Protein AF-A0A3D1UE40-F1 (afdb_monomer_lite)

pLDDT: mean 70.02, std 30.78, range [20.42, 98.81]

Radius of gyration: 40.78 Å; chains: 1; bounding box: 134×126×111 Å

Structure (mmCIF, N/CA/C/O backbone):
data_AF-A0A3D1UE40-F1
#
_entry.id   AF-A0A3D1UE40-F1
#
loop_
_atom_site.group_PDB
_atom_site.id
_atom_site.type_symbol
_atom_site.label_atom_id
_atom_site.label_alt_id
_atom_site.label_comp_id
_atom_site.label_asym_id
_atom_site.label_entity_id
_atom_site.label_seq_id
_atom_site.pdbx_PDB_ins_code
_atom_site.Cartn_x
_atom_site.Cartn_y
_atom_site.Cartn_z
_atom_site.occupancy
_atom_site.B_iso_or_equiv
_atom_site.auth_seq_id
_atom_site.auth_comp_id
_atom_site.auth_asym_id
_atom_site.auth_atom_id
_atom_site.pdbx_PDB_model_num
ATOM 1 N N . MET A 1 1 ? -29.941 -16.011 49.252 1.00 26.61 1 MET A N 1
ATOM 2 C CA . MET A 1 1 ? -29.299 -15.773 50.567 1.00 26.61 1 MET A CA 1
ATOM 3 C C . MET A 1 1 ? -27.845 -15.362 50.322 1.00 26.61 1 MET A C 1
ATOM 5 O O . MET A 1 1 ? -27.280 -15.923 49.398 1.00 26.61 1 MET A O 1
ATOM 9 N N . SER A 1 2 ? -27.180 -14.455 51.053 1.00 25.03 2 SER A N 1
ATOM 10 C CA . SER A 1 2 ? -27.632 -13.213 51.734 1.00 25.03 2 SER A CA 1
ATOM 11 C C . SER A 1 2 ? -26.466 -12.542 52.498 1.00 25.03 2 SER A C 1
ATOM 13 O O . SER A 1 2 ? -25.959 -13.182 53.408 1.00 25.03 2 SER A O 1
ATOM 15 N N . ARG A 1 3 ? -26.190 -11.245 52.230 1.00 25.05 3 ARG A N 1
ATOM 16 C CA . ARG A 1 3 ? -25.347 -10.284 53.013 1.00 25.05 3 ARG A CA 1
ATOM 17 C C . ARG A 1 3 ? -23.842 -10.626 53.149 1.00 25.05 3 ARG A C 1
ATOM 19 O O . ARG A 1 3 ? -23.493 -11.778 53.333 1.00 25.05 3 ARG A O 1
ATOM 26 N N . ASP A 1 4 ? -22.877 -9.729 52.897 1.00 29.36 4 ASP A N 1
ATOM 27 C CA . ASP A 1 4 ? -22.604 -8.311 53.284 1.00 29.36 4 ASP A CA 1
ATOM 28 C C . ASP A 1 4 ? -21.689 -8.199 54.527 1.00 29.36 4 ASP A C 1
ATOM 30 O O . ASP A 1 4 ? -22.159 -8.296 55.658 1.00 29.36 4 ASP A O 1
ATOM 34 N N . ILE A 1 5 ? -20.387 -7.965 54.289 1.00 27.53 5 ILE A N 1
ATOM 35 C CA . ILE A 1 5 ? -19.353 -7.514 55.248 1.00 27.53 5 ILE A CA 1
ATOM 36 C C . ILE A 1 5 ? -18.476 -6.460 54.534 1.00 27.53 5 ILE A C 1
ATOM 38 O O . ILE A 1 5 ? -18.340 -6.491 53.310 1.00 27.53 5 ILE A O 1
ATOM 42 N N . ARG A 1 6 ? -17.913 -5.485 55.271 1.00 26.81 6 ARG A N 1
ATOM 43 C CA . ARG A 1 6 ? -17.433 -4.202 54.715 1.00 26.81 6 ARG A CA 1
ATOM 44 C C . ARG A 1 6 ? -15.993 -3.804 55.089 1.00 26.81 6 ARG A C 1
ATOM 46 O O . ARG A 1 6 ? -15.688 -3.717 56.270 1.00 26.81 6 ARG A O 1
ATOM 53 N N . ARG A 1 7 ? -15.287 -3.277 54.071 1.00 26.56 7 ARG A N 1
ATOM 54 C CA . ARG A 1 7 ? -14.372 -2.099 54.069 1.00 26.56 7 ARG A CA 1
ATOM 55 C C . ARG A 1 7 ? -13.003 -2.123 54.796 1.00 26.56 7 ARG A C 1
ATOM 57 O O . ARG A 1 7 ? -12.857 -2.667 55.878 1.00 26.56 7 ARG A O 1
ATOM 64 N N . ARG A 1 8 ? -12.126 -1.266 54.230 1.00 26.34 8 ARG A N 1
ATOM 65 C CA . ARG A 1 8 ? -10.838 -0.698 54.699 1.00 26.34 8 ARG A CA 1
ATOM 66 C C . ARG A 1 8 ? -9.584 -1.575 54.569 1.00 26.34 8 ARG A C 1
ATOM 68 O O . ARG A 1 8 ? -9.654 -2.763 54.838 1.00 26.34 8 ARG A O 1
ATOM 75 N N . ASP A 1 9 ? -8.412 -1.037 54.202 1.00 26.14 9 ASP A N 1
ATOM 76 C CA . ASP A 1 9 ? -8.095 0.249 53.530 1.00 26.14 9 ASP A CA 1
ATOM 77 C C . ASP A 1 9 ? -6.741 0.153 52.772 1.00 26.14 9 ASP A C 1
ATOM 79 O O . ASP A 1 9 ? -5.917 -0.707 53.062 1.00 26.14 9 ASP A O 1
ATOM 83 N N . SER A 1 10 ? -6.553 1.048 51.795 1.00 25.02 10 SER A N 1
ATOM 84 C CA . SER A 1 10 ? -5.317 1.544 51.145 1.00 25.02 10 SER A CA 1
ATOM 85 C C . SER A 1 10 ? -3.949 0.849 51.337 1.00 25.02 10 SER A C 1
ATOM 87 O O . SER A 1 10 ? -3.369 0.924 52.412 1.00 25.02 10 SER A O 1
ATOM 89 N N . PHE A 1 11 ? -3.327 0.414 50.230 1.00 24.11 11 PHE A N 1
ATOM 90 C CA . PHE A 1 11 ? -2.052 0.932 49.664 1.00 24.11 11 PHE A CA 1
ATOM 91 C C . PHE A 1 11 ? -1.841 0.296 48.263 1.00 24.11 11 PHE A C 1
ATOM 93 O O . PHE A 1 11 ? -2.677 -0.498 47.833 1.00 24.11 11 PHE A O 1
ATOM 100 N N . GLY A 1 12 ? -0.801 0.649 47.492 1.00 20.42 12 GLY A N 1
ATOM 101 C CA . GLY A 1 12 ? -0.632 0.087 46.138 1.00 20.42 12 GLY A CA 1
ATOM 102 C C . GLY A 1 12 ? 0.772 0.199 45.544 1.00 20.42 12 GLY A C 1
ATOM 103 O O . GLY A 1 12 ? 1.581 0.962 46.064 1.00 20.42 12 GLY A O 1
ATOM 104 N N . SER A 1 13 ? 1.025 -0.561 44.462 1.00 22.53 13 SER A N 1
ATOM 105 C CA . SER A 1 13 ? 2.060 -0.413 43.405 1.00 22.53 13 SER A CA 1
ATOM 106 C C . SER A 1 13 ? 2.445 -1.770 42.772 1.00 22.53 13 SER A C 1
ATOM 108 O O . SER A 1 13 ? 2.871 -2.663 43.484 1.00 22.53 13 SER A O 1
ATOM 110 N N . VAL A 1 14 ? 2.391 -1.846 41.430 1.00 21.48 14 VAL A N 1
ATOM 111 C CA . VAL A 1 14 ? 3.382 -2.500 40.527 1.00 21.48 14 VAL A CA 1
ATOM 112 C C . VAL A 1 14 ? 3.666 -4.028 40.622 1.00 21.48 14 VAL A C 1
ATOM 114 O O . VAL A 1 14 ? 4.370 -4.455 41.522 1.00 21.48 14 VAL A O 1
ATOM 117 N N . LEU A 1 15 ? 3.293 -4.765 39.547 1.00 23.08 15 LEU A N 1
ATOM 118 C CA . LEU A 1 15 ? 3.751 -6.111 39.073 1.00 23.08 15 LEU A CA 1
ATOM 119 C C . LEU A 1 15 ? 3.646 -7.306 40.071 1.00 23.08 15 LEU A C 1
ATOM 121 O O . LEU A 1 15 ? 3.828 -7.155 41.265 1.00 23.08 15 LEU A O 1
ATOM 125 N N . LEU A 1 16 ? 3.339 -8.552 39.678 1.00 22.64 16 LEU A N 1
ATOM 126 C CA . LEU A 1 16 ? 3.854 -9.353 38.547 1.00 22.64 16 LEU A CA 1
ATOM 127 C C . LEU A 1 16 ? 2.833 -10.446 38.099 1.00 22.64 16 LEU A C 1
ATOM 129 O O . LEU A 1 16 ? 1.663 -10.377 38.460 1.00 22.64 16 LEU A O 1
ATOM 133 N N . TYR A 1 17 ? 3.252 -11.426 37.281 1.00 24.23 17 TYR A N 1
ATOM 134 C CA . TYR A 1 17 ? 2.381 -12.347 36.522 1.00 24.23 17 TYR A CA 1
ATOM 135 C C . TYR A 1 17 ? 2.838 -13.821 36.652 1.00 24.23 17 TYR A C 1
ATOM 137 O O . TYR A 1 17 ? 3.679 -14.276 35.881 1.00 24.23 17 TYR A O 1
ATOM 145 N N . ILE A 1 18 ? 2.301 -14.550 37.640 1.00 24.70 18 ILE A N 1
ATOM 146 C CA . ILE A 1 18 ? 2.414 -16.011 37.888 1.00 24.70 18 ILE A CA 1
ATOM 147 C C . ILE A 1 18 ? 1.138 -16.397 38.675 1.00 24.70 18 ILE A C 1
ATOM 149 O O . ILE A 1 18 ? 0.713 -15.596 39.502 1.00 24.70 18 ILE A O 1
ATOM 153 N N . GLY A 1 19 ? 0.459 -17.540 38.532 1.00 23.89 19 GLY A N 1
ATOM 154 C CA . GLY A 1 19 ? 0.556 -18.703 37.635 1.00 23.89 19 GLY A CA 1
ATOM 155 C C . GLY A 1 19 ? -0.413 -19.787 38.161 1.00 23.89 19 GLY A C 1
ATOM 156 O O . GLY A 1 19 ? -0.662 -19.827 39.364 1.00 23.89 19 GLY A O 1
ATOM 157 N N . GLU A 1 20 ? -1.023 -20.615 37.306 1.00 29.28 20 GLU A N 1
ATOM 158 C CA . GLU A 1 20 ? -2.069 -21.566 37.746 1.00 29.28 20 GLU A CA 1
ATOM 159 C C . GLU A 1 20 ? -1.502 -22.846 38.392 1.00 29.28 20 GLU A C 1
ATOM 161 O O . GLU A 1 20 ? -0.511 -23.401 37.920 1.00 29.28 20 GLU A O 1
ATOM 166 N N . GLY A 1 21 ? -2.160 -23.340 39.452 1.00 24.70 21 GLY A N 1
ATOM 167 C CA . GLY A 1 21 ? -1.771 -24.542 40.202 1.00 24.70 21 GLY A CA 1
ATOM 168 C C . GLY A 1 21 ? -2.979 -25.286 40.792 1.00 24.70 21 GLY A C 1
ATOM 169 O O . GLY A 1 21 ? -3.834 -24.684 41.431 1.00 24.70 21 GLY A O 1
ATOM 170 N N . ALA A 1 22 ? -3.045 -26.590 40.525 1.00 27.28 22 ALA A N 1
ATOM 171 C CA . ALA A 1 22 ? -4.185 -27.508 40.655 1.00 27.28 22 ALA A CA 1
ATOM 172 C C . ALA A 1 22 ? -4.918 -27.621 42.018 1.00 27.28 22 ALA A C 1
ATOM 174 O O . ALA A 1 22 ? -4.373 -27.338 43.081 1.00 27.28 22 ALA A O 1
ATOM 175 N N . LEU A 1 23 ? -6.129 -28.207 41.977 1.00 26.55 23 LEU A N 1
ATOM 176 C CA . LEU A 1 23 ? -6.826 -28.784 43.138 1.00 26.55 23 LEU A CA 1
ATOM 177 C C . LEU A 1 23 ? -7.267 -30.245 42.891 1.00 26.55 23 LEU A C 1
ATOM 179 O O . LEU A 1 23 ? -8.183 -30.497 42.117 1.00 26.55 23 LEU A O 1
ATOM 183 N N . HIS A 1 24 ? -6.636 -31.154 43.643 1.00 27.88 24 HIS A N 1
ATOM 184 C CA . HIS A 1 24 ? -7.073 -32.486 44.108 1.00 27.88 24 HIS A CA 1
ATOM 185 C C . HIS A 1 24 ? -7.536 -33.622 43.163 1.00 27.88 24 HIS A C 1
ATOM 187 O O . HIS A 1 24 ? -8.475 -33.520 42.380 1.00 27.88 24 HIS A O 1
ATOM 193 N N . GLU A 1 25 ? -6.956 -34.805 43.413 1.00 26.70 25 GLU A N 1
ATOM 194 C CA . GLU A 1 25 ? -7.480 -36.127 43.036 1.00 26.70 25 GLU A CA 1
ATOM 195 C C . GLU A 1 25 ? -8.656 -36.586 43.923 1.00 26.70 25 GLU A C 1
ATOM 197 O O . GLU A 1 25 ? -8.701 -36.248 45.109 1.00 26.70 25 GLU A O 1
ATOM 202 N N . CYS A 1 26 ? -9.466 -37.537 43.424 1.00 23.75 26 CYS A N 1
ATOM 203 C CA . CYS A 1 26 ? -9.754 -38.769 44.185 1.00 23.75 26 CYS A CA 1
ATOM 204 C C . CYS A 1 26 ? -10.371 -39.919 43.354 1.00 23.75 26 CYS A C 1
ATOM 206 O O . CYS A 1 26 ? -11.471 -39.778 42.840 1.00 23.75 26 CYS A O 1
ATOM 208 N N . ALA A 1 27 ? -9.685 -41.075 43.357 1.00 25.48 27 ALA A N 1
ATOM 209 C CA . ALA A 1 27 ? -10.182 -42.469 43.390 1.00 25.48 27 ALA A CA 1
ATOM 210 C C . ALA A 1 27 ? -11.273 -43.013 42.409 1.00 25.48 27 ALA A C 1
ATOM 212 O O . ALA A 1 27 ? -12.150 -42.313 41.938 1.00 25.48 27 ALA A O 1
ATOM 213 N N . SER A 1 28 ? -11.392 -44.332 42.159 1.00 26.14 28 SER A N 1
ATOM 214 C CA . SER A 1 28 ? -10.384 -45.403 41.982 1.00 26.14 28 SER A CA 1
ATOM 215 C C . SER A 1 28 ? -11.039 -46.683 41.398 1.00 26.14 28 SER A C 1
ATOM 217 O O . SER A 1 28 ? -12.166 -46.998 41.759 1.00 26.14 28 SER A O 1
ATOM 219 N N . ARG A 1 29 ? -10.288 -47.470 40.600 1.00 27.16 29 ARG A N 1
ATOM 220 C CA . ARG A 1 29 ? -10.444 -48.931 40.325 1.00 27.16 29 ARG A CA 1
ATOM 221 C C . ARG A 1 29 ? -11.815 -49.486 39.847 1.00 27.16 29 ARG A C 1
ATOM 223 O O . ARG A 1 29 ? -12.742 -49.588 40.641 1.00 27.16 29 ARG A O 1
ATOM 230 N N . ARG A 1 30 ? -11.828 -50.181 38.689 1.00 26.50 30 ARG A N 1
ATOM 231 C CA . ARG A 1 30 ? -11.937 -51.672 38.569 1.00 26.50 30 ARG A CA 1
ATOM 232 C C . ARG A 1 30 ? -12.030 -52.167 37.101 1.00 26.50 30 ARG A C 1
ATOM 234 O O . ARG A 1 30 ? -12.565 -51.461 36.268 1.00 26.50 30 ARG A O 1
ATOM 241 N N . PHE A 1 31 ? -11.488 -53.377 36.867 1.00 26.02 31 PHE A N 1
ATOM 242 C CA . PHE A 1 31 ? -11.681 -54.417 35.813 1.00 26.02 31 PHE A CA 1
ATOM 243 C C . PHE A 1 31 ? -12.304 -54.108 34.416 1.00 26.02 31 PHE A C 1
ATOM 245 O O . PHE A 1 31 ? -13.182 -53.275 34.289 1.00 26.02 31 PHE A O 1
ATOM 252 N N . ALA A 1 32 ? -12.114 -54.914 33.352 1.00 27.50 32 ALA A N 1
ATOM 253 C CA . ALA A 1 32 ? -10.949 -55.624 32.780 1.00 27.50 32 ALA A CA 1
ATOM 254 C C . ALA A 1 32 ? -11.373 -56.552 31.603 1.00 27.50 32 ALA A C 1
ATOM 256 O O . ALA A 1 32 ? -12.020 -57.571 31.824 1.00 27.50 32 ALA A O 1
ATOM 257 N N . SER A 1 33 ? -10.792 -56.331 30.415 1.00 28.97 33 SER A N 1
ATOM 258 C CA . SER A 1 33 ? -10.430 -57.361 29.408 1.00 28.97 33 SER A CA 1
ATOM 259 C C . SER A 1 33 ? -11.483 -58.084 28.525 1.00 28.97 33 SER A C 1
ATOM 261 O O . SER A 1 33 ? -12.629 -58.299 28.895 1.00 28.97 33 SER A O 1
ATOM 263 N N . ARG A 1 34 ? -10.943 -58.601 27.400 1.00 29.00 34 ARG A N 1
ATOM 264 C CA . ARG A 1 34 ? -11.414 -59.668 26.476 1.00 29.00 34 ARG A CA 1
ATOM 265 C C . ARG A 1 34 ? -12.299 -59.288 25.274 1.00 29.00 34 ARG A C 1
ATOM 267 O O . ARG A 1 34 ? -12.696 -58.146 25.091 1.00 29.00 34 ARG A O 1
ATOM 274 N N . ARG A 1 35 ? -12.369 -60.244 24.333 1.00 29.53 35 ARG A N 1
ATOM 275 C CA . ARG A 1 35 ? -12.671 -60.094 22.895 1.00 29.53 35 ARG A CA 1
ATOM 276 C C . ARG A 1 35 ? -13.902 -60.916 22.480 1.00 29.53 35 ARG A C 1
ATOM 278 O O . ARG A 1 35 ? -14.130 -61.970 23.059 1.00 29.53 35 ARG A O 1
ATOM 285 N N . SER A 1 36 ? -14.495 -60.502 21.352 1.00 29.03 36 SER A N 1
ATOM 286 C CA . SER A 1 36 ? -15.047 -61.330 20.251 1.00 29.03 36 SER A CA 1
ATOM 287 C C . SER A 1 36 ? -16.178 -62.342 20.505 1.00 29.03 36 SER A C 1
ATOM 289 O O . SER A 1 36 ? -15.957 -63.327 21.198 1.00 29.03 36 SER A O 1
ATOM 291 N N . ALA A 1 37 ? -17.266 -62.190 19.727 1.00 28.83 37 ALA A N 1
ATOM 292 C CA . ALA A 1 37 ? -17.859 -63.181 18.795 1.00 28.83 37 ALA A CA 1
ATOM 293 C C . ALA A 1 37 ? -19.409 -63.225 18.807 1.00 28.83 37 ALA A C 1
ATOM 295 O O . ALA A 1 37 ? -19.990 -63.619 19.803 1.00 28.83 37 ALA A O 1
ATOM 296 N N . PHE A 1 38 ? -20.000 -62.855 17.657 1.00 27.28 38 PHE A N 1
ATOM 297 C CA . PHE A 1 38 ? -21.187 -63.400 16.951 1.00 27.28 38 PHE A CA 1
ATOM 298 C C . PHE A 1 38 ? -22.490 -63.866 17.655 1.00 27.28 38 PHE A C 1
ATOM 300 O O . PHE A 1 38 ? -22.472 -64.434 18.736 1.00 27.28 38 PHE A O 1
ATOM 307 N N . ALA A 1 39 ? -23.580 -63.778 16.863 1.00 27.44 39 ALA A N 1
ATOM 308 C CA . ALA A 1 39 ? -24.904 -64.420 17.012 1.00 27.44 39 ALA A CA 1
ATOM 309 C C . ALA A 1 39 ? -25.840 -63.863 18.121 1.00 27.44 39 ALA A C 1
ATOM 311 O O . ALA A 1 39 ? -25.387 -63.530 19.208 1.00 27.44 39 ALA A O 1
ATOM 312 N N . ASP A 1 40 ? -27.169 -63.762 17.941 1.00 28.61 40 ASP A N 1
ATOM 313 C CA . ASP A 1 40 ? -28.002 -63.664 16.718 1.00 28.61 40 ASP A CA 1
ATOM 314 C C . ASP A 1 40 ? -29.450 -63.230 17.081 1.00 28.61 40 ASP A C 1
ATOM 316 O O . ASP A 1 40 ? -29.854 -63.479 18.212 1.00 28.61 40 ASP A O 1
ATOM 320 N N . ILE A 1 41 ? -30.255 -62.746 16.107 1.00 27.20 41 ILE A N 1
ATOM 321 C CA . ILE A 1 41 ? -31.756 -62.799 16.087 1.00 27.20 41 ILE A CA 1
ATOM 322 C C . ILE A 1 41 ? -32.529 -61.993 17.200 1.00 27.20 41 ILE A C 1
ATOM 324 O O . ILE A 1 41 ? -32.143 -61.993 18.356 1.00 27.20 41 ILE A O 1
ATOM 328 N N . ARG A 1 42 ? -33.669 -61.281 17.011 1.00 26.47 42 ARG A N 1
ATOM 329 C CA . ARG A 1 42 ? -34.650 -61.053 15.909 1.00 26.47 42 ARG A CA 1
ATOM 330 C C . ARG A 1 42 ? -35.322 -59.648 16.035 1.00 26.47 42 ARG A C 1
ATOM 332 O O . ARG A 1 42 ? -35.409 -59.139 17.140 1.00 26.47 42 ARG A O 1
ATOM 339 N N . ARG A 1 43 ? -35.834 -59.117 14.902 1.00 31.52 43 ARG A N 1
ATOM 340 C CA . ARG A 1 43 ? -36.945 -58.135 14.624 1.00 31.52 43 ARG A CA 1
ATOM 341 C C . ARG A 1 43 ? -37.667 -57.421 15.806 1.00 31.52 43 ARG A C 1
ATOM 343 O O . ARG A 1 43 ? -37.952 -58.059 16.808 1.00 31.52 43 ARG A O 1
ATOM 350 N N . ALA A 1 44 ? -38.123 -56.162 15.676 1.00 29.55 44 ALA A N 1
ATOM 351 C CA . ALA A 1 44 ? -38.986 -55.689 14.573 1.00 29.55 44 ALA A CA 1
ATOM 352 C C . ALA A 1 44 ? -38.985 -54.166 14.256 1.00 29.55 44 ALA A C 1
ATOM 354 O O . ALA A 1 44 ? -38.789 -53.341 15.138 1.00 29.55 44 ALA A O 1
ATOM 355 N N . ASP A 1 45 ? -39.252 -53.892 12.971 1.00 33.34 45 ASP A N 1
ATOM 356 C CA . ASP A 1 45 ? -40.011 -52.820 12.287 1.00 33.34 45 ASP A CA 1
ATOM 357 C C . ASP A 1 45 ? -39.858 -51.316 12.645 1.00 33.34 45 ASP A C 1
ATOM 359 O O . ASP A 1 45 ? -39.995 -50.888 13.787 1.00 33.34 45 ASP A O 1
ATOM 363 N N . GLY A 1 46 ? -39.676 -50.493 11.596 1.00 28.30 46 GLY A N 1
ATOM 364 C CA . GLY A 1 46 ? -39.661 -49.019 11.617 1.00 28.30 46 GLY A CA 1
ATOM 365 C C . GLY A 1 46 ? -38.878 -48.427 10.427 1.00 28.30 46 GLY A C 1
ATOM 366 O O . GLY A 1 46 ? -37.690 -48.700 10.281 1.00 28.30 46 GLY A O 1
ATOM 367 N N . GLU A 1 47 ? -39.526 -47.651 9.551 1.00 29.73 47 GLU A N 1
ATOM 368 C CA . GLU A 1 47 ? -38.934 -47.121 8.303 1.00 29.73 47 GLU A CA 1
ATOM 369 C C . GLU A 1 47 ? -38.266 -45.738 8.475 1.00 29.73 47 GLU A C 1
ATOM 371 O O . GLU A 1 47 ? -38.806 -44.901 9.194 1.00 29.73 47 GLU A O 1
ATOM 376 N N . PHE A 1 48 ? -37.155 -45.456 7.764 1.00 27.31 48 PHE A N 1
ATOM 377 C CA . PHE A 1 48 ? -37.118 -44.539 6.593 1.00 27.31 48 PHE A CA 1
ATOM 378 C C . PHE A 1 48 ? -35.700 -44.358 5.971 1.00 27.31 48 PHE A C 1
ATOM 380 O O . PHE A 1 48 ? -34.692 -44.728 6.563 1.00 27.31 48 PHE A O 1
ATOM 387 N N . GLU A 1 49 ? -35.672 -43.743 4.777 1.00 26.16 49 GLU A N 1
ATOM 388 C CA . GLU A 1 49 ? -34.543 -43.119 4.036 1.00 26.16 49 GLU A CA 1
ATOM 389 C C . GLU A 1 49 ? -33.445 -43.948 3.296 1.00 26.16 49 GLU A C 1
ATOM 391 O O . GLU A 1 49 ? -32.589 -44.616 3.863 1.00 26.16 49 GLU A O 1
ATOM 396 N N . VAL A 1 50 ? -33.417 -43.730 1.966 1.00 26.89 50 VAL A N 1
ATOM 397 C CA . VAL A 1 50 ? -32.255 -43.395 1.098 1.00 26.89 50 VAL A CA 1
ATOM 398 C C . VAL A 1 50 ? -30.994 -44.300 1.082 1.00 26.89 50 VAL A C 1
ATOM 400 O O . VAL A 1 50 ? -30.078 -44.113 1.874 1.00 26.89 50 VAL A O 1
ATOM 403 N N . ALA A 1 51 ? -30.823 -45.105 0.009 1.00 26.45 51 ALA A N 1
ATOM 404 C CA . ALA A 1 51 ? -29.756 -44.906 -1.012 1.00 26.45 51 ALA A CA 1
ATOM 405 C C . ALA A 1 51 ? -29.617 -46.025 -2.090 1.00 26.45 51 ALA A C 1
ATOM 407 O O . ALA A 1 51 ? -29.528 -47.210 -1.794 1.00 26.45 51 ALA A O 1
ATOM 408 N N . ARG A 1 52 ? -29.483 -45.585 -3.356 1.00 28.75 52 ARG A N 1
ATOM 409 C CA . ARG A 1 52 ? -28.787 -46.167 -4.542 1.00 28.75 52 ARG A CA 1
ATOM 410 C C . ARG A 1 52 ? -28.373 -47.663 -4.579 1.00 28.75 52 ARG A C 1
ATOM 412 O O . ARG A 1 52 ? -27.546 -48.118 -3.794 1.00 28.75 52 ARG A O 1
ATOM 419 N N . ARG A 1 53 ? -28.672 -48.326 -5.712 1.00 24.36 53 ARG A N 1
ATOM 420 C CA . ARG A 1 53 ? -27.879 -49.450 -6.271 1.00 24.36 53 ARG A CA 1
ATOM 421 C C . ARG A 1 53 ? -27.513 -49.225 -7.750 1.00 24.36 53 ARG A C 1
ATOM 423 O O . ARG A 1 53 ? -28.340 -48.757 -8.523 1.00 24.36 53 ARG A O 1
ATOM 430 N N . ARG A 1 54 ? -26.287 -49.611 -8.139 1.00 36.19 54 ARG A N 1
ATOM 431 C CA . ARG A 1 54 ? -25.922 -50.061 -9.509 1.00 36.19 54 ARG A CA 1
ATOM 432 C C . ARG A 1 54 ? -26.140 -51.587 -9.593 1.00 36.19 54 ARG A C 1
ATOM 434 O O . ARG A 1 54 ? -26.215 -52.212 -8.532 1.00 36.19 54 ARG A O 1
ATOM 441 N N . PRO A 1 55 ? -26.216 -52.203 -10.791 1.00 37.75 55 PRO A N 1
ATOM 442 C CA . PRO A 1 55 ? -25.060 -52.970 -11.305 1.00 37.75 55 PRO A CA 1
ATOM 443 C C . PRO A 1 55 ? -24.903 -52.837 -12.863 1.00 37.75 55 PRO A C 1
ATOM 445 O O . PRO A 1 55 ? -25.100 -51.716 -13.326 1.00 37.75 55 PRO A O 1
ATOM 448 N N . PRO A 1 56 ? -24.353 -53.791 -13.665 1.00 44.66 56 PRO A N 1
ATOM 449 C CA . PRO A 1 56 ? -22.923 -53.710 -13.998 1.00 44.66 56 PRO A CA 1
ATOM 450 C C . PRO A 1 56 ? -22.487 -53.934 -15.477 1.00 44.66 56 PRO A C 1
ATOM 452 O O . PRO A 1 56 ? -23.135 -54.609 -16.264 1.00 44.66 56 PRO A O 1
ATOM 455 N N . VAL A 1 57 ? -21.289 -53.407 -15.762 1.00 31.80 57 VAL A N 1
ATOM 456 C CA . VAL A 1 57 ? -20.196 -53.842 -16.675 1.00 31.80 57 VAL A CA 1
ATOM 457 C C . VAL A 1 57 ? -20.376 -55.076 -17.588 1.00 31.80 57 VAL A C 1
ATOM 459 O O . VAL A 1 57 ? -20.501 -56.189 -17.089 1.00 31.80 57 VAL A O 1
ATOM 462 N N . GLN A 1 58 ? -20.092 -54.877 -18.886 1.00 26.25 58 GLN A N 1
ATOM 463 C CA . GLN A 1 58 ? -19.179 -55.650 -19.770 1.00 26.25 58 GLN A CA 1
ATOM 464 C C . GLN A 1 58 ? -18.920 -54.802 -21.050 1.00 26.25 58 GLN A C 1
ATOM 466 O O . GLN A 1 58 ? -19.715 -53.913 -21.336 1.00 26.25 58 GLN A O 1
ATOM 471 N N . HIS A 1 59 ? -17.944 -55.037 -21.935 1.00 28.72 59 HIS A N 1
ATOM 472 C CA . HIS A 1 59 ? -16.484 -55.253 -21.870 1.00 28.72 59 HIS A CA 1
ATOM 473 C C . HIS A 1 59 ? -16.017 -55.498 -23.330 1.00 28.72 59 HIS A C 1
ATOM 475 O O . HIS A 1 59 ? -16.524 -56.435 -23.924 1.00 28.72 59 HIS A O 1
ATOM 481 N N . GLU A 1 60 ? -15.085 -54.696 -23.877 1.00 26.30 60 GLU A N 1
ATOM 482 C CA . GLU A 1 60 ? -14.055 -54.981 -24.929 1.00 26.30 60 GLU A CA 1
ATOM 483 C C . GLU A 1 60 ? -13.567 -53.628 -25.513 1.00 26.30 60 GLU A C 1
ATOM 485 O O . GLU A 1 60 ? -14.360 -52.709 -25.673 1.00 26.30 60 GLU A O 1
ATOM 490 N N . ARG A 1 61 ? -12.269 -53.274 -25.558 1.00 27.45 61 ARG A N 1
ATOM 491 C CA . ARG A 1 61 ? -11.087 -53.795 -26.294 1.00 27.45 61 ARG A CA 1
ATOM 492 C C . ARG A 1 61 ? -11.108 -53.556 -27.814 1.00 27.45 61 ARG A C 1
ATOM 494 O O . ARG A 1 61 ? -11.775 -54.282 -28.526 1.00 27.45 61 ARG A O 1
ATOM 501 N N . VAL A 1 62 ? -10.227 -52.660 -28.290 1.00 25.23 62 VAL A N 1
ATOM 502 C CA . VAL A 1 62 ? -9.150 -52.890 -29.298 1.00 25.23 62 VAL A CA 1
ATOM 503 C C . VAL A 1 62 ? -8.295 -51.598 -29.425 1.00 25.23 62 VAL A C 1
ATOM 505 O O . VAL A 1 62 ? -8.516 -50.647 -28.675 1.00 25.23 62 VAL A O 1
ATOM 508 N N . LYS A 1 63 ? -7.213 -51.599 -30.222 1.00 26.30 63 LYS A N 1
ATOM 509 C CA . LYS A 1 63 ? -6.071 -50.659 -30.180 1.00 26.30 63 LYS A CA 1
ATOM 510 C C . LYS A 1 63 ? -5.771 -49.975 -31.530 1.00 26.30 63 LYS A C 1
ATOM 512 O O . LYS A 1 63 ? -5.873 -50.625 -32.556 1.00 26.30 63 LYS A O 1
ATOM 517 N N . PHE A 1 64 ? -5.223 -48.753 -31.443 1.00 26.94 64 PHE A N 1
ATOM 518 C CA . PHE A 1 64 ? -4.258 -48.085 -32.350 1.00 26.94 64 PHE A CA 1
ATOM 519 C C . PHE A 1 64 ? -4.490 -48.030 -33.878 1.00 26.94 64 PHE A C 1
ATOM 521 O O . PHE A 1 64 ? -4.435 -49.038 -34.570 1.00 26.94 64 PHE A O 1
ATOM 528 N N . ALA A 1 65 ? -4.420 -46.804 -34.414 1.00 24.94 65 ALA A N 1
ATOM 529 C CA . ALA A 1 65 ? -3.777 -46.499 -35.699 1.00 24.94 65 ALA A CA 1
ATOM 530 C C . ALA A 1 65 ? -3.095 -45.111 -35.636 1.00 24.94 65 ALA A C 1
ATOM 532 O O . ALA A 1 65 ? -3.445 -44.289 -34.789 1.00 24.94 65 ALA A O 1
ATOM 533 N N . ARG A 1 66 ? -2.106 -44.857 -36.505 1.00 27.92 66 ARG A N 1
ATOM 534 C CA . ARG A 1 66 ? -1.478 -43.535 -36.727 1.00 27.92 66 ARG A CA 1
ATOM 535 C C . ARG A 1 66 ? -1.943 -42.973 -38.074 1.00 27.92 66 ARG A C 1
ATOM 537 O O . ARG A 1 66 ? -2.158 -43.749 -38.998 1.00 27.92 66 ARG A O 1
ATOM 544 N N . GLY A 1 67 ? -1.953 -41.651 -38.219 1.00 23.66 67 GLY A N 1
ATOM 545 C CA . GLY A 1 67 ? -2.051 -40.981 -39.517 1.00 23.66 67 GLY A CA 1
ATOM 546 C C . GLY A 1 67 ? -1.644 -39.514 -39.404 1.00 23.66 67 GLY A C 1
ATOM 547 O O . GLY A 1 67 ? -2.110 -38.823 -38.504 1.00 23.66 67 GLY A O 1
ATOM 548 N N . ALA A 1 68 ? -0.758 -39.055 -40.286 1.00 26.84 68 ALA A N 1
ATOM 549 C CA . ALA A 1 68 ? -0.367 -37.654 -40.411 1.00 26.84 68 ALA A CA 1
ATOM 550 C C . ALA A 1 68 ? -0.103 -37.347 -41.890 1.00 26.84 68 ALA A C 1
ATOM 552 O O . ALA A 1 68 ? 0.649 -38.080 -42.530 1.00 26.84 68 ALA A O 1
ATOM 553 N N . ALA A 1 69 ? -0.709 -36.281 -42.413 1.00 25.92 69 ALA A N 1
ATOM 554 C CA . ALA A 1 69 ? -0.386 -35.701 -43.714 1.00 25.92 69 ALA A CA 1
ATOM 555 C C . ALA A 1 69 ? -0.904 -34.257 -43.794 1.00 25.92 69 ALA A C 1
ATOM 557 O O . ALA A 1 69 ? -1.982 -33.944 -43.292 1.00 25.92 69 ALA A O 1
ATOM 558 N N . THR A 1 70 ? -0.125 -33.397 -44.441 1.00 26.72 70 THR A N 1
ATOM 559 C CA . THR A 1 70 ? -0.477 -32.024 -44.829 1.00 26.72 70 THR A CA 1
ATOM 560 C C . THR A 1 70 ? -1.080 -32.035 -46.235 1.00 26.72 70 THR A C 1
ATOM 562 O O . THR A 1 70 ? -0.594 -32.822 -47.043 1.00 26.72 70 THR A O 1
ATOM 565 N N . LEU A 1 71 ? -2.020 -31.133 -46.564 1.00 25.39 71 LEU A N 1
ATOM 566 C CA . LEU A 1 71 ? -1.989 -30.278 -47.777 1.00 25.39 71 LEU A CA 1
ATOM 567 C C . LEU A 1 71 ? -3.245 -29.390 -47.923 1.00 25.39 71 LEU A C 1
ATOM 569 O O . LEU A 1 71 ? -4.167 -29.458 -47.116 1.00 25.39 71 LEU A O 1
ATOM 573 N N . PHE A 1 72 ? -3.195 -28.495 -48.914 1.00 26.53 72 PHE A N 1
ATOM 574 C CA . PHE A 1 72 ? -4.155 -27.423 -49.203 1.00 26.53 72 PHE A CA 1
ATOM 575 C C . PHE A 1 72 ? -5.465 -27.923 -49.841 1.00 26.53 72 PHE A C 1
ATOM 577 O O . PHE A 1 72 ? -5.482 -28.947 -50.523 1.00 26.53 72 PHE A O 1
ATOM 584 N N . GLY A 1 73 ? -6.522 -27.115 -49.714 1.00 23.70 73 GLY A N 1
ATOM 585 C CA . GLY A 1 73 ? -7.751 -27.195 -50.507 1.00 23.70 73 GLY A CA 1
ATOM 586 C C . GLY A 1 73 ? -8.670 -26.006 -50.206 1.00 23.70 73 GLY A C 1
ATOM 587 O O . GLY A 1 73 ? -9.047 -25.807 -49.055 1.00 23.70 73 GLY A O 1
ATOM 588 N N . GLU A 1 74 ? -8.993 -25.205 -51.221 1.00 27.09 74 GLU A N 1
ATOM 589 C CA . GLU A 1 74 ? -9.980 -24.115 -51.142 1.00 27.09 74 GLU A CA 1
ATOM 590 C C . GLU A 1 74 ? -11.374 -24.576 -51.625 1.00 27.09 74 GLU A C 1
ATOM 592 O O . GLU A 1 74 ? -11.521 -25.670 -52.167 1.00 27.09 74 GLU A O 1
ATOM 597 N N . VAL A 1 75 ? -12.341 -23.652 -51.526 1.00 28.70 75 VAL A N 1
ATOM 598 C CA . VAL A 1 75 ? -13.639 -23.588 -52.234 1.00 28.70 75 VAL A CA 1
ATOM 599 C C . VAL A 1 75 ? -14.875 -24.209 -51.541 1.00 28.70 75 VAL A C 1
ATOM 601 O O . VAL A 1 75 ? -14.962 -25.400 -51.268 1.00 28.70 75 VAL A O 1
ATOM 604 N N . ASP A 1 76 ? -15.851 -23.311 -51.351 1.00 29.41 76 ASP A N 1
ATOM 605 C CA . ASP A 1 76 ? -17.302 -23.426 -51.132 1.00 29.41 76 ASP A CA 1
ATOM 606 C C . ASP A 1 76 ? -17.937 -24.138 -49.917 1.00 29.41 76 ASP A C 1
ATOM 608 O O . ASP A 1 76 ? -17.843 -25.339 -49.681 1.00 29.41 76 ASP A O 1
ATOM 612 N N . GLY A 1 77 ? -18.763 -23.346 -49.216 1.00 26.09 77 GLY A N 1
ATOM 613 C CA . GLY A 1 77 ? -19.736 -23.754 -48.200 1.00 26.09 77 GLY A CA 1
ATOM 614 C C . GLY A 1 77 ? -20.660 -22.580 -47.843 1.00 26.09 77 GLY A C 1
ATOM 615 O O . GLY A 1 77 ? -20.243 -21.629 -47.188 1.00 26.09 77 GLY A O 1
ATOM 616 N N . HIS A 1 78 ? -21.908 -22.601 -48.317 1.00 29.50 78 HIS A N 1
ATOM 617 C CA . HIS A 1 78 ? -22.825 -21.451 -48.257 1.00 29.50 78 HIS A CA 1
ATOM 618 C C . HIS A 1 78 ? -23.593 -21.320 -46.918 1.00 29.50 78 HIS A C 1
ATOM 620 O O . HIS A 1 78 ? -23.938 -22.309 -46.283 1.00 29.50 78 HIS A O 1
ATOM 626 N N . ALA A 1 79 ? -23.963 -20.076 -46.583 1.00 28.39 79 ALA A N 1
ATOM 627 C CA . ALA A 1 79 ? -25.059 -19.669 -45.685 1.00 28.39 79 ALA A CA 1
ATOM 628 C C . ALA A 1 79 ? -25.072 -20.147 -44.204 1.00 28.39 79 ALA A C 1
ATOM 630 O O . ALA A 1 79 ? -25.652 -21.172 -43.854 1.00 28.39 79 ALA A O 1
ATOM 631 N N . GLY A 1 80 ? -24.630 -19.271 -43.287 1.00 27.53 80 GLY A N 1
ATOM 632 C CA . GLY A 1 80 ? -24.901 -19.393 -41.844 1.00 27.53 80 GLY A CA 1
ATOM 633 C C . GLY A 1 80 ? -24.663 -18.088 -41.072 1.00 27.53 80 GLY A C 1
ATOM 634 O O . GLY A 1 80 ? -23.544 -17.822 -40.651 1.00 27.53 80 GLY A O 1
ATOM 635 N N . LYS A 1 81 ? -25.698 -17.250 -40.892 1.00 26.61 81 LYS A N 1
ATOM 636 C CA . LYS A 1 81 ? -25.578 -15.910 -40.271 1.00 26.61 81 LYS A CA 1
ATOM 637 C C . LYS A 1 81 ? -25.277 -15.973 -38.756 1.00 26.61 81 LYS A C 1
ATOM 639 O O . LYS A 1 81 ? -26.137 -16.449 -38.010 1.00 26.61 81 LYS A O 1
ATOM 644 N N . PRO A 1 82 ? -24.161 -15.403 -38.261 1.00 28.05 82 PRO A N 1
ATOM 645 C CA . PRO A 1 82 ? -23.987 -15.100 -36.840 1.00 28.05 82 PRO A CA 1
ATOM 646 C C . PRO A 1 82 ? -24.886 -13.926 -36.413 1.00 28.05 82 PRO A C 1
ATOM 648 O O . PRO A 1 82 ? -25.273 -13.091 -37.230 1.00 28.05 82 PRO A O 1
ATOM 651 N N . ARG A 1 83 ? -25.211 -13.833 -35.117 1.00 25.36 83 ARG A N 1
ATOM 652 C CA . ARG A 1 83 ? -25.983 -12.710 -34.556 1.00 25.36 83 ARG A CA 1
ATOM 653 C C . ARG A 1 83 ? -25.059 -11.567 -34.134 1.00 25.36 83 ARG A C 1
ATOM 655 O O . ARG A 1 83 ? -24.447 -11.646 -33.071 1.00 25.36 83 ARG A O 1
ATOM 662 N N . THR A 1 84 ? -25.018 -10.486 -34.907 1.00 23.22 84 THR A N 1
ATOM 663 C CA . THR A 1 84 ? -24.375 -9.234 -34.484 1.00 23.22 84 THR A CA 1
ATOM 664 C C . THR A 1 84 ? -25.135 -8.620 -33.305 1.00 23.22 84 THR A C 1
ATOM 666 O O . THR A 1 84 ? -26.332 -8.350 -33.410 1.00 23.22 84 THR A O 1
ATOM 669 N N . ARG A 1 85 ? -24.446 -8.363 -32.188 1.00 25.03 85 ARG A N 1
ATOM 670 C CA . ARG A 1 85 ? -24.877 -7.365 -31.198 1.00 25.03 85 ARG A CA 1
ATOM 671 C C . ARG A 1 85 ? -24.210 -6.047 -31.563 1.00 25.03 85 ARG A C 1
ATOM 673 O O . ARG A 1 85 ? -22.987 -5.980 -31.557 1.00 25.03 85 ARG A O 1
ATOM 680 N N . VAL A 1 86 ? -25.006 -5.028 -31.866 1.00 23.77 86 VAL A N 1
ATOM 681 C CA . VAL A 1 86 ? -24.515 -3.656 -32.017 1.00 23.77 86 VAL A CA 1
ATOM 682 C C . VAL A 1 86 ? -24.590 -2.976 -30.653 1.00 23.77 86 VAL A C 1
ATOM 684 O O . VAL A 1 86 ? -25.651 -2.960 -30.030 1.00 23.77 86 VAL A O 1
ATOM 687 N N . PHE A 1 87 ? -23.469 -2.417 -30.213 1.00 25.11 87 PHE A N 1
ATOM 688 C CA . PHE A 1 87 ? -23.457 -1.258 -29.329 1.00 25.11 87 PHE A CA 1
ATOM 689 C C . PHE A 1 87 ? -23.092 -0.047 -30.193 1.00 25.11 87 PHE A C 1
ATOM 691 O O . PHE A 1 87 ? -22.320 -0.189 -31.141 1.00 25.11 87 PHE A O 1
ATOM 698 N N . ALA A 1 88 ? -23.671 1.110 -29.885 1.00 25.69 88 ALA A N 1
ATOM 699 C CA . ALA A 1 88 ? -23.185 2.389 -30.391 1.00 25.69 88 ALA A CA 1
ATOM 700 C C . ALA A 1 88 ? -21.837 2.726 -29.693 1.00 25.69 88 ALA A C 1
ATOM 702 O O . ALA A 1 88 ? -21.521 2.117 -28.669 1.00 25.69 88 ALA A O 1
ATOM 703 N N . ASP A 1 89 ? -20.983 3.608 -30.210 1.00 26.80 89 ASP A N 1
ATOM 704 C CA . ASP A 1 89 ? -21.236 4.675 -31.185 1.00 26.80 89 ASP A CA 1
ATOM 705 C C . ASP A 1 89 ? -20.205 4.696 -32.330 1.00 26.80 89 ASP A C 1
ATOM 707 O O . ASP A 1 89 ? -19.020 4.514 -32.083 1.00 26.80 89 ASP A O 1
ATOM 711 N N . ASP A 1 90 ? -20.663 4.966 -33.559 1.00 27.41 90 ASP A N 1
ATOM 712 C CA . ASP A 1 90 ? -19.961 5.787 -34.566 1.00 27.41 90 ASP A CA 1
ATOM 713 C C . ASP A 1 90 ? -20.884 6.018 -35.781 1.00 27.41 90 ASP A C 1
ATOM 715 O O . ASP A 1 90 ? -21.530 5.088 -36.272 1.00 27.41 90 ASP A O 1
ATOM 719 N N . LEU A 1 91 ? -20.993 7.264 -36.262 1.00 24.20 91 LEU A N 1
ATOM 720 C CA . LEU A 1 91 ? -21.947 7.642 -37.317 1.00 24.20 91 LEU A CA 1
ATOM 721 C C . LEU A 1 91 ? -21.268 7.737 -38.691 1.00 24.20 91 LEU A C 1
ATOM 723 O O . LEU A 1 91 ? -20.734 8.783 -39.058 1.00 24.20 91 LEU A O 1
ATOM 727 N N . VAL A 1 92 ? -21.367 6.672 -39.489 1.00 26.00 92 VAL A N 1
ATOM 728 C CA . VAL A 1 92 ? -21.024 6.704 -40.920 1.00 26.00 92 VAL A CA 1
ATOM 729 C C . VAL A 1 92 ? -22.299 6.885 -41.741 1.00 26.00 92 VAL A C 1
ATOM 731 O O . VAL A 1 92 ? -23.171 6.017 -41.743 1.00 26.00 92 VAL A O 1
ATOM 734 N N . VAL A 1 93 ? -22.402 8.006 -42.457 1.00 26.95 93 VAL A N 1
ATOM 735 C CA . VAL A 1 93 ? -23.459 8.234 -43.453 1.00 26.95 93 VAL A CA 1
ATOM 736 C C . VAL A 1 93 ? -22.981 7.698 -44.801 1.00 26.95 93 VAL A C 1
ATOM 738 O O . VAL A 1 93 ? -21.913 8.080 -45.274 1.00 26.95 93 VAL A O 1
ATOM 741 N N . VAL A 1 94 ? -23.778 6.826 -45.417 1.00 28.47 94 VAL A N 1
ATOM 742 C CA . VAL A 1 94 ? -23.594 6.348 -46.795 1.00 28.47 94 VAL A CA 1
ATOM 743 C C . VAL A 1 94 ? -24.783 6.843 -47.609 1.00 28.47 94 VAL A C 1
ATOM 745 O O . VAL A 1 94 ? -25.921 6.697 -47.163 1.00 28.47 94 VAL A O 1
ATOM 748 N N . ASP A 1 95 ? -24.526 7.433 -48.777 1.00 28.23 95 ASP A N 1
ATOM 749 C CA . ASP A 1 95 ? -25.594 7.901 -49.660 1.00 28.23 95 ASP A CA 1
ATOM 750 C C . ASP A 1 95 ? -26.300 6.717 -50.342 1.00 28.23 95 ASP A C 1
ATOM 752 O O . ASP A 1 95 ? -25.669 5.791 -50.863 1.00 28.23 95 ASP A O 1
ATOM 756 N N . ALA A 1 96 ? -27.629 6.728 -50.297 1.00 33.31 96 ALA A N 1
ATOM 757 C CA . ALA A 1 96 ? -28.471 5.547 -50.451 1.00 33.31 96 ALA A CA 1
ATOM 758 C C . ALA A 1 96 ? -29.027 5.360 -51.873 1.00 33.31 96 ALA A C 1
ATOM 760 O O . ALA A 1 96 ? -30.134 4.848 -52.029 1.00 33.31 96 ALA A O 1
ATOM 761 N N . GLU A 1 97 ? -28.262 5.735 -52.904 1.00 32.81 97 GLU A N 1
ATOM 762 C CA . GLU A 1 97 ? -28.668 5.505 -54.302 1.00 32.81 97 GLU A CA 1
ATOM 763 C C . GLU A 1 97 ? -27.563 4.991 -55.250 1.00 32.81 97 GLU A C 1
ATOM 765 O O . GLU A 1 97 ? -27.900 4.313 -56.217 1.00 32.81 97 GLU A O 1
ATOM 770 N N . HIS A 1 98 ? -26.264 5.216 -54.976 1.00 41.25 98 HIS A N 1
ATOM 771 C CA . HIS A 1 98 ? -25.176 4.825 -55.907 1.00 41.25 98 HIS A CA 1
ATOM 772 C C . HIS A 1 98 ? -23.996 4.012 -55.320 1.00 41.25 98 HIS A C 1
ATOM 774 O O . HIS A 1 98 ? -23.177 3.515 -56.085 1.00 41.25 98 HIS A O 1
ATOM 780 N N . GLY A 1 99 ? -23.936 3.772 -54.004 1.00 35.28 99 GLY A N 1
ATOM 781 C CA . GLY A 1 99 ? -23.266 2.581 -53.443 1.00 35.28 99 GLY A CA 1
ATOM 782 C C . GLY A 1 99 ? -21.727 2.485 -53.438 1.00 35.28 99 GLY A C 1
ATOM 783 O O . GLY A 1 99 ? -21.222 1.411 -53.111 1.00 35.28 99 GLY A O 1
ATOM 784 N N . ASP A 1 100 ? -20.981 3.550 -53.747 1.00 29.78 100 ASP A N 1
ATOM 785 C CA . ASP A 1 100 ? -19.504 3.543 -53.755 1.00 29.78 100 ASP A CA 1
ATOM 786 C C . ASP A 1 100 ? -18.854 4.025 -52.439 1.00 29.78 100 ASP A C 1
ATOM 788 O O . ASP A 1 100 ? -19.391 4.872 -51.723 1.00 29.78 100 ASP A O 1
ATOM 792 N N . ILE A 1 101 ? -17.652 3.512 -52.128 1.00 32.94 101 ILE A N 1
ATOM 793 C CA . ILE A 1 101 ? -16.876 3.863 -50.919 1.00 32.94 101 ILE A CA 1
ATOM 794 C C . ILE A 1 101 ? -15.634 4.682 -51.297 1.00 32.94 101 ILE A C 1
ATOM 796 O O . ILE A 1 101 ? -14.616 4.134 -51.727 1.00 32.94 101 ILE A O 1
ATOM 800 N N . VAL A 1 102 ? -15.668 5.994 -51.049 1.00 28.55 102 VAL A N 1
ATOM 801 C CA . VAL A 1 102 ? -14.504 6.875 -51.247 1.00 28.55 102 VAL A CA 1
ATOM 802 C C . VAL A 1 102 ? -13.520 6.741 -50.079 1.00 28.55 102 VAL A C 1
ATOM 804 O O . VAL A 1 102 ? -13.786 7.176 -48.959 1.00 28.55 102 VAL A O 1
ATOM 807 N N . ARG A 1 103 ? -12.338 6.169 -50.341 1.00 31.22 103 ARG A N 1
ATOM 808 C CA . ARG A 1 103 ? -11.189 6.228 -49.421 1.00 31.22 103 ARG A CA 1
ATOM 809 C C . ARG A 1 103 ? -10.445 7.547 -49.605 1.00 31.22 103 ARG A C 1
ATOM 811 O O . ARG A 1 103 ? -9.778 7.709 -50.624 1.00 31.22 103 ARG A O 1
ATOM 818 N N . HIS A 1 104 ? -10.446 8.428 -48.605 1.00 28.66 104 HIS A N 1
ATOM 819 C CA . HIS A 1 104 ? -9.612 9.630 -48.669 1.00 28.66 104 HIS A CA 1
ATOM 820 C C . HIS A 1 104 ? -8.160 9.400 -48.226 1.00 28.66 104 HIS A C 1
ATOM 822 O O . HIS A 1 104 ? -7.770 9.658 -47.089 1.00 28.66 104 HIS A O 1
ATOM 828 N N . GLY A 1 105 ? -7.339 8.992 -49.193 1.00 28.81 105 GLY A N 1
ATOM 829 C CA . GLY A 1 105 ? -6.190 9.834 -49.526 1.00 28.81 105 GLY A CA 1
ATOM 830 C C . GLY A 1 105 ? -6.652 10.984 -50.434 1.00 28.81 105 GLY A C 1
ATOM 831 O O . GLY A 1 105 ? -7.730 10.905 -51.014 1.00 28.81 105 GLY A O 1
ATOM 832 N N . GLU A 1 106 ? -5.858 12.049 -50.531 1.00 29.56 106 GLU A N 1
ATOM 833 C CA . GLU A 1 106 ? -5.976 13.115 -51.544 1.00 29.56 106 GLU A CA 1
ATOM 834 C C . GLU A 1 106 ? -7.379 13.725 -51.790 1.00 29.56 106 GLU A C 1
ATOM 836 O O . GLU A 1 106 ? -8.143 13.292 -52.646 1.00 29.56 106 GLU A O 1
ATOM 841 N N . LEU A 1 107 ? -7.657 14.855 -51.135 1.00 29.00 107 LEU A N 1
ATOM 842 C CA . LEU A 1 107 ? -8.202 16.031 -51.826 1.00 29.00 107 LEU A CA 1
ATOM 843 C C . LEU A 1 107 ? -7.676 17.297 -51.142 1.00 29.00 107 LEU A C 1
ATOM 845 O O . LEU A 1 107 ? -7.807 17.466 -49.930 1.00 29.00 107 LEU A O 1
ATOM 849 N N . GLY A 1 108 ? -7.043 18.177 -51.916 1.00 28.38 108 GLY A N 1
ATOM 850 C CA . GLY A 1 108 ? -6.520 19.454 -51.435 1.00 28.38 108 GLY A CA 1
ATOM 851 C C . GLY A 1 108 ? -7.459 20.621 -51.746 1.00 28.38 108 GLY A C 1
ATOM 852 O O . GLY A 1 108 ? -8.117 20.618 -52.776 1.00 28.38 108 GLY A O 1
ATOM 853 N N . ALA A 1 109 ? -7.456 21.623 -50.861 1.00 32.69 109 ALA A N 1
ATOM 854 C CA . ALA A 1 109 ? -7.855 23.020 -51.084 1.00 32.69 109 ALA A CA 1
ATOM 855 C C . ALA A 1 109 ? -9.116 23.323 -51.939 1.00 32.69 109 ALA A C 1
ATOM 857 O O . ALA A 1 109 ? -9.024 23.374 -53.160 1.00 32.69 109 ALA A O 1
ATOM 858 N N . ALA A 1 110 ? -10.225 23.711 -51.279 1.00 32.62 110 ALA A N 1
ATOM 859 C CA . ALA A 1 110 ? -10.997 24.955 -51.536 1.00 32.62 110 ALA A CA 1
ATOM 860 C C . ALA A 1 110 ? -12.470 24.890 -51.052 1.00 32.62 110 ALA A C 1
ATOM 862 O O . ALA A 1 110 ? -13.389 24.690 -51.839 1.00 32.62 110 ALA A O 1
ATOM 863 N N . ALA A 1 111 ? -12.714 25.167 -49.766 1.00 30.22 111 ALA A N 1
ATOM 864 C CA . ALA A 1 111 ? -14.019 25.622 -49.261 1.00 30.22 111 ALA A CA 1
ATOM 865 C C . ALA A 1 111 ? -13.815 26.498 -48.008 1.00 30.22 111 ALA A C 1
ATOM 867 O O . ALA A 1 111 ? -12.882 26.270 -47.236 1.00 30.22 111 ALA A O 1
ATOM 868 N N . GLY A 1 112 ? -14.634 27.538 -47.826 1.00 31.59 112 GLY A N 1
ATOM 869 C CA . GLY A 1 112 ? -14.400 28.581 -46.818 1.00 31.59 112 GLY A CA 1
ATOM 870 C C . GLY A 1 112 ? -14.959 28.275 -45.422 1.00 31.59 112 GLY A C 1
ATOM 871 O O . GLY A 1 112 ? -16.035 27.701 -45.273 1.00 31.59 112 GLY A O 1
ATOM 872 N N . GLN A 1 113 ? -14.277 28.748 -44.372 1.00 36.81 113 GLN A N 1
ATOM 873 C CA . GLN A 1 113 ? -14.786 28.719 -42.993 1.00 36.81 113 GLN A CA 1
ATOM 874 C C . GLN A 1 113 ? -15.938 29.725 -42.777 1.00 36.81 113 GLN A C 1
ATOM 876 O O . GLN A 1 113 ? -15.751 30.766 -42.145 1.00 36.81 113 GLN A O 1
ATOM 881 N N . LYS A 1 114 ? -17.147 29.414 -43.259 1.00 34.69 114 LYS A N 1
ATOM 882 C CA . LYS A 1 114 ? -18.381 30.097 -42.821 1.00 34.69 114 LYS A CA 1
ATOM 883 C C . LYS A 1 114 ? -19.589 29.168 -42.702 1.00 34.69 114 LYS A C 1
ATOM 885 O O . LYS A 1 114 ? -20.259 29.204 -41.671 1.00 34.69 114 LYS A O 1
ATOM 890 N N . ASP A 1 115 ? -19.813 28.282 -43.667 1.00 39.69 115 ASP A N 1
ATOM 891 C CA . ASP A 1 115 ? -21.062 27.506 -43.740 1.00 39.69 115 ASP A CA 1
ATOM 892 C C . ASP A 1 115 ? -21.168 26.387 -42.687 1.00 39.69 115 ASP A C 1
ATOM 894 O O . ASP A 1 115 ? -22.254 26.113 -42.177 1.00 39.69 115 ASP A O 1
ATOM 898 N N . VAL A 1 116 ? -20.036 25.829 -42.238 1.00 38.25 116 VAL A N 1
ATOM 899 C CA . VAL A 1 116 ? -19.990 24.800 -41.175 1.00 38.25 116 VAL A CA 1
ATOM 900 C C . VAL A 1 116 ? -20.628 25.285 -39.863 1.00 38.25 116 VAL A C 1
ATOM 902 O O . VAL A 1 116 ? -21.275 24.508 -39.163 1.00 38.25 116 VAL A O 1
ATOM 905 N N . ARG A 1 117 ? -20.511 26.580 -39.526 1.00 36.31 117 ARG A N 1
ATOM 906 C CA . ARG A 1 117 ? -21.150 27.136 -38.317 1.00 36.31 117 ARG A CA 1
ATOM 907 C C . ARG A 1 117 ? -22.667 27.271 -38.439 1.00 36.31 117 ARG A C 1
ATOM 909 O O . ARG A 1 117 ? -23.328 27.320 -37.408 1.00 36.31 117 ARG A O 1
ATOM 916 N N . ARG A 1 118 ? -23.217 27.322 -39.654 1.00 33.88 118 ARG A N 1
ATOM 917 C CA . ARG A 1 118 ? -24.661 27.435 -39.875 1.00 33.88 118 ARG A CA 1
ATOM 918 C C . ARG A 1 118 ? -25.360 26.092 -39.652 1.00 33.88 118 ARG A C 1
ATOM 920 O O . ARG A 1 118 ? -26.273 26.018 -38.833 1.00 33.88 118 ARG A O 1
ATOM 927 N N . ALA A 1 119 ? -24.844 25.030 -40.272 1.00 35.91 119 ALA A N 1
ATOM 928 C CA . ALA A 1 119 ? -25.381 23.673 -40.143 1.00 35.91 119 ALA A CA 1
ATOM 929 C C . ALA A 1 119 ? -25.434 23.176 -38.682 1.00 35.91 119 ALA A C 1
ATOM 931 O O . ALA A 1 119 ? -26.402 22.536 -38.276 1.00 35.91 119 ALA A O 1
ATOM 932 N N . ILE A 1 120 ? -24.425 23.516 -37.869 1.00 38.91 120 ILE A N 1
ATOM 933 C CA . ILE A 1 120 ? -24.358 23.129 -36.447 1.00 38.91 120 ILE A CA 1
ATOM 934 C C . ILE A 1 120 ? -25.432 23.837 -35.598 1.00 38.91 120 ILE A C 1
ATOM 936 O O . ILE A 1 120 ? -25.922 23.253 -34.634 1.00 38.91 120 ILE A O 1
ATOM 940 N N . VAL A 1 121 ? -25.817 25.072 -35.941 1.00 38.97 121 VAL A N 1
ATOM 941 C CA . VAL A 1 121 ? -26.866 25.813 -35.216 1.00 38.97 121 VAL A CA 1
ATOM 942 C C . VAL A 1 121 ? -28.255 25.332 -35.631 1.00 38.97 121 VAL A C 1
ATOM 944 O O . VAL A 1 121 ? -29.070 25.022 -34.766 1.00 38.97 121 VAL A O 1
ATOM 947 N N . GLU A 1 122 ? -28.510 25.202 -36.934 1.00 36.16 122 GLU A N 1
ATOM 948 C CA . GLU A 1 122 ? -29.818 24.778 -37.455 1.00 36.16 122 GLU A CA 1
ATOM 949 C C . GLU A 1 122 ? -30.151 23.332 -37.011 1.00 36.16 122 GLU A C 1
ATOM 951 O O . GLU A 1 122 ? -31.249 23.077 -36.513 1.00 36.16 122 GLU A O 1
ATOM 956 N N . GLY A 1 123 ? -29.176 22.411 -37.021 1.00 37.47 123 GLY A N 1
ATOM 957 C CA . GLY A 1 123 ? -29.355 21.045 -36.503 1.00 37.47 123 GLY A CA 1
ATOM 958 C C . GLY A 1 123 ? -29.582 20.943 -34.983 1.00 37.47 123 GLY A C 1
ATOM 959 O O . GLY A 1 123 ? -30.177 19.971 -34.509 1.00 37.47 123 GLY A O 1
ATOM 960 N N . ALA A 1 124 ? -29.154 21.940 -34.199 1.00 36.53 124 ALA A N 1
ATOM 961 C CA . ALA A 1 124 ? -29.352 21.957 -32.748 1.00 36.53 124 ALA A CA 1
ATOM 962 C C . ALA A 1 124 ? -30.774 22.386 -32.331 1.00 36.53 124 ALA A C 1
ATOM 964 O O . ALA A 1 124 ? -31.229 22.021 -31.241 1.00 36.53 124 ALA A O 1
ATOM 965 N N . GLU A 1 125 ? -31.496 23.131 -33.176 1.00 35.19 125 GLU A N 1
ATOM 966 C CA . GLU A 1 125 ? -32.869 23.562 -32.883 1.00 35.19 125 GLU A CA 1
ATOM 967 C C . GLU A 1 125 ? -33.907 22.464 -33.154 1.00 35.19 125 GLU A C 1
ATOM 969 O O . GLU A 1 125 ? -34.796 22.239 -32.326 1.00 35.19 125 GLU A O 1
ATOM 974 N N . ASP A 1 126 ? -33.776 21.702 -34.242 1.00 35.84 126 ASP A N 1
ATOM 975 C CA . ASP A 1 126 ? -34.712 20.604 -34.526 1.00 35.84 126 ASP A CA 1
ATOM 976 C C . ASP A 1 126 ? -34.543 19.428 -33.542 1.00 35.84 126 ASP A C 1
ATOM 978 O O . ASP A 1 126 ? -35.534 18.852 -33.081 1.00 35.84 126 ASP A O 1
ATOM 982 N N . ALA A 1 127 ? -33.317 19.167 -33.068 1.00 35.44 127 ALA A N 1
ATOM 983 C CA . ALA A 1 127 ? -33.050 18.239 -31.960 1.00 35.44 127 ALA A CA 1
ATOM 984 C C . ALA A 1 127 ? -33.648 18.686 -30.602 1.00 35.44 127 ALA A C 1
ATOM 986 O O . ALA A 1 127 ? -33.740 17.880 -29.665 1.00 35.44 127 ALA A O 1
ATOM 987 N N . ARG A 1 128 ? -34.065 19.958 -30.488 1.00 38.03 128 ARG A N 1
ATOM 988 C CA . ARG A 1 128 ? -34.857 20.506 -29.373 1.00 38.03 128 ARG A CA 1
ATOM 989 C C . ARG A 1 128 ? -36.361 20.360 -29.616 1.00 38.03 128 ARG A C 1
ATOM 991 O O . ARG A 1 128 ? -37.068 19.939 -28.701 1.00 38.03 128 ARG A O 1
ATOM 998 N N . ARG A 1 129 ? -36.848 20.638 -30.832 1.00 34.94 129 ARG A N 1
ATOM 999 C CA . ARG A 1 129 ? -38.271 20.484 -31.207 1.00 34.94 129 ARG A CA 1
ATOM 1000 C C . ARG A 1 129 ? -38.764 19.039 -31.096 1.00 34.94 129 ARG A C 1
ATOM 1002 O O . ARG A 1 129 ? -39.883 18.811 -30.647 1.00 34.94 129 ARG A O 1
ATOM 1009 N N . LEU A 1 130 ? -37.916 18.061 -31.417 1.00 35.69 130 LEU A N 1
ATOM 1010 C CA . LEU A 1 130 ? -38.242 16.629 -31.335 1.00 35.69 130 LEU A CA 1
ATOM 1011 C C . LEU A 1 130 ? -38.399 16.071 -29.904 1.00 35.69 130 LEU A C 1
ATOM 1013 O O . LEU A 1 130 ? -38.706 14.893 -29.751 1.00 35.69 130 LEU A O 1
ATOM 1017 N N . ARG A 1 131 ? -38.216 16.882 -28.849 1.00 35.69 131 ARG A N 1
ATOM 1018 C CA . ARG A 1 131 ? -38.353 16.455 -27.438 1.00 35.69 131 ARG A CA 1
ATOM 1019 C C . ARG A 1 131 ? -39.635 16.947 -26.751 1.00 35.69 131 ARG A C 1
ATOM 1021 O O . ARG A 1 131 ? -39.720 16.887 -25.529 1.00 35.69 131 ARG A O 1
ATOM 1028 N N . GLN A 1 132 ? -40.616 17.446 -27.509 1.00 32.22 132 GLN A N 1
ATOM 1029 C CA . GLN A 1 132 ? -41.901 17.931 -26.984 1.00 32.22 132 GLN A CA 1
ATOM 1030 C C . GLN A 1 132 ? -43.096 17.419 -27.811 1.00 32.22 132 GLN A C 1
ATOM 1032 O O . GLN A 1 132 ? -43.663 18.165 -28.611 1.00 32.22 132 GLN A O 1
ATOM 1037 N N . ARG A 1 133 ? -43.476 16.146 -27.618 1.00 29.95 133 ARG A N 1
ATOM 1038 C CA . ARG A 1 133 ? -44.784 15.552 -27.982 1.00 29.95 133 ARG A CA 1
ATOM 1039 C C . ARG A 1 133 ? -44.928 14.146 -27.390 1.00 29.95 133 ARG A C 1
ATOM 1041 O O . ARG A 1 133 ? -43.960 13.391 -27.395 1.00 29.95 133 ARG A O 1
ATOM 1048 N N . ASP A 1 134 ? -46.134 13.810 -26.938 1.00 30.77 134 ASP A N 1
ATOM 1049 C CA . ASP A 1 134 ? -46.457 12.538 -26.282 1.00 30.77 134 ASP A CA 1
ATOM 1050 C C . ASP A 1 134 ? -47.194 11.549 -27.214 1.00 30.77 134 ASP A C 1
ATOM 1052 O O . ASP A 1 134 ? -48.149 11.922 -27.895 1.00 30.77 134 ASP A O 1
ATOM 1056 N N . GLU A 1 135 ? -46.777 10.277 -27.156 1.00 27.06 135 GLU A N 1
ATOM 1057 C CA . GLU A 1 135 ? -47.480 9.053 -27.611 1.00 27.06 135 GLU A CA 1
ATOM 1058 C C . GLU A 1 135 ? -47.889 8.934 -29.127 1.00 27.06 135 GLU A C 1
ATOM 1060 O O . GLU A 1 135 ? -47.383 9.685 -29.961 1.00 27.06 135 GLU A O 1
ATOM 1065 N N . PRO A 1 136 ? -48.606 7.868 -29.584 1.00 44.19 136 PRO A N 1
ATOM 1066 C CA . PRO A 1 136 ? -47.970 6.569 -29.886 1.00 44.19 136 PRO A CA 1
ATOM 1067 C C . PRO A 1 136 ? -48.398 5.911 -31.231 1.00 44.19 136 PRO A C 1
ATOM 1069 O O . PRO A 1 136 ? -49.469 6.191 -31.767 1.00 44.19 136 PRO A O 1
ATOM 1072 N N . VAL A 1 137 ? -47.631 4.927 -31.742 1.00 25.83 137 VAL A N 1
ATOM 1073 C CA . VAL A 1 137 ? -48.022 4.068 -32.898 1.00 25.83 137 VAL A CA 1
ATOM 1074 C C . VAL A 1 137 ? -47.660 2.581 -32.656 1.00 25.83 137 VAL A C 1
ATOM 1076 O O . VAL A 1 137 ? -46.817 2.271 -31.818 1.00 25.83 137 VAL A O 1
ATOM 1079 N N . PHE A 1 138 ? -48.363 1.651 -33.325 1.00 26.59 138 PHE A N 1
ATOM 1080 C CA . PHE A 1 138 ? -48.648 0.280 -32.853 1.00 26.59 138 PHE A CA 1
ATOM 1081 C C . PHE A 1 138 ? -48.031 -0.899 -33.654 1.00 26.59 138 PHE A C 1
ATOM 1083 O O . PHE A 1 138 ? -47.473 -0.736 -34.735 1.00 26.59 138 PHE A O 1
ATOM 1090 N N . GLN A 1 139 ? -48.195 -2.116 -33.109 1.00 30.03 139 GLN A N 1
ATOM 1091 C CA . GLN A 1 139 ? -47.754 -3.426 -33.639 1.00 30.03 139 GLN A CA 1
ATOM 1092 C C . GLN A 1 139 ? -48.722 -4.088 -34.658 1.00 30.03 139 GLN A C 1
ATOM 1094 O O . GLN A 1 139 ? -49.923 -3.806 -34.625 1.00 30.03 139 GLN A O 1
ATOM 1099 N N . PRO A 1 140 ? -48.264 -5.095 -35.439 1.00 26.58 140 PRO A N 1
ATOM 1100 C CA . PRO A 1 140 ? -49.110 -6.117 -36.078 1.00 26.58 140 PRO A CA 1
ATOM 1101 C C . PRO A 1 140 ? -49.400 -7.352 -35.177 1.00 26.58 140 PRO A C 1
ATOM 1103 O O . PRO A 1 140 ? -48.730 -7.580 -34.174 1.00 26.58 140 PRO A O 1
ATOM 1106 N N . ARG A 1 141 ? -50.421 -8.153 -35.537 1.00 30.70 141 ARG A N 1
ATOM 1107 C CA . ARG A 1 141 ? -51.010 -9.298 -34.775 1.00 30.70 141 ARG A CA 1
ATOM 1108 C C . ARG A 1 141 ? -50.784 -10.653 -35.515 1.00 30.70 141 ARG A C 1
ATOM 1110 O O . ARG A 1 141 ? -50.092 -10.641 -36.523 1.00 30.70 141 ARG A O 1
ATOM 1117 N N . THR A 1 142 ? -51.281 -11.857 -35.161 1.00 26.80 142 THR A N 1
ATOM 1118 C CA . THR A 1 142 ? -52.426 -12.354 -34.330 1.00 26.80 142 THR A CA 1
ATOM 1119 C C . THR A 1 142 ? -52.150 -13.814 -33.856 1.00 26.80 142 THR A C 1
ATOM 1121 O O . THR A 1 142 ? -51.113 -14.352 -34.221 1.00 26.80 142 THR A O 1
ATOM 1124 N N . VAL A 1 143 ? -52.937 -14.500 -33.001 1.00 20.64 143 VAL A N 1
ATOM 1125 C CA . VAL A 1 143 ? -54.249 -15.194 -33.231 1.00 20.64 143 VAL A CA 1
ATOM 1126 C C . VAL A 1 143 ? -54.990 -15.432 -31.876 1.00 20.64 143 VAL A C 1
ATOM 1128 O O . VAL A 1 143 ? -54.384 -15.294 -30.818 1.00 20.64 143 VAL A O 1
ATOM 1131 N N . ARG A 1 144 ? -56.306 -15.736 -31.890 1.00 23.52 144 ARG A N 1
ATOM 1132 C CA . ARG A 1 144 ? -57.221 -15.883 -30.719 1.00 23.52 144 ARG A CA 1
ATOM 1133 C C . ARG A 1 144 ? -57.551 -17.341 -30.324 1.00 23.52 144 ARG A C 1
ATOM 1135 O O . ARG A 1 144 ? -57.608 -18.184 -31.211 1.00 23.52 144 ARG A O 1
ATOM 1142 N N . VAL A 1 145 ? -58.009 -17.539 -29.074 1.00 20.47 145 VAL A N 1
ATOM 1143 C CA . VAL A 1 145 ? -59.140 -18.426 -28.655 1.00 20.47 145 VAL A CA 1
ATOM 1144 C C . VAL A 1 145 ? -59.993 -17.657 -27.597 1.00 20.47 145 VAL A C 1
ATOM 1146 O O . VAL A 1 145 ? -59.619 -16.535 -27.250 1.00 20.47 145 VAL A O 1
ATOM 1149 N N . VAL A 1 146 ? -61.169 -18.152 -27.171 1.00 22.53 146 VAL A N 1
ATOM 1150 C CA . VAL A 1 146 ? -62.262 -17.409 -26.474 1.00 22.53 146 VAL A CA 1
ATOM 1151 C C . VAL A 1 146 ? -62.817 -18.178 -25.243 1.00 22.53 146 VAL A C 1
ATOM 1153 O O . VAL A 1 146 ? -62.584 -19.377 -25.170 1.00 22.53 146 VAL A O 1
ATOM 1156 N N . GLU A 1 147 ? -63.573 -17.474 -24.365 1.00 24.17 147 GLU A N 1
ATOM 1157 C CA . GLU A 1 147 ? -64.519 -17.887 -23.271 1.00 24.17 147 GLU A CA 1
ATOM 1158 C C . GLU A 1 147 ? -64.116 -17.374 -21.853 1.00 24.17 147 GLU A C 1
ATOM 1160 O O . GLU A 1 147 ? -62.972 -17.534 -21.446 1.00 24.17 147 GLU A O 1
ATOM 1165 N N . ASN A 1 148 ? -64.880 -16.459 -21.210 1.00 25.69 148 ASN A N 1
ATOM 1166 C CA . ASN A 1 148 ? -66.085 -16.605 -20.333 1.00 25.69 148 ASN A CA 1
ATOM 1167 C C . ASN A 1 148 ? -65.760 -17.144 -18.906 1.00 25.69 148 ASN A C 1
ATOM 1169 O O . ASN A 1 148 ? -64.984 -18.080 -18.803 1.00 25.69 148 ASN A O 1
ATOM 1173 N N . LEU A 1 149 ? -66.293 -16.671 -17.753 1.00 24.78 149 LEU A N 1
ATOM 1174 C CA . LEU A 1 149 ? -67.303 -15.645 -17.371 1.00 24.78 149 LEU A CA 1
ATOM 1175 C C . LEU A 1 149 ? -67.195 -15.294 -15.843 1.00 24.78 149 LEU A C 1
ATOM 1177 O O . LEU A 1 149 ? -66.993 -16.218 -15.068 1.00 24.78 149 LEU A O 1
ATOM 1181 N N . HIS A 1 150 ? -67.487 -14.038 -15.420 1.00 25.67 150 HIS A N 1
ATOM 1182 C CA . HIS A 1 150 ? -68.057 -13.611 -14.089 1.00 25.67 150 HIS A CA 1
ATOM 1183 C C . HIS A 1 150 ? -67.277 -13.893 -12.750 1.00 25.67 150 HIS A C 1
ATOM 1185 O O . HIS A 1 150 ? -66.421 -14.761 -12.721 1.00 25.67 150 HIS A O 1
ATOM 1191 N N . THR A 1 151 ? -67.476 -13.262 -11.561 1.00 28.17 151 THR A N 1
ATOM 1192 C CA . THR A 1 151 ? -68.013 -11.944 -11.066 1.00 28.17 151 THR A CA 1
ATOM 1193 C C . THR A 1 151 ? -67.635 -11.707 -9.571 1.00 28.17 151 THR A C 1
ATOM 1195 O O . THR A 1 151 ? -67.483 -12.679 -8.840 1.00 28.17 151 THR A O 1
ATOM 1198 N N . GLY A 1 152 ? -67.636 -10.445 -9.086 1.00 23.89 152 GLY A N 1
ATOM 1199 C CA . GLY A 1 152 ? -67.698 -10.053 -7.646 1.00 23.89 152 GLY A CA 1
ATOM 1200 C C . GLY A 1 152 ? -66.364 -9.565 -7.023 1.00 23.89 152 GLY A C 1
ATOM 1201 O O . GLY A 1 152 ? -65.357 -10.226 -7.233 1.00 23.89 152 GLY A O 1
ATOM 1202 N N . ALA A 1 153 ? -66.170 -8.436 -6.307 1.00 27.89 153 ALA A N 1
ATOM 1203 C CA . ALA A 1 153 ? -66.970 -7.340 -5.696 1.00 27.89 153 ALA A CA 1
ATOM 1204 C C . ALA A 1 153 ? -67.185 -7.382 -4.153 1.00 27.89 153 ALA A C 1
ATOM 1206 O O . ALA A 1 153 ? -67.948 -8.210 -3.669 1.00 27.89 153 ALA A O 1
ATOM 1207 N N . ALA A 1 154 ? -66.584 -6.426 -3.410 1.00 27.38 154 ALA A N 1
ATOM 1208 C CA . ALA A 1 154 ? -66.961 -5.949 -2.054 1.00 27.38 154 ALA A CA 1
ATOM 1209 C C . ALA A 1 154 ? -66.139 -4.690 -1.641 1.00 27.38 154 ALA A C 1
ATOM 1211 O O . ALA A 1 154 ? -65.030 -4.512 -2.146 1.00 27.38 154 ALA A O 1
ATOM 1212 N N . ALA A 1 155 ? -66.642 -3.828 -0.733 1.00 28.52 155 ALA A N 1
ATOM 1213 C CA . ALA A 1 155 ? -65.934 -2.626 -0.231 1.00 28.52 155 ALA A CA 1
ATOM 1214 C C . ALA A 1 155 ? -66.506 -2.044 1.093 1.00 28.52 155 ALA A C 1
ATOM 1216 O O . ALA A 1 155 ? -67.695 -2.190 1.359 1.00 28.52 155 ALA A O 1
ATOM 1217 N N . SER A 1 156 ? -65.682 -1.306 1.863 1.00 27.52 156 SER A N 1
ATOM 1218 C CA . SER A 1 156 ? -66.066 -0.353 2.944 1.00 27.52 156 SER A CA 1
ATOM 1219 C C . SER A 1 156 ? -64.823 0.465 3.381 1.00 27.52 156 SER A C 1
ATOM 1221 O O . SER A 1 156 ? -63.789 -0.153 3.608 1.00 27.52 156 SER A O 1
ATOM 1223 N N . HIS A 1 157 ? -64.719 1.807 3.382 1.00 29.39 157 HIS A N 1
ATOM 1224 C CA . HIS A 1 157 ? -65.506 2.919 3.975 1.00 29.39 157 HIS A CA 1
ATOM 1225 C C . HIS A 1 157 ? -65.344 3.140 5.496 1.00 29.39 157 HIS A C 1
ATOM 1227 O O . HIS A 1 157 ? -65.858 2.342 6.268 1.00 29.39 157 HIS A O 1
ATOM 1233 N N . PHE A 1 158 ? -64.735 4.278 5.900 1.00 23.33 158 PHE A N 1
ATOM 1234 C CA . PHE A 1 158 ? -65.353 5.311 6.770 1.00 23.33 158 PHE A CA 1
ATOM 1235 C C . PHE A 1 158 ? -64.528 6.631 6.862 1.00 23.33 158 PHE A C 1
ATOM 1237 O O . PHE A 1 158 ? -63.301 6.623 6.770 1.00 23.33 158 PHE A O 1
ATOM 1244 N N . ARG A 1 159 ? -65.227 7.770 7.024 1.00 31.39 159 ARG A N 1
ATOM 1245 C CA . ARG A 1 159 ? -64.787 9.172 7.313 1.00 31.39 159 ARG A CA 1
ATOM 1246 C C . ARG A 1 159 ? -66.034 9.960 7.815 1.00 31.39 159 ARG A C 1
ATOM 1248 O O . ARG A 1 159 ? -67.105 9.357 7.705 1.00 31.39 159 ARG A O 1
ATOM 1255 N N . PRO A 1 160 ? -65.994 11.211 8.359 1.00 45.19 160 PRO A N 1
ATOM 1256 C CA . PRO A 1 160 ? -65.258 12.432 7.933 1.00 45.19 160 PRO A CA 1
ATOM 1257 C C . PRO A 1 160 ? -64.539 13.132 9.140 1.00 45.19 160 PRO A C 1
ATOM 1259 O O . PRO A 1 160 ? -64.156 12.402 10.046 1.00 45.19 160 PRO A O 1
ATOM 1262 N N . GLU A 1 161 ? -64.199 14.433 9.282 1.00 28.72 161 GLU A N 1
ATOM 1263 C CA . GLU A 1 161 ? -64.342 15.700 8.507 1.00 28.72 161 GLU A CA 1
ATOM 1264 C C . GLU A 1 161 ? -62.972 16.450 8.331 1.00 28.72 161 GLU A C 1
ATOM 1266 O O . GLU A 1 161 ? -62.060 15.811 7.808 1.00 28.72 161 GLU A O 1
ATOM 1271 N N . GLY A 1 162 ? -62.683 17.745 8.637 1.00 25.50 162 GLY A N 1
ATOM 1272 C CA . GLY A 1 162 ? -63.447 18.896 9.200 1.00 25.50 162 GLY A CA 1
ATOM 1273 C C . GLY A 1 162 ? -62.687 20.248 9.231 1.00 25.50 162 GLY A C 1
ATOM 1274 O O . GLY A 1 162 ? -61.484 20.290 8.968 1.00 25.50 162 GLY A O 1
ATOM 1275 N N . ARG A 1 163 ? -63.407 21.361 9.490 1.00 30.67 163 ARG A N 1
ATOM 1276 C CA . ARG A 1 163 ? -62.990 22.805 9.510 1.00 30.67 163 ARG A CA 1
ATOM 1277 C C . ARG A 1 163 ? -64.007 23.631 10.365 1.00 30.67 163 ARG A C 1
ATOM 1279 O O . ARG A 1 163 ? -65.053 23.039 10.620 1.00 30.67 163 ARG A O 1
ATOM 1286 N N . PRO A 1 164 ? -63.819 24.927 10.778 1.00 42.59 164 PRO A N 1
ATOM 1287 C CA . PRO A 1 164 ? -63.048 26.010 10.113 1.00 42.59 164 PRO A CA 1
ATOM 1288 C C . PRO A 1 164 ? -62.359 27.108 10.997 1.00 42.59 164 PRO A C 1
ATOM 1290 O O . PRO A 1 164 ? -62.431 27.082 12.216 1.00 42.59 164 PRO A O 1
ATOM 1293 N N . ALA A 1 165 ? -61.803 28.133 10.313 1.00 27.02 165 ALA A N 1
ATOM 1294 C CA . ALA A 1 165 ? -61.475 29.516 10.758 1.00 27.02 165 ALA A CA 1
ATOM 1295 C C . ALA A 1 165 ? -60.353 29.744 11.816 1.00 27.02 165 ALA A C 1
ATOM 1297 O O . ALA A 1 165 ? -60.127 28.917 12.684 1.00 27.02 165 ALA A O 1
ATOM 1298 N N . GLY A 1 166 ? -59.607 30.866 11.803 1.00 25.02 166 GLY A N 1
ATOM 1299 C CA . GLY A 1 166 ? -59.559 31.979 10.831 1.00 25.02 166 GLY A CA 1
ATOM 1300 C C . GLY A 1 166 ? -58.590 33.129 11.221 1.00 25.02 166 GLY A C 1
ATOM 1301 O O . GLY A 1 166 ? -57.994 33.086 12.289 1.00 25.02 166 GLY A O 1
ATOM 1302 N N . ARG A 1 167 ? -58.519 34.173 10.367 1.00 25.98 167 ARG A N 1
ATOM 1303 C CA . ARG A 1 167 ? -57.761 35.459 10.470 1.00 25.98 167 ARG A CA 1
ATOM 1304 C C . ARG A 1 167 ? -56.229 35.465 10.214 1.00 25.98 167 ARG A C 1
ATOM 1306 O O . ARG A 1 167 ? -55.444 34.876 10.943 1.00 25.98 167 ARG A O 1
ATOM 1313 N N . ARG A 1 168 ? -55.844 36.245 9.190 1.00 32.75 168 ARG A N 1
ATOM 1314 C CA . ARG A 1 168 ? -54.695 37.196 9.154 1.00 32.75 168 ARG A CA 1
ATOM 1315 C C . ARG A 1 168 ? -55.316 38.630 9.253 1.00 32.75 168 ARG A C 1
ATOM 1317 O O . ARG A 1 168 ? -56.513 38.655 9.573 1.00 32.75 168 ARG A O 1
ATOM 1324 N N . PRO A 1 169 ? -54.687 39.771 8.876 1.00 47.75 169 PRO A N 1
ATOM 1325 C CA . PRO A 1 169 ? -53.284 40.126 8.548 1.00 47.75 169 PRO A CA 1
ATOM 1326 C C . PRO A 1 169 ? -52.730 41.092 9.646 1.00 47.75 169 PRO A C 1
ATOM 1328 O O . PRO A 1 169 ? -53.092 40.837 10.793 1.00 47.75 169 PRO A O 1
ATOM 1331 N N . GLU A 1 170 ? -51.831 42.090 9.537 1.00 29.20 170 GLU A N 1
ATOM 1332 C CA . GLU A 1 170 ? -51.097 42.874 8.493 1.00 29.20 170 GLU A CA 1
ATOM 1333 C C . GLU A 1 170 ? -49.554 42.732 8.719 1.00 29.20 170 GLU A C 1
ATOM 1335 O O . GLU A 1 170 ? -49.163 41.802 9.426 1.00 29.20 170 GLU A O 1
ATOM 1340 N N . ASP A 1 171 ? -48.573 43.480 8.176 1.00 28.77 171 ASP A N 1
ATOM 1341 C CA . ASP A 1 171 ? -48.444 44.579 7.181 1.00 28.77 171 ASP A CA 1
ATOM 1342 C C . ASP A 1 171 ? -47.380 44.139 6.117 1.00 28.77 171 ASP A C 1
ATOM 1344 O O . ASP A 1 171 ? -46.465 43.396 6.475 1.00 28.77 171 ASP A O 1
ATOM 1348 N N . VAL A 1 172 ? -47.418 44.380 4.787 1.00 30.23 172 VAL A N 1
ATOM 1349 C CA . VAL A 1 172 ? -47.743 45.573 3.947 1.00 30.23 172 VAL A CA 1
ATOM 1350 C C . VAL A 1 172 ? -46.532 46.543 3.908 1.00 30.23 172 VAL A C 1
ATOM 1352 O O . VAL A 1 172 ? -46.124 47.017 4.958 1.00 30.23 172 VAL A O 1
ATOM 1355 N N . LEU A 1 173 ? -45.809 46.846 2.804 1.00 27.77 173 LEU A N 1
ATOM 1356 C CA . LEU A 1 173 ? -45.994 46.861 1.319 1.00 27.77 173 LEU A CA 1
ATOM 1357 C C . LEU A 1 173 ? -44.824 46.122 0.587 1.00 27.77 173 LEU A C 1
ATOM 1359 O O . LEU A 1 173 ? -43.745 46.036 1.162 1.00 27.77 173 LEU A O 1
ATOM 1363 N N . ALA A 1 174 ? -44.921 45.451 -0.581 1.00 27.94 174 ALA A N 1
ATOM 1364 C CA . ALA A 1 174 ? -45.434 45.732 -1.954 1.00 27.94 174 ALA A CA 1
ATOM 1365 C C . ALA A 1 174 ? -44.356 46.323 -2.919 1.00 27.94 174 ALA A C 1
ATOM 1367 O O . ALA A 1 174 ? -43.785 47.361 -2.616 1.00 27.94 174 ALA A O 1
ATOM 1368 N N . CYS A 1 175 ? -43.905 45.573 -3.950 1.00 25.34 175 CYS A N 1
ATOM 1369 C CA . CYS A 1 175 ? -44.306 45.615 -5.391 1.00 25.34 175 CYS A CA 1
ATOM 1370 C C . CYS A 1 175 ? -43.633 46.748 -6.205 1.00 25.34 175 CYS A C 1
ATOM 1372 O O . CYS A 1 175 ? -43.476 47.840 -5.680 1.00 25.34 175 CYS A O 1
ATOM 1374 N N . GLY A 1 176 ? -43.234 46.620 -7.481 1.00 24.89 176 GLY A N 1
ATOM 1375 C CA . GLY A 1 176 ? -43.088 45.524 -8.478 1.00 24.89 176 GLY A CA 1
ATOM 1376 C C . GLY A 1 176 ? -42.014 46.003 -9.502 1.00 24.89 176 GLY A C 1
ATOM 1377 O O . GLY A 1 176 ? -41.343 46.985 -9.209 1.00 24.89 176 GLY A O 1
ATOM 1378 N N . ASP A 1 177 ? -41.750 45.522 -10.718 1.00 27.00 177 ASP A N 1
ATOM 1379 C CA . ASP A 1 177 ? -42.237 44.497 -11.656 1.00 27.00 177 ASP A CA 1
ATOM 1380 C C . ASP A 1 177 ? -41.427 44.735 -12.984 1.00 27.00 177 ASP A C 1
ATOM 1382 O O . ASP A 1 177 ? -40.541 45.593 -13.006 1.00 27.00 177 ASP A O 1
ATOM 1386 N N . VAL A 1 178 ? -41.787 44.100 -14.114 1.00 26.94 178 VAL A N 1
ATOM 1387 C CA . VAL A 1 178 ? -41.371 44.447 -15.516 1.00 26.94 178 VAL A CA 1
ATOM 1388 C C . VAL A 1 178 ? -39.997 43.913 -16.020 1.00 26.94 178 VAL A C 1
ATOM 1390 O O . VAL A 1 178 ? -39.152 43.433 -15.271 1.00 26.94 178 VAL A O 1
ATOM 1393 N N . THR A 1 179 ? -39.856 43.861 -17.354 1.00 27.19 179 THR A N 1
ATOM 1394 C CA . THR A 1 179 ? -39.090 42.892 -18.169 1.00 27.19 179 THR A CA 1
ATOM 1395 C C . THR A 1 179 ? -37.783 43.396 -18.813 1.00 27.19 179 THR A C 1
ATOM 1397 O O . THR A 1 179 ? -37.505 44.589 -18.868 1.00 27.19 179 THR A O 1
ATOM 1400 N N . VAL A 1 180 ? -37.004 42.452 -19.363 1.00 29.48 180 VAL A N 1
ATOM 1401 C CA . VAL A 1 180 ? -35.701 42.636 -20.042 1.00 29.48 180 VAL A CA 1
ATOM 1402 C C . VAL A 1 180 ? -35.849 42.982 -21.540 1.00 29.48 180 VAL A C 1
ATOM 1404 O O . VAL A 1 180 ? -36.807 42.549 -22.176 1.00 29.48 180 VAL A O 1
ATOM 1407 N N . GLY A 1 181 ? -34.868 43.709 -22.096 1.00 24.42 181 GLY A N 1
ATOM 1408 C CA . GLY A 1 181 ? -34.644 43.946 -23.534 1.00 24.42 181 GLY A CA 1
ATOM 1409 C C . GLY A 1 181 ? -33.143 44.113 -23.853 1.00 24.42 181 GLY A C 1
ATOM 1410 O O . GLY A 1 181 ? -32.339 44.281 -22.936 1.00 24.42 181 GLY A O 1
ATOM 1411 N N . ASP A 1 182 ? -32.759 44.009 -25.129 1.00 27.22 182 ASP A N 1
ATOM 1412 C CA . ASP A 1 182 ? -31.394 43.637 -25.561 1.00 27.22 182 ASP A CA 1
ATOM 1413 C C . ASP A 1 182 ? -30.378 44.773 -25.837 1.00 27.22 182 ASP A C 1
ATOM 1415 O O . ASP A 1 182 ? -30.758 45.845 -26.292 1.00 27.22 182 ASP A O 1
ATOM 1419 N N . ALA A 1 183 ? -29.081 44.419 -25.699 1.00 29.44 183 ALA A N 1
ATOM 1420 C CA . ALA A 1 183 ? -27.893 44.824 -26.499 1.00 29.44 183 ALA A CA 1
ATOM 1421 C C . ALA A 1 183 ? -27.513 46.337 -26.626 1.00 29.44 183 ALA A C 1
ATOM 1423 O O . ALA A 1 183 ? -28.385 47.188 -26.771 1.00 29.44 183 ALA A O 1
ATOM 1424 N N . PRO A 1 184 ? -26.204 46.718 -26.628 1.00 33.84 184 PRO A N 1
ATOM 1425 C CA . PRO A 1 184 ? -25.265 46.347 -27.706 1.00 33.84 184 PRO A CA 1
ATOM 1426 C C . PRO A 1 184 ? -23.784 46.119 -27.292 1.00 33.84 184 PRO A C 1
ATOM 1428 O O . PRO A 1 184 ? -23.416 46.167 -26.122 1.00 33.84 184 PRO A O 1
ATOM 1431 N N . THR A 1 185 ? -22.919 45.864 -28.285 1.00 33.66 185 THR A N 1
ATOM 1432 C CA . THR A 1 185 ? -21.475 45.556 -28.162 1.00 33.66 185 THR A CA 1
ATOM 1433 C C . THR A 1 185 ? -20.550 46.688 -28.630 1.00 33.66 185 THR A C 1
ATOM 1435 O O . THR A 1 185 ? -20.828 47.271 -29.674 1.00 33.66 185 THR A O 1
ATOM 1438 N N . LEU A 1 186 ? -19.415 46.894 -27.941 1.00 27.42 186 LEU A N 1
ATOM 1439 C CA . LEU A 1 186 ? -18.124 47.511 -28.357 1.00 27.42 186 LEU A CA 1
ATOM 1440 C C . LEU A 1 186 ? -17.201 47.506 -27.107 1.00 27.42 186 LEU A C 1
ATOM 1442 O O . LEU A 1 186 ? -17.727 47.547 -26.000 1.00 27.42 186 LEU A O 1
ATOM 1446 N N . GLY A 1 187 ? -15.864 47.451 -27.142 1.00 24.17 187 GLY A N 1
ATOM 1447 C CA . GLY A 1 187 ? -14.854 47.282 -28.201 1.00 24.17 187 GLY A CA 1
ATOM 1448 C C . GLY A 1 187 ? -13.468 47.038 -27.544 1.00 24.17 187 GLY A C 1
ATOM 1449 O O . GLY A 1 187 ? -13.373 47.065 -26.317 1.00 24.17 187 GLY A O 1
ATOM 1450 N N . ASP A 1 188 ? -12.408 46.768 -28.313 1.00 28.14 188 ASP A N 1
ATOM 1451 C CA . ASP A 1 188 ? -11.072 46.432 -27.774 1.00 28.14 188 ASP A CA 1
ATOM 1452 C C . ASP A 1 188 ? -10.295 47.625 -27.176 1.00 28.14 188 ASP A C 1
ATOM 1454 O O . ASP A 1 188 ? -10.251 48.686 -27.787 1.00 28.14 188 ASP A O 1
ATOM 1458 N N . GLU A 1 189 ? -9.589 47.407 -26.052 1.00 26.41 189 GLU A N 1
ATOM 1459 C CA . GLU A 1 189 ? -8.172 47.798 -25.839 1.00 26.41 189 GLU A CA 1
ATOM 1460 C C . GLU A 1 189 ? -7.645 47.344 -24.454 1.00 26.41 189 GLU A C 1
ATOM 1462 O O . GLU A 1 189 ? -8.292 47.558 -23.430 1.00 26.41 189 GLU A O 1
ATOM 1467 N N . VAL A 1 190 ? -6.442 46.742 -24.389 1.00 27.56 190 VAL A N 1
ATOM 1468 C CA . VAL A 1 190 ? -5.774 46.367 -23.117 1.00 27.56 190 VAL A CA 1
ATOM 1469 C C . VAL A 1 190 ? -4.259 46.645 -23.163 1.00 27.56 190 VAL A C 1
ATOM 1471 O O . VAL A 1 190 ? -3.502 45.857 -23.741 1.00 27.56 190 VAL A O 1
ATOM 1474 N N . PRO A 1 191 ? -3.761 47.714 -22.510 1.00 27.66 191 PRO A N 1
ATOM 1475 C CA . PRO A 1 191 ? -2.329 47.955 -22.346 1.00 27.66 191 PRO A CA 1
ATOM 1476 C C . PRO A 1 191 ? -1.739 47.170 -21.158 1.00 27.66 191 PRO A C 1
ATOM 1478 O O . PRO A 1 191 ? -2.304 47.109 -20.067 1.00 27.66 191 PRO A O 1
ATOM 1481 N N . ARG A 1 192 ? -0.546 46.591 -21.347 1.00 31.28 192 ARG A N 1
ATOM 1482 C CA . ARG A 1 192 ? 0.161 45.793 -20.325 1.00 31.28 192 ARG A CA 1
ATOM 1483 C C . ARG A 1 192 ? 0.702 46.657 -19.174 1.00 31.28 192 ARG A C 1
ATOM 1485 O O . ARG A 1 192 ? 1.419 47.624 -19.426 1.00 31.28 192 ARG A O 1
ATOM 1492 N N . ARG A 1 193 ? 0.534 46.206 -17.924 1.00 26.84 193 ARG A N 1
ATOM 1493 C CA . ARG A 1 193 ? 1.449 46.505 -16.798 1.00 26.84 193 ARG A CA 1
ATOM 1494 C C . ARG A 1 193 ? 1.749 45.236 -15.988 1.00 26.84 193 ARG A C 1
ATOM 1496 O O . ARG A 1 193 ? 1.029 44.250 -16.097 1.00 26.84 193 ARG A O 1
ATOM 1503 N N . GLY A 1 194 ? 2.892 45.238 -15.299 1.00 25.70 194 GLY A N 1
ATOM 1504 C CA . GLY A 1 194 ? 3.528 44.035 -14.745 1.00 25.70 194 GLY A CA 1
ATOM 1505 C C . GLY A 1 194 ? 2.955 43.530 -13.411 1.00 25.70 194 GLY A C 1
ATOM 1506 O O . GLY A 1 194 ? 2.100 44.186 -12.818 1.00 25.70 194 GLY A O 1
ATOM 1507 N N . PRO A 1 195 ? 3.437 42.369 -12.930 1.00 28.03 195 PRO A N 1
ATOM 1508 C CA . PRO A 1 195 ? 2.990 41.772 -11.675 1.00 28.03 195 PRO A CA 1
ATOM 1509 C C . PRO A 1 195 ? 3.514 42.543 -10.456 1.00 28.03 195 PRO A C 1
ATOM 1511 O O . PRO A 1 195 ? 4.677 42.941 -10.414 1.00 28.03 195 PRO A O 1
ATOM 1514 N N . CYS A 1 196 ? 2.672 42.687 -9.433 1.00 26.27 196 CYS A N 1
ATOM 1515 C CA . CYS A 1 196 ? 3.101 43.084 -8.092 1.00 26.27 196 CYS A CA 1
ATOM 1516 C C . CYS A 1 196 ? 3.335 41.829 -7.240 1.00 26.27 196 CYS A C 1
ATOM 1518 O O . CYS A 1 196 ? 2.450 40.977 -7.148 1.00 26.27 196 CYS A O 1
ATOM 1520 N N . ASP A 1 197 ? 4.499 41.720 -6.596 1.00 30.97 197 ASP A N 1
ATOM 1521 C CA . ASP A 1 197 ? 4.795 40.608 -5.689 1.00 30.97 197 ASP A CA 1
ATOM 1522 C C . ASP A 1 197 ? 3.968 40.698 -4.397 1.00 30.97 197 ASP A C 1
ATOM 1524 O O . ASP A 1 197 ? 4.202 41.544 -3.533 1.00 30.97 197 ASP A O 1
ATOM 1528 N N . GLY A 1 198 ? 3.015 39.777 -4.246 1.00 25.67 198 GLY A N 1
ATOM 1529 C CA . GLY A 1 198 ? 2.406 39.445 -2.959 1.00 25.67 198 GLY A CA 1
ATOM 1530 C C . GLY A 1 198 ? 3.229 38.377 -2.218 1.00 25.67 198 GLY A C 1
ATOM 1531 O O . GLY A 1 198 ? 3.826 37.509 -2.863 1.00 25.67 198 GLY A O 1
ATOM 1532 N N . PRO A 1 199 ? 3.271 38.384 -0.872 1.00 26.91 199 PRO A N 1
ATOM 1533 C CA . PRO A 1 199 ? 4.072 37.432 -0.107 1.00 26.91 199 PRO A CA 1
ATOM 1534 C C . PRO A 1 199 ? 3.579 35.992 -0.314 1.00 26.91 199 PRO A C 1
ATOM 1536 O O . PRO A 1 199 ? 2.469 35.631 0.078 1.00 26.91 199 PRO A O 1
ATOM 1539 N N . ARG A 1 200 ? 4.427 35.146 -0.912 1.00 28.72 200 ARG A N 1
ATOM 1540 C CA . ARG A 1 200 ? 4.127 33.724 -1.135 1.00 28.72 200 ARG A CA 1
ATOM 1541 C C . ARG A 1 200 ? 4.024 32.982 0.199 1.00 28.72 200 ARG A C 1
ATOM 1543 O O . ARG A 1 200 ? 5.027 32.787 0.883 1.00 28.72 200 ARG A O 1
ATOM 1550 N N . VAL A 1 201 ? 2.820 32.525 0.537 1.00 27.62 201 VAL A N 1
ATOM 1551 C CA . VAL A 1 201 ? 2.594 31.616 1.668 1.00 27.62 201 VAL A CA 1
ATOM 1552 C C . VAL A 1 201 ? 3.184 30.249 1.328 1.00 27.62 201 VAL A C 1
ATOM 1554 O O . VAL A 1 201 ? 2.746 29.597 0.382 1.00 27.62 201 VAL A O 1
ATOM 1557 N N . VAL A 1 202 ? 4.170 29.802 2.107 1.00 25.23 202 VAL A N 1
ATOM 1558 C CA . VAL A 1 202 ? 4.676 28.426 2.041 1.00 25.23 202 VAL A CA 1
ATOM 1559 C C . VAL A 1 202 ? 3.816 27.565 2.962 1.00 25.23 202 VAL A C 1
ATOM 1561 O O . VAL A 1 202 ? 3.833 27.748 4.177 1.00 25.23 202 VAL A O 1
ATOM 1564 N N . MET A 1 203 ? 3.054 26.646 2.373 1.00 25.50 203 MET A N 1
ATOM 1565 C CA . MET A 1 203 ? 2.287 25.629 3.095 1.00 25.50 203 MET A CA 1
ATOM 1566 C C . MET A 1 203 ? 3.201 24.456 3.469 1.00 25.50 203 MET A C 1
ATOM 1568 O O . MET A 1 203 ? 4.036 24.049 2.658 1.00 25.50 203 MET A O 1
ATOM 1572 N N . ASP A 1 204 ? 3.027 23.890 4.664 1.00 33.22 204 ASP A N 1
ATOM 1573 C CA . ASP A 1 204 ? 3.636 22.603 5.018 1.00 33.22 204 ASP A CA 1
ATOM 1574 C C . ASP A 1 204 ? 2.780 21.410 4.546 1.00 33.22 204 ASP A C 1
ATOM 1576 O O . ASP A 1 204 ? 1.665 21.568 4.039 1.00 33.22 204 ASP A O 1
ATOM 1580 N N . LYS A 1 205 ? 3.307 20.189 4.717 1.00 26.86 205 LYS A N 1
ATOM 1581 C CA . LYS A 1 205 ? 2.665 18.942 4.262 1.00 26.86 205 LYS A CA 1
ATOM 1582 C C . LYS A 1 205 ? 1.339 18.619 4.981 1.00 26.86 205 LYS A C 1
ATOM 1584 O O . LYS A 1 205 ? 0.630 17.716 4.547 1.00 26.86 205 LYS A O 1
ATOM 1589 N N . TYR A 1 206 ? 0.984 19.341 6.045 1.00 31.42 206 TYR A N 1
ATOM 1590 C CA . TYR A 1 206 ? -0.223 19.109 6.845 1.00 31.42 206 TYR A CA 1
ATOM 1591 C C . TYR A 1 206 ? -1.192 20.303 6.839 1.00 31.42 206 TYR A C 1
ATOM 1593 O O . TYR A 1 206 ? -2.170 20.310 7.586 1.00 31.42 206 TYR A O 1
ATOM 1601 N N . GLY A 1 207 ? -0.959 21.298 5.974 1.00 28.42 207 GLY A N 1
ATOM 1602 C CA . GLY A 1 207 ? -1.838 22.458 5.809 1.00 28.42 207 GLY A CA 1
ATOM 1603 C C . GLY A 1 207 ? -1.786 23.457 6.969 1.00 28.42 207 GLY A C 1
ATOM 1604 O O . GLY A 1 207 ? -2.688 24.288 7.104 1.00 28.42 207 GLY A O 1
ATOM 1605 N N . GLY A 1 208 ? -0.750 23.391 7.810 1.00 26.89 208 GLY A N 1
ATOM 1606 C CA . GLY A 1 208 ? -0.573 24.294 8.940 1.00 26.89 208 GLY A CA 1
ATOM 1607 C C . GLY A 1 208 ? -0.242 25.717 8.487 1.00 26.89 208 GLY A C 1
ATOM 1608 O O . GLY A 1 208 ? 0.780 25.956 7.843 1.00 26.89 208 GLY A O 1
ATOM 1609 N N . ARG A 1 209 ? -1.063 26.704 8.873 1.00 26.78 209 ARG A N 1
ATOM 1610 C CA . ARG A 1 209 ? -0.666 28.119 8.781 1.00 26.78 209 ARG A CA 1
ATOM 1611 C C . ARG A 1 209 ? 0.328 28.430 9.899 1.00 26.78 209 ARG A C 1
ATOM 1613 O O . ARG A 1 209 ? -0.082 28.714 11.023 1.00 26.78 209 ARG A O 1
ATOM 1620 N N . VAL A 1 210 ? 1.623 28.414 9.593 1.00 25.77 210 VAL A N 1
ATOM 1621 C CA . VAL A 1 210 ? 2.654 28.891 10.525 1.00 25.77 210 VAL A CA 1
ATOM 1622 C C . VAL A 1 210 ? 2.565 30.415 10.631 1.00 25.77 210 VAL A C 1
ATOM 1624 O O . VAL A 1 210 ? 3.062 31.146 9.775 1.00 25.77 210 VAL A O 1
ATOM 1627 N N . ALA A 1 211 ? 1.925 30.907 11.691 1.00 26.95 211 ALA A N 1
ATOM 1628 C CA . ALA A 1 211 ? 2.031 32.308 12.074 1.00 26.95 211 ALA A CA 1
ATOM 1629 C C . ALA A 1 211 ? 3.462 32.592 12.560 1.00 26.95 211 ALA A C 1
ATOM 1631 O O . ALA A 1 211 ? 3.982 31.870 13.412 1.00 26.95 211 ALA A O 1
ATOM 1632 N N . ARG A 1 212 ? 4.099 33.654 12.048 1.00 25.12 212 ARG A N 1
ATOM 1633 C CA . ARG A 1 212 ? 5.323 34.175 12.671 1.00 25.12 212 ARG A CA 1
ATOM 1634 C C . ARG A 1 212 ? 4.973 34.746 14.039 1.00 25.12 212 ARG A C 1
ATOM 1636 O O . ARG A 1 212 ? 4.073 35.574 14.149 1.00 25.12 212 ARG A O 1
ATOM 1643 N N . GLN A 1 213 ? 5.702 34.319 15.061 1.00 25.03 213 GLN A N 1
ATOM 1644 C CA . GLN A 1 213 ? 5.592 34.871 16.405 1.00 25.03 213 GLN A CA 1
ATOM 1645 C C . GLN A 1 213 ? 6.656 35.963 16.584 1.00 25.03 213 GLN A C 1
ATOM 1647 O O . GLN A 1 213 ? 7.708 35.736 17.179 1.00 25.03 213 GLN A O 1
ATOM 1652 N N . ASP A 1 214 ? 6.401 37.143 16.014 1.00 25.73 214 ASP A N 1
ATOM 1653 C CA . ASP A 1 214 ? 7.260 38.318 16.201 1.00 25.73 214 ASP A CA 1
ATOM 1654 C C . ASP A 1 214 ? 7.171 38.780 17.669 1.00 25.73 214 ASP A C 1
ATOM 1656 O O . ASP A 1 214 ? 6.079 39.069 18.161 1.00 25.73 214 ASP A O 1
ATOM 1660 N N . GLY A 1 215 ? 8.296 38.796 18.399 1.00 22.89 215 GLY A N 1
ATOM 1661 C CA . GLY A 1 215 ? 8.220 38.775 19.869 1.00 22.89 215 GLY A CA 1
ATOM 1662 C C . GLY A 1 215 ? 9.446 39.184 20.692 1.00 22.89 215 GLY A C 1
ATOM 1663 O O . GLY A 1 215 ? 9.479 38.842 21.868 1.00 22.89 215 GLY A O 1
ATOM 1664 N N . TRP A 1 216 ? 10.422 39.919 20.144 1.00 22.70 216 TRP A N 1
ATOM 1665 C CA . TRP A 1 216 ? 11.468 40.579 20.952 1.00 22.70 216 TRP A CA 1
ATOM 1666 C C . TRP A 1 216 ? 11.726 42.016 20.470 1.00 22.70 216 TRP A C 1
ATOM 1668 O O . TRP A 1 216 ? 11.789 42.277 19.270 1.00 22.70 216 TRP A O 1
ATOM 1678 N N . ARG A 1 217 ? 11.849 42.958 21.417 1.00 25.28 217 ARG A N 1
ATOM 1679 C CA . ARG A 1 217 ? 12.121 44.394 21.201 1.00 25.28 217 ARG A CA 1
ATOM 1680 C C . ARG A 1 217 ? 13.244 44.865 22.133 1.00 25.28 217 ARG A C 1
ATOM 1682 O O . ARG A 1 217 ? 13.334 44.392 23.261 1.00 25.28 217 ARG A O 1
ATOM 1689 N N . GLY A 1 218 ? 14.004 45.864 21.680 1.00 22.14 218 GLY A N 1
ATOM 1690 C CA . GLY A 1 218 ? 15.197 46.390 22.359 1.00 22.14 218 GLY A CA 1
ATOM 1691 C C . GLY A 1 218 ? 16.459 45.622 21.942 1.00 22.14 218 GLY A C 1
ATOM 1692 O O . GLY A 1 218 ? 16.397 44.417 21.733 1.00 22.14 218 GLY A O 1
ATOM 1693 N N . VAL A 1 219 ? 17.621 46.252 21.758 1.00 22.86 219 VAL A N 1
ATOM 1694 C CA . VAL A 1 219 ? 18.037 47.625 22.126 1.00 22.86 219 VAL A CA 1
ATOM 1695 C C . VAL A 1 219 ? 18.192 48.528 20.883 1.00 22.86 219 VAL A C 1
ATOM 1697 O O . VAL A 1 219 ? 18.245 48.040 19.757 1.00 22.86 219 VAL A O 1
ATOM 1700 N N . ALA A 1 220 ? 18.188 49.849 21.078 1.00 23.16 220 ALA A N 1
ATOM 1701 C CA . ALA A 1 220 ? 18.249 50.856 20.017 1.00 23.16 220 ALA A CA 1
ATOM 1702 C C . ALA A 1 220 ? 19.679 51.193 19.546 1.00 23.16 220 ALA A C 1
ATOM 1704 O O . ALA A 1 220 ? 20.636 51.075 20.307 1.00 23.16 220 ALA A O 1
ATOM 1705 N N . VAL A 1 221 ? 19.776 51.720 18.321 1.00 23.83 221 VAL A N 1
ATOM 1706 C CA . VAL A 1 221 ? 20.860 52.596 17.841 1.00 23.83 221 VAL A CA 1
ATOM 1707 C C . VAL A 1 221 ? 20.194 53.721 17.038 1.00 23.83 221 VAL A C 1
ATOM 1709 O O . VAL A 1 221 ? 19.313 53.443 16.223 1.00 23.83 221 VAL A O 1
ATOM 1712 N N . GLU A 1 222 ? 20.560 54.979 17.292 1.00 24.31 222 GLU A N 1
ATOM 1713 C CA . GLU A 1 222 ? 20.019 56.151 16.581 1.00 24.31 222 GLU A CA 1
ATOM 1714 C C . GLU A 1 222 ? 20.828 56.530 15.326 1.00 24.31 222 GLU A C 1
ATOM 1716 O O . GLU A 1 222 ? 21.877 55.957 15.031 1.00 24.31 222 GLU A O 1
ATOM 1721 N N . LYS A 1 223 ? 20.299 57.486 14.553 1.00 25.75 223 LYS A N 1
ATOM 1722 C CA . LYS A 1 223 ? 20.925 58.028 13.339 1.00 25.75 223 LYS A CA 1
ATOM 1723 C C . LYS A 1 223 ? 22.175 58.859 13.652 1.00 25.75 223 LYS A C 1
ATOM 1725 O O . LYS A 1 223 ? 22.122 59.716 14.525 1.00 25.75 223 LYS A O 1
ATOM 1730 N N . ASP A 1 224 ? 23.217 58.734 1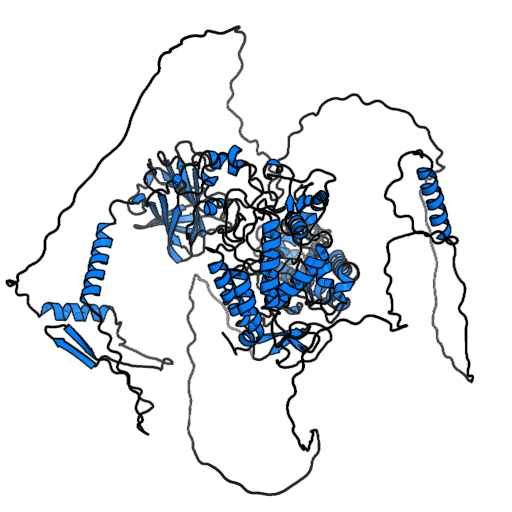2.835 1.00 27.91 224 ASP A N 1
ATOM 1731 C CA . ASP A 1 224 ? 23.522 59.610 11.679 1.00 27.91 224 ASP A CA 1
ATOM 1732 C C . ASP A 1 224 ? 24.854 59.127 11.043 1.00 27.91 224 ASP A C 1
ATOM 1734 O O . ASP A 1 224 ? 25.559 58.315 11.633 1.00 27.91 224 ASP A O 1
ATOM 1738 N N . GLY A 1 225 ? 25.268 59.523 9.836 1.00 27.38 225 GLY A N 1
ATOM 1739 C CA . GLY A 1 225 ? 24.577 60.303 8.808 1.00 27.38 225 GLY A CA 1
ATOM 1740 C C . GLY A 1 225 ? 25.556 60.853 7.752 1.00 27.38 225 GLY A C 1
ATOM 1741 O O . GLY A 1 225 ? 26.669 61.226 8.097 1.00 27.38 225 GLY A O 1
ATOM 1742 N N . ARG A 1 226 ? 25.078 60.980 6.501 1.00 27.03 226 ARG A N 1
ATOM 1743 C CA . ARG A 1 226 ? 25.649 61.754 5.367 1.00 27.03 226 ARG A CA 1
ATOM 1744 C C . ARG A 1 226 ? 26.988 61.336 4.705 1.00 27.03 226 ARG A C 1
ATOM 1746 O O . ARG A 1 226 ? 27.971 61.041 5.361 1.00 27.03 226 ARG A O 1
ATOM 1753 N N . ASP A 1 227 ? 26.954 61.468 3.370 1.00 28.33 227 ASP A N 1
ATOM 1754 C CA . ASP A 1 227 ? 28.011 61.838 2.403 1.00 28.33 227 ASP A CA 1
ATOM 1755 C C . ASP A 1 227 ? 29.280 60.959 2.233 1.00 28.33 227 ASP A C 1
ATOM 1757 O O . ASP A 1 227 ? 29.799 60.377 3.175 1.00 28.33 227 ASP A O 1
ATOM 1761 N N . GLY A 1 228 ? 29.816 60.868 0.998 1.00 26.14 228 GLY A N 1
ATOM 1762 C CA . GLY A 1 228 ? 31.105 60.183 0.734 1.00 26.14 228 GLY A CA 1
ATOM 1763 C C . GLY A 1 228 ? 31.267 59.491 -0.632 1.00 26.14 228 GLY A C 1
ATOM 1764 O O . GLY A 1 228 ? 31.256 58.271 -0.735 1.00 26.14 228 GLY A O 1
ATOM 1765 N N . GLN A 1 229 ? 31.434 60.274 -1.693 1.00 23.14 229 GLN A N 1
ATOM 1766 C CA . GLN A 1 229 ? 31.674 59.861 -3.086 1.00 23.14 229 GLN A CA 1
ATOM 1767 C C . GLN A 1 229 ? 32.860 58.884 -3.376 1.00 23.14 229 GLN A C 1
ATOM 1769 O O . GLN A 1 229 ? 33.943 59.036 -2.832 1.00 23.14 229 GLN A O 1
ATOM 1774 N N . VAL A 1 230 ? 32.684 58.067 -4.437 1.00 23.09 230 VAL A N 1
ATOM 1775 C CA . VAL A 1 230 ? 33.643 57.816 -5.563 1.00 23.09 230 VAL A CA 1
ATOM 1776 C C . VAL A 1 230 ? 34.838 56.823 -5.438 1.00 23.09 230 VAL A C 1
ATOM 1778 O O . VAL A 1 230 ? 35.829 57.062 -4.771 1.00 23.09 230 VAL A O 1
ATOM 1781 N N . ARG A 1 231 ? 34.751 55.781 -6.296 1.00 23.33 231 ARG A N 1
ATOM 1782 C CA . ARG A 1 231 ? 35.768 55.054 -7.119 1.00 23.33 231 ARG A CA 1
ATOM 1783 C C . ARG A 1 231 ? 37.103 54.513 -6.543 1.00 23.33 231 ARG A C 1
ATOM 1785 O O . ARG A 1 231 ? 38.005 55.260 -6.212 1.00 23.33 231 ARG A O 1
ATOM 1792 N N . MET A 1 232 ? 37.264 53.199 -6.770 1.00 26.09 232 MET A N 1
ATOM 1793 C CA . MET A 1 232 ? 38.389 52.483 -7.428 1.00 26.09 232 MET A CA 1
ATOM 1794 C C . MET A 1 232 ? 39.858 52.777 -7.062 1.00 26.09 232 MET A C 1
ATOM 1796 O O . MET A 1 232 ? 40.368 53.858 -7.320 1.00 26.09 232 MET A O 1
ATOM 1800 N N . HIS A 1 233 ? 40.595 51.695 -6.780 1.00 23.22 233 HIS A N 1
ATOM 1801 C CA . HIS A 1 233 ? 41.956 51.474 -7.297 1.00 23.22 233 HIS A CA 1
ATOM 1802 C C . HIS A 1 233 ? 42.142 49.992 -7.698 1.00 23.22 233 HIS A C 1
ATOM 1804 O O . HIS A 1 233 ? 41.273 49.167 -7.409 1.00 23.22 233 HIS A O 1
ATOM 1810 N N . ALA A 1 234 ? 43.221 49.667 -8.418 1.00 26.17 234 ALA A N 1
ATOM 1811 C CA . ALA A 1 234 ? 43.520 48.338 -8.976 1.00 26.17 234 ALA A CA 1
ATOM 1812 C C . ALA A 1 234 ? 45.047 48.071 -9.022 1.00 26.17 234 ALA A C 1
ATOM 1814 O O . ALA A 1 234 ? 45.811 48.969 -8.672 1.00 26.17 234 ALA A O 1
ATOM 1815 N N . ALA A 1 235 ? 45.441 46.887 -9.533 1.00 26.80 235 ALA A N 1
ATOM 1816 C CA . ALA A 1 235 ? 46.803 46.302 -9.568 1.00 26.80 235 ALA A CA 1
ATOM 1817 C C . ALA A 1 235 ? 47.286 45.734 -8.206 1.00 26.80 235 ALA A C 1
ATOM 1819 O O . ALA A 1 235 ? 46.734 46.102 -7.172 1.00 26.80 235 ALA A O 1
ATOM 1820 N N . ASP A 1 236 ? 48.215 44.770 -8.113 1.00 25.64 236 ASP A N 1
ATOM 1821 C CA . ASP A 1 236 ? 49.039 44.030 -9.105 1.00 25.64 236 ASP A CA 1
ATOM 1822 C C . ASP A 1 236 ? 48.706 42.509 -9.067 1.00 25.64 236 ASP A C 1
ATOM 1824 O O . ASP A 1 236 ? 48.160 42.035 -8.076 1.00 25.64 236 ASP A O 1
ATOM 1828 N N . VAL A 1 237 ? 48.824 41.651 -10.097 1.00 26.22 23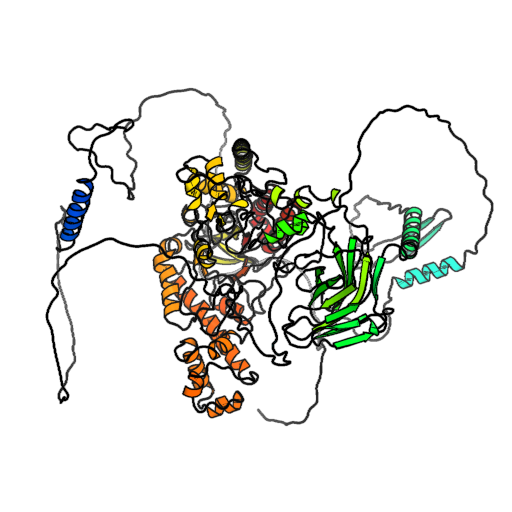7 VAL A N 1
ATOM 1829 C CA . VAL A 1 237 ? 49.816 41.392 -11.176 1.00 26.22 237 VAL A CA 1
ATOM 1830 C C . VAL A 1 237 ? 50.993 40.480 -10.760 1.00 26.22 237 VAL A C 1
ATOM 1832 O O . VAL A 1 237 ? 51.861 40.852 -9.983 1.00 26.22 237 VAL A O 1
ATOM 1835 N N . GLY A 1 238 ? 51.043 39.286 -11.372 1.00 24.05 238 GLY A N 1
ATOM 1836 C CA . GLY A 1 238 ? 52.147 38.310 -11.352 1.00 24.05 238 GLY A CA 1
ATOM 1837 C C . GLY A 1 238 ? 51.962 37.271 -12.479 1.00 24.05 238 GLY A C 1
ATOM 1838 O O . GLY A 1 238 ? 50.823 36.935 -12.808 1.00 24.05 238 GLY A O 1
ATOM 1839 N N . ARG A 1 239 ? 53.040 36.822 -13.146 1.00 27.66 239 ARG A N 1
ATOM 1840 C CA . ARG A 1 239 ? 53.001 36.009 -14.393 1.00 27.66 239 ARG A CA 1
ATOM 1841 C C . ARG A 1 239 ? 54.245 35.104 -14.563 1.00 27.66 239 ARG A C 1
ATOM 1843 O O . ARG A 1 239 ? 55.176 35.229 -13.777 1.00 27.66 239 ARG A O 1
ATOM 1850 N N . PHE A 1 240 ? 54.259 34.302 -15.647 1.00 25.27 240 PHE A N 1
ATOM 1851 C CA . PHE A 1 240 ? 55.269 33.290 -16.071 1.00 25.27 240 PHE A CA 1
ATOM 1852 C C . PHE A 1 240 ? 55.217 31.958 -15.278 1.00 25.27 240 PHE A C 1
ATOM 1854 O O . PHE A 1 240 ? 54.814 31.974 -14.122 1.00 25.27 240 PHE A O 1
ATOM 1861 N N . GLY A 1 241 ? 55.551 30.772 -15.824 1.00 24.91 241 GLY A N 1
ATOM 1862 C CA . GLY A 1 241 ? 55.955 30.354 -17.191 1.00 24.91 241 GLY A CA 1
ATOM 1863 C C . GLY A 1 241 ? 55.884 28.800 -17.377 1.00 24.91 241 GLY A C 1
ATOM 1864 O O . GLY A 1 241 ? 55.570 28.135 -16.393 1.00 24.91 241 GLY A O 1
ATOM 1865 N N . PRO A 1 242 ? 56.094 28.216 -18.589 1.00 47.28 242 PRO A N 1
ATOM 1866 C CA . PRO A 1 242 ? 55.650 26.838 -18.942 1.00 47.28 242 PRO A CA 1
ATOM 1867 C C . PRO A 1 242 ? 56.748 25.824 -19.409 1.00 47.28 242 PRO A C 1
ATOM 1869 O O . PRO A 1 242 ? 57.911 26.210 -19.484 1.00 47.28 242 PRO A O 1
ATOM 1872 N N . ALA A 1 243 ? 56.313 24.608 -19.832 1.00 28.14 243 ALA A N 1
ATOM 1873 C CA . ALA A 1 243 ? 57.016 23.546 -20.620 1.00 28.14 243 ALA A CA 1
ATOM 1874 C C . ALA A 1 243 ? 58.063 22.653 -19.880 1.00 28.14 243 ALA A C 1
ATOM 1876 O O . ALA A 1 243 ? 58.647 23.121 -18.907 1.00 28.14 243 ALA A O 1
ATOM 1877 N N . ASP A 1 244 ? 58.394 21.394 -20.254 1.00 26.84 244 ASP A N 1
ATOM 1878 C CA . ASP A 1 244 ? 57.766 20.302 -21.068 1.00 26.84 244 ASP A CA 1
ATOM 1879 C C . ASP A 1 244 ? 58.530 18.941 -20.844 1.00 26.84 244 ASP A C 1
ATOM 1881 O O . ASP A 1 244 ? 59.541 18.954 -20.144 1.00 26.84 244 ASP A O 1
ATOM 1885 N N . GLU A 1 245 ? 58.086 17.816 -21.462 1.00 27.94 245 GLU A N 1
ATOM 1886 C CA . GLU A 1 245 ? 58.846 16.547 -21.774 1.00 27.94 245 GLU A CA 1
ATOM 1887 C C . GLU A 1 245 ? 59.350 15.606 -20.614 1.00 27.94 245 GLU A C 1
ATOM 1889 O O . GLU A 1 245 ? 59.591 16.060 -19.501 1.00 27.94 245 GLU A O 1
ATOM 1894 N N . ASP A 1 246 ? 59.585 14.271 -20.740 1.00 25.67 246 ASP A N 1
ATOM 1895 C CA . ASP A 1 246 ? 59.074 13.173 -21.620 1.00 25.67 246 ASP A CA 1
ATOM 1896 C C . ASP A 1 246 ? 59.466 11.735 -21.084 1.00 25.67 246 ASP A C 1
ATOM 1898 O O . ASP A 1 246 ? 60.287 11.611 -20.175 1.00 25.67 246 ASP A O 1
ATOM 1902 N N . ALA A 1 247 ? 58.941 10.652 -21.698 1.00 22.47 247 ALA A N 1
ATOM 1903 C CA . ALA A 1 247 ? 59.435 9.244 -21.763 1.00 22.47 247 ALA A CA 1
ATOM 1904 C C . ALA A 1 247 ? 59.448 8.286 -20.513 1.00 22.47 247 ALA A C 1
ATOM 1906 O O . ALA A 1 247 ? 59.116 8.654 -19.391 1.00 22.47 247 ALA A O 1
ATOM 1907 N N . VAL A 1 248 ? 59.869 7.002 -20.667 1.00 21.53 248 VAL A N 1
ATOM 1908 C CA . VAL A 1 248 ? 59.042 5.800 -21.018 1.00 21.53 248 VAL A CA 1
ATOM 1909 C C . VAL A 1 248 ? 59.822 4.437 -20.904 1.00 21.53 248 VAL A C 1
ATOM 1911 O O . VAL A 1 248 ? 60.918 4.317 -21.435 1.00 21.53 248 VAL A O 1
ATOM 1914 N N . VAL A 1 249 ? 59.195 3.381 -20.325 1.00 20.86 249 VAL A N 1
ATOM 1915 C CA . VAL A 1 249 ? 59.445 1.893 -20.466 1.00 20.86 249 VAL A CA 1
ATOM 1916 C C . VAL A 1 249 ? 60.536 1.092 -19.663 1.00 20.86 249 VAL A C 1
ATOM 1918 O O . VAL A 1 249 ? 61.603 1.567 -19.305 1.00 20.86 249 VAL A O 1
ATOM 1921 N N . PHE A 1 250 ? 60.152 -0.179 -19.390 1.00 25.42 250 PHE A N 1
ATOM 1922 C CA . PHE A 1 250 ? 60.733 -1.417 -18.770 1.00 25.42 250 PHE A CA 1
ATOM 1923 C C . PHE A 1 250 ? 62.079 -1.969 -19.371 1.00 25.42 250 PHE A C 1
ATOM 1925 O O . PHE A 1 250 ? 62.440 -1.423 -20.412 1.00 25.42 250 PHE A O 1
ATOM 1932 N N . PRO A 1 251 ? 62.795 -3.057 -18.877 1.00 31.83 251 PRO A N 1
ATOM 1933 C CA . PRO A 1 251 ? 62.228 -4.366 -18.413 1.00 31.83 251 PRO A CA 1
ATOM 1934 C C . PRO A 1 251 ? 63.029 -5.439 -17.559 1.00 31.83 251 PRO A C 1
ATOM 1936 O O . PRO A 1 251 ? 64.197 -5.294 -17.229 1.00 31.83 251 PRO A O 1
ATOM 1939 N N . PHE A 1 252 ? 62.345 -6.584 -17.309 1.00 23.34 252 PHE A N 1
ATOM 1940 C CA . PHE A 1 252 ? 62.760 -8.023 -17.177 1.00 23.34 252 PHE A CA 1
ATOM 1941 C C . PHE A 1 252 ? 63.719 -8.631 -16.095 1.00 23.34 252 PHE A C 1
ATOM 1943 O O . PHE A 1 252 ? 64.933 -8.624 -16.256 1.00 23.34 252 PHE A O 1
ATOM 1950 N N . GLY A 1 253 ? 63.132 -9.474 -15.211 1.00 22.47 253 GLY A N 1
ATOM 1951 C CA . GLY A 1 253 ? 63.554 -10.872 -14.872 1.00 22.47 253 GLY A CA 1
ATOM 1952 C C . GLY A 1 253 ? 64.772 -11.131 -13.945 1.00 22.47 253 GLY A C 1
ATOM 1953 O O . GLY A 1 253 ? 65.450 -10.179 -13.574 1.00 22.47 253 GLY A O 1
ATOM 1954 N N . PRO A 1 254 ? 65.109 -12.404 -13.582 1.00 34.03 254 PRO A N 1
ATOM 1955 C CA . PRO A 1 254 ? 64.412 -13.699 -13.758 1.00 34.03 254 PRO A CA 1
ATOM 1956 C C . PRO A 1 254 ? 64.202 -14.485 -12.414 1.00 34.03 254 PRO A C 1
ATOM 1958 O O . PRO A 1 254 ? 64.175 -13.884 -11.346 1.00 34.03 254 PRO A O 1
ATOM 1961 N N . ALA A 1 255 ? 64.033 -15.824 -12.440 1.00 28.31 255 ALA A N 1
ATOM 1962 C CA . ALA A 1 255 ? 63.704 -16.681 -11.274 1.00 28.31 255 ALA A CA 1
ATOM 1963 C C . ALA A 1 255 ? 64.635 -17.912 -11.085 1.00 28.31 255 ALA A C 1
ATOM 1965 O O . ALA A 1 255 ? 65.339 -18.298 -12.016 1.00 28.31 255 ALA A O 1
ATOM 1966 N N . GLN A 1 256 ? 64.586 -18.584 -9.916 1.00 26.28 256 GLN A N 1
ATOM 1967 C CA . GLN A 1 256 ? 65.262 -19.875 -9.641 1.00 26.28 256 GLN A CA 1
ATOM 1968 C C . GLN A 1 256 ? 64.467 -20.823 -8.703 1.00 26.28 256 GLN A C 1
ATOM 1970 O O . GLN A 1 256 ? 63.556 -20.403 -7.994 1.00 26.28 256 GLN A O 1
ATOM 1975 N N . GLN A 1 257 ? 64.822 -22.119 -8.714 1.00 26.86 257 GLN A N 1
ATOM 1976 C CA . GLN A 1 257 ? 64.262 -23.217 -7.894 1.00 26.86 257 GLN A CA 1
ATOM 1977 C C . GLN A 1 257 ? 65.334 -23.832 -6.968 1.00 26.86 257 GLN A C 1
ATOM 1979 O O . GLN A 1 257 ? 66.511 -23.692 -7.278 1.00 26.86 257 GLN A O 1
ATOM 1984 N N . VAL A 1 258 ? 64.945 -24.640 -5.957 1.00 25.17 258 VAL A N 1
ATOM 1985 C CA . VAL A 1 258 ? 65.616 -25.917 -5.558 1.00 25.17 258 VAL A CA 1
ATOM 1986 C C . VAL A 1 258 ? 64.761 -26.718 -4.533 1.00 25.17 258 VAL A C 1
ATOM 1988 O O . VAL A 1 258 ? 63.706 -26.251 -4.108 1.00 25.17 258 VAL A O 1
ATOM 1991 N N . ARG A 1 259 ? 65.129 -27.976 -4.210 1.00 25.25 259 ARG A N 1
ATOM 1992 C CA . ARG A 1 259 ? 64.306 -28.996 -3.506 1.00 25.25 259 ARG A CA 1
ATOM 1993 C C . ARG A 1 259 ? 64.943 -29.623 -2.236 1.00 25.25 259 ARG A C 1
ATOM 1995 O O . ARG A 1 259 ? 66.077 -30.075 -2.306 1.00 25.25 259 ARG A O 1
ATOM 2002 N N . ARG A 1 260 ? 64.065 -29.957 -1.264 1.00 27.27 260 ARG A N 1
ATOM 2003 C CA . ARG A 1 260 ? 64.009 -31.187 -0.404 1.00 27.27 260 ARG A CA 1
ATOM 2004 C C . ARG A 1 260 ? 65.019 -31.449 0.749 1.00 27.27 260 ARG A C 1
ATOM 2006 O O . ARG A 1 260 ? 66.209 -31.217 0.626 1.00 27.27 260 ARG A O 1
ATOM 2013 N N . LYS A 1 261 ? 64.489 -32.206 1.742 1.00 24.80 261 LYS A N 1
ATOM 2014 C CA . LYS A 1 261 ? 65.099 -32.843 2.948 1.00 24.80 261 LYS A CA 1
ATOM 2015 C C . LYS A 1 261 ? 65.520 -31.858 4.063 1.00 24.80 261 LYS A C 1
ATOM 2017 O O . LYS A 1 261 ? 65.951 -30.762 3.755 1.00 24.80 261 LYS A O 1
ATOM 2022 N N . GLY A 1 262 ? 65.430 -32.181 5.362 1.00 23.86 262 GLY A N 1
ATOM 2023 C CA . GLY A 1 262 ? 64.768 -33.315 6.041 1.00 23.86 262 GLY A CA 1
ATOM 2024 C C . GLY A 1 262 ? 65.502 -33.769 7.320 1.00 23.86 262 GLY A C 1
ATOM 2025 O O . GLY A 1 262 ? 66.699 -34.015 7.252 1.00 23.86 262 GLY A O 1
ATOM 2026 N N . GLY A 1 263 ? 64.802 -33.931 8.453 1.00 23.91 263 GLY A N 1
ATOM 2027 C CA . GLY A 1 263 ? 65.384 -34.433 9.711 1.00 23.91 263 GLY A CA 1
ATOM 2028 C C . GLY A 1 263 ? 64.455 -34.288 10.928 1.00 23.91 263 GLY A C 1
ATOM 2029 O O . GLY A 1 263 ? 63.573 -33.435 10.925 1.00 23.91 263 GLY A O 1
ATOM 2030 N N . PHE A 1 264 ? 64.652 -35.130 11.947 1.00 27.70 264 PHE A N 1
ATOM 2031 C CA . PHE A 1 264 ? 63.911 -35.159 13.219 1.00 27.70 264 PHE A CA 1
ATOM 2032 C C . PHE A 1 264 ? 64.926 -35.297 14.364 1.00 27.70 264 PHE A C 1
ATOM 2034 O O . PHE A 1 264 ? 65.722 -36.233 14.338 1.00 27.70 264 PHE A O 1
ATOM 2041 N N . VAL A 1 265 ? 64.849 -34.437 15.380 1.00 24.42 265 VAL A N 1
ATOM 2042 C CA . VAL A 1 265 ? 65.283 -34.717 16.762 1.00 24.42 265 VAL A CA 1
ATOM 2043 C C . VAL A 1 265 ? 64.271 -34.022 17.673 1.00 24.42 265 VAL A C 1
ATOM 2045 O O . VAL A 1 265 ? 63.761 -32.958 17.322 1.00 24.42 265 VAL A O 1
ATOM 2048 N N . ALA A 1 266 ? 63.949 -34.630 18.809 1.00 27.47 266 ALA A N 1
ATOM 2049 C CA . ALA A 1 266 ? 63.121 -34.034 19.849 1.00 27.47 266 ALA A CA 1
ATOM 2050 C C . ALA A 1 266 ? 63.860 -34.141 21.182 1.00 27.47 266 ALA A C 1
ATOM 2052 O O . ALA A 1 266 ? 64.530 -35.145 21.416 1.00 27.47 266 ALA A O 1
ATOM 2053 N N . ASP A 1 267 ? 63.684 -33.149 22.050 1.00 25.19 267 ASP A N 1
ATOM 2054 C CA . ASP A 1 267 ? 64.101 -33.241 23.446 1.00 25.19 267 ASP A CA 1
ATOM 2055 C C . ASP A 1 267 ? 63.002 -32.735 24.388 1.00 25.19 267 ASP A C 1
ATOM 2057 O O . ASP A 1 267 ? 62.008 -32.146 23.952 1.00 25.19 267 ASP A O 1
ATOM 2061 N N . LYS A 1 268 ? 63.117 -33.102 25.664 1.00 26.20 268 LYS A N 1
ATOM 2062 C CA . LYS A 1 268 ? 61.964 -33.246 26.569 1.00 26.20 268 LYS A CA 1
ATOM 2063 C C . LYS A 1 268 ? 61.602 -31.977 27.339 1.00 26.20 268 LYS A C 1
ATOM 2065 O O . LYS A 1 268 ? 62.477 -31.266 27.816 1.00 26.20 268 LYS A O 1
ATOM 2070 N N . PHE A 1 269 ? 60.308 -31.838 27.625 1.00 25.62 269 PHE A N 1
ATOM 2071 C CA . PHE A 1 269 ? 59.814 -31.227 28.860 1.00 25.62 269 PHE A CA 1
ATOM 2072 C C . PHE A 1 269 ? 58.712 -32.114 29.448 1.00 25.62 269 PHE A C 1
ATOM 2074 O O . PHE A 1 269 ? 57.731 -32.418 28.769 1.00 25.62 269 PHE A O 1
ATOM 2081 N N . ASP A 1 270 ? 58.890 -32.542 30.697 1.00 27.86 270 ASP A N 1
ATOM 2082 C CA . ASP A 1 270 ? 57.881 -33.280 31.456 1.00 27.86 270 ASP A CA 1
ATOM 2083 C C . ASP A 1 270 ? 56.876 -32.306 32.094 1.00 27.86 270 ASP A C 1
ATOM 2085 O O . ASP A 1 270 ? 57.263 -31.271 32.637 1.00 27.86 270 ASP A O 1
ATOM 2089 N N . PHE A 1 271 ? 55.588 -32.657 32.069 1.00 28.30 271 PHE A N 1
ATOM 2090 C CA . PHE A 1 271 ? 54.521 -31.949 32.787 1.00 28.30 271 PHE A CA 1
ATOM 2091 C C . PHE A 1 271 ? 53.684 -32.946 33.611 1.00 28.30 271 PHE A C 1
ATOM 2093 O O . PHE A 1 271 ? 53.404 -34.050 33.132 1.00 28.30 271 PHE A O 1
ATOM 2100 N N . PRO A 1 272 ? 53.270 -32.594 34.844 1.00 31.14 272 PRO A N 1
ATOM 2101 C CA . PRO A 1 272 ? 52.522 -33.496 35.713 1.00 31.14 272 PRO A CA 1
ATOM 2102 C C . PRO A 1 272 ? 51.076 -33.673 35.230 1.00 31.14 272 PRO A C 1
ATOM 2104 O O . PRO A 1 272 ? 50.317 -32.718 35.111 1.00 31.14 272 PRO A O 1
ATOM 2107 N N . VAL A 1 273 ? 50.664 -34.924 35.021 1.00 32.34 273 VAL A N 1
ATOM 2108 C CA . VAL A 1 273 ? 49.359 -35.303 34.433 1.00 32.34 273 VAL A CA 1
ATOM 2109 C C . VAL A 1 273 ? 48.155 -35.049 35.371 1.00 32.34 273 VAL A C 1
ATOM 2111 O O . VAL A 1 273 ? 47.011 -35.263 34.986 1.00 32.34 273 VAL A O 1
ATOM 2114 N N . VAL A 1 274 ? 48.385 -34.584 36.604 1.00 33.56 274 VAL A N 1
ATOM 2115 C CA . VAL A 1 274 ? 47.367 -34.570 37.673 1.00 33.56 274 VAL A CA 1
ATOM 2116 C C . VAL A 1 274 ? 46.466 -33.325 37.659 1.00 33.56 274 VAL A C 1
ATOM 2118 O O . VAL A 1 274 ? 45.276 -33.461 37.921 1.00 33.56 274 VAL A O 1
ATOM 2121 N N . SER A 1 275 ? 46.968 -32.128 37.322 1.00 38.06 275 SER A N 1
ATOM 2122 C CA . SER A 1 275 ? 46.136 -30.904 37.325 1.00 38.06 275 SER A CA 1
ATOM 2123 C C . SER A 1 275 ? 45.122 -30.872 36.177 1.00 38.06 275 SER A C 1
ATOM 2125 O O . SER A 1 275 ? 43.961 -30.523 36.377 1.00 38.06 275 SER A O 1
ATOM 2127 N N . PHE A 1 276 ? 45.538 -31.322 34.990 1.00 36.03 276 PHE A N 1
ATOM 2128 C CA . PHE A 1 276 ? 44.738 -31.267 33.761 1.00 36.03 276 PHE A CA 1
ATOM 2129 C C . PHE A 1 276 ? 43.474 -32.145 33.801 1.00 36.03 276 PHE A C 1
ATOM 2131 O O . PHE A 1 276 ? 42.569 -31.969 32.990 1.00 36.03 276 PHE A O 1
ATOM 2138 N N . ALA A 1 277 ? 43.407 -33.104 34.731 1.00 36.97 277 ALA A N 1
ATOM 2139 C CA . ALA A 1 277 ? 42.218 -33.920 34.956 1.00 36.97 277 ALA A CA 1
ATOM 2140 C C . ALA A 1 277 ? 41.125 -33.165 35.733 1.00 36.97 277 ALA A C 1
ATOM 2142 O O . ALA A 1 277 ? 39.949 -33.412 35.486 1.00 36.97 277 ALA A O 1
ATOM 2143 N N . GLN A 1 278 ? 41.500 -32.248 36.632 1.00 35.00 278 GLN A N 1
ATOM 2144 C CA . GLN A 1 278 ? 40.546 -31.482 37.436 1.00 35.00 278 GLN A CA 1
ATOM 2145 C C . GLN A 1 278 ? 39.957 -30.323 36.625 1.00 35.00 278 GLN A C 1
ATOM 2147 O O . GLN A 1 278 ? 38.746 -30.259 36.457 1.00 35.00 278 GLN A O 1
ATOM 2152 N N . GLU A 1 279 ? 40.801 -29.503 35.989 1.00 40.25 279 GLU A N 1
ATOM 2153 C CA . GLU A 1 279 ? 40.349 -28.375 35.153 1.00 40.25 279 GLU A CA 1
ATOM 2154 C C . GLU A 1 279 ? 39.421 -28.825 34.004 1.00 40.25 279 GLU A C 1
ATOM 2156 O O . GLU A 1 279 ? 38.503 -28.104 33.615 1.00 40.25 279 GLU A O 1
ATOM 2161 N N . ALA A 1 280 ? 39.617 -30.043 33.481 1.00 37.38 280 ALA A N 1
ATOM 2162 C CA . ALA A 1 280 ? 38.754 -30.636 32.459 1.00 37.38 280 ALA A CA 1
ATOM 2163 C C . ALA A 1 280 ? 37.409 -31.168 32.997 1.00 37.38 280 ALA A C 1
ATOM 2165 O O . ALA A 1 280 ? 36.464 -31.287 32.218 1.00 37.38 280 ALA A O 1
ATOM 2166 N N . VAL A 1 281 ? 37.306 -31.489 34.292 1.00 37.06 281 VAL A N 1
ATOM 2167 C CA . VAL A 1 281 ? 36.032 -31.813 34.961 1.00 37.06 281 VAL A CA 1
ATOM 2168 C C . VAL A 1 281 ? 35.290 -30.521 35.290 1.00 37.06 281 VAL A C 1
ATOM 2170 O O . VAL A 1 281 ? 34.142 -30.364 34.877 1.00 37.06 281 VAL A O 1
ATOM 2173 N N . ASP A 1 282 ? 35.970 -29.558 35.912 1.00 38.94 282 ASP A N 1
ATOM 2174 C CA . ASP A 1 282 ? 35.407 -28.265 36.311 1.00 38.94 282 ASP A CA 1
ATOM 2175 C C . ASP A 1 282 ? 34.834 -27.501 35.092 1.00 38.94 282 ASP A C 1
ATOM 2177 O O . ASP A 1 282 ? 33.734 -26.943 35.139 1.00 38.94 282 ASP A O 1
ATOM 2181 N N . ALA A 1 283 ? 35.526 -27.548 33.944 1.00 38.09 283 ALA A N 1
ATOM 2182 C CA . ALA A 1 283 ? 35.060 -26.960 32.684 1.00 38.09 283 ALA A CA 1
ATOM 2183 C C . ALA A 1 283 ? 33.855 -27.684 32.043 1.00 38.09 283 ALA A C 1
ATOM 2185 O O . ALA A 1 283 ? 33.173 -27.098 31.199 1.00 38.09 283 ALA A O 1
ATOM 2186 N N . ILE A 1 284 ? 33.581 -28.940 32.416 1.00 37.84 284 ILE A N 1
ATOM 2187 C CA . ILE A 1 284 ? 32.401 -29.698 31.969 1.00 37.84 284 ILE A CA 1
ATOM 2188 C C . ILE A 1 284 ? 31.215 -29.457 32.913 1.00 37.84 284 ILE A C 1
ATOM 2190 O O . ILE A 1 284 ? 30.092 -29.291 32.431 1.00 37.84 284 ILE A O 1
ATOM 2194 N N . GLU A 1 285 ? 31.444 -29.349 34.225 1.00 35.84 285 GLU A N 1
ATOM 2195 C CA . GLU A 1 285 ? 30.399 -28.961 35.186 1.00 35.84 285 GLU A CA 1
ATOM 2196 C C . GLU A 1 285 ? 29.855 -27.551 34.898 1.00 35.84 285 GLU A C 1
ATOM 2198 O O . GLU A 1 285 ? 28.645 -27.328 34.979 1.00 35.84 285 GLU A O 1
ATOM 2203 N N . LEU A 1 286 ? 30.700 -26.632 34.407 1.00 38.72 286 LEU A N 1
ATOM 2204 C CA . LEU A 1 286 ? 30.280 -25.295 33.960 1.00 38.72 286 LEU A CA 1
ATOM 2205 C C . LEU A 1 286 ? 29.244 -25.300 32.811 1.00 38.72 286 LEU A C 1
ATOM 2207 O O . LEU A 1 286 ? 28.590 -24.284 32.572 1.00 38.72 286 LEU A O 1
ATOM 2211 N N . PHE A 1 287 ? 29.078 -26.424 32.103 1.00 35.56 287 PHE A N 1
ATOM 2212 C CA . PHE A 1 287 ? 28.106 -26.601 31.015 1.00 35.56 287 PHE A CA 1
ATOM 2213 C C . PHE A 1 287 ? 26.936 -27.542 31.360 1.00 35.56 287 PHE A C 1
ATOM 2215 O O . PHE A 1 287 ? 26.107 -27.822 30.489 1.00 35.56 287 PHE A O 1
ATOM 2222 N N . ALA A 1 288 ? 26.815 -27.998 32.612 1.00 35.38 288 ALA A N 1
ATOM 2223 C CA . ALA A 1 288 ? 25.747 -28.901 33.046 1.00 35.38 288 ALA A CA 1
ATOM 2224 C C . ALA A 1 288 ? 25.167 -28.525 34.430 1.00 35.38 288 ALA A C 1
ATOM 2226 O O . ALA A 1 288 ? 25.544 -29.123 35.437 1.00 35.38 288 ALA A O 1
ATOM 2227 N N . PRO A 1 289 ? 24.193 -27.592 34.504 1.00 30.05 289 PRO A N 1
ATOM 2228 C CA . PRO A 1 289 ? 23.472 -27.304 35.744 1.00 30.05 289 PRO A CA 1
ATOM 2229 C C . PRO A 1 289 ? 22.697 -28.541 36.230 1.00 30.05 289 PRO A C 1
ATOM 2231 O O . PRO A 1 289 ? 21.698 -28.944 35.630 1.00 30.05 289 PRO A O 1
ATOM 2234 N N . GLY A 1 290 ? 23.181 -29.165 37.305 1.00 30.09 290 GLY A N 1
ATOM 2235 C CA . GLY A 1 290 ? 22.577 -30.359 37.898 1.00 30.09 290 GLY A CA 1
ATOM 2236 C C . GLY A 1 290 ? 21.248 -30.080 38.608 1.00 30.09 290 GLY A C 1
ATOM 2237 O O . GLY A 1 290 ? 21.039 -29.011 39.177 1.00 30.09 290 GLY A O 1
ATOM 2238 N N . VAL A 1 291 ? 20.349 -31.069 38.604 1.00 30.25 291 VAL A N 1
ATOM 2239 C CA . VAL A 1 291 ? 19.083 -31.035 39.357 1.00 30.25 291 VAL A CA 1
ATOM 2240 C C . VAL A 1 291 ? 19.247 -31.758 40.697 1.00 30.25 291 VAL A C 1
ATOM 2242 O O . VAL A 1 291 ? 19.580 -32.942 40.713 1.00 30.25 291 VAL A O 1
ATOM 2245 N N . GLY A 1 292 ? 18.923 -31.068 41.796 1.00 26.05 292 GLY A N 1
ATOM 2246 C CA . GLY A 1 292 ? 18.823 -31.614 43.159 1.00 26.05 292 GLY A CA 1
ATOM 2247 C C . GLY A 1 292 ? 19.593 -30.769 44.185 1.00 26.05 292 GLY A C 1
ATOM 2248 O O . GLY A 1 292 ? 20.732 -30.406 43.926 1.00 26.05 292 GLY A O 1
ATOM 2249 N N . GLY A 1 293 ? 19.058 -30.413 45.358 1.00 24.70 293 GLY A N 1
ATOM 2250 C CA . GLY A 1 293 ? 17.689 -30.528 45.898 1.00 24.70 293 GLY A CA 1
ATOM 2251 C C . GLY A 1 293 ? 17.344 -29.263 46.715 1.00 24.70 293 GLY A C 1
ATOM 2252 O O . GLY A 1 293 ? 18.121 -28.316 46.713 1.00 24.70 293 GLY A O 1
ATOM 2253 N N . GLU A 1 294 ? 16.212 -29.143 47.411 1.00 26.48 294 GLU A N 1
ATOM 2254 C CA . GLU A 1 294 ? 15.212 -30.142 47.814 1.00 26.48 294 GLU A CA 1
ATOM 2255 C C . GLU A 1 294 ? 13.785 -29.541 47.783 1.00 26.48 294 GLU A C 1
ATOM 2257 O O . GLU A 1 294 ? 13.622 -28.339 47.970 1.00 26.48 294 GLU A O 1
ATOM 2262 N N . GLY A 1 295 ? 12.747 -30.384 47.661 1.00 25.42 295 GLY A N 1
ATOM 2263 C CA . GLY A 1 295 ? 11.389 -30.042 48.129 1.00 25.42 295 GLY A CA 1
ATOM 2264 C C . GLY A 1 295 ? 10.317 -29.654 47.095 1.00 25.42 295 GLY A C 1
ATOM 2265 O O . GLY A 1 295 ? 9.976 -28.486 47.010 1.00 25.42 295 GLY A O 1
ATOM 2266 N N . ARG A 1 296 ? 9.720 -30.677 46.451 1.00 27.67 296 ARG A N 1
ATOM 2267 C CA . ARG A 1 296 ? 8.281 -30.868 46.095 1.00 27.67 296 ARG A CA 1
ATOM 2268 C C . ARG A 1 296 ? 7.458 -29.689 45.507 1.00 27.67 296 ARG A C 1
ATOM 2270 O O . ARG A 1 296 ? 7.371 -28.630 46.109 1.00 27.67 296 ARG A O 1
ATOM 2277 N N . ASP A 1 297 ? 6.711 -29.838 44.405 1.00 27.92 297 ASP A N 1
ATOM 2278 C CA . ASP A 1 297 ? 6.254 -31.040 43.671 1.00 27.92 297 ASP A CA 1
ATOM 227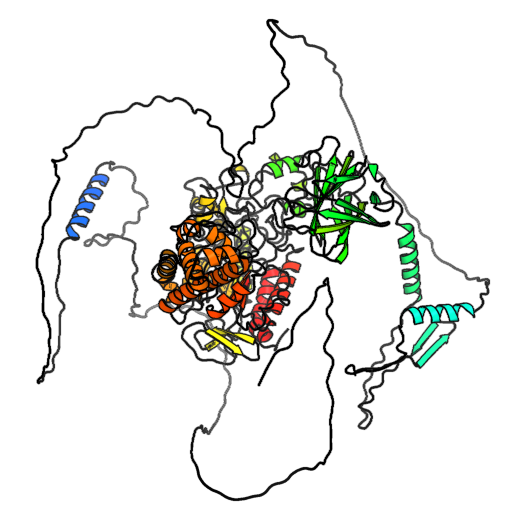9 C C . ASP A 1 297 ? 6.321 -30.859 42.135 1.00 27.92 297 ASP A C 1
ATOM 2281 O O . ASP A 1 297 ? 6.093 -29.767 41.619 1.00 27.92 297 ASP A O 1
ATOM 2285 N N . ASP A 1 298 ? 6.574 -31.954 41.405 1.00 30.72 298 ASP A N 1
ATOM 2286 C CA . ASP A 1 298 ? 6.631 -32.014 39.932 1.00 30.72 298 ASP A CA 1
ATOM 2287 C C . ASP A 1 298 ? 5.320 -32.526 39.306 1.00 30.72 298 ASP A C 1
ATOM 2289 O O . ASP A 1 298 ? 4.816 -33.569 39.724 1.00 30.72 298 ASP A O 1
ATOM 2293 N N . GLN A 1 299 ? 4.865 -31.926 38.192 1.00 26.39 299 GLN A N 1
ATOM 2294 C CA . GLN A 1 299 ? 4.149 -32.652 37.123 1.00 26.39 299 GLN A CA 1
ATOM 2295 C C . GLN A 1 299 ? 4.467 -32.100 35.712 1.00 26.39 299 GLN A C 1
ATOM 2297 O O . GLN A 1 299 ? 4.587 -30.896 35.510 1.00 26.39 299 GLN A O 1
ATOM 2302 N N . TYR A 1 300 ? 4.507 -33.011 34.726 1.00 27.83 300 TYR A N 1
ATOM 2303 C CA . TYR A 1 300 ? 4.573 -32.793 33.263 1.00 27.83 300 TYR A CA 1
ATOM 2304 C C . TYR A 1 300 ? 5.895 -32.350 32.600 1.00 27.83 300 TYR A C 1
ATOM 2306 O O . TYR A 1 300 ? 5.940 -31.355 31.878 1.00 27.83 300 TYR A O 1
ATOM 2314 N N . ALA A 1 301 ? 6.911 -33.224 32.649 1.00 29.94 301 ALA A N 1
ATOM 2315 C CA . ALA A 1 301 ? 7.877 -33.378 31.548 1.00 29.94 301 ALA A CA 1
ATOM 2316 C C . ALA A 1 301 ? 8.445 -34.819 31.462 1.00 29.94 301 ALA A C 1
ATOM 2318 O O . ALA A 1 301 ? 9.413 -35.152 32.140 1.00 29.94 301 ALA A O 1
ATOM 2319 N N . GLU A 1 302 ? 7.880 -35.681 30.603 1.00 30.86 302 GLU A N 1
ATOM 2320 C CA . GLU A 1 302 ? 8.456 -37.003 30.271 1.00 30.86 302 GLU A CA 1
ATOM 2321 C C . GLU A 1 302 ? 8.921 -37.074 28.807 1.00 30.86 302 GLU A C 1
ATOM 2323 O O . GLU A 1 302 ? 8.138 -36.833 27.888 1.00 30.86 302 GLU A O 1
ATOM 2328 N N . GLY A 1 303 ? 10.164 -37.514 28.579 1.00 28.94 303 GLY A N 1
ATOM 2329 C CA . GLY A 1 303 ? 10.642 -37.925 27.254 1.00 28.94 303 GLY A CA 1
ATOM 2330 C C . GLY A 1 303 ? 12.153 -37.783 27.068 1.00 28.94 303 GLY A C 1
ATOM 2331 O O . GLY A 1 303 ? 12.670 -36.678 27.136 1.00 28.94 303 GLY A O 1
ATOM 2332 N N . TRP A 1 304 ? 12.822 -38.896 26.740 1.00 28.17 304 TRP A N 1
ATOM 2333 C CA . TRP A 1 304 ? 14.271 -39.036 26.492 1.00 28.17 304 TRP A CA 1
ATOM 2334 C C . TRP A 1 304 ? 15.201 -38.844 27.708 1.00 28.17 304 TRP A C 1
ATOM 2336 O O . TRP A 1 304 ? 15.227 -37.810 28.365 1.00 28.17 304 TRP A O 1
ATOM 2346 N N . ARG A 1 305 ? 16.054 -39.849 27.949 1.00 31.38 305 ARG A N 1
ATOM 2347 C CA . ARG A 1 305 ? 17.298 -39.745 28.728 1.00 31.38 305 ARG A CA 1
ATOM 2348 C C . ARG A 1 305 ? 18.374 -40.575 28.027 1.00 31.38 305 ARG A C 1
ATOM 2350 O O . ARG A 1 305 ? 18.104 -41.696 27.605 1.00 31.38 305 ARG A O 1
ATOM 2357 N N . GLY A 1 306 ? 19.584 -40.038 27.921 1.00 31.19 306 GLY A N 1
ATOM 2358 C CA . GLY A 1 306 ? 20.777 -40.733 27.434 1.00 31.19 306 GLY A CA 1
ATOM 2359 C C . GLY A 1 306 ? 21.998 -40.207 28.185 1.00 31.19 306 GLY A C 1
ATOM 2360 O O . GLY A 1 306 ? 21.993 -39.052 28.602 1.00 31.19 306 GLY A O 1
ATOM 2361 N N . GLY A 1 307 ? 23.012 -41.045 28.402 1.00 36.06 307 GLY A N 1
ATOM 2362 C CA . GLY A 1 307 ? 24.152 -40.698 29.255 1.00 36.06 307 GLY A CA 1
ATOM 2363 C C . GLY A 1 307 ? 25.448 -41.369 28.814 1.00 36.06 307 GLY A C 1
ATOM 2364 O O . GLY A 1 307 ? 25.459 -42.548 28.451 1.00 36.06 307 GLY A O 1
ATOM 2365 N N . ILE A 1 308 ? 26.540 -40.607 28.851 1.00 35.41 308 ILE A N 1
ATOM 2366 C CA . ILE A 1 308 ? 27.894 -41.074 28.530 1.00 35.41 308 ILE A CA 1
ATOM 2367 C C . ILE A 1 308 ? 28.315 -42.115 29.578 1.00 35.41 308 ILE A C 1
ATOM 2369 O O . ILE A 1 308 ? 28.112 -41.900 30.768 1.00 35.41 308 ILE A O 1
ATOM 2373 N N . HIS A 1 309 ? 28.879 -43.242 29.136 1.00 36.34 309 HIS A N 1
ATOM 2374 C CA . HIS A 1 309 ? 29.257 -44.366 30.012 1.00 36.34 309 HIS A CA 1
ATOM 2375 C C . HIS A 1 309 ? 30.755 -44.711 29.984 1.00 36.34 309 HIS A C 1
ATOM 2377 O O . HIS A 1 309 ? 31.178 -45.660 30.639 1.00 36.34 309 HIS A O 1
ATOM 2383 N N . GLY A 1 310 ? 31.574 -43.955 29.248 1.00 33.78 310 GLY A N 1
ATOM 2384 C CA . GLY A 1 310 ? 33.021 -44.150 29.249 1.00 33.78 310 GLY A CA 1
ATOM 2385 C C . GLY A 1 310 ? 33.783 -43.144 28.392 1.00 33.78 310 GLY A C 1
ATOM 2386 O O . GLY A 1 310 ? 33.347 -42.766 27.300 1.00 33.78 310 GLY A O 1
ATOM 2387 N N . ILE A 1 311 ? 34.953 -42.753 28.896 1.00 34.97 311 ILE A N 1
ATOM 2388 C CA . ILE A 1 311 ? 35.981 -41.993 28.185 1.00 34.97 311 ILE A CA 1
ATOM 2389 C C . ILE A 1 311 ? 37.267 -42.819 28.264 1.00 34.97 311 ILE A C 1
ATOM 2391 O O . ILE A 1 311 ? 37.703 -43.180 29.355 1.00 34.97 311 ILE A O 1
ATOM 2395 N N . ILE A 1 312 ? 37.874 -43.127 27.118 1.00 36.97 312 ILE A N 1
ATOM 2396 C CA . ILE A 1 312 ? 39.151 -43.846 27.041 1.00 36.97 312 ILE A CA 1
ATOM 2397 C C . ILE A 1 312 ? 40.206 -42.886 26.498 1.00 36.97 312 ILE A C 1
ATOM 2399 O O . ILE A 1 312 ? 40.128 -42.435 25.355 1.00 36.97 312 ILE A O 1
ATOM 2403 N N . ILE A 1 313 ? 41.203 -42.575 27.325 1.00 35.06 313 ILE A N 1
ATOM 2404 C CA . ILE A 1 313 ? 42.322 -41.700 26.968 1.00 35.06 313 ILE A CA 1
ATOM 2405 C C . ILE A 1 313 ? 43.503 -42.568 26.527 1.00 35.06 313 ILE A C 1
ATOM 2407 O O . ILE A 1 313 ? 43.944 -43.454 27.256 1.00 35.06 313 ILE A O 1
ATOM 2411 N N . SER A 1 314 ? 44.031 -42.306 25.332 1.00 37.41 314 SER A N 1
ATOM 2412 C CA . SER A 1 314 ? 45.240 -42.941 24.800 1.00 37.41 314 SER A CA 1
ATOM 2413 C C . SER A 1 314 ? 46.290 -41.886 24.442 1.00 37.41 314 SER A C 1
ATOM 2415 O O . SER A 1 314 ? 45.964 -40.714 24.254 1.00 37.41 314 SER A O 1
ATOM 2417 N N . LYS A 1 315 ? 47.551 -42.300 24.248 1.00 30.36 315 LYS A N 1
ATOM 2418 C CA . LYS A 1 315 ? 48.628 -41.395 23.791 1.00 30.36 315 LYS A CA 1
ATOM 2419 C C . LYS A 1 315 ? 48.356 -40.721 22.434 1.00 30.36 315 LYS A C 1
ATOM 2421 O O . LYS A 1 315 ? 49.025 -39.744 22.115 1.00 30.36 315 LYS A O 1
ATOM 2426 N N . ASN A 1 316 ? 47.383 -41.214 21.661 1.00 34.88 316 ASN A N 1
ATOM 2427 C CA . ASN A 1 316 ? 47.028 -40.683 20.343 1.00 34.88 316 ASN A CA 1
ATOM 2428 C C . ASN A 1 316 ? 45.690 -39.917 20.326 1.00 34.88 316 ASN A C 1
ATOM 2430 O O . ASN A 1 316 ? 45.345 -39.354 19.288 1.00 34.88 316 ASN A O 1
ATOM 2434 N N . GLY A 1 317 ? 44.941 -39.872 21.435 1.00 36.22 317 GLY A N 1
ATOM 2435 C CA . GLY A 1 317 ? 43.665 -39.155 21.509 1.00 36.22 317 GLY A CA 1
ATOM 2436 C C . GLY A 1 317 ? 42.723 -39.634 22.615 1.00 36.22 317 GLY A C 1
ATOM 2437 O O . GLY A 1 317 ? 42.907 -40.702 23.204 1.00 36.22 317 GLY A O 1
ATOM 2438 N N . VAL A 1 318 ? 41.695 -38.820 22.868 1.00 35.59 318 VAL A N 1
ATOM 2439 C CA . VAL A 1 318 ? 40.569 -39.120 23.762 1.00 35.59 318 VAL A CA 1
ATOM 2440 C C . VAL A 1 318 ? 39.420 -39.694 22.934 1.00 35.59 318 VAL A C 1
ATOM 2442 O O . VAL A 1 318 ? 39.007 -39.089 21.946 1.00 35.59 318 VAL A O 1
ATOM 2445 N N . HIS A 1 319 ? 38.884 -40.839 23.347 1.00 41.28 319 HIS A N 1
ATOM 2446 C CA . HIS A 1 319 ? 37.748 -41.497 22.707 1.00 41.28 319 HIS A CA 1
ATOM 2447 C C . HIS A 1 319 ? 36.547 -41.502 23.659 1.00 41.28 319 HIS A C 1
ATOM 2449 O O . HIS A 1 319 ? 36.626 -42.046 24.760 1.00 41.28 319 HIS A O 1
ATOM 2455 N N . VAL A 1 320 ? 35.432 -40.905 23.232 1.00 36.94 320 VAL A N 1
ATOM 2456 C CA . VAL A 1 320 ? 34.170 -40.857 23.989 1.00 36.94 320 VAL A CA 1
ATOM 2457 C C . VAL A 1 320 ? 33.189 -41.848 23.373 1.00 36.94 320 VAL A C 1
ATOM 2459 O O . VAL A 1 320 ? 32.978 -41.826 22.160 1.00 36.94 320 VAL A O 1
ATOM 2462 N N . GLN A 1 321 ? 32.576 -42.707 24.192 1.00 34.47 321 GLN A N 1
ATOM 2463 C CA . GLN A 1 321 ? 31.614 -43.703 23.717 1.00 34.47 321 GLN A CA 1
ATOM 2464 C C . GLN A 1 321 ? 30.201 -43.386 24.224 1.00 34.47 321 GLN A C 1
ATOM 2466 O O . GLN A 1 321 ? 29.935 -43.375 25.426 1.00 34.47 321 GLN A O 1
ATOM 2471 N N . MET A 1 322 ? 29.284 -43.132 23.287 1.00 33.59 322 MET A N 1
ATOM 2472 C CA . MET A 1 322 ? 27.876 -42.840 23.567 1.00 33.59 322 MET A CA 1
ATOM 2473 C C . MET A 1 322 ? 26.983 -43.995 23.112 1.00 33.59 322 MET A C 1
ATOM 2475 O O . MET A 1 322 ? 27.111 -44.481 21.990 1.00 33.59 322 MET A O 1
ATOM 2479 N N . PHE A 1 323 ? 26.034 -44.381 23.963 1.00 36.12 323 PHE A N 1
ATOM 2480 C CA . PHE A 1 323 ? 24.942 -45.291 23.625 1.00 36.12 323 PHE A CA 1
ATOM 2481 C C . PHE A 1 323 ? 23.600 -44.624 23.937 1.00 36.12 323 PHE A C 1
ATOM 2483 O O . PHE A 1 323 ? 23.451 -43.957 24.960 1.00 36.12 323 PHE A O 1
ATOM 2490 N N . ALA A 1 324 ? 22.612 -44.845 23.071 1.00 35.97 324 ALA A N 1
ATOM 2491 C CA . ALA A 1 324 ? 21.213 -44.524 23.329 1.00 35.97 324 ALA A CA 1
ATOM 2492 C C . ALA A 1 324 ? 20.431 -45.825 23.562 1.00 35.97 324 ALA A C 1
ATOM 2494 O O . ALA A 1 324 ? 20.681 -46.824 22.887 1.00 35.97 324 ALA A O 1
ATOM 2495 N N . TRP A 1 325 ? 19.484 -45.809 24.500 1.00 33.38 325 TRP A N 1
ATOM 2496 C CA . TRP A 1 325 ? 18.583 -46.927 24.792 1.00 33.38 325 TRP A CA 1
ATOM 2497 C C . TRP A 1 325 ? 17.132 -46.440 24.796 1.00 33.38 325 TRP A C 1
ATOM 2499 O O . TRP A 1 325 ? 16.805 -45.469 25.474 1.00 33.38 325 TRP A O 1
ATOM 2509 N N . ASP A 1 326 ? 16.259 -47.144 24.075 1.00 32.47 326 ASP A N 1
ATOM 2510 C CA . ASP A 1 326 ? 14.805 -46.993 24.181 1.00 32.47 326 ASP A CA 1
ATOM 2511 C C . ASP A 1 326 ? 14.257 -48.058 25.143 1.00 32.47 326 ASP A C 1
ATOM 2513 O O . ASP A 1 326 ? 14.301 -49.260 24.871 1.00 32.47 326 ASP A O 1
ATOM 2517 N N . VAL A 1 327 ? 13.717 -47.609 26.277 1.00 36.06 327 VAL A N 1
ATOM 2518 C CA . VAL A 1 327 ? 13.190 -48.475 27.345 1.00 36.06 327 VAL A CA 1
ATOM 2519 C C . VAL A 1 327 ? 11.750 -48.952 27.050 1.00 36.06 327 VAL A C 1
ATOM 2521 O O . VAL A 1 327 ? 11.143 -49.638 27.869 1.00 36.06 327 VAL A O 1
ATOM 2524 N N . ARG A 1 328 ? 11.178 -48.661 25.868 1.00 33.75 328 ARG A N 1
ATOM 2525 C CA . ARG A 1 328 ? 9.849 -49.155 25.450 1.00 33.75 328 ARG A CA 1
ATOM 2526 C C . ARG A 1 328 ? 9.830 -50.038 24.193 1.00 33.75 328 ARG A C 1
ATOM 2528 O O . ARG A 1 328 ? 8.735 -50.332 23.705 1.00 33.75 328 ARG A O 1
ATOM 2535 N N . LYS A 1 329 ? 10.966 -50.590 23.722 1.00 32.75 329 LYS A N 1
ATOM 2536 C CA . LYS A 1 329 ? 10.921 -51.717 22.754 1.00 32.75 329 LYS A CA 1
ATOM 2537 C C . LYS A 1 329 ? 12.133 -52.670 22.715 1.00 32.75 329 LYS A C 1
ATOM 2539 O O . LYS A 1 329 ? 12.903 -52.685 21.763 1.00 32.75 329 LYS A O 1
ATOM 2544 N N . SER A 1 330 ? 12.209 -53.598 23.676 1.00 31.47 330 SER A N 1
ATOM 2545 C CA . SER A 1 330 ? 13.092 -54.779 23.582 1.00 31.47 330 SER A CA 1
ATOM 2546 C C . SER A 1 330 ? 12.384 -56.084 23.973 1.00 31.47 330 SER A C 1
ATOM 2548 O O . SER A 1 330 ? 12.636 -56.654 25.031 1.00 31.47 330 SER A O 1
ATOM 2550 N N . CYS A 1 331 ? 11.450 -56.548 23.126 1.00 33.78 331 CYS A N 1
ATOM 2551 C CA . CYS A 1 331 ? 10.945 -57.934 23.144 1.00 33.78 331 CYS A CA 1
ATOM 2552 C C . CYS A 1 331 ? 10.102 -58.310 21.901 1.00 33.78 331 CYS A C 1
ATOM 2554 O O . CYS A 1 331 ? 8.912 -58.600 22.023 1.00 33.78 331 CYS A O 1
ATOM 2556 N N . ARG A 1 332 ? 10.717 -58.322 20.704 1.00 30.69 332 ARG A N 1
ATOM 2557 C CA . ARG A 1 332 ? 10.557 -59.359 19.647 1.00 30.69 332 ARG A CA 1
ATOM 2558 C C . ARG A 1 332 ? 11.284 -58.981 18.351 1.00 30.69 332 ARG A C 1
ATOM 2560 O O . ARG A 1 332 ? 11.395 -57.811 18.018 1.00 30.69 332 ARG A O 1
ATOM 2567 N N . GLU A 1 333 ? 11.722 -60.028 17.649 1.00 29.52 333 GLU A N 1
ATOM 2568 C CA . GLU A 1 333 ? 12.179 -60.067 16.248 1.00 29.52 333 GLU A CA 1
ATOM 2569 C C . GLU A 1 333 ? 13.403 -59.213 15.859 1.00 29.52 333 GLU A C 1
ATOM 2571 O O . GLU A 1 333 ? 13.342 -58.020 15.580 1.00 29.52 333 GLU A O 1
ATOM 2576 N N . ARG A 1 334 ? 14.548 -59.904 15.745 1.00 37.00 334 ARG A N 1
ATOM 2577 C CA . ARG A 1 334 ? 15.796 -59.387 15.169 1.00 37.00 334 ARG A CA 1
ATOM 2578 C C . ARG A 1 334 ? 15.644 -59.189 13.652 1.00 37.00 334 ARG A C 1
ATOM 2580 O O . ARG A 1 334 ? 15.472 -60.182 12.946 1.00 37.00 334 ARG A O 1
ATOM 2587 N N . LYS A 1 335 ? 15.858 -57.974 13.139 1.00 29.28 335 LYS A N 1
ATOM 2588 C CA . LYS A 1 335 ? 16.389 -57.734 11.779 1.00 29.28 335 LYS A CA 1
ATOM 2589 C C . LYS A 1 335 ? 17.412 -56.593 11.813 1.00 29.28 335 LYS A C 1
ATOM 2591 O O . LYS A 1 335 ? 17.349 -55.730 12.682 1.00 29.28 335 LYS A O 1
ATOM 2596 N N . GLN A 1 336 ? 18.405 -56.665 10.931 1.00 33.62 336 GLN A N 1
ATOM 2597 C CA . GLN A 1 336 ? 19.597 -55.811 10.952 1.00 33.62 336 GLN A CA 1
ATOM 2598 C C . GLN A 1 336 ? 19.335 -54.426 10.343 1.00 33.62 336 GLN A C 1
ATOM 2600 O O . GLN A 1 336 ? 18.596 -54.315 9.369 1.00 33.62 336 GLN A O 1
ATOM 2605 N N . PHE A 1 337 ? 20.054 -53.414 10.835 1.00 26.30 337 PHE A N 1
ATOM 2606 C CA . PHE A 1 337 ? 20.342 -52.177 10.104 1.00 26.30 337 PHE A CA 1
ATOM 2607 C C . PHE A 1 337 ? 21.849 -51.872 10.204 1.00 26.30 337 PHE A C 1
ATOM 2609 O O . PHE A 1 337 ? 22.351 -51.737 11.321 1.00 26.30 337 PHE A O 1
ATOM 2616 N N . PRO A 1 338 ? 22.587 -51.791 9.080 1.00 35.84 338 PRO A N 1
ATOM 2617 C CA . PRO A 1 338 ? 24.012 -51.474 9.083 1.00 35.84 338 PRO A CA 1
ATOM 2618 C C . PRO A 1 338 ? 24.288 -50.015 8.680 1.00 35.84 338 PRO A C 1
ATOM 2620 O O . PRO A 1 338 ? 24.080 -49.647 7.528 1.00 35.84 338 PRO A O 1
ATOM 2623 N N . ALA A 1 339 ? 24.825 -49.210 9.603 1.00 28.70 339 ALA A N 1
ATOM 2624 C CA . ALA A 1 339 ? 25.639 -48.021 9.308 1.00 28.70 339 ALA A CA 1
ATOM 2625 C C . ALA A 1 339 ? 26.310 -47.505 10.597 1.00 28.70 339 ALA A C 1
ATOM 2627 O O . ALA A 1 339 ? 25.649 -46.908 11.443 1.00 28.70 339 ALA A O 1
ATOM 2628 N N . GLN A 1 340 ? 27.622 -47.705 10.754 1.00 32.03 340 GLN A N 1
ATOM 2629 C CA . GLN A 1 340 ? 28.404 -46.969 11.756 1.00 32.03 340 GLN A CA 1
ATOM 2630 C C . GLN A 1 340 ? 28.921 -45.674 11.124 1.00 32.03 340 GLN A C 1
ATOM 2632 O O . GLN A 1 340 ? 29.727 -45.727 10.195 1.00 32.03 340 GLN A O 1
ATOM 2637 N N . VAL A 1 341 ? 28.485 -44.518 11.629 1.00 27.61 341 VAL A N 1
ATOM 2638 C CA . VAL A 1 341 ? 29.019 -43.213 11.210 1.00 27.61 341 VAL A CA 1
ATOM 2639 C C . VAL A 1 341 ? 30.130 -42.803 12.173 1.00 27.61 341 VAL A C 1
ATOM 2641 O O . VAL A 1 341 ? 29.870 -42.403 13.306 1.00 27.61 341 VAL A O 1
ATOM 2644 N N . TRP A 1 342 ? 31.378 -42.919 11.722 1.00 29.22 342 TRP A N 1
ATOM 2645 C CA . TRP A 1 342 ? 32.563 -42.564 12.503 1.00 29.22 342 TRP A CA 1
ATOM 2646 C C . TRP A 1 342 ? 32.911 -41.079 12.325 1.00 29.22 342 TRP A C 1
ATOM 2648 O O . TRP A 1 342 ? 33.543 -40.692 11.342 1.00 29.22 342 TRP A O 1
ATOM 2658 N N . TYR A 1 343 ? 32.523 -40.240 13.288 1.00 30.98 343 TYR A N 1
ATOM 2659 C CA . TYR A 1 343 ? 32.934 -38.833 13.337 1.00 30.98 343 TYR A CA 1
ATOM 2660 C C . TYR A 1 343 ? 34.350 -38.687 13.919 1.00 30.98 343 TYR A C 1
ATOM 2662 O O . TYR A 1 343 ? 34.528 -38.511 15.122 1.00 30.98 343 TYR A O 1
ATOM 2670 N N . ASN A 1 344 ? 35.367 -38.709 13.053 1.00 32.06 344 ASN A N 1
ATOM 2671 C CA . ASN A 1 344 ? 36.715 -38.263 13.416 1.00 32.06 344 ASN A CA 1
ATOM 2672 C C . ASN A 1 344 ? 36.756 -36.729 13.496 1.00 32.06 344 ASN A C 1
ATOM 2674 O O . ASN A 1 344 ? 36.986 -36.047 12.496 1.00 32.06 344 ASN A O 1
ATOM 2678 N N . ILE A 1 345 ? 36.535 -36.187 14.694 1.00 37.47 345 ILE A N 1
ATOM 2679 C CA . ILE A 1 345 ? 36.704 -34.760 14.984 1.00 37.47 345 ILE A CA 1
ATOM 2680 C C . ILE A 1 345 ? 38.181 -34.503 15.310 1.00 37.47 345 ILE A C 1
ATOM 2682 O O . ILE A 1 345 ? 38.662 -34.860 16.385 1.00 37.47 345 ILE A O 1
ATOM 2686 N N . ASP A 1 346 ? 38.911 -33.878 14.382 1.00 40.94 346 ASP A N 1
ATOM 2687 C CA . ASP A 1 346 ? 40.302 -33.464 14.607 1.00 40.94 346 ASP A CA 1
ATOM 2688 C C . ASP A 1 346 ? 40.364 -32.255 15.556 1.00 40.94 346 ASP A C 1
ATOM 2690 O O . ASP A 1 346 ? 40.402 -31.089 15.148 1.00 40.94 346 ASP A O 1
ATOM 2694 N N . MET A 1 347 ? 40.389 -32.558 16.855 1.00 37.22 347 MET A N 1
ATOM 2695 C CA . MET A 1 347 ? 40.487 -31.581 17.940 1.00 37.22 347 MET A CA 1
ATOM 2696 C C . MET A 1 347 ? 41.696 -30.644 17.812 1.00 37.22 347 MET A C 1
ATOM 2698 O O . MET A 1 347 ? 41.624 -29.531 18.327 1.00 37.22 347 MET A O 1
ATOM 2702 N N . LYS A 1 348 ? 42.776 -31.008 17.096 1.00 35.44 348 LYS A N 1
ATOM 2703 C CA . LYS A 1 348 ? 43.915 -30.091 16.899 1.00 35.44 348 LYS A CA 1
ATOM 2704 C C . LYS A 1 348 ? 43.549 -28.898 16.020 1.00 35.44 348 LYS A C 1
ATOM 2706 O O . LYS A 1 348 ? 44.053 -27.806 16.260 1.00 35.44 348 LYS A O 1
ATOM 2711 N N . ARG A 1 349 ? 42.644 -29.067 15.049 1.00 37.41 349 ARG A N 1
ATOM 2712 C CA . ARG A 1 349 ? 42.127 -27.952 14.237 1.00 37.41 349 ARG A CA 1
ATOM 2713 C C . ARG A 1 349 ? 41.124 -27.087 14.993 1.00 37.41 349 ARG A C 1
ATOM 2715 O O . ARG A 1 349 ? 41.092 -25.884 14.760 1.00 37.41 349 ARG A O 1
ATOM 2722 N N . ILE A 1 350 ? 40.356 -27.673 15.912 1.00 43.38 350 ILE A N 1
ATOM 2723 C CA . ILE A 1 350 ? 39.427 -26.916 16.761 1.00 43.38 350 ILE A CA 1
ATOM 2724 C C . ILE A 1 350 ? 40.203 -26.100 17.798 1.00 43.38 350 ILE A C 1
ATOM 2726 O O . ILE A 1 350 ? 40.034 -24.889 17.832 1.00 43.38 350 ILE A O 1
ATOM 2730 N N . LEU A 1 351 ? 41.114 -26.708 18.570 1.00 38.41 351 LEU A N 1
ATOM 2731 C CA . LEU A 1 351 ? 41.867 -25.989 19.608 1.00 38.41 351 LEU A CA 1
ATOM 2732 C C . LEU A 1 351 ? 42.737 -24.863 19.034 1.00 38.41 351 LEU A C 1
ATOM 2734 O O . LEU A 1 351 ? 42.759 -23.770 19.595 1.00 38.41 351 LEU A O 1
ATOM 2738 N N . LEU A 1 352 ? 43.403 -25.093 17.893 1.00 36.62 352 LEU A N 1
ATOM 2739 C CA . LEU A 1 352 ? 44.169 -24.037 17.227 1.00 36.62 352 LEU A CA 1
ATOM 2740 C C . LEU A 1 352 ? 43.256 -22.905 16.728 1.00 36.62 352 LEU A C 1
ATOM 2742 O O . LEU A 1 352 ? 43.666 -21.751 16.747 1.00 36.62 352 LEU A O 1
ATOM 2746 N N . GLY A 1 353 ? 42.015 -23.220 16.338 1.00 37.06 353 GLY A N 1
ATOM 2747 C CA . GLY A 1 353 ? 40.984 -22.239 16.005 1.00 37.06 353 GLY A CA 1
ATOM 2748 C C . GLY A 1 353 ? 40.525 -21.426 17.217 1.00 37.06 353 GLY A C 1
ATOM 2749 O O . GLY A 1 353 ? 40.561 -20.201 17.167 1.00 37.06 353 GLY A O 1
ATOM 2750 N N . THR A 1 354 ? 40.136 -22.073 18.321 1.00 40.84 354 THR A N 1
ATOM 2751 C CA . THR A 1 354 ? 39.617 -21.376 19.511 1.00 40.84 354 THR A CA 1
ATOM 2752 C C . THR A 1 354 ? 40.683 -20.517 20.190 1.00 40.84 354 THR A C 1
ATOM 2754 O O . THR A 1 354 ? 40.380 -19.404 20.612 1.00 40.84 354 THR A O 1
ATOM 2757 N N . VAL A 1 355 ? 41.939 -20.981 20.250 1.00 36.81 355 VAL A N 1
ATOM 2758 C CA . VAL A 1 355 ? 43.045 -20.191 20.819 1.00 36.81 355 VAL A CA 1
ATOM 2759 C C . VAL A 1 355 ? 43.419 -19.018 19.907 1.00 36.81 355 VAL A C 1
ATOM 2761 O O . VAL A 1 355 ? 43.641 -17.926 20.424 1.00 36.81 355 VAL A O 1
ATOM 2764 N N . LEU A 1 356 ? 43.394 -19.170 18.572 1.00 35.00 356 LEU A N 1
ATOM 2765 C CA . LEU A 1 356 ? 43.509 -18.003 17.685 1.00 35.00 356 LEU A CA 1
ATOM 2766 C C . LEU A 1 356 ? 42.346 -17.029 17.888 1.00 35.00 356 LEU A C 1
ATOM 2768 O O . LEU A 1 356 ? 42.584 -15.833 17.945 1.00 35.00 356 LEU A O 1
ATOM 2772 N N . ILE A 1 357 ? 41.105 -17.506 18.015 1.00 40.81 357 ILE A N 1
ATOM 2773 C CA . ILE A 1 357 ? 39.929 -16.638 18.188 1.00 40.81 357 ILE A CA 1
ATOM 2774 C C . ILE A 1 357 ? 39.995 -15.856 19.507 1.00 40.81 357 ILE A C 1
ATOM 2776 O O . ILE A 1 357 ? 39.688 -14.666 19.502 1.00 40.81 357 ILE A O 1
ATOM 2780 N N . ALA A 1 358 ? 40.438 -16.482 20.603 1.00 35.66 358 ALA A N 1
ATOM 2781 C CA . ALA A 1 358 ? 40.621 -15.812 21.890 1.00 35.66 358 ALA A CA 1
ATOM 2782 C C . ALA A 1 358 ? 41.760 -14.776 21.845 1.00 35.66 358 ALA A C 1
ATOM 2784 O O . ALA A 1 358 ? 41.550 -13.617 22.195 1.00 35.66 358 ALA A O 1
ATOM 2785 N N . VAL A 1 359 ? 42.939 -15.159 21.339 1.00 35.22 359 VAL A N 1
ATOM 2786 C CA . VAL A 1 359 ? 44.102 -14.257 21.254 1.00 35.22 359 VAL A CA 1
ATOM 2787 C C . VAL A 1 359 ? 43.889 -13.141 20.217 1.00 35.22 359 VAL A C 1
ATOM 2789 O O . VAL A 1 359 ? 44.390 -12.041 20.407 1.00 35.22 359 VAL A O 1
ATOM 2792 N N . LEU A 1 360 ? 43.100 -13.360 19.157 1.00 36.09 360 LEU A N 1
ATOM 2793 C CA . LEU A 1 360 ? 42.721 -12.309 18.200 1.00 36.09 360 LEU A CA 1
ATOM 2794 C C . LEU A 1 360 ? 41.616 -11.379 18.721 1.00 36.09 360 LEU A C 1
ATOM 2796 O O . LEU A 1 360 ? 41.588 -10.221 18.307 1.00 36.09 360 LEU A O 1
ATOM 2800 N N . HIS A 1 361 ? 40.722 -11.831 19.609 1.00 37.59 361 HIS A N 1
ATOM 2801 C CA . HIS A 1 361 ? 39.742 -10.932 20.234 1.00 37.59 361 HIS A CA 1
ATOM 2802 C C . HIS A 1 361 ? 40.424 -9.887 21.123 1.00 37.59 361 HIS A C 1
ATOM 2804 O O . HIS A 1 361 ? 40.116 -8.703 21.010 1.00 37.59 361 HIS A O 1
ATOM 2810 N N . ASP A 1 362 ? 41.390 -10.305 21.943 1.00 34.56 362 ASP A N 1
ATOM 2811 C CA . ASP A 1 362 ? 42.081 -9.402 22.874 1.00 34.56 362 ASP A CA 1
ATOM 2812 C C . ASP A 1 362 ? 43.219 -8.594 22.206 1.00 34.56 362 ASP A C 1
ATOM 2814 O O . ASP A 1 362 ? 43.619 -7.544 22.700 1.00 34.56 362 ASP A O 1
ATOM 2818 N N . ALA A 1 363 ? 43.712 -9.026 21.034 1.00 35.72 363 ALA A N 1
ATOM 2819 C CA . ALA A 1 363 ? 44.776 -8.337 20.288 1.00 35.72 363 ALA A CA 1
ATOM 2820 C C . ALA A 1 363 ? 44.298 -7.369 19.183 1.00 35.72 363 ALA A C 1
ATOM 2822 O O . ALA A 1 363 ? 45.134 -6.731 18.544 1.00 35.72 363 ALA A O 1
ATOM 2823 N N . THR A 1 364 ? 42.989 -7.243 18.923 1.00 39.62 364 THR A N 1
ATOM 2824 C CA . THR A 1 364 ? 42.451 -6.311 17.901 1.00 39.62 364 THR A CA 1
ATOM 2825 C C . THR A 1 364 ? 41.685 -5.118 18.485 1.00 39.62 364 THR A C 1
ATOM 2827 O O . THR A 1 364 ? 41.366 -4.179 17.758 1.00 39.62 364 THR A O 1
ATOM 2830 N N . ALA A 1 365 ? 41.450 -5.087 19.799 1.00 42.62 365 ALA A N 1
ATOM 2831 C CA . ALA A 1 365 ? 40.623 -4.079 20.471 1.00 42.62 365 ALA A CA 1
ATOM 2832 C C . ALA A 1 365 ? 41.289 -2.694 20.683 1.00 42.62 365 ALA A C 1
ATOM 2834 O O . ALA A 1 365 ? 40.735 -1.862 21.397 1.00 42.62 365 ALA A O 1
ATOM 2835 N N . GLY A 1 366 ? 42.474 -2.437 20.107 1.00 43.81 366 GLY A N 1
ATOM 2836 C CA . GLY A 1 366 ? 43.346 -1.321 20.515 1.00 43.81 366 GLY A CA 1
ATOM 2837 C C . GLY A 1 366 ? 43.780 -0.303 19.450 1.00 43.81 366 GLY A C 1
ATOM 2838 O O . GLY A 1 366 ? 44.594 0.553 19.786 1.00 43.81 366 GLY A O 1
ATOM 2839 N N . ALA A 1 367 ? 43.317 -0.385 18.192 1.00 47.50 367 ALA A N 1
ATOM 2840 C CA . ALA A 1 367 ? 43.874 0.450 17.105 1.00 47.50 367 ALA A CA 1
ATOM 2841 C C . ALA A 1 367 ? 42.894 1.010 16.044 1.00 47.50 367 ALA A C 1
ATOM 2843 O O . ALA A 1 367 ? 43.245 1.988 15.389 1.00 47.50 367 ALA A O 1
ATOM 2844 N N . ASP A 1 368 ? 41.699 0.430 15.856 1.00 74.19 368 ASP A N 1
ATOM 2845 C CA . ASP A 1 368 ? 40.805 0.728 14.709 1.00 74.19 368 ASP A CA 1
ATOM 2846 C C . ASP A 1 368 ? 39.448 1.396 15.083 1.00 74.19 368 ASP A C 1
ATOM 2848 O O . ASP A 1 368 ? 38.593 1.598 14.211 1.00 74.19 368 ASP A O 1
ATOM 2852 N N . GLU A 1 369 ? 39.228 1.765 16.355 1.00 89.50 369 GLU A N 1
ATOM 2853 C CA . GLU A 1 369 ? 38.055 2.540 16.818 1.00 89.50 369 GLU A CA 1
ATOM 2854 C C . GLU A 1 369 ? 38.485 3.856 17.508 1.00 89.50 369 GLU A C 1
ATOM 2856 O O . GLU A 1 369 ? 39.394 3.863 18.336 1.00 89.50 369 GLU A O 1
ATOM 2861 N N . LEU A 1 370 ? 37.792 4.964 17.220 1.00 94.38 370 LEU A N 1
ATOM 2862 C CA . LEU A 1 370 ? 37.884 6.238 17.943 1.00 94.38 370 LEU A CA 1
ATOM 2863 C C . LEU A 1 370 ? 36.619 6.460 18.778 1.00 94.38 370 LEU A C 1
ATOM 2865 O O . LEU A 1 370 ? 35.513 6.520 18.239 1.00 94.38 370 LEU A O 1
ATOM 2869 N N . THR A 1 371 ? 36.778 6.662 20.082 1.00 95.25 371 THR A N 1
ATOM 2870 C CA . THR A 1 371 ? 35.670 6.971 20.996 1.00 95.25 371 THR A CA 1
ATOM 2871 C C . THR A 1 371 ? 35.234 8.435 20.885 1.00 95.25 371 THR A C 1
ATOM 2873 O O . THR A 1 371 ? 36.027 9.348 21.108 1.00 95.25 371 THR A O 1
ATOM 2876 N N . LEU A 1 372 ? 33.949 8.655 20.590 1.00 95.88 372 LEU A N 1
ATOM 2877 C CA . LEU A 1 372 ? 33.282 9.962 20.693 1.00 95.88 372 LEU A CA 1
ATOM 2878 C C . LEU A 1 372 ? 32.511 10.094 22.014 1.00 95.88 372 LEU A C 1
ATOM 2880 O O . LEU A 1 372 ? 32.312 11.194 22.514 1.00 95.88 372 LEU A O 1
ATOM 2884 N N . PHE A 1 373 ? 32.061 8.975 22.578 1.00 96.88 373 PHE A N 1
ATOM 2885 C CA . PHE A 1 373 ? 31.461 8.909 23.905 1.00 96.88 373 PHE A CA 1
ATOM 2886 C C . PHE A 1 373 ? 31.651 7.515 24.494 1.00 96.88 373 PHE A C 1
ATOM 2888 O O . PHE A 1 373 ? 31.515 6.512 23.797 1.00 96.88 373 PHE A O 1
ATOM 2895 N N . ASP A 1 374 ? 31.887 7.464 25.793 1.00 95.44 374 ASP A N 1
ATOM 2896 C CA . ASP A 1 374 ? 31.931 6.271 26.624 1.00 95.44 374 ASP A CA 1
ATOM 2897 C C . ASP A 1 374 ? 31.506 6.665 28.045 1.00 95.44 374 ASP A C 1
ATOM 2899 O O . ASP A 1 374 ? 32.073 7.582 28.645 1.00 95.44 374 ASP A O 1
ATOM 2903 N N . ALA A 1 375 ? 30.478 6.006 28.574 1.00 94.94 375 ALA A N 1
ATOM 2904 C CA . ALA A 1 375 ? 29.843 6.386 29.832 1.00 94.94 375 ALA A CA 1
ATOM 2905 C C . ALA A 1 375 ? 30.695 6.117 31.088 1.00 94.94 375 ALA A C 1
ATOM 2907 O O . ALA A 1 375 ? 30.373 6.653 32.150 1.00 94.94 375 ALA A O 1
ATOM 2908 N N . ALA A 1 376 ? 31.761 5.319 30.983 1.00 93.31 376 ALA A N 1
ATOM 2909 C CA . ALA A 1 376 ? 32.689 5.064 32.081 1.00 93.31 376 ALA A CA 1
ATOM 2910 C C . ALA A 1 376 ? 33.837 6.089 32.125 1.00 93.31 376 ALA A C 1
ATOM 2912 O O . ALA A 1 376 ? 34.393 6.334 33.196 1.00 93.31 376 ALA A O 1
ATOM 2913 N N . THR A 1 377 ? 34.196 6.688 30.981 1.00 92.94 377 THR A N 1
ATOM 2914 C CA . THR A 1 377 ? 35.446 7.461 30.826 1.00 92.94 377 THR A CA 1
ATOM 2915 C C . THR A 1 377 ? 35.292 8.885 30.280 1.00 92.94 377 THR A C 1
ATOM 2917 O O . THR A 1 377 ? 36.209 9.688 30.441 1.00 92.94 377 THR A O 1
ATOM 2920 N N . THR A 1 378 ? 34.162 9.246 29.662 1.00 93.06 378 THR A N 1
ATOM 2921 C CA . THR A 1 378 ? 33.985 10.588 29.068 1.00 93.06 378 THR A CA 1
ATOM 2922 C C . THR A 1 378 ? 33.732 11.652 30.148 1.00 93.06 378 THR A C 1
ATOM 2924 O O . THR A 1 378 ? 32.805 11.479 30.947 1.00 93.06 378 THR A O 1
ATOM 2927 N N . PRO A 1 379 ? 34.486 12.773 30.173 1.00 91.44 379 PRO A N 1
ATOM 2928 C CA . PRO A 1 379 ? 34.293 13.843 31.153 1.00 91.44 379 PRO A CA 1
ATOM 2929 C C . PRO A 1 379 ? 32.876 14.426 31.089 1.00 91.44 379 PRO A C 1
ATOM 2931 O O . PRO A 1 379 ? 32.381 14.774 30.013 1.00 91.44 379 PRO A O 1
ATOM 2934 N N . ARG A 1 380 ? 32.200 14.538 32.238 1.00 90.62 380 ARG A N 1
ATOM 2935 C CA . ARG A 1 380 ? 30.772 14.910 32.305 1.00 90.62 380 ARG A CA 1
ATOM 2936 C C . ARG A 1 380 ? 30.509 16.347 31.860 1.00 90.62 380 ARG A C 1
ATOM 2938 O O . ARG A 1 380 ? 29.429 16.642 31.369 1.00 90.62 380 ARG A O 1
ATOM 2945 N N . GLU A 1 381 ? 31.499 17.215 32.003 1.00 90.38 381 GLU A N 1
ATOM 2946 C CA . GLU A 1 381 ? 31.520 18.602 31.546 1.00 90.38 381 GLU A CA 1
ATOM 2947 C C . GLU A 1 381 ? 31.499 18.747 30.016 1.00 90.38 381 GLU A C 1
ATOM 2949 O O . GLU A 1 381 ? 31.080 19.788 29.517 1.00 90.38 381 GLU A O 1
ATOM 2954 N N . SER A 1 382 ? 31.879 17.704 29.265 1.00 90.44 382 SER A N 1
ATOM 2955 C CA . SER A 1 382 ? 31.744 17.679 27.800 1.00 90.44 382 SER A CA 1
ATOM 2956 C C . SER A 1 382 ? 30.321 17.348 27.328 1.00 90.44 382 SER A C 1
ATOM 2958 O O . SER A 1 382 ? 30.061 17.357 26.127 1.00 90.44 382 SER A O 1
ATOM 2960 N N . ILE A 1 383 ? 29.396 17.041 28.250 1.00 95.38 383 ILE A N 1
ATOM 2961 C CA . ILE A 1 383 ? 28.084 16.454 27.953 1.00 95.38 383 ILE A CA 1
ATOM 2962 C C . ILE A 1 383 ? 26.959 17.358 28.458 1.00 95.38 383 ILE A C 1
ATOM 2964 O O . ILE A 1 383 ? 26.860 17.649 29.650 1.00 95.38 383 ILE A O 1
ATOM 2968 N N . ALA A 1 384 ? 26.045 17.736 27.564 1.00 95.44 384 ALA A N 1
ATOM 2969 C CA . ALA A 1 384 ? 24.880 18.555 27.896 1.00 95.44 384 ALA A CA 1
ATOM 2970 C C . ALA A 1 384 ? 23.560 17.828 27.604 1.00 95.44 384 ALA A C 1
ATOM 2972 O O . ALA A 1 384 ? 23.444 17.054 26.654 1.00 95.44 384 ALA A O 1
ATOM 2973 N N . ALA A 1 385 ? 22.531 18.098 28.410 1.00 94.50 385 ALA A N 1
ATOM 2974 C CA . ALA A 1 385 ? 21.172 17.625 28.151 1.00 94.50 385 ALA A CA 1
ATOM 2975 C C . ALA A 1 385 ? 20.494 18.501 27.081 1.00 94.50 385 ALA A C 1
ATOM 2977 O O . ALA A 1 385 ? 20.448 19.722 27.217 1.00 94.50 385 ALA A O 1
ATOM 2978 N N . GLN A 1 386 ? 19.927 17.881 26.043 1.00 91.19 386 GLN A N 1
ATOM 2979 C CA . GLN A 1 386 ? 19.192 18.568 24.973 1.00 91.19 386 GLN A CA 1
ATOM 2980 C C . GLN A 1 386 ? 17.680 18.556 25.274 1.00 91.19 386 GLN A C 1
ATOM 2982 O O . GLN A 1 386 ? 17.151 17.568 25.793 1.00 91.19 386 GLN A O 1
ATOM 2987 N N . ASP A 1 387 ? 16.991 19.654 24.950 1.00 89.62 387 ASP A N 1
ATOM 2988 C CA . ASP A 1 387 ? 15.528 19.839 24.957 1.00 89.62 387 ASP A CA 1
ATOM 2989 C C . ASP A 1 387 ? 14.784 19.268 26.184 1.00 89.62 387 ASP A C 1
ATOM 2991 O O . ASP A 1 387 ? 13.754 18.599 26.083 1.00 89.62 387 ASP A O 1
ATOM 2995 N N . GLY A 1 388 ? 15.307 19.542 27.384 1.00 86.50 388 GLY A N 1
ATOM 2996 C CA . GLY A 1 388 ? 14.634 19.222 28.648 1.00 86.50 388 GLY A CA 1
ATOM 2997 C C . GLY A 1 388 ? 14.611 17.736 29.027 1.00 86.50 388 GLY A C 1
ATOM 2998 O O . GLY A 1 388 ? 13.843 17.352 29.919 1.00 86.50 388 GLY A O 1
ATOM 2999 N N . ALA A 1 389 ? 15.440 16.908 28.382 1.00 92.69 389 ALA A N 1
ATOM 3000 C CA . ALA A 1 389 ? 15.772 15.573 28.871 1.00 92.69 389 ALA A CA 1
ATOM 3001 C C . ALA A 1 389 ? 16.475 15.632 30.241 1.00 92.69 389 ALA A C 1
ATOM 3003 O O . ALA A 1 389 ? 17.082 16.641 30.603 1.00 92.69 389 ALA A O 1
ATOM 3004 N N . THR A 1 390 ? 16.427 14.534 30.996 1.00 94.56 390 THR A N 1
ATOM 3005 C CA . THR A 1 390 ? 17.270 14.341 32.183 1.00 94.56 390 THR A CA 1
ATOM 3006 C C . THR A 1 390 ? 18.243 13.187 31.975 1.00 94.56 390 THR A C 1
ATOM 3008 O O . THR A 1 390 ? 17.941 12.210 31.285 1.00 94.56 390 THR A O 1
ATOM 3011 N N . LEU A 1 391 ? 19.435 13.345 32.551 1.00 95.69 391 LEU A N 1
ATOM 3012 C CA . LEU A 1 391 ? 20.591 12.475 32.364 1.00 95.69 391 LEU A CA 1
ATOM 3013 C C . LEU A 1 391 ? 20.920 11.767 33.680 1.00 95.69 391 LEU A C 1
ATOM 3015 O O . LEU A 1 391 ? 21.183 12.407 34.696 1.00 95.69 391 LEU A O 1
ATOM 3019 N N . ASP A 1 392 ? 20.857 10.442 33.649 1.00 94.25 392 ASP A N 1
ATOM 3020 C CA . ASP A 1 392 ? 20.916 9.546 34.802 1.00 94.25 392 ASP A CA 1
ATOM 3021 C C . ASP A 1 392 ? 22.107 8.588 34.624 1.00 94.25 392 ASP A C 1
ATOM 3023 O O . ASP A 1 392 ? 22.109 7.698 33.767 1.00 94.25 392 ASP A O 1
ATOM 3027 N N . TRP A 1 393 ? 23.172 8.868 35.375 1.00 92.12 393 TRP A N 1
ATOM 3028 C CA . TRP A 1 393 ? 24.508 8.305 35.190 1.00 92.12 393 TRP A CA 1
ATOM 3029 C C . TRP A 1 393 ? 24.715 7.014 35.986 1.00 92.12 393 TRP A C 1
ATOM 3031 O O . TRP A 1 393 ? 24.598 7.007 37.211 1.00 92.12 393 TRP A O 1
ATOM 3041 N N . LYS A 1 394 ? 25.133 5.949 35.297 1.00 89.00 394 LYS A N 1
ATOM 3042 C CA . LYS A 1 394 ? 25.605 4.687 35.887 1.00 89.00 394 LYS A CA 1
ATOM 3043 C C . LYS A 1 394 ? 27.069 4.433 35.492 1.00 89.00 394 LYS A C 1
ATOM 3045 O O . LYS A 1 394 ? 27.536 5.081 34.559 1.00 89.00 394 LYS A O 1
ATOM 3050 N N . PRO A 1 395 ? 27.787 3.501 36.151 1.00 86.31 395 PRO A N 1
ATOM 3051 C CA . PRO A 1 395 ? 29.209 3.262 35.880 1.00 86.31 395 PRO A CA 1
ATOM 3052 C C . PRO A 1 395 ? 29.543 2.852 34.439 1.00 86.31 395 PRO A C 1
ATOM 3054 O O . PRO A 1 395 ? 30.647 3.122 33.989 1.00 86.31 395 PRO A O 1
ATOM 3057 N N . ASP A 1 396 ? 28.613 2.207 33.726 1.00 91.06 396 ASP A N 1
ATOM 3058 C CA . ASP A 1 396 ? 28.806 1.700 32.361 1.00 91.06 396 ASP A CA 1
ATOM 3059 C C . ASP A 1 396 ? 27.868 2.334 31.317 1.00 91.06 396 ASP A C 1
ATOM 3061 O O . ASP A 1 396 ? 27.990 2.035 30.131 1.00 91.06 396 ASP A O 1
ATOM 3065 N N . MET A 1 397 ? 26.895 3.161 31.726 1.00 93.62 397 MET A N 1
ATOM 3066 C CA . MET A 1 397 ? 25.865 3.689 30.822 1.00 93.62 397 MET A CA 1
ATOM 3067 C C . MET A 1 397 ? 25.282 5.039 31.261 1.00 93.62 397 MET A C 1
ATOM 3069 O O . MET A 1 397 ? 24.951 5.261 32.428 1.00 93.62 397 MET A O 1
ATOM 3073 N N . LEU A 1 398 ? 25.044 5.911 30.283 1.00 96.25 398 LEU A N 1
ATOM 3074 C CA . LEU A 1 398 ? 24.268 7.137 30.437 1.00 96.25 398 LEU A CA 1
ATOM 3075 C C . LEU A 1 398 ? 22.808 6.856 30.075 1.00 96.25 398 LEU A C 1
ATOM 3077 O O . LEU A 1 398 ? 22.494 6.552 28.924 1.00 96.25 398 LEU A O 1
ATOM 3081 N N . THR A 1 399 ? 21.907 6.950 31.052 1.00 95.31 399 THR A N 1
ATOM 3082 C CA . THR A 1 399 ? 20.462 6.781 30.851 1.00 95.31 399 THR A CA 1
ATOM 3083 C C . THR A 1 399 ? 19.825 8.132 30.548 1.00 95.31 399 THR A C 1
ATOM 3085 O O . THR A 1 399 ? 19.842 9.041 31.375 1.00 95.31 399 THR A O 1
ATOM 3088 N N . VAL A 1 400 ? 19.231 8.261 29.366 1.00 94.19 400 VAL A N 1
ATOM 3089 C CA . VAL A 1 400 ? 18.463 9.436 28.951 1.00 94.19 400 VAL A CA 1
ATOM 3090 C C . VAL A 1 400 ? 16.998 9.210 29.299 1.00 94.19 400 VAL A C 1
ATOM 3092 O O . VAL A 1 400 ? 16.448 8.140 29.031 1.00 94.19 400 VAL A O 1
ATOM 3095 N N . ARG A 1 401 ? 16.344 10.220 29.875 1.00 92.50 401 ARG A N 1
ATOM 3096 C CA . ARG A 1 401 ? 14.913 10.199 30.208 1.00 92.50 401 ARG A CA 1
ATOM 3097 C C . ARG A 1 401 ? 14.232 11.429 29.612 1.00 92.50 401 ARG A C 1
ATOM 3099 O O . ARG A 1 401 ? 14.738 12.541 29.750 1.00 92.50 401 ARG A O 1
ATOM 3106 N N . THR A 1 402 ? 13.082 11.255 28.960 1.00 88.56 402 THR A N 1
ATOM 3107 C CA . THR A 1 402 ? 12.347 12.359 28.311 1.00 88.56 402 THR A CA 1
ATOM 3108 C C . THR A 1 402 ? 10.995 12.604 28.963 1.00 88.56 402 THR A C 1
ATOM 3110 O O . THR A 1 402 ? 10.335 11.681 29.443 1.00 88.56 402 THR A O 1
ATOM 3113 N N . LYS A 1 403 ? 10.543 13.858 28.915 1.00 81.12 403 LYS A N 1
ATOM 3114 C CA . LYS A 1 403 ? 9.167 14.246 29.249 1.00 81.12 403 LYS A CA 1
ATOM 3115 C C . LYS A 1 403 ? 8.243 14.041 28.037 1.00 81.12 403 LYS A C 1
ATOM 3117 O O . LYS A 1 403 ? 8.700 13.725 26.939 1.00 81.12 403 LYS A O 1
ATOM 3122 N N . THR A 1 404 ? 6.942 14.221 28.247 1.00 62.62 404 THR A N 1
ATOM 3123 C CA . THR A 1 404 ? 5.919 14.322 27.193 1.00 62.62 404 THR A CA 1
ATOM 3124 C C . THR A 1 404 ? 5.912 15.733 26.600 1.00 62.62 404 THR A C 1
ATOM 3126 O O . THR A 1 404 ? 5.204 16.605 27.105 1.00 62.62 404 THR A O 1
ATOM 3129 N N . ALA A 1 405 ? 6.715 15.976 25.564 1.00 57.72 405 ALA A N 1
ATOM 3130 C CA . ALA A 1 405 ? 6.758 17.246 24.835 1.00 57.72 405 ALA A CA 1
ATOM 3131 C C . ALA A 1 405 ? 7.350 17.059 23.424 1.00 57.72 405 ALA A C 1
ATOM 3133 O O . ALA A 1 405 ? 7.982 16.042 23.136 1.00 57.72 405 ALA A O 1
ATOM 3134 N N . GLY A 1 406 ? 7.150 18.056 22.556 1.00 64.25 406 GLY A N 1
ATOM 3135 C CA . GLY A 1 406 ? 7.887 18.180 21.295 1.00 64.25 406 GLY A CA 1
ATOM 3136 C C . GLY A 1 406 ? 9.350 18.601 21.504 1.00 64.25 406 GLY A C 1
ATOM 3137 O O . GLY A 1 406 ? 9.815 18.717 22.636 1.00 64.25 406 GLY A O 1
ATOM 3138 N N . GLY A 1 407 ? 10.065 18.846 20.404 1.00 83.31 407 GLY A N 1
ATOM 3139 C CA . GLY A 1 407 ? 11.513 19.087 20.409 1.00 83.31 407 GLY A CA 1
ATOM 3140 C C . GLY A 1 407 ? 12.314 17.799 20.206 1.00 83.31 407 GLY A C 1
ATOM 3141 O O . GLY A 1 407 ? 11.798 16.814 19.675 1.00 83.31 407 GLY A O 1
ATOM 3142 N N . TYR A 1 408 ? 13.577 17.809 20.616 1.00 89.75 408 TYR A N 1
ATOM 3143 C CA . TYR A 1 408 ? 14.568 16.765 20.353 1.00 89.75 408 TYR A CA 1
ATOM 3144 C C . TYR A 1 408 ? 15.280 16.311 21.644 1.00 89.75 408 TYR A C 1
ATOM 3146 O O . TYR A 1 408 ? 16.504 16.432 21.745 1.00 89.75 408 TYR A O 1
ATOM 3154 N N . PRO A 1 409 ? 14.556 15.824 22.671 1.00 92.50 409 PRO A N 1
ATOM 3155 C CA . PRO A 1 409 ? 15.156 15.493 23.961 1.00 92.50 409 PRO A CA 1
ATOM 3156 C C . PRO A 1 409 ? 16.211 14.385 23.837 1.00 92.50 409 PRO A C 1
ATOM 3158 O O . PRO A 1 409 ? 15.978 13.344 23.214 1.00 92.50 409 PRO A O 1
ATOM 3161 N N . GLY A 1 410 ? 17.379 14.618 24.438 1.00 94.69 410 GLY A N 1
ATOM 3162 C CA . GLY A 1 410 ? 18.569 13.781 24.282 1.00 94.69 410 GLY A CA 1
ATOM 3163 C C . GLY A 1 410 ? 19.781 14.301 25.052 1.00 94.69 410 GLY A C 1
ATOM 3164 O O . GLY A 1 410 ? 19.630 15.023 26.038 1.00 94.69 410 GLY A O 1
ATOM 3165 N N . PHE A 1 411 ? 20.981 13.982 24.570 1.00 96.00 411 PHE A N 1
ATOM 3166 C CA . PHE A 1 411 ? 22.231 14.618 25.000 1.00 96.00 411 PHE A CA 1
ATOM 3167 C C . PHE A 1 411 ? 23.117 15.004 23.812 1.00 96.00 411 PHE A C 1
ATOM 3169 O O . PHE A 1 411 ? 23.018 14.401 22.739 1.00 96.00 411 PHE A O 1
ATOM 3176 N N . THR A 1 412 ? 23.984 15.992 24.025 1.00 95.94 412 THR A N 1
ATOM 3177 C CA . THR A 1 412 ? 25.136 16.308 23.171 1.00 95.94 412 THR A CA 1
ATOM 3178 C C . THR A 1 412 ? 26.437 15.957 23.893 1.00 95.94 412 THR A C 1
ATOM 3180 O O . THR A 1 412 ? 26.460 15.853 25.119 1.00 95.94 412 THR A O 1
ATOM 3183 N N . VAL A 1 413 ? 27.506 15.765 23.124 1.00 96.25 413 VAL A N 1
ATOM 3184 C CA . VAL A 1 413 ? 28.886 15.562 23.575 1.00 96.25 413 VAL A CA 1
ATOM 3185 C C . VAL A 1 413 ? 29.774 16.442 22.703 1.00 96.25 413 VAL A C 1
ATOM 3187 O O . VAL A 1 413 ? 29.712 16.322 21.479 1.00 96.25 413 VAL A O 1
ATOM 3190 N N . GLU A 1 414 ? 30.571 17.319 23.301 1.00 94.38 414 GLU A N 1
ATOM 3191 C CA . GLU A 1 414 ? 31.539 18.163 22.591 1.00 94.38 414 GLU A CA 1
ATOM 3192 C C . GLU A 1 414 ? 32.916 17.478 22.547 1.00 94.38 414 GLU A C 1
ATOM 3194 O O . GLU A 1 414 ? 33.387 16.952 23.556 1.00 94.38 414 GLU A O 1
ATOM 3199 N N . GLY A 1 415 ? 33.594 17.504 21.399 1.00 89.31 415 GLY A N 1
ATOM 3200 C CA . GLY A 1 415 ? 34.928 16.925 21.240 1.00 89.31 415 GLY A CA 1
ATOM 3201 C C . GLY A 1 415 ? 35.542 17.188 19.856 1.00 89.31 415 GLY A C 1
ATOM 3202 O O . GLY A 1 415 ? 34.831 17.122 18.855 1.00 89.31 415 GLY A O 1
ATOM 3203 N N . PRO A 1 416 ? 36.851 17.498 19.759 1.00 92.00 416 PRO A N 1
ATOM 3204 C CA . PRO A 1 416 ? 37.519 17.784 18.489 1.00 92.00 416 PRO A CA 1
ATOM 3205 C C . PRO A 1 416 ? 37.986 16.488 17.800 1.00 92.00 416 PRO A C 1
ATOM 3207 O O . PRO A 1 416 ? 39.132 16.067 17.961 1.00 92.00 416 PRO A O 1
ATOM 3210 N N . TRP A 1 417 ? 37.108 15.843 17.028 1.00 94.56 417 TRP A N 1
ATOM 3211 C CA . TRP A 1 417 ? 37.402 14.558 16.379 1.00 94.56 417 TRP A CA 1
ATOM 3212 C C . TRP A 1 417 ? 37.728 14.689 14.884 1.00 94.56 417 TRP A C 1
ATOM 3214 O O . TRP A 1 417 ? 36.941 15.229 14.099 1.00 94.56 417 TRP A O 1
ATOM 3224 N N . ASP A 1 418 ? 38.849 14.085 14.476 1.00 93.31 418 ASP A N 1
ATOM 3225 C CA . ASP A 1 418 ? 39.150 13.785 13.074 1.00 93.31 418 ASP A CA 1
ATOM 3226 C C . ASP A 1 418 ? 38.633 12.376 12.728 1.00 93.31 418 ASP A C 1
ATOM 3228 O O . ASP A 1 418 ? 39.215 11.353 13.091 1.00 93.31 418 ASP A O 1
ATOM 3232 N N . LEU A 1 419 ? 37.504 12.326 12.022 1.00 92.12 419 LEU A N 1
ATOM 3233 C CA . LEU A 1 419 ? 36.860 11.107 11.536 1.00 92.12 419 LEU A CA 1
ATOM 3234 C C . LEU A 1 419 ? 37.325 10.689 10.130 1.00 92.12 419 LEU A C 1
ATOM 3236 O O . LEU A 1 419 ? 36.697 9.825 9.510 1.00 92.12 419 LEU A O 1
ATOM 3240 N N . SER A 1 420 ? 38.389 11.284 9.578 1.00 88.81 420 SER A N 1
ATOM 3241 C CA . SER A 1 420 ? 38.837 11.016 8.198 1.00 88.81 420 SER A CA 1
ATOM 3242 C C . SER A 1 420 ? 39.279 9.564 7.985 1.00 88.81 420 SER A C 1
ATOM 3244 O O . SER A 1 420 ? 39.057 9.010 6.907 1.00 88.81 420 SER A O 1
ATOM 3246 N N . ALA A 1 421 ? 39.820 8.918 9.023 1.00 90.38 421 ALA A N 1
ATOM 3247 C CA . ALA A 1 421 ? 40.208 7.506 9.002 1.00 90.38 421 ALA A CA 1
ATOM 3248 C C . ALA A 1 421 ? 39.031 6.522 9.177 1.00 90.38 421 ALA A C 1
ATOM 3250 O O . ALA A 1 421 ? 39.188 5.345 8.871 1.00 90.38 421 ALA A O 1
ATOM 3251 N N . TYR A 1 422 ? 37.856 6.988 9.622 1.00 90.31 422 TYR A N 1
ATOM 3252 C CA . TYR A 1 422 ? 36.782 6.124 10.129 1.00 90.31 422 TYR A CA 1
ATOM 3253 C C . TYR A 1 422 ? 35.520 6.148 9.254 1.00 90.31 422 TYR A C 1
ATOM 3255 O O . TYR A 1 422 ? 34.945 7.209 9.000 1.00 90.31 422 TYR A O 1
ATOM 3263 N N . GLY A 1 423 ? 35.114 4.976 8.761 1.00 84.88 423 GLY A N 1
ATOM 3264 C CA . GLY A 1 423 ? 34.080 4.792 7.738 1.00 84.88 423 GLY A CA 1
ATOM 3265 C C . GLY A 1 423 ? 32.652 4.576 8.238 1.00 84.88 423 GLY A C 1
ATOM 3266 O O . GLY A 1 423 ? 31.722 4.787 7.465 1.00 84.88 423 GLY A O 1
ATOM 3267 N N . GLU A 1 424 ? 32.441 4.194 9.498 1.00 87.50 424 GLU A N 1
ATOM 3268 C CA . GLU A 1 424 ? 31.114 4.123 10.125 1.00 87.50 424 GLU A CA 1
ATOM 3269 C C . GLU A 1 424 ? 31.092 4.761 11.518 1.00 87.50 424 GLU A C 1
ATOM 3271 O O . GLU A 1 424 ? 32.116 4.837 12.197 1.00 87.50 424 GLU A O 1
ATOM 3276 N N . ILE A 1 425 ? 29.904 5.193 11.951 1.00 91.25 425 ILE A N 1
ATOM 3277 C CA . ILE A 1 425 ? 29.609 5.473 13.360 1.00 91.25 425 ILE A CA 1
ATOM 3278 C C . ILE A 1 425 ? 28.840 4.282 13.938 1.00 91.25 425 ILE A C 1
ATOM 3280 O O . ILE A 1 425 ? 27.910 3.781 13.303 1.00 91.25 425 ILE A O 1
ATOM 3284 N N . ALA A 1 426 ? 29.200 3.839 15.139 1.00 92.12 426 ALA A N 1
ATOM 3285 C CA . ALA A 1 426 ? 28.524 2.780 15.876 1.00 92.12 426 ALA A CA 1
ATOM 3286 C C . ALA A 1 426 ? 28.128 3.262 17.278 1.00 92.12 426 ALA A C 1
ATOM 3288 O O . ALA A 1 426 ? 28.868 3.994 17.934 1.00 92.12 426 ALA A O 1
ATOM 3289 N N . VAL A 1 427 ? 26.944 2.854 17.739 1.00 94.75 427 VAL A N 1
ATOM 3290 C CA . VAL A 1 427 ? 26.396 3.212 19.053 1.00 94.75 427 VAL A CA 1
ATOM 3291 C C . VAL A 1 427 ? 25.931 1.957 19.779 1.00 94.75 427 VAL A C 1
ATOM 3293 O O . VAL A 1 427 ? 25.149 1.168 19.244 1.00 94.75 427 VAL A O 1
ATOM 3296 N N . GLU A 1 428 ? 26.400 1.788 21.013 1.00 95.69 428 GLU A N 1
ATOM 3297 C CA . GLU A 1 428 ? 25.996 0.713 21.918 1.00 95.69 428 GLU A CA 1
ATOM 3298 C C . GLU A 1 428 ? 24.826 1.200 22.787 1.00 95.69 428 GLU A C 1
ATOM 3300 O O . GLU A 1 428 ? 25.010 1.902 23.786 1.00 95.69 428 GLU A O 1
ATOM 3305 N N . PHE A 1 429 ? 23.603 0.859 22.373 1.00 94.19 429 PHE A N 1
ATOM 3306 C CA . PHE A 1 429 ? 22.373 1.196 23.088 1.00 94.19 429 PHE A CA 1
ATOM 3307 C C . PHE A 1 429 ? 21.989 0.109 24.095 1.00 94.19 429 PHE A C 1
ATOM 3309 O O . PHE A 1 429 ? 22.186 -1.080 23.840 1.00 94.19 429 PHE A O 1
ATOM 3316 N N . VAL A 1 430 ? 21.318 0.513 25.174 1.00 92.00 430 VAL A N 1
ATOM 3317 C CA . VAL A 1 430 ? 20.512 -0.368 26.029 1.00 92.00 430 VAL A CA 1
ATOM 3318 C C . VAL A 1 430 ? 19.065 0.123 25.986 1.00 92.00 430 VAL A C 1
ATOM 3320 O O . VAL A 1 430 ? 18.761 1.258 26.365 1.00 92.00 430 VAL A O 1
ATOM 3323 N N . GLY A 1 431 ? 18.163 -0.715 25.482 1.00 84.50 431 GLY A N 1
ATOM 3324 C CA . GLY A 1 431 ? 16.745 -0.399 25.372 1.00 84.50 431 GLY A CA 1
ATOM 3325 C C . GLY A 1 431 ? 16.057 -0.320 26.731 1.00 84.50 431 GLY A C 1
ATOM 3326 O O . GLY A 1 431 ? 16.153 -1.240 27.541 1.00 84.50 431 GLY A O 1
ATOM 3327 N N . GLY A 1 432 ? 15.318 0.766 26.963 1.00 83.88 432 GLY A N 1
ATOM 3328 C CA . GLY A 1 432 ? 14.408 0.874 28.102 1.00 83.88 432 GLY A CA 1
ATOM 3329 C C . GLY A 1 432 ? 13.109 0.093 27.886 1.00 83.88 432 GLY A C 1
ATOM 3330 O O . GLY A 1 432 ? 13.020 -0.796 27.040 1.00 83.88 432 GLY A O 1
ATOM 3331 N N . GLY A 1 433 ? 12.065 0.462 28.632 1.00 74.75 433 GLY A N 1
ATOM 3332 C CA . GLY A 1 433 ? 10.803 -0.287 28.676 1.00 74.75 433 GLY A CA 1
ATOM 3333 C C . GLY A 1 433 ? 9.902 -0.219 27.438 1.00 74.75 433 GLY A C 1
ATOM 3334 O O . GLY A 1 433 ? 8.771 -0.697 27.488 1.00 74.75 433 GLY A O 1
ATOM 3335 N N . ARG A 1 434 ? 10.365 0.388 26.341 1.00 76.56 434 ARG A N 1
ATOM 3336 C CA . ARG A 1 434 ? 9.681 0.420 25.042 1.00 76.56 434 ARG A CA 1
ATOM 3337 C C . ARG A 1 434 ? 10.676 0.623 23.900 1.00 76.56 434 ARG A C 1
ATOM 3339 O O . ARG A 1 434 ? 11.804 1.054 24.129 1.00 76.56 434 ARG A O 1
ATOM 3346 N N . GLU A 1 435 ? 10.221 0.371 22.677 1.00 79.25 435 GLU A N 1
ATOM 3347 C CA . GLU A 1 435 ? 10.960 0.745 21.472 1.00 79.25 435 GLU A CA 1
ATOM 3348 C C . GLU A 1 435 ? 11.142 2.268 21.377 1.00 79.25 435 GLU A C 1
ATOM 3350 O O . GLU A 1 435 ? 10.213 3.040 21.639 1.00 79.25 435 GLU A O 1
ATOM 3355 N N . ASN A 1 436 ? 12.332 2.699 20.957 1.00 80.12 436 ASN A N 1
ATOM 3356 C CA . ASN A 1 436 ? 12.618 4.090 20.613 1.00 80.12 436 ASN A CA 1
ATOM 3357 C C . ASN A 1 436 ? 13.312 4.172 19.241 1.00 80.12 436 ASN A C 1
ATOM 3359 O O . ASN A 1 436 ? 14.051 3.269 18.847 1.00 80.12 436 ASN A O 1
ATOM 3363 N N . ARG A 1 437 ? 13.095 5.281 18.522 1.00 84.31 437 ARG A N 1
ATOM 3364 C CA . ARG A 1 437 ? 13.865 5.647 17.324 1.00 84.31 437 ARG A CA 1
ATOM 3365 C C . ARG A 1 437 ? 14.816 6.776 17.700 1.00 84.31 437 ARG A C 1
ATOM 3367 O O . ARG A 1 437 ? 14.383 7.921 17.819 1.00 84.31 437 ARG A O 1
ATOM 3374 N N . CYS A 1 438 ? 16.077 6.435 17.938 1.00 88.06 438 CYS A N 1
ATOM 3375 C CA . CYS A 1 438 ? 17.089 7.387 18.384 1.00 88.06 438 CYS A CA 1
ATOM 3376 C C . CYS A 1 438 ? 17.846 7.945 17.176 1.00 88.06 438 CYS A C 1
ATOM 3378 O O . CYS A 1 438 ? 18.494 7.203 16.437 1.00 88.06 438 CYS A O 1
ATOM 3380 N N . THR A 1 439 ? 17.756 9.256 16.989 1.00 89.19 439 THR A N 1
ATOM 3381 C CA . THR A 1 439 ? 18.547 10.026 16.034 1.00 89.19 439 THR A CA 1
ATOM 3382 C C . THR A 1 439 ? 19.947 10.237 16.602 1.00 89.19 439 THR A C 1
ATOM 3384 O O . THR A 1 439 ? 20.098 10.645 17.754 1.00 89.19 439 THR A O 1
ATOM 3387 N N . VAL A 1 440 ? 20.966 9.977 15.786 1.00 90.44 440 VAL A N 1
ATOM 3388 C CA . VAL A 1 440 ? 22.375 10.260 16.071 1.00 90.44 440 VAL A CA 1
ATOM 3389 C C . VAL A 1 440 ? 22.836 11.347 15.109 1.00 90.44 440 VAL A C 1
ATOM 3391 O O . VAL A 1 440 ? 22.652 11.221 13.898 1.00 90.44 440 VAL A O 1
ATOM 3394 N N . ARG A 1 441 ? 23.421 12.417 15.644 1.00 91.88 441 ARG A N 1
ATOM 3395 C CA . ARG A 1 441 ? 23.916 13.575 14.891 1.00 91.88 441 ARG A CA 1
ATOM 3396 C C . ARG A 1 441 ? 25.406 13.764 15.149 1.00 91.88 441 ARG A C 1
ATOM 3398 O O . ARG A 1 441 ? 25.835 13.670 16.293 1.00 91.88 441 ARG A O 1
ATOM 3405 N N . LEU A 1 442 ? 26.162 14.093 14.109 1.00 92.31 442 LEU A N 1
ATOM 3406 C CA . LEU A 1 442 ? 27.519 14.635 14.189 1.00 92.31 442 LEU A CA 1
ATOM 3407 C C . LEU A 1 442 ? 27.512 16.031 13.554 1.00 92.31 442 LEU A C 1
ATOM 3409 O O . LEU A 1 442 ? 26.847 16.235 12.537 1.00 92.31 442 LEU A O 1
ATOM 3413 N N . LEU A 1 443 ? 28.240 16.984 14.129 1.00 91.38 443 LEU A N 1
ATOM 3414 C CA . LEU A 1 443 ? 28.323 18.368 13.659 1.00 91.38 443 LEU A CA 1
ATOM 3415 C C . LEU A 1 443 ? 29.770 18.854 13.599 1.00 91.38 443 LEU A C 1
ATOM 3417 O O . LEU A 1 443 ? 30.576 18.565 14.480 1.00 91.38 443 LEU A O 1
ATOM 3421 N N . ASN A 1 444 ? 30.068 19.660 12.585 1.00 91.12 444 ASN A N 1
ATOM 3422 C CA . ASN A 1 444 ? 31.254 20.506 12.530 1.00 91.12 444 ASN A CA 1
ATOM 3423 C C . ASN A 1 444 ? 31.120 21.725 13.455 1.00 91.12 444 ASN A C 1
ATOM 3425 O O . ASN A 1 444 ? 30.009 22.162 13.763 1.00 91.12 444 ASN A O 1
ATOM 3429 N N . ALA A 1 445 ? 32.247 22.344 13.814 1.00 84.88 445 ALA A N 1
ATOM 3430 C CA . ALA A 1 445 ? 32.244 23.670 14.433 1.00 84.88 445 ALA A CA 1
ATOM 3431 C C . ALA A 1 445 ? 31.520 24.685 13.520 1.00 84.88 445 ALA A C 1
ATOM 3433 O O . ALA A 1 445 ? 31.800 24.768 12.323 1.00 84.88 445 ALA A O 1
ATOM 3434 N N . GLY A 1 446 ? 30.545 25.423 14.062 1.00 78.69 446 GLY A N 1
ATOM 3435 C CA . GLY A 1 446 ? 29.676 26.312 13.273 1.00 78.69 446 GLY A CA 1
ATOM 3436 C C . GLY A 1 446 ? 28.694 25.595 12.327 1.00 78.69 446 GLY A C 1
ATOM 3437 O O . GLY A 1 446 ? 28.046 26.247 11.501 1.00 78.69 446 GLY A O 1
ATOM 3438 N N . GLY A 1 447 ? 28.577 24.266 12.428 1.00 80.38 447 GLY A N 1
ATOM 3439 C CA . GLY A 1 447 ? 27.526 23.479 11.790 1.00 80.38 447 GLY A CA 1
ATOM 3440 C C . GLY A 1 447 ? 26.145 23.761 12.391 1.00 80.38 447 GLY A C 1
ATOM 3441 O O . GLY A 1 447 ? 26.004 24.438 13.410 1.00 80.38 447 GLY A O 1
ATOM 3442 N N . ARG A 1 448 ? 25.098 23.246 11.744 1.00 75.50 448 ARG A N 1
ATOM 3443 C CA . ARG A 1 448 ? 23.698 23.468 12.117 1.00 75.50 448 ARG A CA 1
ATOM 3444 C C . ARG A 1 448 ? 22.875 22.176 12.029 1.00 75.50 448 ARG A C 1
ATOM 3446 O O . ARG A 1 448 ? 23.049 21.410 11.078 1.00 75.50 448 ARG A O 1
ATOM 3453 N N . PRO A 1 449 ? 21.901 21.960 12.936 1.00 68.12 449 PRO A N 1
ATOM 3454 C CA . PRO A 1 449 ? 20.969 20.830 12.855 1.00 68.12 449 PRO A CA 1
ATOM 3455 C C . PRO A 1 449 ? 20.101 20.781 11.585 1.00 68.12 449 PRO A C 1
ATOM 3457 O O . PRO A 1 449 ? 19.505 19.744 11.319 1.00 68.12 449 PRO A O 1
ATOM 3460 N N . ASP A 1 450 ? 20.046 21.857 10.787 1.00 64.81 450 ASP A N 1
ATOM 3461 C CA . ASP A 1 450 ? 19.335 21.903 9.497 1.00 64.81 450 ASP A CA 1
ATOM 3462 C C . ASP A 1 450 ? 20.075 21.202 8.338 1.00 64.81 450 ASP A C 1
ATOM 3464 O O . ASP A 1 450 ? 19.594 21.199 7.207 1.00 64.81 450 ASP A O 1
ATOM 3468 N N . GLY A 1 451 ? 21.237 20.602 8.615 1.00 65.69 451 GLY A N 1
ATOM 3469 C CA . GLY A 1 451 ? 22.006 19.787 7.673 1.00 65.69 451 GLY A CA 1
ATOM 3470 C C . GLY A 1 451 ? 23.336 20.406 7.240 1.00 65.69 451 GLY A C 1
ATOM 3471 O O . GLY A 1 451 ? 24.185 19.687 6.715 1.00 65.69 451 GLY A O 1
ATOM 3472 N N . LYS A 1 452 ? 23.579 21.703 7.487 1.00 73.50 452 LYS A N 1
ATOM 3473 C CA . LYS A 1 452 ? 24.865 22.335 7.142 1.00 73.50 452 LYS A CA 1
ATOM 3474 C C . LYS A 1 452 ? 25.973 21.900 8.109 1.00 73.50 452 LYS A C 1
ATOM 3476 O O . LYS A 1 452 ? 25.883 22.149 9.305 1.00 73.50 452 LYS A O 1
ATOM 3481 N N . GLY A 1 453 ? 27.058 21.337 7.582 1.00 79.62 453 GLY A N 1
ATOM 3482 C CA . GLY A 1 453 ? 28.200 20.861 8.377 1.00 79.62 453 GLY A CA 1
ATOM 3483 C C . GLY A 1 453 ? 27.804 19.725 9.320 1.00 79.62 453 GLY A C 1
ATOM 3484 O O . GLY A 1 453 ? 28.185 19.737 10.486 1.00 79.62 453 GLY A O 1
ATOM 3485 N N . CYS A 1 454 ? 26.949 18.817 8.847 1.00 84.06 454 CYS A N 1
ATOM 3486 C CA . CYS A 1 454 ? 26.219 17.863 9.675 1.00 84.06 454 CYS A CA 1
ATOM 3487 C C . CYS A 1 454 ? 26.207 16.464 9.040 1.00 84.06 454 CYS A C 1
ATOM 3489 O O . CYS A 1 454 ? 26.262 16.338 7.815 1.00 84.06 454 CYS A O 1
ATOM 3491 N N . PHE A 1 455 ? 26.103 15.431 9.874 1.00 84.56 455 PHE A N 1
ATOM 3492 C CA . PHE A 1 455 ? 25.695 14.070 9.518 1.00 84.56 455 PHE A CA 1
ATOM 3493 C C . PHE A 1 455 ? 24.585 13.642 10.481 1.00 84.56 455 PHE A C 1
ATOM 3495 O O . PHE A 1 455 ? 24.719 13.832 11.689 1.00 84.56 455 PHE A O 1
ATOM 3502 N N . ILE A 1 456 ? 23.499 13.063 9.967 1.00 82.00 456 ILE A N 1
ATOM 3503 C CA . ILE A 1 456 ? 22.355 12.606 10.770 1.00 82.00 456 ILE A CA 1
ATOM 3504 C C . ILE A 1 456 ? 21.995 11.177 10.360 1.00 82.00 456 ILE A C 1
ATOM 3506 O O . ILE A 1 456 ? 21.853 10.904 9.176 1.00 82.00 456 ILE A O 1
ATOM 3510 N N . THR A 1 457 ? 21.802 10.273 11.319 1.00 79.19 457 THR A N 1
ATOM 3511 C CA . THR A 1 457 ? 21.235 8.929 11.097 1.00 79.19 457 THR A CA 1
ATOM 3512 C C . THR A 1 457 ? 20.224 8.576 12.192 1.00 79.19 457 THR A C 1
ATOM 3514 O O . THR A 1 457 ? 20.128 9.283 13.195 1.00 79.19 457 THR A O 1
ATOM 3517 N N . LYS A 1 458 ? 19.434 7.510 12.015 1.00 80.06 458 LYS A N 1
ATOM 3518 C CA . LYS A 1 458 ? 18.398 7.073 12.966 1.00 80.06 458 LYS A CA 1
ATOM 3519 C C . LYS A 1 458 ? 18.443 5.562 13.174 1.00 80.06 458 LYS A C 1
ATOM 3521 O O . LYS A 1 458 ? 18.381 4.789 12.221 1.00 80.06 458 LYS A O 1
ATOM 3526 N N . PHE A 1 459 ? 18.476 5.140 14.434 1.00 82.81 459 PHE A N 1
ATOM 3527 C CA . PHE A 1 459 ? 18.543 3.734 14.826 1.00 82.81 459 PHE A CA 1
ATOM 3528 C C . PHE A 1 459 ? 17.283 3.277 15.563 1.00 82.81 459 PHE A C 1
ATOM 3530 O O . PHE A 1 459 ? 16.748 3.989 16.417 1.00 82.81 459 PHE A O 1
ATOM 3537 N N . ARG A 1 460 ? 16.841 2.046 15.275 1.00 80.94 460 ARG A N 1
ATOM 3538 C CA . ARG A 1 460 ? 15.840 1.343 16.087 1.00 80.94 460 ARG A CA 1
ATOM 3539 C C . ARG A 1 460 ? 16.507 0.779 17.340 1.00 80.94 460 ARG A C 1
ATOM 3541 O O . ARG A 1 460 ? 17.465 0.001 17.238 1.00 80.94 460 ARG A O 1
ATOM 3548 N N . VAL A 1 461 ? 15.989 1.173 18.498 1.00 84.25 461 VAL A N 1
ATOM 3549 C CA . VAL A 1 461 ? 16.382 0.658 19.809 1.00 84.25 461 VAL A 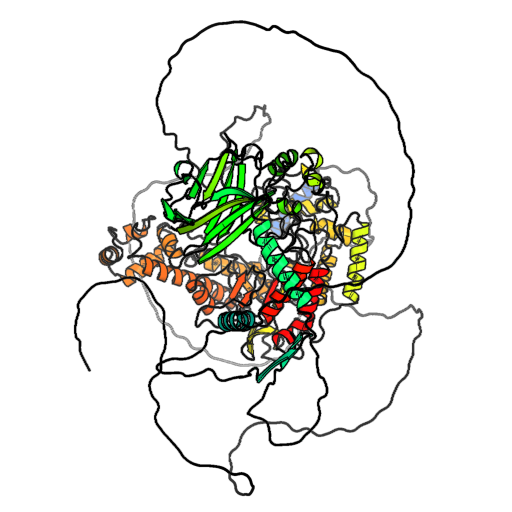CA 1
ATOM 3550 C C . VAL A 1 461 ? 15.273 -0.254 20.314 1.00 84.25 461 VAL A C 1
ATOM 3552 O O . VAL A 1 461 ? 14.203 0.217 20.705 1.00 84.25 461 VAL A O 1
ATOM 3555 N N . ASP A 1 462 ? 15.533 -1.557 20.263 1.00 79.69 462 ASP A N 1
ATOM 3556 C CA . ASP A 1 462 ? 14.617 -2.611 20.682 1.00 79.69 462 ASP A CA 1
ATOM 3557 C C . ASP A 1 462 ? 14.480 -2.588 22.222 1.00 79.69 462 ASP A C 1
ATOM 3559 O O . ASP A 1 462 ? 15.488 -2.440 22.920 1.00 79.69 462 ASP A O 1
ATOM 3563 N N . PRO A 1 463 ? 13.267 -2.732 22.790 1.00 82.94 463 PRO A N 1
ATOM 3564 C CA . PRO A 1 463 ? 13.067 -2.680 24.238 1.00 82.94 463 PRO A CA 1
ATOM 3565 C C . PRO A 1 463 ? 13.842 -3.773 24.982 1.00 82.94 463 PRO A C 1
ATOM 3567 O O . PRO A 1 463 ? 13.944 -4.907 24.512 1.00 82.94 463 PRO A O 1
ATOM 3570 N N . TRP A 1 464 ? 14.332 -3.429 26.175 1.00 81.88 464 TRP A N 1
ATOM 3571 C CA . TRP A 1 464 ? 15.030 -4.323 27.112 1.00 81.88 464 TRP A CA 1
ATOM 3572 C C . TRP A 1 464 ? 16.299 -5.025 26.584 1.00 81.88 464 TRP A C 1
ATOM 3574 O O . TRP A 1 464 ? 16.772 -5.972 27.211 1.00 81.88 464 TRP A O 1
ATOM 3584 N N . ARG A 1 465 ? 16.866 -4.600 25.446 1.00 82.50 465 ARG A N 1
ATOM 3585 C CA . ARG A 1 465 ? 18.046 -5.235 24.831 1.00 82.50 465 ARG A CA 1
ATOM 3586 C C . ARG A 1 465 ? 19.258 -4.312 24.802 1.00 82.50 465 ARG A C 1
ATOM 3588 O O . ARG A 1 465 ? 19.147 -3.156 24.403 1.00 82.50 465 ARG A O 1
ATOM 3595 N N . THR A 1 466 ? 20.428 -4.854 25.136 1.00 89.75 466 THR A N 1
ATOM 3596 C CA . THR A 1 466 ? 21.714 -4.265 24.737 1.00 89.75 466 THR A CA 1
ATOM 3597 C C . THR A 1 466 ? 21.964 -4.590 23.268 1.00 89.75 466 THR A C 1
ATOM 3599 O O . THR A 1 466 ? 21.787 -5.731 22.842 1.00 89.75 466 THR A O 1
ATOM 3602 N N . GLN A 1 467 ? 22.333 -3.587 22.477 1.00 87.81 467 GLN A N 1
ATOM 3603 C CA . GLN A 1 467 ? 22.478 -3.709 21.029 1.00 87.81 467 GLN A CA 1
ATOM 3604 C C . GLN A 1 467 ? 23.411 -2.638 20.460 1.00 87.81 467 GLN A C 1
ATOM 3606 O O . GLN A 1 467 ? 23.146 -1.438 20.572 1.00 87.81 467 GLN A O 1
ATOM 3611 N N . VAL A 1 468 ? 24.451 -3.079 19.752 1.00 89.88 468 VAL A N 1
ATOM 3612 C CA . VAL A 1 468 ? 25.212 -2.208 18.852 1.00 89.88 468 VAL A CA 1
ATOM 3613 C C . VAL A 1 468 ? 24.393 -1.976 17.577 1.00 89.88 468 VAL A C 1
ATOM 3615 O O . VAL A 1 468 ? 23.772 -2.898 17.039 1.00 89.88 468 VAL A O 1
ATOM 3618 N N . ARG A 1 469 ? 24.380 -0.734 17.095 1.00 85.88 469 ARG A N 1
ATOM 3619 C CA . ARG A 1 469 ? 23.876 -0.340 15.773 1.00 85.88 469 ARG A CA 1
ATOM 3620 C C . ARG A 1 469 ? 24.931 0.538 15.109 1.00 85.88 469 ARG A C 1
ATOM 3622 O O . ARG A 1 469 ? 25.467 1.416 15.781 1.00 85.88 469 ARG A O 1
ATOM 3629 N N . SER A 1 470 ? 25.217 0.327 13.827 1.00 85.06 470 SER A N 1
ATOM 3630 C CA . SER A 1 470 ? 26.150 1.170 13.073 1.00 85.06 470 SER A CA 1
ATOM 3631 C C . SER A 1 470 ? 25.559 1.690 11.765 1.00 85.06 470 SER A C 1
ATOM 3633 O O . SER A 1 470 ? 24.596 1.138 11.231 1.00 85.06 470 SER A O 1
ATOM 3635 N N . GLN A 1 471 ? 26.117 2.800 11.284 1.00 81.50 471 GLN A N 1
ATOM 3636 C CA . GLN A 1 471 ? 25.783 3.430 10.013 1.00 81.50 471 GLN A CA 1
ATOM 3637 C C . GLN A 1 471 ? 27.077 3.911 9.339 1.00 81.50 471 GLN A C 1
ATOM 3639 O O . GLN A 1 471 ? 27.795 4.722 9.934 1.00 81.50 471 GLN A O 1
ATOM 3644 N N . PRO A 1 472 ? 27.349 3.504 8.087 1.00 79.69 472 PRO A N 1
ATOM 3645 C CA . PRO A 1 472 ? 28.424 4.084 7.290 1.00 79.69 472 PRO A CA 1
ATOM 3646 C C . PRO A 1 472 ? 28.282 5.604 7.121 1.00 79.69 472 PRO A C 1
ATOM 3648 O O . PRO A 1 472 ? 27.199 6.109 6.805 1.00 79.69 472 PRO A O 1
ATOM 3651 N N . ILE A 1 473 ? 29.381 6.331 7.324 1.00 79.81 473 ILE A N 1
ATOM 3652 C CA . ILE A 1 473 ? 29.481 7.779 7.129 1.00 79.81 473 ILE A CA 1
ATOM 3653 C C . ILE A 1 473 ? 29.887 8.029 5.668 1.00 79.81 473 ILE A C 1
ATOM 3655 O O . ILE A 1 473 ? 30.926 7.519 5.238 1.00 79.81 473 ILE A O 1
ATOM 3659 N N . PRO A 1 474 ? 29.127 8.820 4.888 1.00 74.06 474 PRO A N 1
ATOM 3660 C CA . PRO A 1 474 ? 29.470 9.053 3.494 1.00 74.06 474 PRO A CA 1
ATOM 3661 C C . PRO A 1 474 ? 30.850 9.677 3.248 1.00 74.06 474 PRO A C 1
ATOM 3663 O O . PRO A 1 474 ? 31.286 10.524 4.038 1.00 74.06 474 PRO A O 1
ATOM 3666 N N . PRO A 1 475 ? 31.532 9.311 2.140 1.00 73.81 475 PRO A N 1
ATOM 3667 C CA . PRO A 1 475 ? 32.588 10.153 1.593 1.00 73.81 475 PRO A CA 1
ATOM 3668 C C . PRO A 1 475 ? 31.982 11.494 1.162 1.00 73.81 475 PRO A C 1
ATOM 3670 O O . PRO A 1 475 ? 30.771 11.595 0.941 1.00 73.81 475 PRO A O 1
ATOM 3673 N N . ASP A 1 476 ? 32.810 12.532 1.034 1.00 72.50 476 ASP A N 1
ATOM 3674 C CA . ASP A 1 476 ? 32.299 13.792 0.504 1.00 72.50 476 ASP A CA 1
ATOM 3675 C C . ASP A 1 476 ? 32.035 13.659 -1.001 1.00 72.50 476 ASP A C 1
ATOM 3677 O O . ASP A 1 476 ? 32.919 13.292 -1.774 1.00 72.50 476 ASP A O 1
ATOM 3681 N N . LEU A 1 477 ? 30.801 13.955 -1.405 1.00 74.00 477 LEU A N 1
ATOM 3682 C CA . LEU A 1 477 ? 30.329 13.912 -2.785 1.00 74.00 477 LEU A CA 1
ATOM 3683 C C . LEU A 1 477 ? 29.734 15.290 -3.123 1.00 74.00 477 LEU A C 1
ATOM 3685 O O . LEU A 1 477 ? 28.523 15.493 -2.982 1.00 74.00 477 LEU A O 1
ATOM 3689 N N . PRO A 1 478 ? 30.552 16.276 -3.543 1.00 68.44 478 PRO A N 1
ATOM 3690 C CA . PRO A 1 478 ? 30.083 17.648 -3.742 1.00 68.44 478 PRO A CA 1
ATOM 3691 C C . PRO A 1 478 ? 28.952 17.759 -4.775 1.00 68.44 478 PRO A C 1
ATOM 3693 O O . PRO A 1 478 ? 27.958 18.445 -4.529 1.00 68.44 478 PRO A O 1
ATOM 3696 N N . GLY A 1 479 ? 29.055 17.026 -5.891 1.00 74.25 479 GLY A N 1
ATOM 3697 C CA . GLY A 1 479 ? 28.031 16.985 -6.943 1.00 74.25 479 GLY A CA 1
ATOM 3698 C C . GLY A 1 479 ? 26.688 16.408 -6.478 1.00 74.25 479 GLY A C 1
ATOM 3699 O O . GLY A 1 479 ? 25.627 16.934 -6.830 1.00 74.25 479 GLY A O 1
ATOM 3700 N N . TRP A 1 480 ? 26.728 15.416 -5.584 1.00 73.50 480 TRP A N 1
ATOM 3701 C CA . TRP A 1 480 ? 25.552 14.761 -5.006 1.00 73.50 480 TRP A CA 1
ATOM 3702 C C . TRP A 1 480 ? 24.655 15.717 -4.211 1.00 73.50 480 TRP A C 1
ATOM 3704 O O . TRP A 1 480 ? 23.432 15.576 -4.219 1.00 73.50 480 TRP A O 1
ATOM 3714 N N . ARG A 1 481 ? 25.232 16.752 -3.583 1.00 72.06 481 ARG A N 1
ATOM 3715 C CA . ARG A 1 481 ? 24.460 17.800 -2.889 1.00 72.06 481 ARG A CA 1
ATOM 3716 C C . ARG A 1 481 ? 23.595 18.600 -3.868 1.00 72.06 481 ARG A C 1
ATOM 3718 O O . ARG A 1 481 ? 22.444 18.902 -3.560 1.00 72.06 481 ARG A O 1
ATOM 3725 N N . GLY A 1 482 ? 24.125 18.885 -5.061 1.00 76.69 482 GLY A N 1
ATOM 3726 C CA . GLY A 1 482 ? 23.369 19.498 -6.155 1.00 76.69 482 GLY A CA 1
ATOM 3727 C C . GLY A 1 482 ? 22.224 18.598 -6.621 1.00 76.69 482 GLY A C 1
ATOM 3728 O O . GLY A 1 482 ? 21.078 19.044 -6.662 1.00 76.69 482 GLY A O 1
ATOM 3729 N N . ILE A 1 483 ? 22.514 17.315 -6.866 1.00 83.00 483 ILE A N 1
ATOM 3730 C CA . ILE A 1 483 ? 21.523 16.307 -7.283 1.00 83.00 483 ILE A CA 1
ATOM 3731 C C . ILE A 1 483 ? 20.370 16.209 -6.270 1.00 83.00 483 ILE A C 1
ATOM 3733 O O . ILE A 1 483 ? 19.208 16.389 -6.635 1.00 83.00 483 ILE A O 1
ATOM 3737 N N . LEU A 1 484 ? 20.671 16.007 -4.981 1.00 77.69 484 LEU A N 1
ATOM 3738 C CA . LEU A 1 484 ? 19.649 15.909 -3.931 1.00 77.69 484 LEU A CA 1
ATOM 3739 C C . LEU A 1 484 ? 18.806 17.185 -3.787 1.00 77.69 484 LEU A C 1
ATOM 3741 O O . LEU A 1 484 ? 17.613 17.089 -3.504 1.00 77.69 484 LEU A O 1
ATOM 3745 N N . SER A 1 485 ? 19.390 18.369 -4.007 1.00 78.38 485 SER A N 1
ATOM 3746 C CA . SER A 1 485 ? 18.646 19.637 -3.941 1.00 78.38 485 SER A CA 1
ATOM 3747 C C . SER A 1 485 ? 17.591 19.788 -5.047 1.00 78.38 485 SER A C 1
ATOM 3749 O O . SER A 1 485 ? 16.654 20.571 -4.892 1.00 78.38 485 SER A O 1
ATOM 3751 N N . GLU A 1 486 ? 17.715 19.020 -6.131 1.00 85.31 486 GLU A N 1
ATOM 3752 C CA . GLU A 1 486 ? 16.878 19.086 -7.333 1.00 85.31 486 GLU A CA 1
ATOM 3753 C C . GLU A 1 486 ? 15.836 17.957 -7.413 1.00 85.31 486 GLU A C 1
ATOM 3755 O O . GLU A 1 486 ? 14.796 18.138 -8.043 1.00 85.31 486 GLU A O 1
ATOM 3760 N N . LEU A 1 487 ? 16.051 16.821 -6.735 1.00 85.00 487 LEU A N 1
ATOM 3761 C CA . LEU A 1 487 ? 15.136 15.664 -6.686 1.00 85.00 487 LEU A CA 1
ATOM 3762 C C . LEU A 1 487 ? 13.937 15.882 -5.734 1.00 85.00 487 LEU A C 1
ATOM 3764 O O . LEU A 1 487 ? 13.653 15.088 -4.833 1.00 85.00 487 LEU A O 1
ATOM 3768 N N . LYS A 1 488 ? 13.215 16.993 -5.919 1.00 83.94 488 LYS A N 1
ATOM 3769 C CA . LYS A 1 488 ? 12.115 17.420 -5.040 1.00 83.94 488 LYS A CA 1
ATOM 3770 C C . LYS A 1 488 ? 10.830 16.616 -5.268 1.00 83.94 488 LYS A C 1
ATOM 3772 O O . LYS A 1 488 ? 10.269 16.574 -6.364 1.00 83.94 488 LYS A O 1
ATOM 3777 N N . GLY A 1 489 ? 10.310 16.039 -4.185 1.00 81.06 489 GLY A N 1
ATOM 3778 C CA . GLY A 1 489 ? 9.036 15.315 -4.185 1.00 81.06 489 GLY A CA 1
ATOM 3779 C C . GLY A 1 489 ? 9.107 13.898 -4.762 1.00 81.06 489 GLY A C 1
ATOM 3780 O O . GLY A 1 489 ? 8.117 13.436 -5.318 1.00 81.06 489 GLY A O 1
ATOM 3781 N N . ILE A 1 490 ? 10.253 13.220 -4.651 1.00 85.19 490 ILE A N 1
ATOM 3782 C CA . ILE A 1 490 ? 10.377 11.760 -4.826 1.00 85.19 490 ILE A CA 1
ATOM 3783 C C . ILE A 1 490 ? 10.949 11.147 -3.541 1.00 85.19 490 ILE A C 1
ATOM 3785 O O . ILE A 1 490 ? 11.593 11.861 -2.766 1.00 85.19 490 ILE A O 1
ATOM 3789 N N . ARG A 1 491 ? 10.730 9.852 -3.276 1.00 78.12 491 ARG A N 1
ATOM 3790 C CA . ARG A 1 491 ? 11.293 9.153 -2.106 1.00 78.12 491 ARG A CA 1
ATOM 3791 C C . ARG A 1 491 ? 12.799 8.942 -2.284 1.00 78.12 491 ARG A C 1
ATOM 3793 O O . ARG A 1 491 ? 13.278 7.895 -2.697 1.00 78.12 491 ARG A O 1
ATOM 3800 N N . THR A 1 492 ? 13.550 9.984 -1.940 1.00 63.78 492 THR A N 1
ATOM 3801 C CA . THR A 1 492 ? 15.016 10.058 -2.000 1.00 63.78 492 THR A CA 1
ATOM 3802 C C . THR A 1 492 ? 15.729 9.300 -0.875 1.00 63.78 492 THR A C 1
ATOM 3804 O O . THR A 1 492 ? 16.943 9.138 -0.938 1.00 63.78 492 THR A O 1
ATOM 3807 N N . TRP A 1 493 ? 15.018 8.812 0.149 1.00 58.59 493 TRP A N 1
ATOM 3808 C CA . TRP A 1 493 ? 15.637 8.212 1.342 1.00 58.59 493 TRP A CA 1
ATOM 3809 C C . TRP A 1 493 ? 16.413 6.920 1.074 1.00 58.59 493 TRP A C 1
ATOM 3811 O O . TRP A 1 493 ? 17.340 6.604 1.818 1.00 58.59 493 TRP A O 1
ATOM 3821 N N . ALA A 1 494 ? 16.072 6.204 0.000 1.00 55.72 494 ALA A N 1
ATOM 3822 C CA . ALA A 1 494 ? 16.784 5.011 -0.440 1.00 55.72 494 ALA A CA 1
ATOM 3823 C C . ALA A 1 494 ? 17.889 5.296 -1.483 1.00 55.72 494 ALA A C 1
ATOM 3825 O O . ALA A 1 494 ? 18.705 4.415 -1.743 1.00 55.72 494 ALA A O 1
ATOM 3826 N N . LEU A 1 495 ? 18.019 6.533 -1.992 1.00 63.16 495 LEU A N 1
ATOM 3827 C CA . LEU A 1 495 ? 19.108 6.908 -2.908 1.00 63.16 495 LEU A CA 1
ATOM 3828 C C . LEU A 1 495 ? 20.519 6.637 -2.358 1.00 63.16 495 LEU A C 1
ATOM 3830 O O . LEU A 1 495 ? 21.352 6.197 -3.147 1.00 63.16 495 LEU A O 1
ATOM 3834 N N . PRO A 1 496 ? 20.837 6.838 -1.057 1.00 55.16 496 PRO A N 1
ATOM 3835 C CA . PRO A 1 496 ? 22.135 6.433 -0.529 1.00 55.16 496 PRO A CA 1
ATOM 3836 C C . PRO A 1 496 ? 22.404 4.946 -0.766 1.00 55.16 496 PRO A C 1
ATOM 3838 O O . PRO A 1 496 ? 23.505 4.592 -1.157 1.00 55.16 496 PRO A O 1
ATOM 3841 N N . TYR A 1 497 ? 21.414 4.071 -0.601 1.00 54.00 497 TYR A N 1
ATOM 3842 C CA . TYR A 1 497 ? 21.574 2.617 -0.733 1.00 54.00 497 TYR A CA 1
ATOM 3843 C C . TYR A 1 497 ? 21.803 2.155 -2.184 1.00 54.00 497 TYR A C 1
ATOM 3845 O O . TYR A 1 497 ? 22.235 1.031 -2.408 1.00 54.00 497 TYR A O 1
ATOM 3853 N N . LEU A 1 498 ? 21.615 3.032 -3.179 1.00 54.62 498 LEU A N 1
ATOM 3854 C CA . LEU A 1 498 ? 22.123 2.812 -4.543 1.00 54.62 498 LEU A CA 1
ATOM 3855 C C . LEU A 1 498 ? 23.642 3.031 -4.652 1.00 54.62 498 LEU A C 1
ATOM 3857 O O . LEU A 1 498 ? 24.262 2.543 -5.595 1.00 54.62 498 LEU A O 1
ATOM 3861 N N . LEU A 1 499 ? 24.229 3.772 -3.707 1.00 53.28 499 LEU A N 1
ATOM 3862 C CA . LEU A 1 499 ? 25.670 3.988 -3.553 1.00 53.28 499 LEU A CA 1
ATOM 3863 C C . LEU A 1 499 ? 26.278 2.890 -2.655 1.00 53.28 499 LEU A C 1
ATOM 3865 O O . LEU A 1 499 ? 27.324 2.335 -2.982 1.00 53.28 499 LEU A O 1
ATOM 3869 N N . TRP A 1 500 ? 25.608 2.548 -1.544 1.00 52.03 500 TRP A N 1
ATOM 3870 C CA . TRP A 1 500 ? 26.027 1.498 -0.602 1.00 52.03 500 TRP A CA 1
ATOM 3871 C C . TRP A 1 500 ? 25.374 0.154 -0.943 1.00 52.03 500 TRP A C 1
ATOM 3873 O O . TRP A 1 500 ? 24.287 -0.157 -0.462 1.00 52.03 500 TRP A O 1
ATOM 3883 N N . ASN A 1 501 ? 26.073 -0.685 -1.712 1.00 44.56 501 ASN A N 1
ATOM 3884 C CA . ASN A 1 501 ? 25.721 -2.099 -1.904 1.00 44.56 501 ASN A CA 1
ATOM 3885 C C . ASN A 1 501 ? 26.014 -2.917 -0.623 1.00 44.56 501 ASN A C 1
ATOM 3887 O O . ASN A 1 501 ? 26.900 -3.773 -0.605 1.00 44.56 501 ASN A O 1
ATOM 3891 N N . THR A 1 502 ? 25.351 -2.584 0.491 1.00 39.22 502 THR A N 1
ATOM 3892 C CA . THR A 1 502 ? 25.666 -3.110 1.827 1.00 39.22 502 THR A CA 1
ATOM 3893 C C . THR A 1 502 ? 24.430 -3.568 2.602 1.00 39.22 502 THR A C 1
ATOM 3895 O O . THR A 1 502 ? 23.348 -2.991 2.545 1.00 39.22 502 THR A O 1
ATOM 3898 N N . ASN A 1 503 ? 24.614 -4.651 3.356 1.00 38.00 503 ASN A N 1
ATOM 3899 C CA . ASN A 1 503 ? 23.560 -5.381 4.056 1.00 38.00 503 ASN A CA 1
ATOM 3900 C C . ASN A 1 503 ? 23.258 -4.765 5.441 1.00 38.00 503 ASN A C 1
ATOM 3902 O O . ASN A 1 503 ? 23.540 -5.371 6.475 1.00 38.00 503 ASN A O 1
ATOM 3906 N N . THR A 1 504 ? 22.751 -3.529 5.480 1.00 42.91 504 THR A N 1
ATOM 3907 C CA . THR A 1 504 ? 22.537 -2.754 6.722 1.00 42.91 504 THR A CA 1
ATOM 3908 C C . THR A 1 504 ? 21.279 -3.183 7.492 1.00 42.91 504 THR A C 1
ATOM 3910 O O . THR A 1 504 ? 20.309 -2.429 7.630 1.00 42.91 504 THR A O 1
ATOM 3913 N N . ALA A 1 505 ? 21.280 -4.407 8.015 1.00 32.69 505 ALA A N 1
ATOM 3914 C CA . ALA A 1 505 ? 20.205 -4.916 8.859 1.00 32.69 505 ALA A CA 1
ATOM 3915 C C . ALA A 1 505 ? 20.075 -4.093 10.162 1.00 32.69 505 ALA A C 1
ATOM 3917 O O . ALA A 1 505 ? 20.899 -4.207 11.066 1.00 32.69 505 ALA A O 1
ATOM 3918 N N . GLY A 1 506 ? 19.018 -3.276 10.273 1.00 35.78 506 GLY A N 1
ATOM 3919 C CA . GLY A 1 506 ? 18.671 -2.549 11.507 1.00 35.78 506 GLY A CA 1
ATOM 3920 C C . GLY A 1 506 ? 18.285 -1.073 11.349 1.00 35.78 506 GLY A C 1
ATOM 3921 O O . GLY A 1 506 ? 17.818 -0.473 12.322 1.00 35.78 506 GLY A O 1
ATOM 3922 N N . VAL A 1 507 ? 18.437 -0.479 10.160 1.00 42.56 507 VAL A N 1
ATOM 3923 C CA . VAL A 1 507 ? 18.039 0.918 9.910 1.00 42.56 507 VAL A CA 1
ATOM 3924 C C . VAL A 1 507 ? 16.532 0.996 9.631 1.00 42.56 507 VAL A C 1
ATOM 3926 O O . VAL A 1 507 ? 16.035 0.413 8.670 1.00 42.56 507 VAL A O 1
ATOM 3929 N N . ALA A 1 508 ? 15.779 1.699 10.481 1.00 35.22 508 ALA A N 1
ATOM 3930 C CA . ALA A 1 508 ? 14.316 1.771 10.401 1.00 35.22 508 ALA A CA 1
ATOM 3931 C C . ALA A 1 508 ? 13.843 3.022 9.644 1.00 35.22 508 ALA A C 1
ATOM 3933 O O . ALA A 1 508 ? 13.326 3.965 10.248 1.00 35.22 508 ALA A O 1
ATOM 3934 N N . LEU A 1 509 ? 14.011 3.004 8.321 1.00 44.97 509 LEU A N 1
ATOM 3935 C CA . LEU A 1 509 ? 13.607 4.083 7.415 1.00 44.97 509 LEU A CA 1
ATOM 3936 C C . LEU A 1 509 ? 12.117 3.967 7.075 1.00 44.97 509 LEU A C 1
ATOM 3938 O O . LEU A 1 509 ? 11.690 2.966 6.508 1.00 44.97 509 LEU A O 1
ATOM 3942 N N . TRP A 1 510 ? 11.328 4.980 7.431 1.00 36.28 510 TRP A N 1
ATOM 3943 C CA . TRP A 1 510 ? 9.900 5.068 7.081 1.00 36.28 510 TRP A CA 1
ATOM 3944 C C . TRP A 1 510 ? 9.524 6.429 6.472 1.00 36.28 510 TRP A C 1
ATOM 3946 O O . TRP A 1 510 ? 8.491 6.533 5.816 1.00 36.28 510 TRP A O 1
ATOM 3956 N N . ASN A 1 511 ? 10.360 7.460 6.643 1.00 36.75 511 ASN A N 1
ATOM 3957 C CA . ASN A 1 511 ? 10.131 8.823 6.167 1.00 36.75 511 ASN A CA 1
ATOM 3958 C C . ASN A 1 511 ? 11.285 9.342 5.290 1.00 36.75 511 ASN A C 1
ATOM 3960 O O . ASN A 1 511 ? 12.439 8.940 5.424 1.00 36.75 511 ASN A O 1
ATOM 3964 N N . HIS A 1 512 ? 10.990 10.351 4.459 1.00 36.84 512 HIS A N 1
ATOM 3965 C CA . HIS A 1 512 ? 11.998 11.110 3.694 1.00 36.84 512 HIS A CA 1
ATOM 3966 C C . HIS A 1 512 ? 13.069 11.784 4.573 1.00 36.84 512 HIS A C 1
ATOM 3968 O O . HIS A 1 512 ? 14.098 12.194 4.058 1.00 36.84 512 HIS A O 1
ATOM 3974 N N . GLU A 1 513 ? 12.827 11.937 5.875 1.00 38.62 513 GLU A N 1
ATOM 3975 C CA . GLU A 1 513 ? 13.738 12.577 6.833 1.00 38.62 513 GLU A CA 1
ATOM 3976 C C . GLU A 1 513 ? 14.778 11.613 7.422 1.00 38.62 513 GLU A C 1
ATOM 3978 O O . GLU A 1 513 ? 15.554 12.006 8.294 1.00 38.62 513 GLU A O 1
ATOM 3983 N N . ASP A 1 514 ? 14.743 10.335 7.044 1.00 43.44 514 ASP A N 1
ATOM 3984 C CA . ASP A 1 514 ? 15.575 9.288 7.647 1.00 43.44 514 ASP A CA 1
ATOM 3985 C C . ASP A 1 514 ? 16.890 9.060 6.860 1.00 43.44 514 ASP A C 1
ATOM 3987 O O . ASP A 1 514 ? 17.680 8.179 7.194 1.00 43.44 514 ASP A O 1
ATOM 3991 N N . VAL A 1 515 ? 17.145 9.869 5.822 1.00 46.94 515 VAL A N 1
ATOM 3992 C CA . VAL A 1 515 ? 18.359 9.822 4.986 1.00 46.94 515 VAL A CA 1
ATOM 3993 C C . VAL A 1 515 ? 19.598 10.267 5.773 1.00 46.94 515 VAL A C 1
ATOM 3995 O O . VAL A 1 515 ? 19.535 11.300 6.444 1.00 46.94 515 VAL A O 1
ATOM 3998 N N . PRO A 1 516 ? 20.759 9.615 5.576 1.00 53.50 516 PRO A N 1
ATOM 3999 C CA . PRO A 1 516 ? 22.063 10.173 5.921 1.00 53.50 516 PRO A CA 1
ATOM 4000 C C . PRO A 1 516 ? 22.403 11.457 5.146 1.00 53.50 516 PRO A C 1
ATOM 4002 O O . PRO A 1 516 ? 23.152 11.443 4.167 1.00 53.50 516 PRO A O 1
ATOM 4005 N N . VAL A 1 517 ? 21.862 12.593 5.596 1.00 53.41 517 VAL A N 1
ATOM 4006 C CA . VAL A 1 517 ? 22.262 13.929 5.135 1.00 53.41 517 VAL A CA 1
ATOM 4007 C C . VAL A 1 517 ? 23.663 14.200 5.669 1.00 53.41 517 VAL A C 1
ATOM 4009 O O . VAL A 1 517 ? 23.819 14.632 6.807 1.00 53.41 517 VAL A O 1
ATOM 4012 N N . SER A 1 518 ? 24.679 13.911 4.853 1.00 62.84 518 SER A N 1
ATOM 4013 C CA . SER A 1 518 ? 26.073 14.237 5.147 1.00 62.84 518 SER A CA 1
ATOM 4014 C C . SER A 1 518 ? 26.525 15.440 4.325 1.00 62.84 518 SER A C 1
ATOM 4016 O O . SER A 1 518 ? 26.745 15.345 3.118 1.00 62.84 518 SER A O 1
ATOM 4018 N N . THR A 1 519 ? 26.718 16.573 4.995 1.00 71.06 519 THR A N 1
ATOM 4019 C CA . THR A 1 519 ? 27.679 17.598 4.553 1.00 71.06 519 THR A CA 1
ATOM 4020 C C . THR A 1 519 ? 28.801 17.762 5.588 1.00 71.06 519 THR A C 1
ATOM 4022 O O . THR A 1 519 ? 29.438 18.817 5.659 1.00 71.06 519 THR A O 1
ATOM 4025 N N . LEU A 1 520 ? 28.992 16.747 6.436 1.00 82.31 520 LEU A N 1
ATOM 4026 C CA . LEU A 1 520 ? 29.990 16.711 7.494 1.00 82.31 520 LEU A CA 1
ATOM 4027 C C . LEU A 1 520 ? 31.389 16.700 6.877 1.00 82.31 520 LEU A C 1
ATOM 4029 O O . LEU A 1 520 ? 31.761 15.739 6.202 1.00 82.31 520 LEU A O 1
ATOM 4033 N N . ASN A 1 521 ? 32.203 17.717 7.160 1.00 85.31 521 ASN A N 1
ATOM 4034 C CA . ASN A 1 521 ? 33.636 17.563 6.950 1.00 85.31 521 ASN A CA 1
ATOM 4035 C C . ASN A 1 521 ? 34.173 16.655 8.061 1.00 85.31 521 ASN A C 1
ATOM 4037 O O . ASN A 1 521 ? 34.260 17.064 9.219 1.00 85.31 521 ASN A O 1
ATOM 4041 N N . ARG A 1 522 ? 34.512 15.413 7.714 1.00 87.81 522 ARG A N 1
ATOM 4042 C CA . ARG A 1 522 ? 34.941 14.403 8.687 1.00 87.81 522 ARG A CA 1
ATOM 4043 C C . ARG A 1 522 ? 36.208 14.798 9.453 1.00 87.81 522 ARG A C 1
ATOM 4045 O O . ARG A 1 522 ? 36.365 14.320 10.563 1.00 87.81 522 ARG A O 1
ATOM 4052 N N . LYS A 1 523 ? 37.041 15.714 8.947 1.00 88.56 523 LYS A N 1
ATOM 4053 C CA . LYS A 1 523 ? 38.269 16.169 9.621 1.00 88.56 523 LYS A CA 1
ATOM 4054 C C . LYS A 1 523 ? 38.032 17.035 10.867 1.00 88.56 523 LYS A C 1
ATOM 4056 O O . LYS A 1 523 ? 38.923 17.166 11.700 1.00 88.56 523 LYS A O 1
ATOM 4061 N N . TRP A 1 524 ? 36.862 17.667 10.976 1.00 89.88 524 TRP A N 1
ATOM 4062 C CA . TRP A 1 524 ? 36.611 18.743 11.945 1.00 89.88 524 TRP A CA 1
ATOM 4063 C C . TRP A 1 524 ? 35.276 18.573 12.675 1.00 89.88 524 TRP A C 1
ATOM 4065 O O . TRP A 1 524 ? 34.476 19.514 12.745 1.00 89.88 524 TRP A O 1
ATOM 4075 N N . VAL A 1 525 ? 34.980 17.365 13.153 1.00 93.56 525 VAL A N 1
ATOM 4076 C CA . VAL A 1 525 ? 33.776 17.131 13.961 1.00 93.56 525 VAL A CA 1
ATOM 4077 C C . VAL A 1 525 ? 34.007 17.735 15.346 1.00 93.56 525 VAL A C 1
ATOM 4079 O O . VAL A 1 525 ? 35.083 17.582 15.912 1.00 93.56 525 VAL A O 1
ATOM 4082 N N . ALA A 1 526 ? 33.015 18.468 15.845 1.00 94.69 526 ALA A N 1
ATOM 4083 C CA . ALA A 1 526 ? 33.068 19.211 17.102 1.00 94.69 526 ALA A CA 1
ATOM 4084 C C . ALA A 1 526 ? 32.010 18.750 18.115 1.00 94.69 526 ALA A C 1
ATOM 4086 O O . ALA A 1 526 ? 32.233 18.871 19.313 1.00 94.69 526 ALA A O 1
ATOM 4087 N N . GLN A 1 527 ? 30.872 18.218 17.647 1.00 94.81 527 GLN A N 1
ATOM 4088 C CA . GLN A 1 527 ? 29.792 17.735 18.511 1.00 94.81 527 GLN A CA 1
ATOM 4089 C C . GLN A 1 527 ? 29.188 16.429 17.978 1.00 94.81 527 GLN A C 1
ATOM 4091 O O . GLN A 1 527 ? 28.913 16.303 16.782 1.00 94.81 527 GLN A O 1
ATOM 4096 N N . ALA A 1 528 ? 28.910 15.491 18.881 1.00 95.62 528 ALA A N 1
ATOM 4097 C CA . ALA A 1 528 ? 28.022 14.351 18.678 1.00 95.62 528 ALA A CA 1
ATOM 4098 C C . ALA A 1 528 ? 26.734 14.542 19.498 1.00 95.62 528 ALA A C 1
ATOM 4100 O O . ALA A 1 528 ? 26.743 15.208 20.529 1.00 95.62 528 ALA A O 1
ATOM 4101 N N . ALA A 1 529 ? 25.607 13.972 19.076 1.00 94.69 529 ALA A N 1
ATOM 4102 C CA . ALA A 1 529 ? 24.366 14.015 19.851 1.00 94.69 529 ALA A CA 1
ATOM 4103 C C . ALA A 1 529 ? 23.502 12.772 19.632 1.00 94.69 529 ALA A C 1
ATOM 4105 O O . ALA A 1 529 ? 23.451 12.242 18.521 1.00 94.69 529 ALA A O 1
ATOM 4106 N N . VAL A 1 530 ? 22.777 12.349 20.672 1.00 94.94 530 VAL A N 1
ATOM 4107 C CA . VAL A 1 530 ? 21.813 11.239 20.618 1.00 94.94 530 VAL A CA 1
ATOM 4108 C C . VAL A 1 530 ? 20.497 11.671 21.258 1.00 94.94 530 VAL A C 1
ATOM 4110 O O . VAL A 1 530 ? 20.446 11.996 22.444 1.00 94.94 530 VAL A O 1
ATOM 4113 N N . TYR A 1 531 ? 19.424 11.679 20.469 1.00 92.62 531 TYR A N 1
ATOM 4114 C CA . TYR A 1 531 ? 18.111 12.203 20.860 1.00 92.62 531 TYR A CA 1
ATOM 4115 C C . TYR A 1 531 ? 16.960 11.434 20.206 1.00 92.62 531 TYR A C 1
ATOM 4117 O O . TYR A 1 531 ? 17.166 10.662 19.275 1.00 92.62 531 TYR A O 1
ATOM 4125 N N . VAL A 1 532 ? 15.727 11.661 20.662 1.00 89.25 532 VAL A N 1
ATOM 4126 C CA . VAL A 1 532 ? 14.510 11.187 19.977 1.00 89.25 532 VAL A CA 1
ATOM 4127 C C . VAL A 1 532 ? 13.729 12.372 19.412 1.00 89.25 532 VAL A C 1
ATOM 4129 O O . VAL A 1 532 ? 13.636 13.420 20.048 1.00 89.25 532 VAL A O 1
ATOM 4132 N N . ASN A 1 533 ? 13.159 12.221 18.217 1.00 84.75 533 ASN A N 1
ATOM 4133 C CA . ASN A 1 533 ? 12.376 13.284 17.581 1.00 84.75 533 ASN A CA 1
ATOM 4134 C C . ASN A 1 533 ? 10.958 13.331 18.180 1.00 84.75 533 ASN A C 1
ATOM 4136 O O . ASN A 1 533 ? 10.221 12.353 18.067 1.00 84.75 533 ASN A O 1
ATOM 4140 N N . ALA A 1 534 ? 10.590 14.464 18.787 1.00 81.06 534 ALA A N 1
ATOM 4141 C CA . ALA A 1 534 ? 9.251 14.824 19.272 1.00 81.06 534 ALA A CA 1
ATOM 4142 C C . ALA A 1 534 ? 8.459 13.669 19.937 1.00 81.06 534 ALA A C 1
ATOM 4144 O O . ALA A 1 534 ? 7.406 13.262 19.435 1.00 81.06 534 ALA A O 1
ATOM 4145 N N . PRO A 1 535 ? 8.948 13.098 21.056 1.00 79.31 535 PRO A N 1
ATOM 4146 C CA . PRO A 1 535 ? 8.372 11.892 21.641 1.00 79.31 535 PRO A CA 1
ATOM 4147 C C . PRO A 1 535 ? 6.974 12.141 22.230 1.00 79.31 535 PRO A C 1
ATOM 4149 O O . PRO A 1 535 ? 6.824 12.635 23.347 1.00 79.31 535 PRO A O 1
ATOM 4152 N N . GLY A 1 536 ? 5.936 11.675 21.526 1.00 70.50 536 GLY A N 1
ATOM 4153 C CA . GLY A 1 536 ? 4.529 11.770 21.955 1.00 70.50 536 GLY A CA 1
ATOM 4154 C C . GLY A 1 536 ? 4.177 11.062 23.277 1.00 70.50 536 GLY A C 1
ATOM 4155 O O . GLY A 1 536 ? 3.057 11.187 23.763 1.00 70.50 536 GLY A O 1
ATOM 4156 N N . ALA A 1 537 ? 5.122 10.338 23.880 1.00 78.56 537 ALA A N 1
ATOM 4157 C CA . ALA A 1 537 ? 5.032 9.793 25.230 1.00 78.56 537 ALA A CA 1
ATOM 4158 C C . ALA A 1 537 ? 6.427 9.781 25.887 1.00 78.56 537 ALA A C 1
ATOM 4160 O O . ALA A 1 537 ? 7.411 9.460 25.212 1.00 78.56 537 ALA A O 1
ATOM 4161 N N . ALA A 1 538 ? 6.506 10.040 27.197 1.00 84.69 538 ALA A N 1
ATOM 4162 C CA . ALA A 1 538 ? 7.744 9.982 27.987 1.00 84.69 538 ALA A CA 1
ATOM 4163 C C . ALA A 1 538 ? 8.443 8.614 27.873 1.00 84.69 538 ALA A C 1
ATOM 4165 O O . ALA A 1 538 ? 7.776 7.579 27.790 1.00 84.69 538 ALA A O 1
ATOM 4166 N N . THR A 1 539 ? 9.776 8.600 27.845 1.00 86.19 539 THR A N 1
ATOM 4167 C CA . THR A 1 539 ? 10.561 7.374 27.622 1.00 86.19 539 THR A CA 1
ATOM 4168 C C . THR A 1 539 ? 11.909 7.395 28.329 1.00 86.19 539 THR A C 1
ATOM 4170 O O . THR A 1 539 ? 12.350 8.434 28.823 1.00 86.19 539 THR A O 1
ATOM 4173 N N . ALA A 1 540 ? 12.571 6.240 28.333 1.00 90.44 540 ALA A N 1
ATOM 4174 C CA . ALA A 1 540 ? 13.975 6.108 28.679 1.00 90.44 540 ALA A CA 1
ATOM 4175 C C . ALA A 1 540 ? 14.687 5.134 27.728 1.00 90.44 540 ALA A C 1
ATOM 4177 O O . ALA A 1 540 ? 14.092 4.164 27.249 1.00 90.44 540 ALA A O 1
ATOM 4178 N N . TRP A 1 541 ? 15.968 5.390 27.495 1.00 92.38 541 TRP A N 1
ATOM 4179 C CA . TRP A 1 541 ? 16.944 4.481 26.891 1.00 92.38 541 TRP A CA 1
ATOM 4180 C C . TRP A 1 541 ? 18.318 4.824 27.471 1.00 92.38 541 TRP A C 1
ATOM 4182 O O . TRP A 1 541 ? 18.496 5.917 28.011 1.00 92.38 541 TRP A O 1
ATOM 4192 N N . SER A 1 542 ? 19.297 3.935 27.343 1.00 94.94 542 SER A N 1
ATOM 4193 C CA . SER A 1 542 ? 20.674 4.240 27.739 1.00 94.94 542 SER A CA 1
ATOM 4194 C C . SER A 1 542 ? 21.634 4.086 26.564 1.00 94.94 542 SER A C 1
ATOM 4196 O O . SER A 1 542 ? 21.376 3.331 25.625 1.00 94.94 542 SER A O 1
ATOM 4198 N N . VAL A 1 543 ? 22.743 4.818 26.614 1.00 96.62 543 VAL A N 1
ATOM 4199 C CA . VAL A 1 543 ? 23.884 4.675 25.704 1.00 96.62 543 VAL A CA 1
ATOM 4200 C C . VAL A 1 543 ? 25.103 4.336 26.550 1.00 96.62 543 VAL A C 1
ATOM 4202 O O . VAL A 1 543 ? 25.344 4.979 27.572 1.00 96.62 543 VAL A O 1
ATOM 4205 N N . ARG A 1 544 ? 25.861 3.324 26.130 1.00 96.94 544 ARG A N 1
ATOM 4206 C CA . ARG A 1 544 ? 27.152 2.978 26.734 1.00 96.94 544 ARG A CA 1
ATOM 4207 C C . ARG A 1 544 ? 28.289 3.697 26.030 1.00 96.94 544 ARG A C 1
ATOM 4209 O O . ARG A 1 544 ? 29.049 4.405 26.675 1.00 96.94 544 ARG A O 1
ATOM 4216 N N . ARG A 1 545 ? 28.363 3.547 24.702 1.00 96.56 545 ARG A N 1
ATOM 4217 C CA . ARG A 1 545 ? 29.436 4.091 23.861 1.00 96.56 545 ARG A CA 1
ATOM 4218 C C . ARG A 1 545 ? 28.922 4.606 22.516 1.00 96.56 545 ARG A C 1
ATOM 4220 O O . ARG A 1 545 ? 27.936 4.090 21.986 1.00 96.56 545 ARG A O 1
ATOM 4227 N N . ILE A 1 546 ? 29.626 5.592 21.967 1.00 96.88 546 ILE A N 1
ATOM 4228 C CA . ILE A 1 546 ? 29.569 6.061 20.578 1.00 96.88 546 ILE A CA 1
ATOM 4229 C C . ILE A 1 546 ? 31.007 6.012 20.059 1.00 96.88 546 ILE A C 1
ATOM 4231 O O . ILE A 1 546 ? 31.876 6.697 20.599 1.00 96.88 546 ILE A O 1
ATOM 4235 N N . VAL A 1 547 ? 31.259 5.228 19.015 1.00 96.25 547 VAL A N 1
ATOM 4236 C CA . VAL A 1 547 ? 32.588 5.075 18.404 1.00 96.25 547 VAL A CA 1
ATOM 4237 C C . VAL A 1 547 ? 32.509 5.298 16.896 1.00 96.25 547 VAL A C 1
ATOM 4239 O O . VAL A 1 547 ? 31.526 4.914 16.261 1.00 96.25 547 VAL A O 1
ATOM 4242 N N . ALA A 1 548 ? 33.536 5.904 16.310 1.00 94.56 548 ALA A N 1
ATOM 4243 C CA . ALA A 1 548 ? 33.760 5.904 14.869 1.00 94.56 548 ALA A CA 1
ATOM 4244 C C . ALA A 1 548 ? 34.814 4.845 14.541 1.00 94.56 548 ALA A C 1
ATOM 4246 O O . ALA A 1 548 ? 35.809 4.732 15.251 1.00 94.56 548 ALA A O 1
ATOM 4247 N N . ARG A 1 549 ? 34.592 4.038 13.503 1.00 93.31 549 ARG A N 1
ATOM 4248 C CA . ARG A 1 549 ? 35.435 2.866 13.223 1.00 93.31 549 ARG A CA 1
ATOM 4249 C C . ARG A 1 549 ? 35.373 2.400 11.774 1.00 93.31 549 ARG A C 1
ATOM 4251 O O . ARG A 1 549 ? 34.575 2.904 10.983 1.00 93.31 549 ARG A O 1
ATOM 4258 N N . GLY A 1 550 ? 36.186 1.393 11.455 1.00 87.25 550 GLY A N 1
ATOM 4259 C CA . GLY A 1 550 ? 36.220 0.750 10.141 1.00 87.25 550 GLY A CA 1
ATOM 4260 C C . GLY A 1 550 ? 36.793 1.662 9.054 1.00 87.25 550 GLY A C 1
ATOM 4261 O O . GLY A 1 550 ? 36.927 2.868 9.237 1.00 87.25 550 GLY A O 1
ATOM 4262 N N . LYS A 1 551 ? 37.152 1.100 7.897 1.00 85.44 551 LYS A N 1
ATOM 4263 C CA . LYS A 1 551 ? 37.809 1.884 6.838 1.00 85.44 551 LYS A CA 1
ATOM 4264 C C . LYS A 1 551 ? 36.800 2.723 6.039 1.00 85.44 551 LYS A C 1
ATOM 4266 O O . LYS A 1 551 ? 35.680 2.258 5.819 1.00 85.44 551 LYS A O 1
ATOM 4271 N N . PRO A 1 552 ? 37.167 3.933 5.576 1.00 83.06 552 PRO A N 1
ATOM 4272 C CA . PRO A 1 552 ? 36.288 4.761 4.760 1.00 83.06 552 PRO A CA 1
ATOM 4273 C C . PRO A 1 552 ? 35.985 4.070 3.431 1.00 83.06 552 PRO A C 1
ATOM 4275 O O . PRO A 1 552 ? 36.877 3.465 2.835 1.00 83.06 552 PRO A O 1
ATOM 4278 N N . ILE A 1 553 ? 34.760 4.211 2.920 1.00 76.62 553 ILE A N 1
ATOM 4279 C CA . ILE A 1 553 ? 34.492 3.828 1.531 1.00 76.62 553 ILE A CA 1
ATOM 4280 C C . ILE A 1 553 ? 35.129 4.866 0.604 1.00 76.62 553 ILE A C 1
ATOM 4282 O O . ILE A 1 553 ? 34.786 6.048 0.641 1.00 76.62 553 ILE A O 1
ATOM 4286 N N . ALA A 1 554 ? 36.081 4.396 -0.202 1.00 77.44 554 ALA A N 1
ATOM 4287 C CA . ALA A 1 554 ? 36.714 5.147 -1.278 1.00 77.44 554 ALA A CA 1
ATOM 4288 C C . ALA A 1 554 ? 35.649 5.615 -2.285 1.00 77.44 554 ALA A C 1
ATOM 4290 O O . ALA A 1 554 ? 34.800 4.826 -2.697 1.00 77.44 554 ALA A O 1
ATOM 4291 N N . ALA A 1 555 ? 35.669 6.884 -2.698 1.00 76.00 555 ALA A N 1
ATOM 4292 C CA . ALA A 1 555 ? 34.651 7.414 -3.613 1.00 76.00 555 ALA A CA 1
ATOM 4293 C C . ALA A 1 555 ? 34.694 6.712 -4.987 1.00 76.00 555 ALA A C 1
ATOM 4295 O O . ALA A 1 555 ? 33.688 6.609 -5.690 1.00 76.00 555 ALA A O 1
ATOM 4296 N N . GLU A 1 556 ? 35.859 6.177 -5.338 1.00 79.44 556 GLU A N 1
ATOM 4297 C CA . GLU A 1 556 ? 36.181 5.440 -6.554 1.00 79.44 556 GLU A CA 1
ATOM 4298 C C . GLU A 1 556 ? 35.451 4.092 -6.621 1.00 79.44 556 GLU A C 1
ATOM 4300 O O . GLU A 1 556 ? 35.125 3.644 -7.720 1.00 79.44 556 GLU A O 1
ATOM 4305 N N . SER A 1 557 ? 35.152 3.470 -5.470 1.00 77.19 557 SER A N 1
ATOM 4306 C CA . SER A 1 557 ? 34.397 2.210 -5.398 1.00 77.19 557 SER A CA 1
ATOM 4307 C C . SER A 1 557 ? 32.879 2.404 -5.445 1.00 77.19 557 SER A C 1
ATOM 4309 O O . SER A 1 557 ? 32.143 1.427 -5.593 1.00 77.19 557 SER A O 1
ATOM 4311 N N . LEU A 1 558 ? 32.398 3.652 -5.377 1.00 77.19 558 LEU A N 1
ATOM 4312 C CA . LEU A 1 558 ? 30.999 3.979 -5.638 1.00 77.19 558 LEU A CA 1
ATOM 4313 C C . LEU A 1 558 ? 30.707 3.987 -7.153 1.00 77.19 558 LEU A C 1
ATOM 4315 O O . LEU A 1 558 ? 31.584 4.356 -7.950 1.00 77.19 558 LEU A O 1
ATOM 4319 N N . PRO A 1 559 ? 29.463 3.663 -7.566 1.00 77.62 559 PRO A N 1
ATOM 4320 C CA . PRO A 1 559 ? 29.022 3.791 -8.955 1.00 77.62 559 PRO A CA 1
ATOM 4321 C C . PRO A 1 559 ? 29.314 5.180 -9.533 1.00 77.62 559 PRO A C 1
ATOM 4323 O O . PRO A 1 559 ? 29.212 6.179 -8.825 1.00 77.62 559 PRO A O 1
ATOM 4326 N N . ALA A 1 560 ? 29.620 5.273 -10.831 1.00 83.88 560 ALA A N 1
ATOM 4327 C CA . ALA A 1 560 ? 30.025 6.537 -11.459 1.00 83.88 560 ALA A CA 1
ATOM 4328 C C . ALA A 1 560 ? 29.017 7.686 -11.235 1.00 83.88 560 ALA A C 1
ATOM 4330 O O . ALA A 1 560 ? 29.421 8.814 -10.954 1.00 83.88 560 ALA A O 1
ATOM 4331 N N . PHE A 1 561 ? 27.711 7.391 -11.248 1.00 84.12 561 PHE A N 1
ATOM 4332 C CA . PHE A 1 561 ? 26.654 8.378 -10.993 1.00 84.12 561 PHE A CA 1
ATOM 4333 C C . PHE A 1 561 ? 26.664 8.978 -9.575 1.00 84.12 561 PHE A C 1
ATOM 4335 O O . PHE A 1 561 ? 26.106 10.052 -9.373 1.00 84.12 561 PHE A O 1
ATOM 4342 N N . ALA A 1 562 ? 27.317 8.334 -8.601 1.00 79.06 562 ALA A N 1
ATOM 4343 C CA . ALA A 1 562 ? 27.510 8.871 -7.251 1.00 79.06 562 ALA A CA 1
ATOM 4344 C C . ALA A 1 562 ? 28.417 10.113 -7.237 1.00 79.06 562 ALA A C 1
ATOM 4346 O O . ALA A 1 562 ? 28.305 10.964 -6.355 1.00 79.06 562 ALA A O 1
ATOM 4347 N N . ARG A 1 563 ? 29.342 10.185 -8.204 1.00 80.69 563 ARG A N 1
ATOM 4348 C CA . ARG A 1 563 ? 30.387 11.213 -8.315 1.00 80.69 563 ARG A CA 1
ATOM 4349 C C . ARG A 1 563 ? 30.050 12.323 -9.316 1.00 80.69 563 ARG A C 1
ATOM 4351 O O . ARG A 1 563 ? 30.770 13.314 -9.361 1.00 80.69 563 ARG A O 1
ATOM 4358 N N . MET A 1 564 ? 28.960 12.180 -10.073 1.00 87.88 564 MET A N 1
ATOM 4359 C CA . MET A 1 564 ? 28.475 13.191 -11.017 1.00 87.88 564 MET A CA 1
ATOM 4360 C C . MET A 1 564 ? 28.098 14.506 -10.321 1.00 87.88 564 MET A C 1
ATOM 4362 O O . MET A 1 564 ? 27.541 14.526 -9.219 1.00 87.88 564 MET A O 1
ATOM 4366 N N . SER A 1 565 ? 28.326 15.620 -11.013 1.00 89.19 565 SER A N 1
ATOM 4367 C CA . SER A 1 565 ? 27.633 16.879 -10.754 1.00 89.19 565 SER A CA 1
ATOM 4368 C C . SER A 1 565 ? 26.156 16.793 -11.159 1.00 89.19 565 SER A C 1
ATOM 4370 O O . SER A 1 565 ? 25.735 15.912 -11.912 1.00 89.19 565 SER A O 1
ATOM 4372 N N . ALA A 1 566 ? 25.350 17.763 -10.721 1.00 88.56 566 ALA A N 1
ATOM 4373 C CA . ALA A 1 566 ? 23.969 17.881 -11.188 1.00 88.56 566 ALA A CA 1
ATOM 4374 C C . ALA A 1 566 ? 23.871 18.049 -12.722 1.00 88.56 566 ALA A C 1
ATOM 4376 O O . ALA A 1 566 ? 22.912 17.567 -13.316 1.00 88.56 566 ALA A O 1
ATOM 4377 N N . ALA A 1 567 ? 24.859 18.679 -13.369 1.00 92.38 567 ALA A N 1
ATOM 4378 C CA . ALA A 1 567 ? 24.866 18.891 -14.819 1.00 92.38 567 ALA A CA 1
ATOM 4379 C C . ALA A 1 567 ? 25.156 17.610 -15.626 1.00 92.38 567 ALA A C 1
ATOM 4381 O O . ALA A 1 567 ? 24.716 17.498 -16.764 1.00 92.38 567 ALA A O 1
ATOM 4382 N N . GLU A 1 568 ? 25.865 16.641 -15.042 1.00 93.69 568 GLU A N 1
ATOM 4383 C CA . GLU A 1 568 ? 26.097 15.322 -15.653 1.00 93.69 568 GLU A CA 1
ATOM 4384 C C . GLU A 1 568 ? 24.958 14.342 -15.331 1.00 93.69 568 GLU A C 1
ATOM 4386 O O . GLU A 1 568 ? 24.604 13.490 -16.147 1.00 93.69 568 GLU A O 1
ATOM 4391 N N . PHE A 1 569 ? 24.358 14.473 -14.141 1.00 92.62 569 PHE A N 1
ATOM 4392 C CA . PHE A 1 569 ? 23.278 13.600 -13.688 1.00 92.62 569 PHE A CA 1
ATOM 4393 C C . PHE A 1 569 ? 21.926 13.922 -14.339 1.00 92.62 569 PHE A C 1
ATOM 4395 O O . PHE A 1 569 ? 21.174 12.999 -14.641 1.00 92.62 569 PHE A O 1
ATOM 4402 N N . PHE A 1 570 ? 21.581 15.193 -14.566 1.00 95.00 570 PHE A N 1
ATOM 4403 C CA . PHE A 1 570 ? 20.336 15.557 -15.253 1.00 95.00 570 PHE A CA 1
ATOM 4404 C C . PHE A 1 570 ? 20.564 15.688 -16.769 1.00 95.00 570 PHE A C 1
ATOM 4406 O O . PHE A 1 570 ? 21.440 16.451 -17.170 1.00 95.00 570 PHE A O 1
ATOM 4413 N N . PRO A 1 571 ? 19.773 15.019 -17.633 1.00 96.88 571 PRO A N 1
ATOM 4414 C CA . PRO A 1 571 ? 18.638 14.140 -17.329 1.00 96.88 571 PRO A CA 1
ATOM 4415 C C . PRO A 1 571 ? 19.051 12.719 -16.903 1.00 96.88 571 PRO A C 1
ATOM 4417 O O . PRO A 1 571 ? 19.963 12.125 -17.486 1.00 96.88 571 PRO A O 1
ATOM 4420 N N . PHE A 1 572 ? 18.322 12.158 -15.928 1.00 95.38 572 PHE A N 1
ATOM 4421 C CA . PHE A 1 572 ? 18.580 10.838 -15.327 1.00 95.38 572 PHE A CA 1
ATOM 4422 C C . PHE A 1 572 ? 17.561 9.757 -15.708 1.00 95.38 572 PHE A C 1
ATOM 4424 O O . PHE A 1 572 ? 17.796 8.582 -15.421 1.00 95.38 572 PHE A O 1
ATOM 4431 N N . ILE A 1 573 ? 16.446 10.137 -16.332 1.00 97.81 573 ILE A N 1
ATOM 4432 C CA . ILE A 1 573 ? 15.439 9.223 -16.875 1.00 97.81 573 ILE A CA 1
ATOM 4433 C C . ILE A 1 573 ? 15.648 9.091 -18.385 1.00 97.81 573 ILE A C 1
ATOM 4435 O O . ILE A 1 573 ? 15.798 10.106 -19.070 1.00 97.81 573 ILE A O 1
ATOM 4439 N N . ASP A 1 574 ? 15.686 7.863 -18.899 1.00 97.88 574 ASP A N 1
ATOM 4440 C CA . ASP A 1 574 ? 15.751 7.588 -20.340 1.00 97.88 574 ASP A CA 1
ATOM 4441 C C . ASP A 1 574 ? 14.369 7.665 -21.023 1.00 97.88 574 ASP A C 1
ATOM 4443 O O . ASP A 1 574 ? 13.361 7.983 -20.392 1.00 97.88 574 ASP A O 1
ATOM 4447 N N . GLU A 1 575 ? 14.305 7.415 -22.333 1.00 96.50 575 GLU A N 1
ATOM 4448 C CA . GLU A 1 575 ? 13.041 7.496 -23.081 1.00 96.50 575 GLU A CA 1
ATOM 4449 C C . GLU A 1 575 ? 12.030 6.385 -22.747 1.00 96.50 575 GLU A C 1
ATOM 4451 O O . GLU A 1 575 ? 10.867 6.497 -23.125 1.00 96.50 575 GLU A O 1
ATOM 4456 N N . TYR A 1 576 ? 12.441 5.356 -21.999 1.00 97.62 576 TYR A N 1
ATOM 4457 C CA . TYR A 1 576 ? 11.587 4.269 -21.518 1.00 97.62 576 TYR A CA 1
ATOM 4458 C C . TYR A 1 576 ? 11.160 4.477 -20.051 1.00 97.62 576 TYR A C 1
ATOM 4460 O O . TYR A 1 576 ? 10.502 3.616 -19.472 1.00 97.62 576 TYR A O 1
ATOM 4468 N N . GLY A 1 577 ? 11.521 5.597 -19.413 1.00 97.31 577 GLY A N 1
ATOM 4469 C CA . GLY A 1 577 ? 11.185 5.873 -18.009 1.00 97.31 577 GLY A CA 1
ATOM 4470 C C . GLY A 1 577 ? 12.115 5.209 -16.980 1.00 97.31 577 GLY A C 1
ATOM 4471 O O . GLY A 1 577 ? 11.860 5.283 -15.770 1.00 97.31 577 GLY A O 1
ATOM 4472 N N . GLN A 1 578 ? 13.195 4.563 -17.428 1.00 97.81 578 GLN A N 1
ATOM 4473 C CA . GLN A 1 578 ? 14.146 3.861 -16.565 1.00 97.81 578 GLN A CA 1
ATOM 4474 C C . GLN A 1 578 ? 15.264 4.800 -16.085 1.00 97.81 578 GLN A C 1
ATOM 4476 O O . GLN A 1 578 ? 15.477 5.888 -16.622 1.00 97.81 578 GLN A O 1
ATOM 4481 N N . PHE A 1 579 ? 16.031 4.365 -15.080 1.00 95.62 579 PHE A N 1
ATOM 4482 C CA . PHE A 1 579 ? 17.244 5.070 -14.667 1.00 95.62 579 PHE A CA 1
ATOM 4483 C C . PHE A 1 579 ? 18.367 4.926 -15.708 1.00 95.62 579 PHE A C 1
ATOM 4485 O O . PHE A 1 579 ? 18.882 3.834 -15.955 1.00 95.62 579 PHE A O 1
ATOM 4492 N N . LYS A 1 580 ? 18.787 6.058 -16.276 1.00 95.31 580 LYS A N 1
ATOM 4493 C CA . LYS A 1 580 ? 19.777 6.149 -17.354 1.00 95.31 580 LYS A CA 1
ATOM 4494 C C . LYS A 1 580 ? 21.174 5.668 -16.944 1.00 95.31 580 LYS A C 1
ATOM 4496 O O . LYS A 1 580 ? 21.805 4.937 -17.699 1.00 95.31 580 LYS A O 1
ATOM 4501 N N . HIS A 1 581 ? 21.657 6.059 -15.760 1.00 93.00 581 HIS A N 1
ATOM 4502 C CA . HIS A 1 581 ? 23.088 5.998 -15.398 1.00 93.00 581 HIS A CA 1
ATOM 4503 C C . HIS A 1 581 ? 23.560 4.688 -14.739 1.00 93.00 581 HIS A C 1
ATOM 4505 O O . HIS A 1 581 ? 24.617 4.653 -14.107 1.00 93.00 581 HIS A O 1
ATOM 4511 N N . ARG A 1 582 ? 22.779 3.611 -14.848 1.00 90.75 582 ARG A N 1
ATOM 4512 C CA . ARG A 1 582 ? 23.142 2.256 -14.405 1.00 90.75 582 ARG A CA 1
ATOM 4513 C C . ARG A 1 582 ? 22.445 1.233 -15.294 1.00 90.75 582 ARG A C 1
ATOM 4515 O O . ARG A 1 582 ? 21.313 1.471 -15.705 1.00 90.75 582 ARG A O 1
ATOM 4522 N N . ASP A 1 583 ? 23.082 0.087 -15.505 1.00 93.44 583 ASP A N 1
ATOM 4523 C CA . ASP A 1 583 ? 22.488 -1.065 -16.187 1.00 93.44 583 ASP A CA 1
ATOM 4524 C C . ASP A 1 583 ? 22.243 -2.224 -15.210 1.00 93.44 583 ASP A C 1
ATOM 4526 O O . ASP A 1 583 ? 22.859 -2.307 -14.144 1.00 93.44 583 ASP A O 1
ATOM 4530 N N . TRP A 1 584 ? 21.302 -3.101 -15.555 1.00 94.19 584 TRP A N 1
ATOM 4531 C CA . TRP A 1 584 ? 20.900 -4.273 -14.772 1.00 94.19 584 TRP A CA 1
ATOM 4532 C C . TRP A 1 584 ? 20.388 -5.380 -15.713 1.00 94.19 584 TRP A C 1
ATOM 4534 O O . TRP A 1 584 ? 20.073 -5.090 -16.869 1.00 94.19 584 TRP A O 1
ATOM 4544 N N . PRO A 1 585 ? 20.291 -6.647 -15.261 1.00 93.88 585 PRO A N 1
ATOM 4545 C CA . PRO A 1 585 ? 19.775 -7.734 -16.091 1.00 93.88 585 PRO A CA 1
ATOM 4546 C C . PRO A 1 585 ? 18.375 -7.431 -16.634 1.00 93.88 585 PRO A C 1
ATOM 4548 O O . PRO A 1 585 ? 17.506 -7.001 -15.877 1.00 93.88 585 PRO A O 1
ATOM 4551 N N . ASP A 1 586 ? 18.171 -7.687 -17.928 1.00 94.19 586 ASP A N 1
ATOM 4552 C CA . ASP A 1 586 ? 16.925 -7.435 -18.669 1.00 94.19 586 ASP A CA 1
ATOM 4553 C C . ASP A 1 586 ? 16.480 -5.956 -18.792 1.00 94.19 586 ASP A C 1
ATOM 4555 O O . ASP A 1 586 ? 15.352 -5.701 -19.209 1.00 94.19 586 ASP A O 1
ATOM 4559 N N . LYS A 1 587 ? 17.363 -4.974 -18.525 1.00 97.69 587 LYS A N 1
ATOM 4560 C CA . LYS A 1 587 ? 17.130 -3.559 -18.884 1.00 97.69 587 LYS A CA 1
ATOM 4561 C C . LYS A 1 587 ? 16.896 -3.396 -20.396 1.00 97.69 587 LYS A C 1
ATOM 4563 O O . LYS A 1 587 ? 17.562 -4.041 -21.203 1.00 97.69 587 LYS A O 1
ATOM 4568 N N . ILE A 1 588 ? 15.993 -2.490 -20.769 1.00 98.50 588 ILE A N 1
ATOM 4569 C CA . ILE A 1 588 ? 15.744 -2.106 -22.164 1.00 98.50 588 ILE A CA 1
ATOM 4570 C C . ILE A 1 588 ? 16.723 -1.011 -22.593 1.00 98.50 588 ILE A C 1
ATOM 4572 O O . ILE A 1 588 ? 16.890 -0.018 -21.887 1.00 98.50 588 ILE A O 1
ATOM 4576 N N . HIS A 1 589 ? 17.342 -1.162 -23.763 1.00 98.06 589 HIS A N 1
ATOM 4577 C CA . HIS A 1 589 ? 18.175 -0.129 -24.387 1.00 98.06 589 HIS A CA 1
ATOM 4578 C C . HIS A 1 589 ? 17.577 0.360 -25.721 1.00 98.06 589 HIS A C 1
ATOM 4580 O O . HIS A 1 589 ? 17.907 1.450 -26.186 1.00 98.06 589 HIS A O 1
ATOM 4586 N N . SER A 1 590 ? 16.688 -0.430 -26.325 1.00 98.12 590 SER A N 1
ATOM 4587 C CA . SER A 1 590 ? 16.095 -0.224 -27.645 1.00 98.12 590 SER A CA 1
ATOM 4588 C C . SER A 1 590 ? 14.709 -0.879 -27.760 1.00 98.12 590 SER A C 1
ATOM 4590 O O . SER A 1 590 ? 14.401 -1.840 -27.052 1.00 98.12 590 SER A O 1
ATOM 4592 N N . ASP A 1 591 ? 13.894 -0.457 -28.732 1.00 97.81 591 ASP A N 1
ATOM 4593 C CA . ASP A 1 591 ? 12.634 -1.148 -29.059 1.00 97.81 591 ASP A CA 1
ATOM 4594 C C . ASP A 1 591 ? 12.861 -2.609 -29.527 1.00 97.81 591 ASP A C 1
ATOM 4596 O O . ASP A 1 591 ? 11.973 -3.456 -29.400 1.00 97.81 591 ASP A O 1
ATOM 4600 N N . ALA A 1 592 ? 14.068 -2.946 -30.003 1.00 98.44 592 ALA A N 1
ATOM 4601 C CA . ALA A 1 592 ? 14.451 -4.326 -30.306 1.00 98.44 592 ALA A CA 1
ATOM 4602 C C . ALA A 1 592 ? 14.550 -5.195 -29.037 1.00 98.44 592 ALA A C 1
ATOM 4604 O O . ALA A 1 592 ? 14.204 -6.376 -29.081 1.00 98.44 592 ALA A O 1
ATOM 4605 N N . ASP A 1 593 ? 14.926 -4.617 -27.891 1.00 98.56 593 ASP A N 1
ATOM 4606 C CA . ASP A 1 593 ? 14.900 -5.318 -26.604 1.00 98.56 593 ASP A CA 1
ATOM 4607 C C . ASP A 1 593 ? 13.457 -5.545 -26.131 1.00 98.56 593 ASP A C 1
ATOM 4609 O O . ASP A 1 593 ? 13.146 -6.625 -25.632 1.00 98.56 593 ASP A O 1
ATOM 4613 N N . LEU A 1 594 ? 12.538 -4.591 -26.352 1.00 98.56 594 LEU A N 1
ATOM 4614 C CA . LEU A 1 594 ? 11.104 -4.787 -26.068 1.00 98.56 594 LEU A CA 1
ATOM 4615 C C . LEU A 1 594 ? 10.530 -5.956 -26.888 1.00 98.56 594 LEU A C 1
ATOM 4617 O O . LEU A 1 594 ? 9.816 -6.808 -26.347 1.00 98.56 594 LEU A O 1
ATOM 4621 N N . ALA A 1 595 ? 10.884 -6.039 -28.175 1.00 98.25 595 ALA A N 1
ATOM 4622 C CA . ALA A 1 595 ? 10.526 -7.162 -29.039 1.00 98.25 595 ALA A CA 1
ATOM 4623 C C . ALA A 1 595 ? 11.151 -8.487 -28.553 1.00 98.25 595 ALA A C 1
ATOM 4625 O O . ALA A 1 595 ? 10.451 -9.500 -28.447 1.00 98.25 595 ALA A O 1
ATOM 4626 N N . ALA A 1 596 ? 12.432 -8.476 -28.169 1.00 98.31 596 ALA A N 1
ATOM 4627 C CA . ALA A 1 596 ? 13.115 -9.644 -27.622 1.00 98.31 596 ALA A CA 1
ATOM 4628 C C . ALA A 1 596 ? 12.474 -10.130 -26.309 1.00 98.31 596 ALA A C 1
ATOM 4630 O O . ALA A 1 596 ? 12.208 -11.326 -26.174 1.00 98.31 596 ALA A O 1
ATOM 4631 N N . GLN A 1 597 ? 12.142 -9.235 -25.369 1.00 98.19 597 GLN A N 1
ATOM 4632 C CA . GLN A 1 597 ? 11.435 -9.600 -24.135 1.00 98.19 597 GLN A CA 1
ATOM 4633 C C . GLN A 1 597 ? 10.031 -10.143 -24.430 1.00 98.19 597 GLN A C 1
ATOM 4635 O O . GLN A 1 597 ? 9.636 -11.141 -23.830 1.00 98.19 597 GLN A O 1
ATOM 4640 N N . ARG A 1 598 ? 9.296 -9.567 -25.395 1.00 97.94 598 ARG A N 1
ATOM 4641 C CA . ARG A 1 598 ? 7.993 -10.089 -25.849 1.00 97.94 598 ARG A CA 1
ATOM 4642 C C . ARG A 1 598 ? 8.098 -11.526 -26.373 1.00 97.94 598 ARG A C 1
ATOM 4644 O O . ARG A 1 598 ? 7.258 -12.353 -26.023 1.00 97.94 598 ARG A O 1
ATOM 4651 N N . GLU A 1 599 ? 9.126 -11.860 -27.152 1.00 98.19 599 GLU A N 1
ATOM 4652 C CA . GLU A 1 599 ? 9.383 -13.247 -27.569 1.00 98.19 599 GLU A CA 1
ATOM 4653 C C . GLU A 1 599 ? 9.785 -14.161 -26.401 1.00 98.19 599 GLU A C 1
ATOM 4655 O O . GLU A 1 599 ? 9.293 -15.287 -26.285 1.00 98.19 599 GLU A O 1
ATOM 4660 N N . LYS A 1 600 ? 10.699 -13.690 -25.547 1.00 97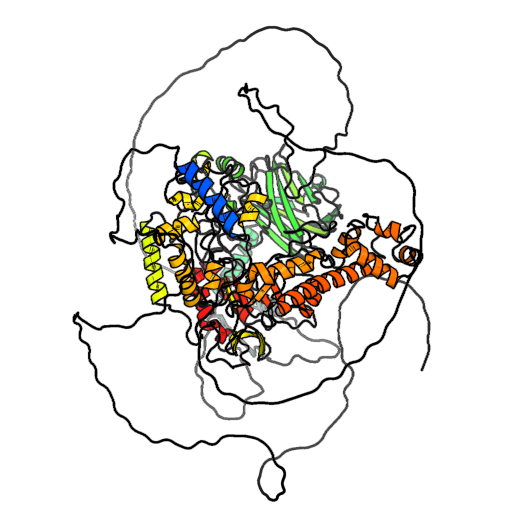.75 600 LYS A N 1
ATOM 4661 C CA . LYS A 1 600 ? 11.235 -14.402 -24.374 1.00 97.75 600 LYS A CA 1
ATOM 4662 C C . LYS A 1 600 ? 10.130 -14.737 -23.363 1.00 97.75 600 LYS A C 1
ATOM 4664 O O . LYS A 1 600 ? 10.183 -15.772 -22.699 1.00 97.75 600 LYS A O 1
ATOM 4669 N N . GLU A 1 601 ? 9.129 -13.866 -23.265 1.00 98.06 601 GLU A N 1
ATOM 4670 C CA . GLU A 1 601 ? 7.903 -14.019 -22.485 1.00 98.06 601 GLU A CA 1
ATOM 4671 C C . GLU A 1 601 ? 6.883 -14.934 -23.175 1.00 98.06 601 GLU A C 1
ATOM 4673 O O . GLU A 1 601 ? 6.367 -15.848 -22.538 1.00 98.06 601 GLU A O 1
ATOM 4678 N N . ALA A 1 602 ? 6.630 -14.776 -24.480 1.00 98.19 602 ALA A N 1
ATOM 4679 C CA . ALA A 1 602 ? 5.715 -15.656 -25.214 1.00 98.19 602 ALA A CA 1
ATOM 4680 C C . ALA A 1 602 ? 6.137 -17.137 -25.136 1.00 98.19 602 ALA A C 1
ATOM 4682 O O . ALA A 1 602 ? 5.290 -18.014 -24.963 1.00 98.19 602 ALA A O 1
ATOM 4683 N N . LYS A 1 603 ? 7.449 -17.406 -25.192 1.00 98.25 603 LYS A N 1
ATOM 4684 C CA . LYS A 1 603 ? 8.038 -18.747 -25.023 1.00 98.25 603 LYS A CA 1
ATOM 4685 C C . LYS A 1 603 ? 7.846 -19.293 -23.596 1.00 98.25 603 LYS A C 1
ATOM 4687 O O . LYS A 1 603 ? 7.543 -20.473 -23.442 1.00 98.25 603 LYS A O 1
ATOM 4692 N N . ASP A 1 604 ? 7.953 -18.450 -22.565 1.00 97.88 604 ASP A N 1
ATOM 4693 C CA . ASP A 1 604 ? 7.699 -18.833 -21.164 1.00 97.88 604 ASP A CA 1
ATOM 4694 C C . ASP A 1 604 ? 6.211 -19.119 -20.888 1.00 97.88 604 ASP A C 1
ATOM 4696 O O . ASP A 1 604 ? 5.883 -20.136 -20.280 1.00 97.88 604 ASP A O 1
ATOM 4700 N N . LEU A 1 605 ? 5.302 -18.272 -21.381 1.00 98.00 605 LEU A N 1
ATOM 4701 C CA . LEU A 1 605 ? 3.856 -18.462 -21.219 1.00 98.00 605 LEU A CA 1
ATOM 4702 C C . LEU A 1 605 ? 3.348 -19.711 -21.961 1.00 98.00 605 LEU A C 1
ATOM 4704 O O . LEU A 1 605 ? 2.444 -20.383 -21.470 1.00 98.00 605 LEU A O 1
ATOM 4708 N N . ALA A 1 606 ? 3.943 -20.052 -23.110 1.00 97.88 606 ALA A N 1
ATOM 4709 C CA . ALA A 1 606 ? 3.638 -21.285 -23.837 1.00 97.88 606 ALA A CA 1
ATOM 4710 C C . ALA A 1 606 ? 4.124 -22.549 -23.099 1.00 97.88 606 ALA A C 1
ATOM 4712 O O . ALA A 1 606 ? 3.449 -23.576 -23.139 1.00 97.88 606 ALA A O 1
ATOM 4713 N N . ALA A 1 607 ? 5.263 -22.476 -22.400 1.00 97.44 607 ALA A N 1
ATOM 4714 C CA . ALA A 1 607 ? 5.755 -23.561 -21.546 1.00 97.44 607 ALA A CA 1
ATOM 4715 C C . ALA A 1 607 ? 4.949 -23.705 -20.239 1.00 97.44 607 ALA A C 1
ATOM 4717 O O . ALA A 1 607 ? 4.841 -24.803 -19.693 1.00 97.44 607 ALA A O 1
ATOM 4718 N N . HIS A 1 608 ? 4.359 -22.610 -19.752 1.00 96.94 608 HIS A N 1
ATOM 4719 C CA . HIS A 1 608 ? 3.651 -22.539 -18.476 1.00 96.94 608 HIS A CA 1
ATOM 4720 C C . HIS A 1 608 ? 2.209 -22.014 -18.646 1.00 96.94 608 HIS A C 1
ATOM 4722 O O . HIS A 1 608 ? 1.915 -20.903 -18.202 1.00 96.94 608 HIS A O 1
ATOM 4728 N N . PRO A 1 609 ? 1.271 -22.781 -19.237 1.00 93.81 609 PRO A N 1
ATOM 4729 C CA . PRO A 1 609 ? -0.105 -22.321 -19.476 1.00 93.81 609 PRO A CA 1
ATOM 4730 C C . PRO A 1 609 ? -0.922 -22.063 -18.192 1.00 93.81 609 PRO A C 1
ATOM 4732 O O . PRO A 1 609 ? -1.941 -21.374 -18.236 1.00 93.81 609 PRO A O 1
ATOM 4735 N N . GLY A 1 610 ? -0.479 -22.593 -17.046 1.00 93.88 610 GLY A N 1
ATOM 4736 C CA . GLY A 1 610 ? -1.045 -22.343 -15.717 1.00 93.88 610 GLY A CA 1
ATOM 4737 C C . GLY A 1 610 ? -1.377 -23.621 -14.932 1.00 93.88 610 GLY A C 1
ATOM 4738 O O . GLY A 1 610 ? -1.054 -24.721 -15.383 1.00 93.88 610 GLY A O 1
ATOM 4739 N N . PRO A 1 611 ? -2.010 -23.499 -13.749 1.00 93.88 611 PRO A N 1
ATOM 4740 C CA . PRO A 1 611 ? -2.357 -24.644 -12.914 1.00 93.88 611 PRO A CA 1
ATOM 4741 C C . PRO A 1 611 ? -3.366 -25.613 -13.548 1.00 93.88 611 PRO A C 1
ATOM 4743 O O . PRO A 1 611 ? -4.429 -25.214 -14.040 1.00 93.88 611 PRO A O 1
ATOM 4746 N N . ASN A 1 612 ? -3.043 -26.903 -13.431 1.00 88.12 612 ASN A N 1
ATOM 4747 C CA . ASN A 1 612 ? -3.973 -28.024 -13.580 1.00 88.12 612 ASN A CA 1
ATOM 4748 C C . ASN A 1 612 ? -4.810 -28.187 -12.294 1.00 88.12 612 ASN A C 1
ATOM 4750 O O . ASN A 1 612 ? -4.372 -27.781 -11.219 1.00 88.12 612 ASN A O 1
ATOM 4754 N N . GLY A 1 613 ? -6.006 -28.779 -12.385 1.00 91.88 613 GLY A N 1
ATOM 4755 C CA . GLY A 1 613 ? -6.918 -28.919 -11.231 1.00 91.88 613 GLY A CA 1
ATOM 4756 C C . GLY A 1 613 ? -7.564 -27.599 -10.773 1.00 91.88 613 GLY A C 1
ATOM 4757 O O . GLY A 1 613 ? -8.144 -27.525 -9.690 1.00 91.88 613 GLY A O 1
ATOM 4758 N N . TRP A 1 614 ? -7.453 -26.548 -11.593 1.00 96.75 614 TRP A N 1
ATOM 4759 C CA . TRP A 1 614 ? -8.127 -25.260 -11.428 1.00 96.75 614 TRP A CA 1
ATOM 4760 C C . TRP A 1 614 ? -9.285 -25.130 -12.413 1.00 96.75 614 TRP A C 1
ATOM 4762 O O . TRP A 1 614 ? -9.079 -25.273 -13.622 1.00 96.75 614 TRP A O 1
ATOM 4772 N N . ASP A 1 615 ? -10.467 -24.779 -11.916 1.00 96.88 615 ASP A N 1
ATOM 4773 C CA . ASP A 1 615 ? -11.646 -24.548 -12.754 1.00 96.88 615 ASP A CA 1
ATOM 4774 C C . ASP A 1 615 ? -11.621 -23.173 -13.475 1.00 96.88 615 ASP A C 1
ATOM 4776 O O . ASP A 1 615 ? -10.564 -22.539 -13.626 1.00 96.88 615 ASP A O 1
ATOM 4780 N N . LYS A 1 616 ? -12.786 -22.713 -13.959 1.00 96.19 616 LYS A N 1
ATOM 4781 C CA . LYS A 1 616 ? -12.935 -21.416 -14.641 1.00 96.19 616 LYS A CA 1
ATOM 4782 C C . LYS A 1 616 ? -12.724 -20.211 -13.710 1.00 96.19 616 LYS A C 1
ATOM 4784 O O . LYS A 1 616 ? -12.183 -19.207 -14.157 1.00 96.19 616 LYS A O 1
ATOM 4789 N N . TRP A 1 617 ? -13.076 -20.326 -12.426 1.00 97.88 617 TRP A N 1
ATOM 4790 C CA . TRP A 1 617 ? -12.824 -19.308 -11.398 1.00 97.88 617 TRP A CA 1
ATOM 4791 C C . TRP A 1 617 ? -11.405 -19.420 -10.809 1.00 97.88 617 TRP A C 1
ATOM 4793 O O . TRP A 1 617 ? -10.985 -18.578 -10.018 1.00 97.88 617 TRP A O 1
ATOM 4803 N N . GLY A 1 618 ? -10.659 -20.475 -11.150 1.00 97.75 618 GLY A N 1
ATOM 4804 C CA . GLY A 1 618 ? -9.391 -20.811 -10.502 1.00 97.75 618 GLY A CA 1
ATOM 4805 C C . GLY A 1 618 ? -9.573 -21.462 -9.127 1.00 97.75 618 GLY A C 1
ATOM 4806 O O . GLY A 1 618 ? -8.657 -21.402 -8.306 1.00 97.75 618 GLY A O 1
ATOM 4807 N N . GLY A 1 619 ? -10.744 -22.047 -8.855 1.00 97.94 619 GLY A N 1
ATOM 4808 C CA . GLY A 1 619 ? -11.032 -22.846 -7.664 1.00 97.94 619 GLY A CA 1
ATOM 4809 C C . GLY A 1 619 ? -10.515 -24.275 -7.768 1.00 97.94 619 GLY A C 1
ATOM 4810 O O . GLY A 1 619 ? -10.179 -24.754 -8.852 1.00 97.94 619 GLY A O 1
ATOM 4811 N N . TRP A 1 620 ? -10.431 -24.962 -6.629 1.00 98.00 620 TRP A N 1
ATOM 4812 C CA . TRP A 1 620 ? -9.889 -26.317 -6.540 1.00 98.00 620 TRP A CA 1
ATOM 4813 C C . TRP A 1 620 ? -10.886 -27.350 -7.086 1.00 98.00 620 TRP A C 1
ATOM 4815 O O . TRP A 1 620 ? -11.730 -27.852 -6.346 1.00 98.00 620 TRP A O 1
ATOM 4825 N N . ALA A 1 621 ? -10.779 -27.673 -8.377 1.00 96.44 621 ALA A N 1
ATOM 4826 C CA . ALA A 1 621 ? -11.737 -28.522 -9.093 1.00 96.44 621 ALA A CA 1
ATOM 4827 C C . ALA A 1 621 ? -11.828 -29.952 -8.523 1.00 96.44 621 ALA A C 1
ATOM 4829 O O . ALA A 1 621 ? -12.915 -30.522 -8.444 1.00 96.44 621 ALA A O 1
ATOM 4830 N N . ASP A 1 622 ? -10.690 -30.501 -8.086 1.00 93.94 622 ASP A N 1
ATOM 4831 C CA . ASP A 1 622 ? -10.582 -31.813 -7.428 1.00 93.94 622 ASP A CA 1
ATOM 4832 C C . ASP A 1 622 ? -10.850 -31.752 -5.906 1.00 93.94 622 ASP A C 1
ATOM 4834 O O . ASP A 1 622 ? -10.745 -32.757 -5.200 1.00 93.94 622 ASP A O 1
ATOM 4838 N N . GLY A 1 623 ? -11.154 -30.562 -5.381 1.00 94.75 623 GLY A N 1
ATOM 4839 C CA . GLY A 1 623 ? -11.417 -30.316 -3.969 1.00 94.75 623 GLY A CA 1
ATOM 4840 C C . GLY A 1 623 ? -12.829 -30.721 -3.522 1.00 94.75 623 GLY A C 1
ATOM 4841 O O . GLY A 1 623 ? -13.693 -31.075 -4.327 1.00 94.75 623 GLY A O 1
ATOM 4842 N N . PRO A 1 624 ? -13.113 -30.654 -2.209 1.00 95.38 624 PRO A N 1
ATOM 4843 C CA . PRO A 1 624 ? -14.464 -30.855 -1.696 1.00 95.38 624 PRO A CA 1
ATOM 4844 C C . PRO A 1 624 ? -15.411 -29.753 -2.198 1.00 95.38 624 PRO A C 1
ATOM 4846 O O . PRO A 1 624 ? -15.106 -28.563 -2.105 1.00 95.38 624 PRO A O 1
ATOM 4849 N N . LYS A 1 625 ? -16.586 -30.165 -2.683 1.00 96.38 625 LYS A N 1
ATOM 4850 C CA . LYS A 1 625 ? -17.656 -29.264 -3.125 1.00 96.38 625 LYS A CA 1
ATOM 4851 C C . LYS A 1 625 ? -18.556 -28.818 -1.969 1.00 96.38 625 LYS A C 1
ATOM 4853 O O . LYS A 1 625 ? -18.882 -29.596 -1.073 1.00 96.38 625 LYS A O 1
ATOM 4858 N N . PHE A 1 626 ? -18.998 -27.571 -2.058 1.00 97.44 626 PHE A N 1
ATOM 4859 C CA . PHE A 1 626 ? -19.928 -26.869 -1.174 1.00 97.44 626 PHE A CA 1
ATOM 4860 C C . PHE A 1 626 ? -21.119 -26.334 -2.000 1.00 97.44 626 PHE A C 1
ATOM 4862 O O . PHE A 1 626 ? -21.104 -26.462 -3.227 1.00 97.44 626 PHE A O 1
ATOM 4869 N N . PRO A 1 627 ? -22.175 -25.769 -1.380 1.00 96.50 627 PRO A N 1
ATOM 4870 C CA . PRO A 1 627 ? -23.303 -25.213 -2.125 1.00 96.50 627 PRO A CA 1
ATOM 4871 C C . PRO A 1 627 ? -22.864 -24.118 -3.109 1.00 96.50 627 PRO A C 1
ATOM 4873 O O . PRO A 1 627 ? -22.325 -23.092 -2.703 1.00 96.50 627 PRO A O 1
ATOM 4876 N N . ALA A 1 628 ? -23.120 -24.338 -4.399 1.00 95.81 628 ALA A N 1
ATOM 4877 C CA . ALA A 1 628 ? -22.926 -23.344 -5.448 1.00 95.81 628 ALA A CA 1
ATOM 4878 C C . ALA A 1 628 ? -24.022 -22.271 -5.339 1.00 95.81 628 ALA A C 1
ATOM 4880 O O . ALA A 1 628 ? -25.204 -22.570 -5.511 1.00 95.81 628 ALA A O 1
ATOM 4881 N N . THR A 1 629 ? -23.646 -21.031 -5.019 1.00 94.56 629 THR A N 1
ATOM 4882 C CA . THR A 1 629 ? -24.591 -19.919 -4.791 1.00 94.56 629 THR A CA 1
ATOM 4883 C C . THR A 1 629 ? -24.693 -18.951 -5.971 1.00 94.56 629 THR A C 1
ATOM 4885 O O . THR A 1 629 ? -25.468 -17.999 -5.906 1.00 94.56 629 THR A O 1
ATOM 4888 N N . GLY A 1 630 ? -23.900 -19.147 -7.033 1.00 93.44 630 GLY A N 1
ATOM 4889 C CA . GLY A 1 630 ? -23.774 -18.184 -8.134 1.00 93.44 630 GLY A CA 1
ATOM 4890 C C . GLY A 1 630 ? -22.932 -16.942 -7.797 1.00 93.44 630 GLY A C 1
ATOM 4891 O O . GLY A 1 630 ? -22.800 -16.054 -8.634 1.00 93.44 630 GLY A O 1
ATOM 4892 N N . GLY A 1 631 ? -22.329 -16.886 -6.606 1.00 95.88 631 GLY A N 1
ATOM 4893 C CA . GLY A 1 631 ? -21.400 -15.839 -6.182 1.00 95.88 631 GLY A CA 1
ATOM 4894 C C . GLY A 1 631 ? -20.352 -16.382 -5.208 1.00 95.88 631 GLY A C 1
ATOM 4895 O O . GLY A 1 631 ? -20.447 -17.515 -4.742 1.00 95.88 631 GLY A O 1
ATOM 4896 N N . PHE A 1 632 ? -19.345 -15.576 -4.880 1.00 98.56 632 PHE A N 1
ATOM 4897 C CA . PHE A 1 632 ? -18.333 -15.975 -3.902 1.00 98.56 632 PHE A CA 1
ATOM 4898 C C . PHE A 1 632 ? -18.904 -15.980 -2.474 1.00 98.56 632 PHE A C 1
ATOM 4900 O O . PHE A 1 632 ? -19.620 -15.067 -2.067 1.00 98.56 632 PHE A O 1
ATOM 4907 N N . SER A 1 633 ? -18.576 -17.008 -1.692 1.00 98.31 633 SER A N 1
ATOM 4908 C CA . SER A 1 633 ? -18.978 -17.147 -0.282 1.00 98.31 633 SER A CA 1
ATOM 4909 C C . SER A 1 633 ? -17.804 -17.611 0.592 1.00 98.31 633 SER A C 1
ATOM 4911 O O . SER A 1 633 ? -16.666 -17.640 0.128 1.00 98.31 633 SER A O 1
ATOM 4913 N N . THR A 1 634 ? -18.019 -17.913 1.877 1.00 98.44 634 THR A N 1
ATOM 4914 C CA . THR A 1 634 ? -16.949 -18.348 2.795 1.00 98.44 634 THR A CA 1
ATOM 4915 C C . THR A 1 634 ? -17.369 -19.549 3.633 1.00 98.44 634 THR A C 1
ATOM 4917 O O . THR A 1 634 ? -18.525 -19.679 4.031 1.00 98.44 634 THR A O 1
ATOM 4920 N N . VAL A 1 635 ? -16.415 -20.438 3.924 1.00 98.38 635 VAL A N 1
ATOM 4921 C CA . VAL A 1 635 ? -16.644 -21.644 4.734 1.00 98.38 635 VAL A CA 1
ATOM 4922 C C . VAL A 1 635 ? -15.429 -21.960 5.603 1.00 98.38 635 VAL A C 1
ATOM 4924 O O . VAL A 1 635 ? -14.300 -21.606 5.260 1.00 98.38 635 VAL A O 1
ATOM 4927 N N . LYS A 1 636 ? -15.634 -22.653 6.728 1.00 98.25 636 LYS A N 1
ATOM 4928 C CA . LYS A 1 636 ? -14.545 -23.190 7.553 1.00 98.25 636 LYS A CA 1
ATOM 4929 C C . LYS A 1 636 ? -14.448 -24.706 7.359 1.00 98.25 636 LYS A C 1
ATOM 4931 O O . LYS A 1 636 ? -15.338 -25.446 7.765 1.00 98.25 636 LYS A O 1
ATOM 4936 N N . TRP A 1 637 ? -13.368 -25.172 6.732 1.00 97.94 637 TRP A N 1
ATOM 4937 C CA . TRP A 1 637 ? -13.110 -26.581 6.417 1.00 97.94 637 TRP A CA 1
ATOM 4938 C C . TRP A 1 637 ? -11.780 -27.039 7.024 1.00 97.94 637 TRP A C 1
ATOM 4940 O O . TRP A 1 637 ? -10.758 -26.363 6.891 1.00 97.94 637 TRP A O 1
ATOM 4950 N N . ARG A 1 638 ? -11.794 -28.189 7.718 1.00 96.12 638 ARG A N 1
ATOM 4951 C CA . ARG A 1 638 ? -10.642 -28.742 8.466 1.00 96.12 638 ARG A CA 1
ATOM 4952 C C . ARG A 1 638 ? -9.948 -27.700 9.368 1.00 96.12 638 ARG A C 1
ATOM 4954 O O . ARG A 1 638 ? -8.729 -27.585 9.389 1.00 96.12 638 ARG A O 1
ATOM 4961 N N . GLY A 1 639 ? -10.740 -26.896 10.083 1.00 96.62 639 GLY A N 1
ATOM 4962 C CA . GLY A 1 639 ? -10.249 -25.856 11.000 1.00 96.62 639 GLY A CA 1
ATOM 4963 C C . GLY A 1 639 ? -9.708 -24.580 10.336 1.00 96.62 639 GLY A C 1
ATOM 4964 O O . GLY A 1 639 ? -9.521 -23.583 11.031 1.00 96.62 639 GLY A O 1
ATOM 4965 N N . LYS A 1 640 ? -9.518 -24.565 9.010 1.00 98.25 640 LYS A N 1
ATOM 4966 C CA . LYS A 1 640 ? -9.110 -23.385 8.235 1.00 98.25 640 LYS A CA 1
ATOM 4967 C C . LYS A 1 640 ? -10.321 -22.711 7.587 1.00 98.25 640 LYS A C 1
ATOM 4969 O O . LYS A 1 640 ? -11.234 -23.388 7.125 1.00 98.25 640 LYS A O 1
ATOM 4974 N N . TRP A 1 641 ? -10.322 -21.386 7.513 1.00 98.69 641 TRP A N 1
ATOM 4975 C CA . TRP A 1 641 ? -11.243 -20.623 6.672 1.00 98.69 641 TRP A CA 1
ATOM 4976 C C . TRP A 1 641 ? -10.852 -20.720 5.196 1.00 98.69 641 TRP A C 1
ATOM 4978 O O . TRP A 1 641 ? -9.672 -20.838 4.857 1.00 98.69 641 TRP A O 1
ATOM 4988 N N . TRP A 1 642 ? -11.845 -20.631 4.324 1.00 98.75 642 TRP A N 1
ATOM 4989 C CA . TRP A 1 642 ? -11.712 -20.611 2.874 1.00 98.75 642 TRP A CA 1
ATOM 4990 C C . TRP A 1 642 ? -12.761 -19.675 2.276 1.00 98.75 642 TRP A C 1
ATOM 4992 O O . TRP A 1 642 ? -13.790 -19.393 2.900 1.00 98.75 642 TRP A O 1
ATOM 5002 N N . ILE A 1 643 ? -12.509 -19.238 1.047 1.00 98.75 643 ILE A N 1
ATOM 5003 C CA . ILE A 1 643 ? -13.555 -18.741 0.157 1.00 98.75 643 ILE A CA 1
ATOM 5004 C C . ILE A 1 643 ? -14.132 -19.957 -0.589 1.00 98.75 643 ILE A C 1
ATOM 5006 O O . ILE A 1 643 ? -13.473 -20.990 -0.723 1.00 98.75 643 ILE A O 1
ATOM 5010 N N . VAL A 1 644 ? -15.373 -19.850 -1.042 1.00 98.69 644 VAL A N 1
ATOM 5011 C CA . VAL A 1 644 ? -16.012 -20.789 -1.968 1.00 98.69 644 VAL A CA 1
ATOM 5012 C C . VAL A 1 644 ? -16.381 -20.004 -3.220 1.00 98.69 644 VAL A C 1
ATOM 5014 O O . VAL A 1 644 ? -16.900 -18.892 -3.105 1.00 98.69 644 VAL A O 1
ATOM 5017 N N . ASP A 1 645 ? -16.080 -20.543 -4.396 1.00 98.62 645 ASP A N 1
ATOM 5018 C CA . ASP A 1 645 ? -16.405 -19.902 -5.676 1.00 98.62 645 ASP A CA 1
ATOM 5019 C C . ASP A 1 645 ? -17.879 -20.120 -6.099 1.00 98.62 645 ASP A C 1
ATOM 5021 O O . ASP A 1 645 ? -18.588 -20.924 -5.480 1.00 98.62 645 ASP A O 1
ATOM 5025 N N . PRO A 1 646 ? -18.375 -19.425 -7.144 1.00 98.19 646 PRO A N 1
ATOM 5026 C CA . PRO A 1 646 ? -19.763 -19.551 -7.594 1.00 98.19 646 PRO A CA 1
ATOM 5027 C C . PRO A 1 646 ? -20.207 -20.971 -7.984 1.00 98.19 646 PRO A C 1
ATOM 5029 O O . PRO A 1 646 ? -21.402 -21.260 -7.894 1.00 98.19 646 PRO A O 1
ATOM 5032 N N . ASP A 1 647 ? -19.275 -21.851 -8.380 1.00 98.00 647 ASP A N 1
ATOM 5033 C CA . ASP A 1 647 ? -19.517 -23.255 -8.763 1.00 98.00 647 ASP A CA 1
ATOM 5034 C C . ASP A 1 647 ? -19.317 -24.228 -7.575 1.00 98.00 647 ASP A C 1
ATOM 5036 O O . ASP A 1 647 ? -19.377 -25.455 -7.735 1.00 98.00 647 ASP A O 1
ATOM 5040 N N . GLY A 1 648 ? -19.093 -23.700 -6.368 1.00 98.19 648 GLY A N 1
ATOM 5041 C CA . GLY A 1 648 ? -19.033 -24.453 -5.120 1.00 98.19 648 GLY A CA 1
ATOM 5042 C C . GLY A 1 648 ? -17.684 -25.107 -4.807 1.00 98.19 648 GLY A C 1
ATOM 5043 O O . GLY A 1 648 ? -17.652 -25.978 -3.937 1.00 98.19 648 GLY A O 1
ATOM 5044 N N . ASN A 1 649 ? -16.580 -24.770 -5.485 1.00 98.56 649 ASN A N 1
ATOM 5045 C CA . ASN A 1 649 ? -15.254 -25.288 -5.100 1.00 98.56 649 ASN A CA 1
ATOM 5046 C C . ASN A 1 649 ? -14.643 -24.464 -3.959 1.00 98.56 649 ASN A C 1
ATOM 5048 O O . ASN A 1 649 ? -14.939 -23.280 -3.798 1.00 98.56 649 ASN A O 1
ATOM 5052 N N . LEU A 1 650 ? -13.716 -25.070 -3.212 1.00 98.50 650 LEU A N 1
ATOM 5053 C CA . LEU A 1 650 ? -12.827 -24.317 -2.329 1.00 98.50 650 LEU A CA 1
ATOM 5054 C C . LEU A 1 650 ? -11.895 -23.402 -3.135 1.00 98.50 650 LEU A C 1
ATOM 5056 O O . LEU A 1 650 ? -11.263 -23.831 -4.100 1.00 98.50 650 LEU A O 1
ATOM 5060 N N . TRP A 1 651 ? -11.770 -22.157 -2.682 1.00 98.50 651 TRP A N 1
ATOM 5061 C CA . TRP A 1 651 ? -11.014 -21.093 -3.337 1.00 98.50 651 TRP A CA 1
ATOM 5062 C C . TRP A 1 651 ? -10.173 -20.312 -2.313 1.00 98.50 651 TRP A C 1
ATOM 5064 O O . TRP A 1 651 ? -10.498 -20.241 -1.121 1.00 98.50 651 TRP A O 1
ATOM 5074 N N . TRP A 1 652 ? -9.058 -19.737 -2.762 1.00 98.62 652 TRP A N 1
ATOM 5075 C CA . TRP A 1 652 ? -8.139 -18.952 -1.930 1.00 98.62 652 TRP A CA 1
ATOM 5076 C C . TRP A 1 652 ? -7.510 -17.852 -2.787 1.00 98.62 652 TRP A C 1
ATOM 5078 O O . TRP A 1 652 ? -6.979 -18.145 -3.856 1.00 98.62 652 TRP A O 1
ATOM 5088 N N . SER A 1 653 ? -7.596 -16.593 -2.354 1.00 98.75 653 SER A N 1
ATOM 5089 C CA . SER A 1 653 ? -7.310 -15.443 -3.222 1.00 98.75 653 SER A CA 1
ATOM 5090 C C . SER A 1 653 ? -5.810 -15.210 -3.391 1.00 98.75 653 SER A C 1
ATOM 5092 O O . SER A 1 653 ? -5.117 -14.893 -2.425 1.00 98.75 653 SER A O 1
ATOM 5094 N N . HIS A 1 654 ? -5.313 -15.336 -4.618 1.00 98.69 654 HIS A N 1
ATOM 5095 C CA . HIS A 1 654 ? -3.910 -15.141 -4.967 1.00 98.69 654 HIS A CA 1
ATOM 5096 C C . HIS A 1 654 ? -3.793 -14.223 -6.190 1.00 98.69 654 HIS A C 1
ATOM 5098 O O . HIS A 1 654 ? -4.269 -14.570 -7.273 1.00 98.69 654 HIS A O 1
ATOM 5104 N N . GLY A 1 655 ? -3.184 -13.045 -6.029 1.00 98.25 655 GLY A N 1
ATOM 5105 C CA . GLY A 1 655 ? -3.153 -12.031 -7.086 1.00 98.25 655 GLY A CA 1
ATOM 5106 C C . GLY A 1 655 ? -2.383 -10.759 -6.744 1.00 98.25 655 GLY A C 1
ATOM 5107 O O . GLY A 1 655 ? -1.764 -10.667 -5.683 1.00 98.25 655 GLY A O 1
ATOM 5108 N N . ALA A 1 656 ? -2.456 -9.773 -7.639 1.00 98.19 656 ALA A N 1
ATOM 5109 C CA . ALA A 1 656 ? -1.813 -8.466 -7.493 1.00 98.19 656 ALA A CA 1
ATOM 5110 C C . ALA A 1 656 ? -2.815 -7.307 -7.563 1.00 98.19 656 ALA A C 1
ATOM 5112 O O . ALA A 1 656 ? -3.800 -7.359 -8.299 1.00 98.19 656 ALA A O 1
ATOM 5113 N N . VAL A 1 657 ? -2.529 -6.266 -6.783 1.00 97.75 657 VAL A N 1
ATOM 5114 C CA . VAL A 1 657 ? -3.185 -4.953 -6.755 1.00 97.75 657 VAL A CA 1
ATOM 5115 C C . VAL A 1 657 ? -2.693 -4.142 -7.956 1.00 97.75 657 VAL A C 1
ATOM 5117 O O . VAL A 1 657 ? -1.535 -4.272 -8.362 1.00 97.75 657 VAL A O 1
ATOM 5120 N N . ARG A 1 658 ? -3.559 -3.293 -8.512 1.00 96.06 658 ARG A N 1
ATOM 5121 C CA . ARG A 1 658 ? -3.289 -2.454 -9.691 1.00 96.06 658 ARG A CA 1
ATOM 5122 C C . ARG A 1 658 ? -2.771 -3.215 -10.915 1.00 96.06 658 ARG A C 1
ATOM 5124 O O . ARG A 1 658 ? -1.707 -2.911 -11.451 1.00 96.06 658 ARG A O 1
ATOM 5131 N N . VAL A 1 659 ? -3.557 -4.171 -11.401 1.00 98.12 659 VAL A N 1
ATOM 5132 C CA . VAL A 1 659 ? -3.434 -4.692 -12.770 1.00 98.12 659 VAL A CA 1
ATOM 5133 C C . VAL A 1 659 ? -3.947 -3.610 -13.729 1.00 98.12 659 VAL A C 1
ATOM 5135 O O . VAL A 1 659 ? -5.132 -3.540 -14.047 1.00 98.12 659 VAL A O 1
ATOM 5138 N N . THR A 1 660 ? -3.055 -2.701 -14.116 1.00 96.75 660 THR A N 1
ATOM 5139 C CA . THR A 1 660 ? -3.324 -1.562 -15.005 1.00 96.75 660 THR A CA 1
ATOM 5140 C C . THR A 1 660 ? -2.083 -1.258 -15.854 1.00 96.75 660 THR A C 1
ATOM 5142 O O . THR A 1 660 ? -0.969 -1.314 -15.317 1.00 96.75 660 THR A O 1
ATOM 5145 N N . PRO A 1 661 ? -2.233 -0.905 -17.147 1.00 96.69 661 PRO A N 1
ATOM 5146 C CA . PRO A 1 661 ? -1.107 -0.499 -17.990 1.00 96.69 661 PRO A CA 1
ATOM 5147 C C . PRO A 1 661 ? -0.481 0.836 -17.542 1.00 96.69 661 PRO A C 1
ATOM 5149 O O . PRO A 1 661 ? 0.632 1.154 -17.946 1.00 96.69 661 PRO A O 1
ATOM 5152 N N . SER A 1 662 ? -1.172 1.609 -16.697 1.00 96.31 662 SER A N 1
ATOM 5153 C CA . SER A 1 662 ? -0.749 2.925 -16.207 1.00 96.31 662 SER A CA 1
ATOM 5154 C C . SER A 1 662 ? -0.199 2.831 -14.772 1.00 96.31 662 SER A C 1
ATOM 5156 O O . SER A 1 662 ? -0.903 3.080 -13.786 1.00 96.31 662 SER A O 1
ATOM 5158 N N . SER A 1 663 ? 1.074 2.441 -14.632 1.00 94.31 663 SER A N 1
ATOM 5159 C CA . SER A 1 663 ? 1.769 2.271 -13.336 1.00 94.31 663 SER A CA 1
ATOM 5160 C C . SER A 1 663 ? 2.962 3.200 -13.111 1.00 94.31 663 SER A C 1
ATOM 5162 O O . SER A 1 663 ? 3.238 3.573 -11.969 1.00 94.31 663 SER A O 1
ATOM 5164 N N . ALA A 1 664 ? 3.593 3.670 -14.182 1.00 95.69 664 ALA A N 1
ATOM 5165 C CA . ALA A 1 664 ? 4.696 4.622 -14.174 1.00 95.69 664 ALA A CA 1
ATOM 5166 C C . ALA A 1 664 ? 4.269 6.033 -14.630 1.00 95.69 664 ALA A C 1
ATOM 5168 O O . ALA A 1 664 ? 5.016 6.719 -15.329 1.00 95.69 664 ALA A O 1
ATOM 5169 N N . ILE A 1 665 ? 3.087 6.491 -14.197 1.00 96.50 665 ILE A N 1
ATOM 5170 C CA . ILE A 1 665 ? 2.678 7.893 -14.367 1.00 96.50 665 ILE A CA 1
ATOM 5171 C C . ILE A 1 665 ? 3.534 8.788 -13.461 1.00 96.50 665 ILE A C 1
ATOM 5173 O O . ILE A 1 665 ? 3.466 8.702 -12.229 1.00 96.50 665 ILE A O 1
ATOM 5177 N N . THR A 1 666 ? 4.274 9.715 -14.062 1.00 96.06 666 THR A N 1
ATOM 5178 C CA . THR A 1 666 ? 5.091 10.710 -13.356 1.00 96.06 666 THR A CA 1
ATOM 5179 C C . THR A 1 666 ? 4.592 12.139 -13.604 1.00 96.06 666 THR A C 1
ATOM 5181 O O . THR A 1 666 ? 4.170 12.443 -14.721 1.00 96.06 666 THR A O 1
ATOM 5184 N N . PRO A 1 667 ? 4.620 13.043 -12.605 1.00 95.94 667 PRO A N 1
ATOM 5185 C CA . PRO A 1 667 ? 4.413 14.468 -12.836 1.00 95.94 667 PRO A CA 1
ATOM 5186 C C . PRO A 1 667 ? 5.564 15.112 -13.619 1.00 95.94 667 PRO A C 1
ATOM 5188 O O . PRO A 1 667 ? 6.725 14.726 -13.475 1.00 95.94 667 PRO A O 1
ATOM 5191 N N . LEU A 1 668 ? 5.248 16.160 -14.381 1.00 95.56 668 LEU A N 1
ATOM 5192 C CA . LEU A 1 668 ? 6.200 16.936 -15.182 1.00 95.56 668 LEU A CA 1
ATOM 5193 C C . LEU A 1 668 ? 6.413 18.366 -14.664 1.00 95.56 668 LEU A C 1
ATOM 5195 O O . LEU A 1 668 ? 7.424 18.987 -15.003 1.00 95.56 668 LEU A O 1
ATOM 5199 N N . ASP A 1 669 ? 5.489 18.907 -13.863 1.00 94.38 669 ASP A N 1
ATOM 5200 C CA . ASP A 1 669 ? 5.567 20.274 -13.337 1.00 94.38 669 ASP A CA 1
ATOM 5201 C C . ASP A 1 669 ? 6.861 20.470 -12.521 1.00 94.38 669 ASP A C 1
ATOM 5203 O O . ASP A 1 669 ? 7.099 19.799 -11.516 1.00 94.38 669 ASP A O 1
ATOM 5207 N N . GLY A 1 670 ? 7.747 21.356 -12.990 1.00 92.25 670 GLY A N 1
ATOM 5208 C CA . GLY A 1 670 ? 9.078 21.575 -12.403 1.00 92.25 670 GLY A CA 1
ATOM 5209 C C . GLY A 1 670 ? 10.099 20.440 -12.611 1.00 92.25 670 GLY A C 1
ATOM 5210 O O . GLY A 1 670 ? 11.225 20.554 -12.128 1.00 92.25 670 GLY A O 1
ATOM 5211 N N . ARG A 1 671 ? 9.740 19.367 -13.332 1.00 94.94 671 ARG A N 1
ATOM 5212 C CA . ARG A 1 671 ? 10.528 18.125 -13.475 1.00 94.94 671 ARG A CA 1
ATOM 5213 C C . ARG A 1 671 ? 11.052 17.849 -14.883 1.00 94.94 671 ARG A C 1
ATOM 5215 O O . ARG A 1 671 ? 11.823 16.915 -15.051 1.00 94.94 671 ARG A O 1
ATOM 5222 N N . THR A 1 672 ? 10.692 18.641 -15.894 1.00 94.31 672 THR A N 1
ATOM 5223 C CA . THR A 1 672 ? 11.031 18.373 -17.311 1.00 94.31 672 THR A CA 1
ATOM 5224 C C . THR A 1 672 ? 12.512 18.055 -17.566 1.00 94.31 672 THR A C 1
ATOM 5226 O O . THR A 1 672 ? 12.803 17.131 -18.317 1.00 94.31 672 THR A O 1
ATOM 5229 N N . LYS A 1 673 ? 13.451 18.730 -16.883 1.00 95.50 673 LYS A N 1
ATOM 5230 C CA . LYS A 1 673 ? 14.907 18.478 -16.987 1.00 95.50 673 LYS A CA 1
ATOM 5231 C C . LYS A 1 673 ? 15.381 17.106 -16.473 1.00 95.50 673 LYS A C 1
ATOM 5233 O O . LYS A 1 673 ? 16.562 16.792 -16.572 1.00 95.50 673 LYS A O 1
ATOM 5238 N N . TRP A 1 674 ? 14.506 16.308 -15.861 1.00 96.56 674 TRP A N 1
ATOM 5239 C CA . TRP A 1 674 ? 14.830 14.958 -15.391 1.00 96.56 674 TRP A CA 1
ATOM 5240 C C . TRP A 1 674 ? 14.832 13.928 -16.526 1.00 96.56 674 TRP A C 1
ATOM 5242 O O . TRP A 1 674 ? 15.519 12.913 -16.410 1.00 96.56 674 TRP A O 1
ATOM 5252 N N . PHE A 1 675 ? 14.102 14.199 -17.610 1.00 97.56 675 PHE A N 1
ATOM 5253 C CA . PHE A 1 675 ? 13.826 13.272 -18.706 1.00 97.56 675 PHE A CA 1
ATOM 5254 C C . PHE A 1 675 ? 14.721 13.565 -19.912 1.00 97.56 675 PHE A C 1
ATOM 5256 O O . PHE A 1 675 ? 14.834 14.711 -20.339 1.00 97.56 675 PHE A O 1
ATOM 5263 N N . ALA A 1 676 ? 15.373 12.537 -20.462 1.00 96.69 676 ALA A N 1
ATOM 5264 C CA . ALA A 1 676 ? 16.272 12.685 -21.609 1.00 96.69 676 ALA A CA 1
ATOM 5265 C C . ALA A 1 676 ? 15.520 12.915 -22.926 1.00 96.69 676 ALA A C 1
ATOM 5267 O O . ALA A 1 676 ? 16.067 13.506 -23.854 1.00 96.69 676 ALA A O 1
ATOM 5268 N N . ARG A 1 677 ? 14.266 12.462 -22.982 1.00 92.88 677 ARG A N 1
ATOM 5269 C CA . ARG A 1 677 ? 13.319 12.660 -24.074 1.00 92.88 677 ARG A CA 1
ATOM 5270 C C . ARG A 1 677 ? 11.915 12.735 -23.476 1.00 92.88 677 ARG A C 1
ATOM 5272 O O . ARG A 1 677 ? 11.586 11.969 -22.574 1.00 92.88 677 ARG A O 1
ATOM 5279 N N . LEU A 1 678 ? 11.104 13.649 -23.990 1.00 94.19 678 LEU A N 1
ATOM 5280 C CA . LEU A 1 678 ? 9.648 13.669 -23.854 1.00 94.19 678 LEU A CA 1
ATOM 5281 C C . LEU A 1 678 ? 9.090 13.897 -25.270 1.00 94.19 678 LEU A C 1
ATOM 5283 O O . LEU A 1 678 ? 9.751 14.602 -26.038 1.00 94.19 678 LEU A O 1
ATOM 5287 N N . PRO A 1 679 ? 7.944 13.319 -25.666 1.00 91.81 679 PRO A N 1
ATOM 5288 C CA . PRO A 1 679 ? 7.467 13.471 -27.037 1.00 91.81 679 PRO A CA 1
ATOM 5289 C C . PRO A 1 679 ? 6.982 14.885 -27.343 1.00 91.81 679 PRO A C 1
ATOM 5291 O O . PRO A 1 679 ? 6.356 15.535 -26.500 1.00 91.81 679 PRO A O 1
ATOM 5294 N N . GLU A 1 680 ? 7.190 15.323 -28.582 1.00 88.94 680 GLU A N 1
ATOM 5295 C CA . GLU A 1 680 ? 6.651 16.592 -29.069 1.00 88.94 680 GLU A CA 1
ATOM 5296 C C . GLU A 1 680 ? 5.110 16.572 -29.122 1.00 88.94 680 GLU A C 1
ATOM 5298 O O . GLU A 1 680 ? 4.515 15.527 -29.428 1.00 88.94 680 GLU A O 1
ATOM 5303 N N . PRO A 1 681 ? 4.430 17.706 -28.861 1.00 82.00 681 PRO A N 1
ATOM 5304 C CA . PRO A 1 681 ? 2.984 17.820 -29.033 1.00 82.00 681 PRO A CA 1
ATOM 5305 C C . PRO A 1 681 ? 2.546 17.430 -30.452 1.00 82.00 681 PRO A C 1
ATOM 5307 O O . P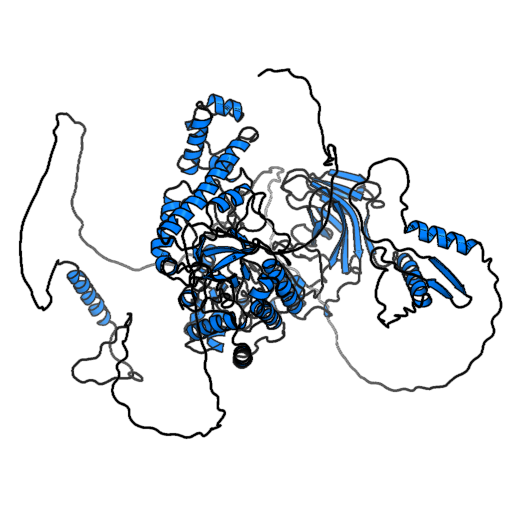RO A 1 681 ? 3.129 17.875 -31.436 1.00 82.00 681 PRO A O 1
ATOM 5310 N N . GLY A 1 682 ? 1.509 16.597 -30.562 1.00 83.12 682 GLY A N 1
ATOM 5311 C CA . GLY A 1 682 ? 1.012 16.094 -31.851 1.00 83.12 682 GLY A CA 1
ATOM 5312 C C . GLY A 1 682 ? 1.757 14.875 -32.412 1.00 83.12 682 GLY A C 1
ATOM 5313 O O . GLY A 1 682 ? 1.305 14.302 -33.400 1.00 83.12 682 GLY A O 1
ATOM 5314 N N . SER A 1 683 ? 2.845 14.419 -31.778 1.00 91.69 683 SER A N 1
ATOM 5315 C CA . SER A 1 683 ? 3.389 13.076 -32.036 1.00 91.69 683 SER A CA 1
ATOM 5316 C C . SER A 1 683 ? 2.417 11.983 -31.566 1.00 91.69 683 SER A C 1
ATOM 5318 O O . SER A 1 683 ? 1.588 12.214 -30.685 1.00 91.69 683 SER A O 1
ATOM 5320 N N . SER A 1 684 ? 2.524 10.760 -32.096 1.00 88.00 684 SER A N 1
ATOM 5321 C CA . SER A 1 684 ? 1.637 9.659 -31.681 1.00 88.00 684 SER A CA 1
ATOM 5322 C C . SER A 1 684 ? 1.864 9.204 -30.229 1.00 88.00 684 SER A C 1
ATOM 5324 O O . SER A 1 684 ? 0.962 8.657 -29.600 1.00 88.00 684 SER A O 1
ATOM 5326 N N . GLU A 1 685 ? 3.045 9.472 -29.664 1.00 91.50 685 GLU A N 1
ATOM 5327 C CA . GLU A 1 685 ? 3.350 9.258 -28.244 1.00 91.50 685 GLU A CA 1
ATOM 5328 C C . GLU A 1 685 ? 2.726 10.338 -27.333 1.00 91.50 685 GLU A C 1
ATOM 5330 O O . GLU A 1 685 ? 2.618 10.134 -26.125 1.00 91.50 685 GLU A O 1
ATOM 5335 N N . ALA A 1 686 ? 2.222 11.457 -27.877 1.00 93.88 686 ALA A N 1
ATOM 5336 C CA . ALA A 1 686 ? 1.565 12.500 -27.081 1.00 93.88 686 ALA A CA 1
ATOM 5337 C C . ALA A 1 686 ? 0.272 12.022 -26.378 1.00 93.88 686 ALA A C 1
ATOM 5339 O O . ALA A 1 686 ? -0.174 12.654 -25.419 1.00 93.88 686 ALA A O 1
ATOM 5340 N N . LEU A 1 687 ? -0.285 10.873 -26.784 1.00 94.50 687 LEU A N 1
ATOM 5341 C CA . LEU A 1 687 ? -1.350 10.157 -26.070 1.00 94.50 687 LEU A CA 1
ATOM 5342 C C . LEU A 1 687 ? -1.018 9.946 -24.578 1.00 94.50 687 LEU A C 1
ATOM 5344 O O . LEU A 1 687 ? -1.893 10.077 -23.717 1.00 94.50 687 LEU A O 1
ATOM 5348 N N . PHE A 1 688 ? 0.252 9.687 -24.255 1.00 96.75 688 PHE A N 1
ATOM 5349 C CA . PHE A 1 688 ? 0.706 9.337 -22.905 1.00 96.75 688 PHE A CA 1
ATOM 5350 C C . PHE A 1 688 ? 0.898 10.539 -21.971 1.00 96.75 688 PHE A C 1
ATOM 5352 O O . PHE A 1 688 ? 1.206 10.357 -20.795 1.00 96.75 688 PHE A O 1
ATOM 5359 N N . TYR A 1 689 ? 0.628 11.765 -22.443 1.00 96.06 689 TYR A N 1
ATOM 5360 C CA . TYR A 1 689 ? 0.341 12.901 -21.557 1.00 96.06 689 TYR A CA 1
ATOM 5361 C C . TYR A 1 689 ? -1.072 12.829 -20.945 1.00 96.06 689 TYR A C 1
ATOM 5363 O O . TYR A 1 689 ? -1.332 13.486 -19.937 1.00 96.06 689 TYR A O 1
ATOM 5371 N N . THR A 1 690 ? -1.988 12.058 -21.552 1.00 93.62 690 THR A N 1
ATOM 5372 C CA . THR A 1 690 ? -3.415 11.998 -21.173 1.00 93.62 690 THR A CA 1
ATOM 5373 C C . THR A 1 690 ? -3.906 10.631 -20.696 1.00 93.62 690 THR A C 1
ATOM 5375 O O . THR A 1 690 ? -4.998 10.557 -20.130 1.00 93.62 690 THR A O 1
ATOM 5378 N N . THR A 1 691 ? -3.129 9.554 -20.872 1.00 94.62 691 THR A N 1
ATOM 5379 C CA . THR A 1 691 ? -3.435 8.282 -20.201 1.00 94.62 691 THR A CA 1
ATOM 5380 C C . THR A 1 691 ? -3.302 8.448 -18.691 1.00 94.62 691 THR A C 1
ATOM 5382 O O . THR A 1 691 ? -2.465 9.198 -18.182 1.00 94.62 691 THR A O 1
ATOM 5385 N N . LYS A 1 692 ? -4.195 7.782 -17.962 1.00 92.19 692 LYS A N 1
ATOM 5386 C CA . LYS A 1 692 ? -4.366 7.965 -16.527 1.00 92.19 692 LYS A CA 1
ATOM 5387 C C . LYS A 1 692 ? -4.861 6.685 -15.876 1.00 92.19 692 LYS A C 1
ATOM 5389 O O . LYS A 1 692 ? -5.624 5.925 -16.463 1.00 92.19 692 LYS A O 1
ATOM 5394 N N . ASP A 1 693 ? -4.484 6.517 -14.620 1.00 90.19 693 ASP A N 1
ATOM 5395 C CA . ASP A 1 693 ? -5.174 5.621 -13.709 1.00 90.19 693 ASP A CA 1
ATOM 5396 C C . ASP A 1 693 ? -6.323 6.389 -13.046 1.00 90.19 693 ASP A C 1
ATOM 5398 O O . ASP A 1 693 ? -6.076 7.379 -12.359 1.00 90.19 693 ASP A O 1
ATOM 5402 N N . GLU A 1 694 ? -7.569 5.969 -13.263 1.00 88.19 694 GLU A N 1
ATOM 5403 C CA . GLU A 1 694 ? -8.749 6.732 -12.821 1.00 88.19 694 GLU A CA 1
ATOM 5404 C C . GLU A 1 694 ? -8.840 6.902 -11.298 1.00 88.19 694 GLU A C 1
ATOM 5406 O O . GLU A 1 694 ? -9.334 7.923 -10.818 1.00 88.19 694 GLU A O 1
ATOM 5411 N N . LEU A 1 695 ? -8.326 5.940 -10.526 1.00 84.88 695 LEU A N 1
ATOM 5412 C CA . LEU A 1 695 ? -8.332 6.008 -9.068 1.00 84.88 695 LEU A CA 1
ATOM 5413 C C . LEU A 1 695 ? -7.276 6.991 -8.546 1.00 84.88 695 LEU A C 1
ATOM 5415 O O . LEU A 1 695 ? -7.532 7.731 -7.597 1.00 84.88 695 LEU A O 1
ATOM 5419 N N . LEU A 1 696 ? -6.083 7.005 -9.147 1.00 88.81 696 LEU A N 1
ATOM 5420 C CA . LEU A 1 696 ? -4.967 7.834 -8.687 1.00 88.81 696 LEU A CA 1
ATOM 5421 C C . LEU A 1 696 ? -4.920 9.231 -9.327 1.00 88.81 696 LEU A C 1
ATOM 5423 O O . LEU A 1 696 ? -4.354 10.144 -8.725 1.00 88.81 696 LEU A O 1
ATOM 5427 N N . TYR A 1 697 ? -5.531 9.445 -10.495 1.00 90.56 697 TYR A N 1
ATOM 5428 C CA . TYR A 1 697 ? -5.507 10.732 -11.204 1.00 90.56 697 TYR A CA 1
ATOM 5429 C C . TYR A 1 697 ? -5.978 11.940 -10.359 1.00 90.56 697 TYR A C 1
ATOM 5431 O O . TYR A 1 697 ? -5.267 12.951 -10.346 1.00 90.56 697 TYR A O 1
ATOM 5439 N N . PRO A 1 698 ? -7.070 11.866 -9.563 1.00 90.31 698 PRO A N 1
ATOM 5440 C CA . PRO A 1 698 ? -7.502 12.979 -8.706 1.00 90.31 698 PRO A CA 1
ATOM 5441 C C . PRO A 1 698 ? -6.444 13.440 -7.689 1.00 90.31 698 PRO A C 1
ATOM 5443 O O . PRO A 1 698 ? -6.422 14.607 -7.287 1.00 90.31 698 PRO A O 1
ATOM 5446 N N . TYR A 1 699 ? -5.533 12.548 -7.284 1.00 89.88 699 TYR A N 1
ATOM 5447 C CA . TYR A 1 699 ? -4.466 12.869 -6.340 1.00 89.88 699 TYR A CA 1
ATOM 5448 C C . TYR A 1 699 ? -3.337 13.697 -6.981 1.00 89.88 699 TYR A C 1
ATOM 5450 O O . TYR A 1 699 ? -2.702 14.477 -6.270 1.00 89.88 699 TYR A O 1
ATOM 5458 N N . TYR A 1 700 ? -3.106 13.607 -8.298 1.00 92.56 700 TYR A N 1
ATOM 5459 C CA . TYR A 1 700 ? -2.145 14.478 -8.995 1.00 92.56 700 TYR A CA 1
ATOM 5460 C C . TYR A 1 700 ? -2.607 15.938 -8.933 1.00 92.56 700 TYR A C 1
ATOM 5462 O O . TYR A 1 700 ? -1.868 16.792 -8.437 1.00 92.56 700 TYR A O 1
ATOM 5470 N N . GLY A 1 701 ? -3.866 16.197 -9.306 1.00 90.69 701 GLY A N 1
ATOM 5471 C CA . GLY A 1 701 ? -4.474 17.528 -9.210 1.00 90.69 701 GLY A CA 1
ATOM 5472 C C . GLY A 1 701 ? -4.506 18.068 -7.775 1.00 90.69 701 GLY A C 1
ATOM 5473 O O . GLY A 1 701 ? -4.163 19.227 -7.549 1.00 90.69 701 GLY A O 1
ATOM 5474 N N . ARG A 1 702 ? -4.812 17.222 -6.775 1.00 88.38 702 ARG A N 1
ATOM 5475 C CA . ARG A 1 702 ? -4.743 17.602 -5.347 1.00 88.38 702 ARG A CA 1
ATOM 5476 C C . ARG A 1 702 ? -3.350 18.066 -4.914 1.00 88.38 702 ARG A C 1
ATOM 5478 O O . ARG A 1 702 ? -3.251 18.976 -4.098 1.00 88.38 702 ARG A O 1
ATOM 5485 N N . ASN A 1 703 ? -2.292 17.447 -5.435 1.00 87.75 703 ASN A N 1
ATOM 5486 C CA . ASN A 1 703 ? -0.907 17.816 -5.126 1.00 87.75 703 ASN A CA 1
ATOM 5487 C C . ASN A 1 703 ? -0.372 18.952 -6.026 1.00 87.75 703 ASN A C 1
ATOM 5489 O O . ASN A 1 703 ? 0.818 19.252 -5.990 1.00 87.75 703 ASN A O 1
ATOM 5493 N N . GLY A 1 704 ? -1.241 19.611 -6.804 1.00 91.12 704 GLY A N 1
ATOM 5494 C CA . GLY A 1 704 ? -0.896 20.770 -7.631 1.00 91.12 704 GLY A CA 1
ATOM 5495 C C . GLY A 1 704 ? -0.211 20.434 -8.958 1.00 91.12 704 GLY A C 1
ATOM 5496 O O . GLY A 1 704 ? 0.297 21.342 -9.613 1.00 91.12 704 GLY A O 1
ATOM 5497 N N . PHE A 1 705 ? -0.188 19.162 -9.364 1.00 93.50 705 PHE A N 1
ATOM 5498 C CA . PHE A 1 705 ? 0.355 18.754 -10.657 1.00 93.50 705 PHE A CA 1
ATOM 5499 C C . PHE A 1 705 ? -0.684 18.948 -11.761 1.00 93.50 705 PHE A C 1
ATOM 5501 O O . PHE A 1 705 ? -1.826 18.502 -11.636 1.00 93.50 705 PHE A O 1
ATOM 5508 N N . THR A 1 706 ? -0.274 19.600 -12.849 1.00 93.88 706 THR A N 1
ATOM 5509 C CA . THR A 1 706 ? -1.122 19.885 -14.018 1.00 93.88 706 THR A CA 1
ATOM 5510 C C . THR A 1 706 ? -0.704 19.087 -15.248 1.00 93.88 706 THR A C 1
ATOM 5512 O O . THR A 1 706 ? -1.472 18.978 -16.202 1.00 93.88 706 THR A O 1
ATOM 5515 N N . ARG A 1 707 ? 0.505 18.508 -15.232 1.00 94.69 707 ARG A N 1
ATOM 5516 C CA . ARG A 1 707 ? 1.078 17.754 -16.348 1.00 94.69 707 ARG A CA 1
ATOM 5517 C C . ARG A 1 707 ? 1.672 16.439 -15.864 1.00 94.69 707 ARG A C 1
ATOM 5519 O O . ARG A 1 707 ? 2.514 16.416 -14.969 1.00 94.69 707 ARG A O 1
ATOM 5526 N N . THR A 1 708 ? 1.296 15.351 -16.520 1.00 96.31 708 THR A N 1
ATOM 5527 C CA . THR A 1 708 ? 1.789 13.992 -16.262 1.00 96.31 708 THR A CA 1
ATOM 5528 C C . THR A 1 708 ? 2.320 13.348 -17.537 1.00 96.31 708 THR A C 1
ATOM 5530 O O . THR A 1 708 ? 2.013 13.816 -18.630 1.00 96.31 708 THR A O 1
ATOM 5533 N N . TYR A 1 709 ? 3.105 12.279 -17.404 1.00 97.25 709 TYR A N 1
ATOM 5534 C CA . TYR A 1 709 ? 3.449 11.381 -18.507 1.00 97.25 709 TYR A CA 1
ATOM 5535 C C . TYR A 1 709 ? 3.486 9.921 -18.046 1.00 97.25 709 TYR A C 1
ATOM 5537 O O . TYR A 1 709 ? 3.928 9.644 -16.929 1.00 97.25 709 TYR A O 1
ATOM 5545 N N . ASP A 1 710 ? 3.029 9.002 -18.893 1.00 97.69 710 ASP A N 1
ATOM 5546 C CA . ASP A 1 710 ? 2.868 7.572 -18.604 1.00 97.69 710 ASP A CA 1
ATOM 5547 C C . ASP A 1 710 ? 3.837 6.711 -19.430 1.00 97.69 710 ASP A C 1
ATOM 5549 O O . ASP A 1 710 ? 3.511 6.207 -20.508 1.00 97.69 710 ASP A O 1
ATOM 5553 N N . PHE A 1 711 ? 5.047 6.516 -18.900 1.00 98.00 711 PHE A N 1
ATOM 5554 C CA . PHE A 1 711 ? 6.055 5.672 -19.551 1.00 98.00 711 PHE A CA 1
ATOM 5555 C C . PHE A 1 711 ? 5.621 4.203 -19.658 1.00 98.00 711 PHE A C 1
ATOM 5557 O O . PHE A 1 711 ? 5.992 3.530 -20.615 1.00 98.00 711 PHE A O 1
ATOM 5564 N N . SER A 1 712 ? 4.796 3.703 -18.732 1.00 97.69 712 SER A N 1
ATOM 5565 C CA . SER A 1 712 ? 4.315 2.319 -18.788 1.00 97.69 712 SER A CA 1
ATOM 5566 C C . SER A 1 712 ? 3.385 2.083 -19.978 1.00 97.69 712 SER A C 1
ATOM 5568 O O . SER A 1 712 ? 3.652 1.188 -20.779 1.00 97.69 712 SER A O 1
ATOM 5570 N N . ALA A 1 713 ? 2.363 2.921 -20.178 1.00 98.00 713 ALA A N 1
ATOM 5571 C CA . ALA A 1 713 ? 1.481 2.794 -21.336 1.00 98.00 713 ALA A CA 1
ATOM 5572 C C . ALA A 1 713 ? 2.226 3.058 -22.662 1.00 98.00 713 ALA A C 1
ATOM 5574 O O . ALA A 1 713 ? 1.977 2.358 -23.647 1.00 98.00 713 ALA A O 1
ATOM 5575 N N . GLN A 1 714 ? 3.206 3.975 -22.676 1.00 97.81 714 GLN A N 1
ATOM 5576 C CA . GLN A 1 714 ? 4.103 4.176 -23.823 1.00 97.81 714 GLN A CA 1
ATOM 5577 C C . GLN A 1 714 ? 4.860 2.894 -24.190 1.00 97.81 714 GLN A C 1
ATOM 5579 O O . GLN A 1 714 ? 4.831 2.466 -25.345 1.00 97.81 714 GLN A O 1
ATOM 5584 N N . ASN A 1 715 ? 5.532 2.269 -23.223 1.00 98.44 715 ASN A N 1
ATOM 5585 C CA . ASN A 1 715 ? 6.343 1.077 -23.467 1.00 98.44 715 ASN A CA 1
ATOM 5586 C C . ASN A 1 715 ? 5.476 -0.125 -23.857 1.00 98.44 715 ASN A C 1
ATOM 5588 O O . ASN A 1 715 ? 5.859 -0.901 -24.729 1.00 98.44 715 ASN A O 1
ATOM 5592 N N . ILE A 1 716 ? 4.273 -0.234 -23.289 1.00 98.56 716 ILE A N 1
ATOM 5593 C CA . ILE A 1 716 ? 3.263 -1.217 -23.692 1.00 98.56 716 ILE A CA 1
ATOM 5594 C C . ILE A 1 716 ? 2.854 -0.986 -25.163 1.00 98.56 716 ILE A C 1
ATOM 5596 O O . ILE A 1 716 ? 2.848 -1.940 -25.941 1.00 98.56 716 ILE A O 1
ATOM 5600 N N . ARG A 1 717 ? 2.632 0.260 -25.614 1.00 98.00 717 ARG A N 1
ATOM 5601 C CA . ARG A 1 717 ? 2.398 0.554 -27.045 1.00 98.00 717 ARG A CA 1
ATOM 5602 C C . ARG A 1 717 ? 3.600 0.218 -27.929 1.00 98.00 717 ARG A C 1
ATOM 5604 O O . ARG A 1 717 ? 3.415 -0.447 -28.946 1.00 98.00 717 ARG A O 1
ATOM 5611 N N . ARG A 1 718 ? 4.824 0.583 -27.534 1.00 97.31 718 ARG A N 1
ATOM 5612 C CA . ARG A 1 718 ? 6.058 0.214 -28.263 1.00 97.31 718 ARG A CA 1
ATOM 5613 C C . ARG A 1 718 ? 6.227 -1.314 -28.377 1.00 97.31 718 ARG A C 1
ATOM 5615 O O . ARG A 1 718 ? 6.576 -1.817 -29.440 1.00 97.31 718 ARG A O 1
ATOM 5622 N N . LYS A 1 719 ? 5.901 -2.070 -27.320 1.00 98.25 719 LYS A N 1
ATOM 5623 C CA . LYS A 1 719 ? 6.010 -3.541 -27.258 1.00 98.25 719 LYS A CA 1
ATOM 5624 C C . LYS A 1 719 ? 4.899 -4.276 -28.031 1.00 98.25 719 LYS A C 1
ATOM 5626 O O . LYS A 1 719 ? 5.152 -5.374 -28.539 1.00 98.25 719 LYS A O 1
ATOM 5631 N N . TYR A 1 720 ? 3.689 -3.711 -28.149 1.00 97.62 720 TYR A N 1
ATOM 5632 C CA . TYR A 1 720 ? 2.512 -4.408 -28.709 1.00 97.62 720 TYR A CA 1
ATOM 5633 C C . TYR A 1 720 ? 1.904 -3.826 -30.000 1.00 97.62 720 TYR A C 1
ATOM 5635 O O . TYR A 1 720 ? 1.210 -4.571 -30.694 1.00 97.62 720 TYR A O 1
ATOM 5643 N N . GLY A 1 721 ? 2.216 -2.586 -30.387 1.00 96.38 721 GLY A N 1
ATOM 5644 C CA . GLY A 1 721 ? 1.641 -1.900 -31.555 1.00 96.38 721 GLY A CA 1
ATOM 5645 C C . GLY A 1 721 ? 0.412 -1.053 -31.201 1.00 96.38 721 GLY A C 1
ATOM 5646 O O . GLY A 1 721 ? 0.179 -0.754 -30.039 1.00 96.38 721 GLY A O 1
ATOM 5647 N N . GLU A 1 722 ? -0.396 -0.646 -32.184 1.00 95.12 722 GLU A N 1
ATOM 5648 C CA . GLU A 1 722 ? -1.512 0.290 -31.931 1.00 95.12 722 GLU A CA 1
ATOM 5649 C C . GLU A 1 722 ? -2.647 -0.298 -31.074 1.00 95.12 722 GLU A C 1
ATOM 5651 O O . GLU A 1 722 ? -3.217 0.400 -30.241 1.00 95.12 722 GLU A O 1
ATOM 5656 N N . ASN A 1 723 ? -2.924 -1.597 -31.203 1.00 96.06 723 ASN A N 1
ATOM 5657 C CA . ASN A 1 723 ? -3.942 -2.326 -30.433 1.00 96.06 723 ASN A CA 1
ATOM 5658 C C . ASN A 1 723 ? -3.380 -2.796 -29.067 1.00 96.06 723 ASN A C 1
ATOM 5660 O O . ASN A 1 723 ? -3.454 -3.974 -28.699 1.00 96.06 723 ASN A O 1
ATOM 5664 N N . TRP A 1 724 ? -2.686 -1.893 -28.365 1.00 96.88 724 TRP A N 1
ATOM 5665 C CA . TRP A 1 724 ? -1.856 -2.220 -27.202 1.00 96.88 724 TRP A CA 1
ATOM 5666 C C . TRP A 1 724 ? -2.653 -2.536 -25.946 1.00 96.88 724 TRP A C 1
ATOM 5668 O O . TRP A 1 724 ? -2.229 -3.392 -25.170 1.00 96.88 724 TRP A O 1
ATOM 5678 N N . PHE A 1 725 ? -3.788 -1.868 -25.735 1.00 97.56 725 PHE A N 1
ATOM 5679 C CA . PHE A 1 725 ? -4.564 -2.022 -24.510 1.00 97.56 725 PHE A CA 1
ATOM 5680 C C . PHE A 1 725 ? -5.162 -3.429 -24.419 1.00 97.56 725 PHE A C 1
ATOM 5682 O O . PHE A 1 725 ? -4.981 -4.125 -23.425 1.00 97.56 725 PHE A O 1
ATOM 5689 N N . GLU A 1 726 ? -5.793 -3.886 -25.495 1.00 98.19 726 GLU A N 1
ATOM 5690 C CA . GLU A 1 726 ? -6.442 -5.190 -25.603 1.00 98.19 726 GLU A CA 1
ATOM 5691 C C . GLU A 1 726 ? -5.399 -6.317 -25.595 1.00 98.19 726 GLU A C 1
ATOM 5693 O O . GLU A 1 726 ? -5.599 -7.346 -24.947 1.00 98.19 726 GLU A O 1
ATOM 5698 N N . ALA A 1 727 ? -4.259 -6.106 -26.268 1.00 98.31 727 ALA A N 1
ATOM 5699 C CA . ALA A 1 727 ? -3.137 -7.043 -26.259 1.00 98.31 727 ALA A CA 1
ATOM 5700 C C . ALA A 1 727 ? -2.529 -7.194 -24.854 1.00 98.31 727 ALA A C 1
ATOM 5702 O O . ALA A 1 727 ? -2.215 -8.313 -24.439 1.00 98.31 727 ALA A O 1
ATOM 5703 N N . TRP A 1 728 ? -2.396 -6.092 -24.108 1.00 98.44 728 TRP A N 1
ATOM 5704 C CA . TRP A 1 728 ? -1.906 -6.106 -22.731 1.00 98.44 728 TRP A CA 1
ATOM 5705 C C . TRP A 1 728 ? -2.924 -6.690 -21.753 1.00 98.44 728 TRP A C 1
ATOM 5707 O O . TRP A 1 728 ? -2.548 -7.472 -20.886 1.00 98.44 728 TRP A O 1
ATOM 5717 N N . ALA A 1 729 ? -4.211 -6.377 -21.905 1.00 98.50 729 ALA A N 1
ATOM 5718 C CA . ALA A 1 729 ? -5.277 -6.897 -21.053 1.00 98.50 729 ALA A CA 1
ATOM 5719 C C . ALA A 1 729 ? -5.425 -8.424 -21.189 1.00 98.50 729 ALA A C 1
ATOM 5721 O O . ALA A 1 729 ? -5.438 -9.146 -20.190 1.00 98.50 729 ALA A O 1
ATOM 5722 N N . ASP A 1 730 ? -5.421 -8.948 -22.421 1.00 98.50 730 ASP A N 1
ATOM 5723 C CA . ASP A 1 730 ? -5.343 -10.392 -22.664 1.00 98.50 730 ASP A CA 1
ATOM 5724 C C . ASP A 1 730 ? -4.067 -11.014 -22.066 1.00 98.50 730 ASP A C 1
ATOM 5726 O O . ASP A 1 730 ? -4.122 -12.073 -21.427 1.00 98.50 730 ASP A O 1
ATOM 5730 N N . LEU A 1 731 ? -2.921 -10.348 -22.237 1.00 98.44 731 LEU A N 1
ATOM 5731 C CA . LEU A 1 731 ? -1.657 -10.801 -21.672 1.00 98.44 731 LEU A CA 1
ATOM 5732 C C . LEU A 1 731 ? -1.676 -10.799 -20.139 1.00 98.44 731 LEU A C 1
ATOM 5734 O O . LEU A 1 731 ? -1.141 -11.731 -19.549 1.00 98.44 731 LEU A O 1
ATOM 5738 N N . ALA A 1 732 ? -2.315 -9.830 -19.484 1.00 98.62 732 ALA A N 1
ATOM 5739 C CA . ALA A 1 732 ? -2.441 -9.763 -18.031 1.00 98.62 732 ALA A CA 1
ATOM 5740 C C . ALA A 1 732 ? -3.215 -10.972 -17.479 1.00 98.62 732 ALA A C 1
ATOM 5742 O O . ALA A 1 732 ? -2.737 -11.629 -16.552 1.00 98.62 732 ALA A O 1
ATOM 5743 N N . HIS A 1 733 ? -4.332 -11.362 -18.106 1.00 98.69 733 HIS A N 1
ATOM 5744 C CA . HIS A 1 733 ? -5.030 -12.607 -17.755 1.00 98.69 733 HIS A CA 1
ATOM 5745 C C . HIS A 1 733 ? -4.165 -13.854 -17.996 1.00 98.69 733 HIS A C 1
ATOM 5747 O O . HIS A 1 733 ? -4.132 -14.755 -17.153 1.00 98.69 733 HIS A O 1
ATOM 5753 N N . ARG A 1 734 ? -3.439 -13.923 -19.124 1.00 98.31 734 ARG A N 1
ATOM 5754 C CA . ARG A 1 734 ? -2.537 -15.053 -19.425 1.00 98.31 734 ARG A CA 1
ATOM 5755 C C . ARG A 1 734 ? -1.363 -15.139 -18.447 1.00 98.31 734 ARG A C 1
ATOM 5757 O O . ARG A 1 734 ? -1.037 -16.241 -18.016 1.00 98.31 734 ARG A O 1
ATOM 5764 N N . ARG A 1 735 ? -0.779 -14.005 -18.051 1.00 98.75 735 ARG A N 1
ATOM 5765 C CA . ARG A 1 735 ? 0.246 -13.889 -17.004 1.00 98.75 735 ARG A CA 1
ATOM 5766 C C . ARG A 1 735 ? -0.284 -14.398 -15.676 1.00 98.75 735 ARG A C 1
ATOM 5768 O O . ARG A 1 735 ? 0.279 -15.346 -15.150 1.00 98.75 735 ARG A O 1
ATOM 5775 N N . LEU A 1 736 ? -1.398 -13.854 -15.180 1.00 98.62 736 LEU A N 1
ATOM 5776 C CA . LEU A 1 736 ? -1.984 -14.276 -13.904 1.00 98.62 736 LEU A CA 1
ATOM 5777 C C . LEU A 1 736 ? -2.243 -15.791 -13.881 1.00 98.62 736 LEU A C 1
ATOM 5779 O O . LEU A 1 736 ? -1.764 -16.465 -12.971 1.00 98.62 736 LEU A O 1
ATOM 5783 N N . ARG A 1 737 ? -2.873 -16.362 -14.921 1.00 98.06 737 ARG A N 1
ATOM 5784 C CA . ARG A 1 737 ? -3.079 -17.820 -15.007 1.00 98.06 737 ARG A CA 1
ATOM 5785 C C . ARG A 1 737 ? -1.751 -18.591 -15.083 1.00 98.06 737 ARG A C 1
ATOM 5787 O O . ARG A 1 737 ? -1.599 -19.569 -14.359 1.00 98.06 737 ARG A O 1
ATOM 5794 N N . SER A 1 738 ? -0.779 -18.149 -15.885 1.00 98.50 738 SER A N 1
ATOM 5795 C CA . SER A 1 738 ? 0.558 -18.766 -16.015 1.00 98.50 738 SER A CA 1
ATOM 5796 C C . SER A 1 738 ? 1.385 -18.732 -14.724 1.00 98.50 738 SER A C 1
ATOM 5798 O O . SER A 1 738 ? 2.160 -19.649 -14.440 1.00 98.50 738 SER A O 1
ATOM 5800 N N . TRP A 1 739 ? 1.228 -17.670 -13.938 1.00 98.56 739 TRP A N 1
ATOM 5801 C CA . TRP A 1 739 ? 1.921 -17.436 -12.673 1.00 98.56 739 TRP A CA 1
ATOM 5802 C C . TRP A 1 739 ? 1.157 -18.044 -11.483 1.00 98.56 739 TRP A C 1
ATOM 5804 O O . TRP A 1 739 ? 1.570 -17.894 -10.342 1.00 98.56 739 TRP A O 1
ATOM 5814 N N . GLY A 1 740 ? 0.053 -18.764 -11.719 1.00 97.94 740 GLY A N 1
ATOM 5815 C CA . GLY A 1 740 ? -0.725 -19.398 -10.653 1.00 97.94 740 GLY A CA 1
ATOM 5816 C C . GLY A 1 740 ? -1.429 -18.397 -9.730 1.00 97.94 740 GLY A C 1
ATOM 5817 O O . GLY A 1 740 ? -1.593 -18.652 -8.536 1.00 97.94 740 GLY A O 1
ATOM 5818 N N . CYS A 1 741 ? -1.863 -17.264 -10.278 1.00 98.56 741 CYS A N 1
ATOM 5819 C CA . CYS A 1 741 ? -2.760 -16.301 -9.648 1.00 98.56 741 CYS A CA 1
ATOM 5820 C C . CYS A 1 741 ? -4.187 -16.466 -10.195 1.00 98.56 741 CYS A C 1
ATOM 5822 O O . CYS A 1 741 ? -4.398 -16.642 -11.394 1.00 98.56 741 CYS A O 1
ATOM 5824 N N . ASN A 1 742 ? -5.177 -16.393 -9.307 1.00 98.50 742 ASN A N 1
ATOM 5825 C CA . ASN A 1 742 ? -6.607 -16.478 -9.625 1.00 98.50 742 ASN A CA 1
ATOM 5826 C C . ASN A 1 742 ? -7.352 -15.160 -9.369 1.00 98.50 742 ASN A C 1
ATOM 5828 O O . ASN A 1 742 ? -8.565 -15.124 -9.528 1.00 98.50 742 ASN A O 1
ATOM 5832 N N . THR A 1 743 ? -6.664 -14.097 -8.939 1.00 98.81 743 THR A N 1
ATOM 5833 C CA . THR A 1 743 ? -7.298 -12.822 -8.581 1.00 98.81 743 THR A CA 1
ATOM 5834 C C . THR A 1 743 ? -6.659 -11.635 -9.306 1.00 98.81 743 THR A C 1
ATOM 5836 O O . THR A 1 743 ? -5.441 -11.463 -9.258 1.00 98.81 743 THR A O 1
ATOM 5839 N N . ILE A 1 744 ? -7.482 -10.767 -9.895 1.00 98.81 744 ILE A N 1
ATOM 5840 C CA . ILE A 1 744 ? -7.140 -9.354 -10.115 1.00 98.81 744 ILE A CA 1
ATOM 5841 C C . ILE A 1 744 ? -7.556 -8.613 -8.842 1.00 98.81 744 ILE A C 1
ATOM 5843 O O . ILE A 1 744 ? -8.736 -8.572 -8.507 1.00 98.81 744 ILE A O 1
ATOM 5847 N N . ALA A 1 745 ? -6.610 -8.105 -8.056 1.00 97.31 745 ALA A N 1
ATOM 5848 C CA . ALA A 1 745 ? -6.971 -7.460 -6.797 1.00 97.31 745 ALA A CA 1
ATOM 5849 C C . ALA A 1 745 ? -7.383 -5.992 -7.000 1.00 97.31 745 ALA A C 1
ATOM 5851 O O . ALA A 1 745 ? -7.338 -5.460 -8.109 1.00 97.31 745 ALA A O 1
ATOM 5852 N N . ASN A 1 746 ? -7.744 -5.354 -5.887 1.00 93.44 746 ASN A N 1
ATOM 5853 C CA . ASN A 1 746 ? -8.087 -3.941 -5.733 1.00 93.44 746 ASN A CA 1
ATOM 5854 C C . ASN A 1 746 ? -7.333 -2.962 -6.669 1.00 93.44 746 ASN A C 1
ATOM 5856 O O . ASN A 1 746 ? -6.158 -3.156 -6.993 1.00 93.44 746 ASN A O 1
ATOM 5860 N N . SER A 1 747 ? -7.977 -1.833 -6.987 1.00 92.06 747 SER A N 1
ATOM 5861 C CA . SER A 1 747 ? -7.355 -0.678 -7.656 1.00 92.06 747 SER A CA 1
ATOM 5862 C C . SER A 1 747 ? -6.770 -0.993 -9.043 1.00 92.06 747 SER A C 1
ATOM 5864 O O . SER A 1 747 ? -5.783 -0.382 -9.449 1.00 92.06 747 SER A O 1
ATOM 5866 N N . SER A 1 748 ? -7.355 -1.969 -9.739 1.00 96.25 748 SER A N 1
ATOM 5867 C CA . SER A 1 748 ? -6.988 -2.408 -11.094 1.00 96.25 748 SER A CA 1
ATOM 5868 C C . SER A 1 748 ? -7.853 -1.732 -12.162 1.00 96.25 748 SER A C 1
ATOM 5870 O O . SER A 1 748 ? -8.840 -1.073 -11.843 1.00 96.25 748 SER A O 1
ATOM 5872 N N . ASP A 1 749 ? -7.499 -1.877 -13.442 1.00 96.19 749 ASP A N 1
ATOM 5873 C CA . ASP A 1 749 ? -8.292 -1.286 -14.523 1.00 96.19 749 ASP A CA 1
ATOM 5874 C C . ASP A 1 749 ? -9.633 -2.023 -14.683 1.00 96.19 749 ASP A C 1
ATOM 5876 O O . ASP A 1 749 ? -9.690 -3.181 -15.109 1.00 96.19 749 ASP A O 1
ATOM 5880 N N . ARG A 1 750 ? -10.725 -1.310 -14.380 1.00 94.56 750 ARG A N 1
ATOM 5881 C CA . ARG A 1 750 ? -12.124 -1.750 -14.502 1.00 94.56 750 ARG A CA 1
ATOM 5882 C C . ARG A 1 750 ? -12.424 -2.466 -15.826 1.00 94.56 750 ARG A C 1
ATOM 5884 O O . ARG A 1 750 ? -13.190 -3.428 -15.847 1.00 94.56 750 ARG A O 1
ATOM 5891 N N . ARG A 1 751 ? -11.826 -2.013 -16.935 1.00 95.88 751 ARG A N 1
ATOM 5892 C CA . ARG A 1 751 ? -12.037 -2.578 -18.280 1.00 95.88 751 ARG A CA 1
ATOM 5893 C C . ARG A 1 751 ? -11.473 -3.993 -18.416 1.00 95.88 751 ARG A C 1
ATOM 5895 O O . ARG A 1 751 ? -11.978 -4.749 -19.234 1.00 95.88 751 ARG A O 1
ATOM 5902 N N . ILE A 1 752 ? -10.457 -4.331 -17.620 1.00 97.81 752 ILE A N 1
ATOM 5903 C CA . ILE A 1 752 ? -9.787 -5.639 -17.583 1.00 97.81 752 ILE A CA 1
ATOM 5904 C C . ILE A 1 752 ? -10.486 -6.561 -16.575 1.00 97.81 752 ILE A C 1
ATOM 5906 O O . ILE A 1 752 ? -10.698 -7.738 -16.854 1.00 97.81 752 ILE A O 1
ATOM 5910 N N . CYS A 1 753 ? -10.932 -6.022 -15.435 1.00 97.62 753 CYS A N 1
ATOM 5911 C CA . CYS A 1 753 ? -11.797 -6.745 -14.495 1.00 97.62 753 CYS A CA 1
ATOM 5912 C C . CYS A 1 753 ? -13.058 -7.296 -15.194 1.00 97.62 753 CYS A C 1
ATOM 5914 O O . CYS A 1 753 ? -13.354 -8.484 -15.094 1.00 97.62 753 CYS A O 1
ATOM 5916 N N . LEU A 1 754 ? -13.736 -6.451 -15.982 1.00 97.00 754 LEU A N 1
ATOM 5917 C CA . LEU A 1 754 ? -14.966 -6.764 -16.728 1.00 97.00 754 LEU A CA 1
ATOM 5918 C C . LEU A 1 754 ? -14.737 -7.550 -18.045 1.00 97.00 754 LEU A C 1
ATOM 5920 O O . LEU A 1 754 ? -15.545 -7.448 -18.971 1.00 97.00 754 LEU A O 1
ATOM 5924 N N . MET A 1 755 ? -13.637 -8.306 -18.158 1.00 97.75 755 MET A N 1
ATOM 5925 C CA . MET A 1 755 ? -13.376 -9.230 -19.277 1.00 97.75 755 MET A CA 1
ATOM 5926 C C . MET A 1 755 ? -13.808 -10.679 -18.997 1.00 97.75 755 MET A C 1
ATOM 5928 O O . MET A 1 755 ? -13.546 -11.548 -19.828 1.00 97.75 755 MET A O 1
ATOM 5932 N N . ASP A 1 756 ? -14.430 -10.965 -17.848 1.00 94.94 756 ASP A N 1
ATOM 5933 C CA . ASP A 1 756 ? -15.011 -12.273 -17.504 1.00 94.94 756 ASP A CA 1
ATOM 5934 C C . ASP A 1 756 ? -14.016 -13.457 -17.606 1.00 94.94 756 ASP A C 1
ATOM 5936 O O . ASP A 1 756 ? -14.336 -14.547 -18.088 1.00 94.94 756 ASP A O 1
ATOM 5940 N N . ARG A 1 757 ? -12.759 -13.233 -17.185 1.00 97.19 757 ARG A N 1
ATOM 5941 C CA . ARG A 1 757 ? -11.638 -14.192 -17.340 1.00 97.19 757 ARG A CA 1
ATOM 5942 C C . ARG A 1 757 ? -10.833 -14.484 -16.077 1.00 97.19 757 ARG A C 1
ATOM 5944 O O . ARG A 1 757 ? -10.044 -15.430 -16.054 1.00 97.19 757 ARG A O 1
ATOM 5951 N N . THR A 1 758 ? -10.941 -13.658 -15.043 1.00 98.56 758 THR A N 1
ATOM 5952 C CA . THR A 1 758 ? -10.231 -13.837 -13.768 1.00 98.56 758 THR A CA 1
ATOM 5953 C C . THR A 1 758 ? -11.038 -13.131 -12.684 1.00 98.56 758 THR A C 1
ATOM 5955 O O . THR A 1 758 ? -11.331 -11.951 -12.868 1.00 98.56 758 THR A O 1
ATOM 5958 N N . PRO A 1 759 ? -11.415 -13.804 -11.582 1.00 98.75 759 PRO A N 1
ATOM 5959 C CA . PRO A 1 759 ? -12.135 -13.159 -10.490 1.00 98.75 759 PRO A CA 1
ATOM 5960 C C . PRO A 1 759 ? -11.405 -11.933 -9.949 1.00 98.75 759 PRO A C 1
ATOM 5962 O O . PRO A 1 759 ? -10.171 -11.899 -9.928 1.00 98.75 759 PRO A O 1
ATOM 5965 N N . TYR A 1 760 ? -12.155 -10.939 -9.479 1.00 98.81 760 TYR A N 1
ATOM 5966 C CA . TYR A 1 760 ? -11.563 -9.684 -9.026 1.00 98.81 760 TYR A CA 1
ATOM 5967 C C . TYR A 1 760 ? -12.190 -9.106 -7.760 1.00 98.81 760 TYR A C 1
ATOM 5969 O O . TYR A 1 760 ? -13.325 -9.421 -7.400 1.00 98.81 760 TYR A O 1
ATOM 5977 N N . THR A 1 761 ? -11.426 -8.271 -7.057 1.00 98.44 761 THR A N 1
ATOM 5978 C CA . THR A 1 761 ? -11.913 -7.455 -5.936 1.00 98.44 761 THR A CA 1
ATOM 5979 C C . THR A 1 761 ? -11.883 -5.982 -6.308 1.00 98.44 761 THR A C 1
ATOM 5981 O O . THR A 1 761 ? -10.937 -5.516 -6.939 1.00 98.44 761 THR A O 1
ATOM 5984 N N . GLU A 1 762 ? -12.910 -5.247 -5.891 1.00 95.56 762 GLU A N 1
ATOM 5985 C CA . GLU A 1 762 ? -13.090 -3.835 -6.241 1.00 95.56 762 GLU A CA 1
ATOM 5986 C C . GLU A 1 762 ? -13.138 -2.946 -4.982 1.00 95.56 762 GLU A C 1
ATOM 5988 O O . GLU A 1 762 ? -13.328 -3.451 -3.868 1.00 95.56 762 GLU A O 1
ATOM 5993 N N . ARG A 1 763 ? -12.957 -1.628 -5.133 1.00 94.19 763 ARG A N 1
ATOM 5994 C CA . ARG A 1 763 ? -13.071 -0.644 -4.044 1.00 94.19 763 ARG A CA 1
ATOM 5995 C C . ARG A 1 763 ? -13.832 0.604 -4.466 1.00 94.19 763 ARG A C 1
ATOM 5997 O O . ARG A 1 763 ? -13.555 1.195 -5.503 1.00 94.19 763 ARG A O 1
ATOM 6004 N N . PHE A 1 764 ? -14.686 1.079 -3.565 1.00 94.06 764 PHE A N 1
ATOM 6005 C CA . PHE A 1 764 ? -15.179 2.455 -3.578 1.00 94.06 764 PHE A CA 1
ATOM 6006 C C . PHE A 1 764 ? -14.812 3.190 -2.284 1.00 94.06 764 PHE A C 1
ATOM 6008 O O . PHE A 1 764 ? -14.492 2.571 -1.267 1.00 94.06 764 PHE A O 1
ATOM 6015 N N . GLU A 1 765 ? -14.847 4.519 -2.332 1.00 91.88 765 GLU A N 1
ATOM 6016 C CA . GLU A 1 765 ? -14.571 5.414 -1.203 1.00 91.88 765 GLU A CA 1
ATOM 6017 C C . GLU A 1 765 ? -15.843 6.210 -0.879 1.00 91.88 765 GLU A C 1
ATOM 6019 O O . GLU A 1 765 ? -16.531 6.679 -1.789 1.00 91.88 765 GLU A O 1
ATOM 6024 N N . VAL A 1 766 ? -16.199 6.335 0.404 1.00 93.62 766 VAL A N 1
ATOM 6025 C CA . VAL A 1 766 ? -17.462 6.976 0.820 1.00 93.62 766 VAL A CA 1
ATOM 6026 C C . VAL A 1 766 ? -17.236 8.461 1.108 1.00 93.62 766 VAL A C 1
ATOM 6028 O O . VAL A 1 766 ? -17.065 8.891 2.249 1.00 93.62 766 VAL A O 1
ATOM 6031 N N . HIS A 1 767 ? -17.229 9.265 0.046 1.00 90.31 767 HIS A N 1
ATOM 6032 C CA . HIS A 1 767 ? -17.055 10.718 0.112 1.00 90.31 767 HIS A CA 1
ATOM 6033 C C . HIS A 1 767 ? -18.321 11.446 0.623 1.00 90.31 767 HIS A C 1
ATOM 6035 O O . HIS A 1 767 ? -19.077 12.032 -0.150 1.00 90.31 767 HIS A O 1
ATOM 6041 N N . SER A 1 768 ? -18.553 11.425 1.939 1.00 93.69 768 SER A N 1
ATOM 6042 C CA . SER A 1 768 ? -19.674 12.109 2.612 1.00 93.69 768 SER A CA 1
ATOM 6043 C C . SER A 1 768 ? -19.219 13.266 3.521 1.00 93.69 768 SER A C 1
ATOM 6045 O O . SER A 1 768 ? -18.042 13.630 3.522 1.00 93.69 768 SER A O 1
ATOM 6047 N N . LYS A 1 769 ? -20.128 13.864 4.317 1.00 94.56 769 LYS A N 1
ATOM 6048 C CA . LYS A 1 769 ? -19.758 14.893 5.311 1.00 94.56 769 LYS A CA 1
ATOM 6049 C C . LYS A 1 769 ? -18.704 14.325 6.288 1.00 94.56 769 LYS A C 1
ATOM 6051 O O . LYS A 1 769 ? -18.995 13.335 6.966 1.00 94.56 769 LYS A O 1
ATOM 6056 N N . PRO A 1 770 ? -17.497 14.916 6.393 1.00 94.31 770 PRO A N 1
ATOM 6057 C CA . PRO A 1 770 ? -16.487 14.458 7.341 1.00 94.31 770 PRO A CA 1
ATOM 6058 C C . PRO A 1 770 ? -16.858 14.846 8.777 1.00 94.31 770 PRO A C 1
ATOM 6060 O O . PRO A 1 770 ? -17.595 15.806 9.021 1.00 94.31 770 PRO A O 1
ATOM 6063 N N . LEU A 1 771 ? -16.303 14.121 9.744 1.00 94.69 771 LEU A N 1
ATOM 6064 C CA . LEU A 1 771 ? -16.336 14.469 11.158 1.00 94.69 771 LEU A CA 1
ATOM 6065 C C . LEU A 1 771 ? -15.381 15.648 11.391 1.00 94.69 771 LEU A C 1
ATOM 6067 O O . LEU A 1 771 ? -14.172 15.452 11.498 1.00 94.69 771 LEU A O 1
ATOM 6071 N N . ALA A 1 772 ? -15.899 16.879 11.452 1.00 94.50 772 ALA A N 1
ATOM 6072 C CA . ALA A 1 772 ? -15.087 18.100 11.351 1.00 94.50 772 ALA A CA 1
ATOM 6073 C C . ALA A 1 772 ? -13.887 18.179 12.324 1.00 94.50 772 ALA A C 1
ATOM 6075 O O . ALA A 1 772 ? -12.840 18.726 11.966 1.00 94.50 772 ALA A O 1
ATOM 6076 N N . GLY A 1 773 ? -14.024 17.619 13.532 1.00 92.81 773 GLY A N 1
ATOM 6077 C CA . GLY A 1 773 ? -12.983 17.555 14.565 1.00 92.81 773 GLY A CA 1
ATOM 6078 C C . GLY A 1 773 ? -12.019 16.356 14.492 1.00 92.81 773 GLY A C 1
ATOM 6079 O O . GLY A 1 773 ? -11.162 16.207 15.372 1.00 92.81 773 GLY A O 1
ATOM 6080 N N . HIS A 1 774 ? -12.143 15.480 13.492 1.00 92.94 774 HIS A N 1
ATOM 6081 C CA . HIS A 1 774 ? -11.117 14.502 13.095 1.00 92.94 774 HIS A CA 1
ATOM 6082 C C . HIS A 1 774 ? -10.145 15.154 12.110 1.00 92.94 774 HIS A C 1
ATOM 6084 O O . HIS A 1 774 ? -10.562 16.006 11.330 1.00 92.94 774 HIS A O 1
ATOM 6090 N N . LYS A 1 775 ? -8.856 14.801 12.184 1.00 80.12 775 LYS A N 1
ATOM 6091 C CA . LYS A 1 775 ? -7.823 15.256 11.244 1.00 80.12 775 LYS A CA 1
ATOM 6092 C C . LYS A 1 775 ? -6.770 14.171 11.024 1.00 80.12 775 LYS A C 1
ATOM 6094 O O . LYS A 1 775 ? -6.191 13.675 11.993 1.00 80.12 775 LYS A O 1
ATOM 6099 N N . GLY A 1 776 ? -6.452 13.904 9.759 1.00 70.50 776 GLY A N 1
ATOM 6100 C CA . GLY A 1 776 ? -5.243 13.186 9.340 1.00 70.50 776 GLY A CA 1
ATOM 6101 C C . GLY A 1 776 ? -5.392 11.675 9.126 1.00 70.50 776 GLY A C 1
ATOM 6102 O O . GLY A 1 776 ? -6.352 11.043 9.560 1.00 70.50 776 GLY A O 1
ATOM 6103 N N . GLY A 1 777 ? -4.392 11.099 8.457 1.00 69.62 777 GLY A N 1
ATOM 6104 C CA . GLY A 1 777 ? -4.513 9.866 7.673 1.00 69.62 777 GLY A CA 1
ATOM 6105 C C . GLY A 1 777 ? -4.461 10.223 6.183 1.00 69.62 777 GLY A C 1
ATOM 6106 O O . GLY A 1 777 ? -3.955 11.289 5.832 1.00 69.62 777 GLY A O 1
ATOM 6107 N N . TRP A 1 778 ? -5.016 9.377 5.313 1.00 69.88 778 TRP A N 1
ATOM 6108 C CA . TRP A 1 778 ? -5.270 9.743 3.909 1.00 69.88 778 TRP A CA 1
ATOM 6109 C C . TRP A 1 778 ? -6.435 10.736 3.756 1.00 69.88 778 TRP A C 1
ATOM 6111 O O . TRP A 1 778 ? -6.463 11.531 2.815 1.00 69.88 778 TRP A O 1
ATOM 6121 N N . TRP A 1 779 ? -7.385 10.685 4.694 1.00 75.44 779 TRP A N 1
ATOM 6122 C CA . TRP A 1 779 ? -8.675 11.368 4.659 1.00 75.44 779 TRP A CA 1
ATOM 6123 C C . TRP A 1 779 ? -9.135 11.720 6.081 1.00 75.44 779 TRP A C 1
ATOM 6125 O O . TRP A 1 779 ? -8.780 11.023 7.035 1.00 75.44 779 TRP A O 1
ATOM 6135 N N . ASP A 1 780 ? -9.956 12.764 6.221 1.00 87.44 780 ASP A N 1
ATOM 6136 C CA . ASP A 1 780 ? -10.727 12.986 7.450 1.00 87.44 780 ASP A CA 1
ATOM 6137 C C . ASP A 1 780 ? -11.853 11.940 7.532 1.00 87.44 780 ASP A C 1
ATOM 6139 O O . ASP A 1 780 ? -12.515 11.654 6.532 1.00 87.44 780 ASP A O 1
ATOM 6143 N N . PHE A 1 781 ? -12.080 11.363 8.714 1.00 92.50 781 PHE A N 1
ATOM 6144 C CA . PHE A 1 781 ? -13.043 10.272 8.899 1.00 92.50 781 PHE A CA 1
ATOM 6145 C C . PHE A 1 781 ? -14.483 10.732 8.608 1.00 92.50 781 PHE A C 1
ATOM 6147 O O . PHE A 1 781 ? -14.940 11.735 9.160 1.00 92.50 781 PHE A O 1
ATOM 6154 N N . ALA A 1 782 ? -15.210 9.998 7.763 1.00 94.56 782 ALA A N 1
ATOM 6155 C CA . ALA A 1 782 ? -16.603 10.282 7.416 1.00 94.56 782 ALA A CA 1
ATOM 6156 C C . ALA A 1 782 ? -17.538 10.131 8.632 1.00 94.56 782 ALA A C 1
ATOM 6158 O O . ALA A 1 782 ? -17.383 9.192 9.407 1.00 94.56 782 ALA A O 1
ATOM 6159 N N . ASP A 1 783 ? -18.523 11.020 8.809 1.00 97.06 783 ASP A N 1
ATOM 6160 C CA . ASP A 1 783 ? -19.531 10.887 9.873 1.00 97.06 783 ASP A CA 1
ATOM 6161 C C . ASP A 1 783 ? -20.584 9.831 9.475 1.00 97.06 783 ASP A C 1
ATOM 6163 O O . ASP A 1 783 ? -21.407 10.105 8.598 1.00 97.06 783 ASP A O 1
ATOM 6167 N N . PRO A 1 784 ? -20.610 8.632 10.094 1.00 97.75 784 PRO A N 1
ATOM 6168 C CA . PRO A 1 784 ? -21.467 7.543 9.636 1.00 97.75 784 PRO A CA 1
ATOM 6169 C C . PRO A 1 784 ? -22.910 7.662 10.151 1.00 97.75 784 PRO A C 1
ATOM 6171 O O . PRO A 1 784 ? -23.764 6.859 9.770 1.00 97.75 784 PRO A O 1
ATOM 6174 N N . PHE A 1 785 ? -23.189 8.640 11.021 1.00 98.31 785 PHE A N 1
ATOM 6175 C CA . PHE A 1 785 ? -24.546 8.997 11.430 1.00 98.31 785 PHE A CA 1
ATOM 6176 C C . PHE A 1 785 ? -25.184 9.994 10.455 1.00 98.31 785 PHE A C 1
ATOM 6178 O O . PHE A 1 785 ? -26.410 10.107 10.419 1.00 98.31 785 PHE A O 1
ATOM 6185 N N . ASP A 1 786 ? -24.379 10.710 9.664 1.00 98.38 786 ASP A N 1
ATOM 6186 C CA . ASP A 1 786 ? -24.873 11.691 8.707 1.00 98.38 786 ASP A CA 1
ATOM 6187 C C . ASP A 1 786 ? -25.605 11.019 7.524 1.00 98.38 786 ASP A C 1
ATOM 6189 O O . ASP A 1 786 ? -25.084 10.060 6.942 1.00 98.38 786 ASP A O 1
ATOM 6193 N N . PRO A 1 787 ? -26.792 11.508 7.107 1.00 98.00 787 PRO A N 1
ATOM 6194 C CA . PRO A 1 787 ? -27.530 10.927 5.984 1.00 98.00 787 PRO A CA 1
ATOM 6195 C C . PRO A 1 787 ? -26.723 10.838 4.680 1.00 98.00 787 PRO A C 1
ATOM 6197 O O . PRO A 1 787 ? -26.955 9.920 3.888 1.00 98.00 787 PRO A O 1
ATOM 6200 N N . SER A 1 788 ? -25.754 11.741 4.469 1.00 98.00 788 SER A N 1
ATOM 6201 C CA . SER A 1 788 ? -24.883 11.721 3.288 1.00 98.00 788 SER A CA 1
ATOM 6202 C C . SER A 1 788 ? -24.008 10.464 3.203 1.00 98.00 788 SER A C 1
ATOM 6204 O O . SER A 1 788 ? -23.772 9.979 2.100 1.00 98.00 788 SER A O 1
ATOM 6206 N N . PHE A 1 789 ? -23.596 9.871 4.332 1.00 98.44 789 PHE A N 1
ATOM 6207 C CA . PHE A 1 789 ? -22.778 8.649 4.350 1.00 98.44 789 PHE A CA 1
ATOM 6208 C C . PHE A 1 789 ? -23.536 7.447 3.777 1.00 98.44 789 PHE A C 1
ATOM 6210 O O . PHE A 1 789 ? -23.033 6.733 2.908 1.00 98.44 789 PHE A O 1
ATOM 6217 N N . ARG A 1 790 ? -24.796 7.261 4.193 1.00 98.50 790 ARG A N 1
ATOM 6218 C CA . ARG A 1 790 ? -25.662 6.217 3.625 1.00 98.50 790 ARG A CA 1
ATOM 6219 C C . ARG A 1 790 ? -26.000 6.496 2.160 1.00 98.50 790 ARG A C 1
ATOM 6221 O O . ARG A 1 790 ? -26.045 5.557 1.368 1.00 98.50 790 ARG A O 1
ATOM 6228 N N . ALA A 1 791 ? -26.279 7.754 1.815 1.00 98.50 791 ALA A N 1
ATOM 6229 C CA . ALA A 1 791 ? -26.617 8.134 0.447 1.00 98.50 791 ALA A CA 1
ATOM 6230 C C . ALA A 1 791 ? -25.463 7.825 -0.519 1.00 98.50 791 ALA A C 1
ATOM 6232 O O . ALA A 1 791 ? -25.689 7.183 -1.541 1.00 98.50 791 ALA A O 1
ATOM 6233 N N . GLU A 1 792 ? -24.228 8.182 -0.159 1.00 98.12 792 GLU A N 1
ATOM 6234 C CA . GLU A 1 792 ? -23.046 7.918 -0.982 1.00 98.12 792 GLU A CA 1
ATOM 6235 C C . GLU A 1 792 ? -22.713 6.421 -1.059 1.00 98.12 792 GLU A C 1
ATOM 6237 O O . GLU A 1 792 ? -22.514 5.897 -2.154 1.00 98.12 792 GLU A O 1
ATOM 6242 N N . ALA A 1 793 ? -22.755 5.689 0.062 1.00 98.19 793 ALA A N 1
ATOM 6243 C CA . ALA A 1 793 ? -22.554 4.235 0.058 1.00 98.19 793 ALA A CA 1
ATOM 6244 C C . ALA A 1 793 ? -23.594 3.491 -0.807 1.00 98.19 793 ALA A C 1
ATOM 6246 O O . ALA A 1 793 ? -23.279 2.461 -1.404 1.00 98.19 793 ALA A O 1
ATOM 6247 N N . ARG A 1 794 ? -24.822 4.023 -0.923 1.00 98.31 794 ARG A N 1
ATOM 6248 C CA . ARG A 1 794 ? -25.819 3.538 -1.887 1.00 98.31 794 ARG A CA 1
ATOM 6249 C C . ARG A 1 794 ? -25.443 3.900 -3.317 1.00 98.31 794 ARG A C 1
ATOM 6251 O O . ARG A 1 794 ? -25.402 3.007 -4.154 1.00 98.31 794 ARG A O 1
ATOM 6258 N N . ARG A 1 795 ? -25.157 5.177 -3.582 1.00 98.25 795 ARG A N 1
ATOM 6259 C CA . ARG A 1 795 ? -24.838 5.721 -4.912 1.00 98.25 795 ARG A CA 1
ATOM 6260 C C . ARG A 1 795 ? -23.678 4.969 -5.572 1.00 98.25 795 ARG A C 1
ATOM 6262 O O . ARG A 1 795 ? -23.761 4.579 -6.735 1.00 98.25 795 ARG A O 1
ATOM 6269 N N . GLN A 1 796 ? -22.631 4.678 -4.803 1.00 97.75 796 GLN A N 1
ATOM 6270 C CA . GLN A 1 796 ? -21.502 3.859 -5.248 1.00 97.75 796 GLN A CA 1
ATOM 6271 C C . GLN A 1 796 ? -21.950 2.460 -5.709 1.00 97.75 796 GLN A C 1
ATOM 6273 O O . GLN A 1 796 ? -21.534 2.003 -6.772 1.00 97.75 796 GLN A O 1
ATOM 6278 N N . ALA A 1 797 ? -22.853 1.808 -4.971 1.00 95.31 797 ALA A N 1
ATOM 6279 C CA . ALA A 1 797 ? -23.333 0.466 -5.293 1.00 95.31 797 ALA A CA 1
ATOM 6280 C C . ALA A 1 797 ? -24.393 0.413 -6.414 1.00 95.31 797 ALA A C 1
ATOM 6282 O O . ALA A 1 797 ? -24.374 -0.514 -7.222 1.00 95.31 797 ALA A O 1
ATOM 6283 N N . SER A 1 798 ? -25.314 1.382 -6.479 1.00 94.44 798 SER A N 1
ATOM 6284 C CA . SER A 1 798 ? -26.435 1.383 -7.434 1.00 94.44 798 SER A CA 1
ATOM 6285 C C . SER A 1 798 ? -26.171 2.132 -8.740 1.00 94.44 798 SER A C 1
ATOM 6287 O O . SER A 1 798 ? -26.883 1.892 -9.710 1.00 94.44 798 SER A O 1
ATOM 6289 N N . GLU A 1 799 ? -25.180 3.027 -8.787 1.00 96.12 799 GLU A N 1
ATOM 6290 C CA . GLU A 1 799 ? -24.885 3.850 -9.970 1.00 96.12 799 GLU A CA 1
ATOM 6291 C C . GLU A 1 799 ? -23.455 3.632 -10.473 1.00 96.12 799 GLU A C 1
ATOM 6293 O O . GLU A 1 799 ? -23.262 3.311 -11.644 1.00 96.12 799 GLU A O 1
ATOM 6298 N N . VAL A 1 800 ? -22.443 3.763 -9.606 1.00 96.06 800 VAL A N 1
ATOM 6299 C CA . VAL A 1 800 ? -21.032 3.749 -10.042 1.00 96.06 800 VAL A CA 1
ATOM 6300 C C . VAL A 1 800 ? -20.567 2.335 -10.396 1.00 96.06 800 VAL A C 1
ATOM 6302 O O . VAL A 1 800 ? -20.101 2.107 -11.515 1.00 96.06 800 VAL A O 1
ATOM 6305 N N . PHE A 1 801 ? -20.743 1.384 -9.476 1.00 96.25 801 PHE A N 1
ATOM 6306 C CA . PHE A 1 801 ? -20.270 -0.003 -9.574 1.00 96.25 801 PHE A CA 1
ATOM 6307 C C . PHE A 1 801 ? -21.398 -1.014 -9.857 1.00 96.25 801 PHE A C 1
ATOM 6309 O O . PHE A 1 801 ? -21.293 -2.201 -9.548 1.00 96.25 801 PHE A O 1
ATOM 6316 N N . HIS A 1 802 ? -22.509 -0.555 -10.441 1.00 96.56 802 HIS A N 1
ATOM 6317 C CA . HIS A 1 802 ? -23.709 -1.375 -10.649 1.00 96.56 802 HIS A CA 1
ATOM 6318 C C . HIS A 1 802 ? -23.457 -2.637 -11.500 1.00 96.56 802 HIS A C 1
ATOM 6320 O O . HIS A 1 802 ? -24.129 -3.652 -11.310 1.00 96.56 802 HIS A O 1
ATOM 6326 N N . ARG A 1 803 ? -22.473 -2.604 -12.413 1.00 96.75 803 ARG A N 1
ATOM 6327 C CA . ARG A 1 803 ? -22.072 -3.765 -13.225 1.00 96.75 803 ARG A CA 1
ATOM 6328 C C . ARG A 1 803 ? -21.365 -4.810 -12.371 1.00 96.75 803 ARG A C 1
ATOM 6330 O O . ARG A 1 803 ? -21.738 -5.972 -12.403 1.00 96.75 803 ARG A O 1
ATOM 6337 N N . GLU A 1 804 ? -20.411 -4.385 -11.558 1.00 97.00 804 GLU A N 1
ATOM 6338 C CA . GLU A 1 804 ? -19.610 -5.201 -10.646 1.00 97.00 804 GLU A CA 1
ATOM 6339 C C . GLU A 1 804 ? -20.463 -5.795 -9.519 1.00 97.00 804 GLU A C 1
ATOM 6341 O O . GLU A 1 804 ? -20.226 -6.916 -9.073 1.00 97.00 804 GLU A O 1
ATOM 6346 N N . PHE A 1 805 ? -21.494 -5.072 -9.071 1.00 97.56 805 PHE A N 1
ATOM 6347 C CA . PHE A 1 805 ? -22.495 -5.600 -8.144 1.00 97.56 805 PHE A CA 1
ATOM 6348 C C . PHE A 1 805 ? -23.355 -6.713 -8.767 1.00 97.56 805 PHE A C 1
ATOM 6350 O O . PHE A 1 805 ? -23.801 -7.596 -8.030 1.00 97.56 805 PHE A O 1
ATOM 6357 N N . ALA A 1 806 ? -23.542 -6.733 -10.091 1.00 96.38 806 ALA A N 1
ATOM 6358 C CA . ALA A 1 806 ? -24.259 -7.791 -10.810 1.00 96.38 806 ALA A CA 1
ATOM 6359 C C . ALA A 1 806 ? -23.350 -8.946 -11.290 1.00 96.38 806 ALA A C 1
ATOM 6361 O O . ALA A 1 806 ? -23.772 -10.100 -11.277 1.00 96.38 806 ALA A O 1
ATOM 6362 N N . ASP A 1 807 ? -22.113 -8.650 -11.685 1.00 97.44 807 ASP A N 1
ATOM 6363 C CA . ASP A 1 807 ? -21.165 -9.570 -12.325 1.00 97.44 807 ASP A CA 1
ATOM 6364 C C . ASP A 1 807 ? -20.637 -10.657 -11.363 1.00 97.44 807 ASP A C 1
ATOM 6366 O O . ASP A 1 807 ? -19.982 -10.310 -10.379 1.00 97.44 807 ASP A O 1
ATOM 6370 N N . PRO A 1 808 ? -20.839 -11.967 -11.615 1.00 97.31 808 PRO A N 1
ATOM 6371 C CA . PRO A 1 808 ? -20.354 -13.037 -10.741 1.00 97.31 808 PRO A CA 1
ATOM 6372 C C . PRO A 1 808 ? -18.820 -13.132 -10.601 1.00 97.31 808 PRO A C 1
ATOM 6374 O O . PRO A 1 808 ? -18.372 -13.709 -9.610 1.00 97.31 808 PRO A O 1
ATOM 6377 N N . TRP A 1 809 ? -18.014 -12.564 -11.510 1.00 98.31 809 TRP A N 1
ATOM 6378 C CA . TRP A 1 809 ? -16.545 -12.530 -11.392 1.00 98.31 809 TRP A CA 1
ATOM 6379 C C . TRP A 1 809 ? -16.056 -11.564 -10.301 1.00 98.31 809 TRP A C 1
ATOM 6381 O O . TRP A 1 809 ? -14.997 -11.796 -9.710 1.00 98.31 809 TRP A O 1
ATOM 6391 N N . CYS A 1 810 ? -16.837 -10.535 -9.959 1.00 98.50 810 CYS A N 1
ATOM 6392 C CA . CYS A 1 810 ? -16.560 -9.685 -8.803 1.00 98.50 810 CYS A CA 1
ATOM 6393 C C . CYS A 1 810 ? -16.793 -10.459 -7.491 1.00 98.50 810 CYS A C 1
ATOM 6395 O O . CYS A 1 810 ? -17.930 -10.748 -7.103 1.00 98.50 810 CYS A O 1
ATOM 6397 N N . ILE A 1 811 ? -15.713 -10.746 -6.768 1.00 98.56 811 ILE A N 1
ATOM 6398 C CA . ILE A 1 811 ? -15.704 -11.441 -5.473 1.00 98.56 811 ILE A CA 1
ATOM 6399 C C . ILE A 1 811 ? -16.433 -10.609 -4.409 1.00 98.56 811 ILE A C 1
ATOM 6401 O O . ILE A 1 811 ? -17.187 -11.136 -3.587 1.00 98.56 811 ILE A O 1
ATOM 6405 N N . GLY A 1 812 ? -16.213 -9.295 -4.419 1.00 98.25 812 GLY A N 1
ATOM 6406 C CA . GLY A 1 812 ? -16.749 -8.374 -3.429 1.00 98.25 812 GLY A CA 1
ATOM 6407 C C . GLY A 1 812 ? -15.977 -7.063 -3.353 1.00 98.25 812 GLY A C 1
ATOM 6408 O O . GLY A 1 812 ? -15.005 -6.844 -4.081 1.00 98.25 812 GLY A O 1
ATOM 6409 N N . PHE A 1 813 ? -16.417 -6.211 -2.430 1.00 98.44 813 PHE A N 1
ATOM 6410 C CA . PHE A 1 813 ? -15.962 -4.829 -2.313 1.00 98.44 813 PHE A CA 1
ATOM 6411 C C . PHE A 1 813 ? -15.200 -4.587 -1.013 1.00 98.44 813 PHE A C 1
ATOM 6413 O O . PHE A 1 813 ? -15.705 -4.865 0.083 1.00 98.44 813 PHE A O 1
ATOM 6420 N N . PHE A 1 814 ? -14.006 -4.011 -1.138 1.00 98.38 814 PHE A N 1
ATOM 6421 C CA . PHE A 1 814 ? -13.434 -3.182 -0.084 1.00 98.38 814 PHE A CA 1
ATOM 6422 C C . PHE A 1 814 ? -14.161 -1.831 -0.075 1.00 98.38 814 PHE A C 1
ATOM 6424 O O . PHE A 1 814 ? -14.624 -1.365 -1.116 1.00 98.38 814 PHE A O 1
ATOM 6431 N N . VAL A 1 815 ? -14.251 -1.191 1.087 1.00 96.94 815 VAL A N 1
ATOM 6432 C CA . VAL A 1 815 ? -14.803 0.166 1.201 1.00 96.94 815 VAL A CA 1
ATOM 6433 C C . VAL A 1 815 ? -13.842 1.016 2.010 1.00 96.94 815 VAL A C 1
ATOM 6435 O O . VAL A 1 815 ? -13.483 0.642 3.125 1.00 96.94 815 VAL A O 1
ATOM 6438 N N . ASP A 1 816 ? -13.412 2.126 1.414 1.00 94.25 816 ASP A N 1
ATOM 6439 C CA . ASP A 1 816 ? -12.254 2.925 1.817 1.00 94.25 816 ASP A CA 1
ATOM 6440 C C . ASP A 1 816 ? -10.935 2.118 1.900 1.00 94.25 816 ASP A C 1
ATOM 6442 O O . ASP A 1 816 ? -10.846 0.939 1.538 1.00 94.25 816 ASP A O 1
ATOM 6446 N N . ASN A 1 817 ? -9.869 2.783 2.350 1.00 93.19 817 ASN A N 1
ATOM 6447 C CA . ASN A 1 817 ? -8.535 2.217 2.527 1.00 93.19 817 ASN A CA 1
ATOM 6448 C C . ASN A 1 817 ? -7.857 2.876 3.737 1.00 93.19 817 ASN A C 1
ATOM 6450 O O . ASN A 1 817 ? -7.818 4.102 3.811 1.00 93.19 817 ASN A O 1
ATOM 6454 N N . GLU A 1 818 ? -7.309 2.085 4.664 1.00 92.62 818 GLU A N 1
ATOM 6455 C CA . GLU A 1 818 ? -6.422 2.557 5.742 1.00 92.62 818 GLU A CA 1
ATOM 6456 C C . GLU A 1 818 ? -6.993 3.703 6.608 1.00 92.62 818 GLU A C 1
ATOM 6458 O O . GLU A 1 818 ? -6.284 4.631 7.004 1.00 92.62 818 GLU A O 1
ATOM 6463 N N . GLN A 1 819 ? -8.290 3.628 6.928 1.00 90.62 819 GLN A N 1
ATOM 6464 C CA . GLN A 1 819 ? -8.988 4.617 7.760 1.00 90.62 819 GLN A CA 1
ATOM 6465 C C . GLN A 1 819 ? -8.292 4.859 9.117 1.00 90.62 819 GLN A C 1
ATOM 6467 O O . GLN A 1 819 ? -7.905 3.920 9.819 1.00 90.62 819 GLN A O 1
ATOM 6472 N N . ASN A 1 820 ? -8.171 6.129 9.524 1.00 89.62 820 ASN A N 1
ATOM 6473 C CA . ASN A 1 820 ? -7.482 6.520 10.759 1.00 89.62 820 ASN A CA 1
ATOM 6474 C C . ASN A 1 820 ? -8.416 6.489 11.985 1.00 89.62 820 ASN A C 1
ATOM 6476 O O . ASN A 1 820 ? -8.965 7.511 12.406 1.00 89.62 820 ASN A O 1
ATOM 6480 N N . TRP A 1 821 ? -8.562 5.300 12.573 1.00 90.81 821 TRP A N 1
ATOM 6481 C CA . TRP A 1 821 ? -9.398 5.036 13.754 1.00 90.81 821 TRP A CA 1
ATOM 6482 C C . TRP A 1 821 ? -8.859 5.617 15.077 1.00 90.81 821 TRP A C 1
ATOM 6484 O O . TRP A 1 821 ? -9.629 5.821 16.016 1.00 90.81 821 TRP A O 1
ATOM 6494 N N . GLY A 1 822 ? -7.550 5.878 15.169 1.00 89.25 822 GLY A N 1
ATOM 6495 C CA . GLY A 1 822 ? -6.891 6.390 16.376 1.00 89.25 822 GLY A CA 1
ATOM 6496 C C . GLY A 1 822 ? -6.875 5.429 17.578 1.00 89.25 822 GLY A C 1
ATOM 6497 O O . GLY A 1 822 ? -6.811 4.207 17.440 1.00 89.25 822 GLY A O 1
ATOM 6498 N N . GLU A 1 823 ? -6.893 5.996 18.787 1.00 90.56 823 GLU A N 1
ATOM 6499 C CA . GLU A 1 823 ? -7.089 5.263 20.044 1.00 90.56 823 GLU A CA 1
ATOM 6500 C C . GLU A 1 823 ? -8.588 5.046 20.326 1.00 90.56 823 GLU A C 1
ATOM 6502 O O . GLU A 1 823 ? -9.414 5.780 19.785 1.00 90.56 823 GLU A O 1
ATOM 6507 N N . PRO A 1 824 ? -8.980 4.128 21.237 1.00 93.25 824 PRO A N 1
ATOM 6508 C CA . PRO A 1 824 ? -10.388 3.796 21.491 1.00 93.25 824 PRO A CA 1
ATOM 6509 C C . PRO A 1 824 ? -11.345 4.945 21.816 1.00 93.25 824 PRO A C 1
ATOM 6511 O O . PRO A 1 824 ? -12.540 4.731 21.757 1.00 93.25 824 PRO A O 1
ATOM 6514 N N . HIS A 1 825 ? -10.857 6.141 22.153 1.00 94.19 825 HIS A N 1
ATOM 6515 C CA . HIS A 1 825 ? -11.658 7.334 22.456 1.00 94.19 825 HIS A CA 1
ATOM 6516 C C . HIS A 1 825 ? -11.450 8.481 21.443 1.00 94.19 825 HIS A C 1
ATOM 6518 O O . HIS A 1 825 ? -12.060 9.541 21.586 1.00 94.19 825 HIS A O 1
ATOM 6524 N N . THR A 1 826 ? -10.601 8.303 20.420 1.00 93.56 826 THR A N 1
ATOM 6525 C CA . THR A 1 826 ? -10.209 9.366 19.478 1.00 93.56 826 THR A CA 1
ATOM 6526 C C . THR A 1 826 ? -11.396 9.883 18.672 1.00 93.56 826 THR A C 1
ATOM 6528 O O . THR A 1 826 ? -11.589 11.094 18.627 1.00 93.56 826 THR A O 1
ATOM 6531 N N . LEU A 1 827 ? -12.242 9.005 18.120 1.00 95.69 827 LEU A N 1
ATOM 6532 C CA . LEU A 1 827 ? -13.441 9.430 17.383 1.00 95.69 827 LEU A CA 1
ATOM 6533 C C . LEU A 1 827 ? -14.455 10.162 18.284 1.00 95.69 827 LEU A C 1
ATOM 6535 O O . LEU A 1 827 ? -15.072 11.137 17.856 1.00 95.69 827 LEU A O 1
ATOM 6539 N N . GLY A 1 828 ? -14.562 9.783 19.563 1.00 96.88 828 GLY A N 1
ATOM 6540 C CA . GLY A 1 828 ? -15.355 10.518 20.554 1.00 96.88 828 GLY A CA 1
ATOM 6541 C C . GLY A 1 828 ? -14.797 11.919 20.840 1.00 96.88 828 GLY A C 1
ATOM 6542 O O . GLY A 1 828 ? -15.545 12.895 20.832 1.00 96.88 828 GLY A O 1
ATOM 6543 N N . VAL A 1 829 ? -13.478 12.061 21.012 1.00 96.75 829 VAL A N 1
ATOM 6544 C CA . VAL A 1 829 ? -12.818 13.375 21.170 1.00 96.75 829 VAL A CA 1
ATOM 6545 C C . VAL A 1 829 ? -12.952 14.229 19.901 1.00 96.75 829 VAL A C 1
ATOM 6547 O O . VAL A 1 829 ? -13.206 15.428 19.995 1.00 96.75 829 VAL A O 1
ATOM 6550 N N . SER A 1 830 ? -12.840 13.632 18.713 1.00 96.50 830 SER A N 1
ATOM 6551 C CA . SER A 1 830 ? -13.101 14.300 17.431 1.00 96.50 830 SER A CA 1
ATOM 6552 C C . SER A 1 830 ? -14.560 14.730 17.280 1.00 96.50 830 SER A C 1
ATOM 6554 O O . SER A 1 830 ? -14.834 15.803 16.743 1.00 96.50 830 SER A O 1
ATOM 6556 N N . THR A 1 831 ? -15.497 13.960 17.833 1.00 97.69 831 THR A N 1
ATOM 6557 C CA . THR A 1 831 ? -16.905 14.357 17.924 1.00 97.69 831 THR A CA 1
ATOM 6558 C C . THR A 1 831 ? -17.085 15.540 18.871 1.00 97.69 831 THR A C 1
ATOM 6560 O O . THR A 1 831 ? -17.743 16.502 18.494 1.00 97.69 831 THR A O 1
ATOM 6563 N N . LEU A 1 832 ? -16.447 15.555 20.051 1.00 97.12 832 LEU A N 1
ATOM 6564 C CA . LEU A 1 832 ? -16.487 16.723 20.945 1.00 97.12 832 LEU A CA 1
ATOM 6565 C C . LEU A 1 832 ? -15.953 17.999 20.278 1.00 97.12 832 LEU A C 1
ATOM 6567 O O . LEU A 1 832 ? -16.525 19.062 20.505 1.00 97.12 832 LEU A O 1
ATOM 6571 N N . LYS A 1 833 ? -14.914 17.876 19.441 1.00 96.88 833 LYS A N 1
ATOM 6572 C CA . LYS A 1 833 ? -14.330 18.967 18.639 1.00 96.88 833 LYS A CA 1
ATOM 6573 C C . LYS A 1 833 ? -15.189 19.434 17.457 1.00 96.88 833 LYS A C 1
ATOM 6575 O O . LYS A 1 833 ? -14.856 20.439 16.836 1.00 96.88 833 LYS A O 1
ATOM 6580 N N . SER A 1 834 ? -16.247 18.705 17.112 1.00 97.56 834 SER A N 1
ATOM 6581 C CA . SER A 1 834 ? -17.112 19.022 15.971 1.00 97.56 834 SER A CA 1
ATOM 6582 C C . SER A 1 834 ? -18.241 19.994 16.370 1.00 97.56 834 SER A C 1
ATOM 6584 O O . SER A 1 834 ? -18.652 19.994 17.534 1.00 97.56 834 SER A O 1
ATOM 6586 N N . PRO A 1 835 ? -18.736 20.832 15.438 1.00 97.25 835 PRO A N 1
ATOM 6587 C CA . PRO A 1 835 ? -19.747 21.856 15.717 1.00 97.25 835 PRO A CA 1
ATOM 6588 C C . PRO A 1 835 ? -21.146 21.278 16.003 1.00 97.25 835 PRO A C 1
ATOM 6590 O O . PRO A 1 835 ? -21.428 20.108 15.744 1.00 97.25 835 PRO A O 1
ATOM 6593 N N . ALA A 1 836 ? -22.043 22.128 16.512 1.00 97.31 836 ALA A N 1
ATOM 6594 C CA . ALA A 1 836 ? -23.415 21.783 16.909 1.00 97.31 836 ALA A CA 1
ATOM 6595 C C . ALA A 1 836 ? -24.329 21.276 15.768 1.00 97.31 836 ALA A C 1
ATOM 6597 O O . ALA A 1 836 ? -25.379 20.683 16.031 1.00 97.31 836 ALA A O 1
ATOM 6598 N N . ASP A 1 837 ? -23.969 21.500 14.501 1.00 96.31 837 ASP A N 1
ATOM 6599 C CA . ASP A 1 837 ? -24.661 20.961 13.321 1.00 96.31 837 ASP A CA 1
ATOM 6600 C C . ASP A 1 837 ? -24.139 19.581 12.876 1.00 96.31 837 ASP A C 1
ATOM 6602 O O . ASP A 1 837 ? -24.729 18.958 11.992 1.00 96.31 837 ASP A O 1
ATOM 6606 N N . GLN A 1 838 ? -23.044 19.088 13.462 1.00 97.38 838 GLN A N 1
ATOM 6607 C CA . GLN A 1 838 ? -22.502 17.773 13.135 1.00 97.38 838 GLN A CA 1
ATOM 6608 C C . GLN A 1 838 ? -23.440 16.673 13.650 1.00 97.38 838 GLN A C 1
ATOM 6610 O O . GLN A 1 838 ? -23.799 16.641 14.831 1.00 97.38 838 GLN A O 1
ATOM 6615 N N . THR A 1 839 ? -23.797 15.728 12.783 1.00 98.31 839 THR A N 1
ATOM 6616 C CA . THR A 1 839 ? -24.765 14.678 13.111 1.00 98.31 839 THR A CA 1
ATOM 6617 C C . THR A 1 839 ? -24.256 13.789 14.254 1.00 98.31 839 THR A C 1
ATOM 6619 O O . THR A 1 839 ? -24.951 13.643 15.261 1.00 98.31 839 THR A O 1
ATOM 6622 N N . ALA A 1 840 ? -22.996 13.337 14.216 1.00 98.12 840 ALA A N 1
ATOM 6623 C CA . ALA A 1 840 ? -22.354 12.632 15.332 1.00 98.12 840 ALA A CA 1
ATOM 6624 C C . ALA A 1 840 ? -22.375 13.407 16.665 1.00 98.12 840 ALA A C 1
ATOM 6626 O O . ALA A 1 840 ? -22.562 12.803 17.722 1.00 98.12 840 ALA A O 1
ATOM 6627 N N . LYS A 1 841 ? -22.206 14.739 16.646 1.00 98.44 841 LYS A N 1
ATOM 6628 C CA . LYS A 1 841 ? -22.219 15.576 17.862 1.00 98.44 841 LYS A CA 1
ATOM 6629 C C . LYS A 1 841 ? -23.593 15.536 18.529 1.00 98.44 841 LYS A C 1
ATOM 6631 O O . LYS A 1 841 ? -23.673 15.362 19.743 1.00 98.44 841 LYS A O 1
ATOM 6636 N N . ARG A 1 842 ? -24.665 15.631 17.738 1.00 98.56 842 ARG A N 1
ATOM 6637 C CA . ARG A 1 842 ? -26.051 15.539 18.222 1.00 98.56 842 ARG A CA 1
ATOM 6638 C C . ARG A 1 842 ? -26.346 14.162 18.814 1.00 98.56 842 ARG A C 1
ATOM 6640 O O . ARG A 1 842 ? -26.815 14.092 19.947 1.00 98.56 842 ARG A O 1
ATOM 6647 N N . VAL A 1 843 ? -25.960 13.084 18.125 1.00 98.56 843 VAL A N 1
ATOM 6648 C CA . VAL A 1 843 ? -26.125 11.711 18.640 1.00 98.56 843 VAL A CA 1
ATOM 6649 C C . VAL A 1 843 ? -25.343 11.509 19.948 1.00 98.56 843 VAL A C 1
ATOM 6651 O O . VAL A 1 843 ? -25.897 10.973 20.904 1.00 98.56 843 VAL A O 1
ATOM 6654 N N . LEU A 1 844 ? -24.102 12.001 20.062 1.00 98.56 844 LEU A N 1
ATOM 6655 C CA . LEU A 1 844 ? -23.335 11.950 21.317 1.00 98.56 844 LEU A CA 1
ATOM 6656 C C . LEU A 1 844 ? -24.063 12.672 22.469 1.00 98.56 844 LEU A C 1
ATOM 6658 O O . LEU A 1 844 ? -24.147 12.136 23.576 1.00 98.56 844 LEU A O 1
ATOM 6662 N N . VAL A 1 845 ? -24.634 13.854 22.215 1.00 98.44 845 VAL A N 1
ATOM 6663 C CA . VAL A 1 845 ? -25.446 14.587 23.203 1.00 98.44 845 VAL A CA 1
ATOM 6664 C C . VAL A 1 845 ? -26.703 13.797 23.593 1.00 98.44 845 VAL A C 1
ATOM 6666 O O . VAL A 1 845 ? -27.041 13.759 24.773 1.00 98.44 845 VAL A O 1
ATOM 6669 N N . GLU A 1 846 ? -27.373 13.118 22.660 1.00 98.44 846 GLU A N 1
ATOM 6670 C CA . GLU A 1 846 ? -28.518 12.240 22.956 1.00 98.44 846 GLU A CA 1
ATOM 6671 C C . GLU A 1 846 ? -28.136 11.032 23.820 1.00 98.44 846 GLU A C 1
ATOM 6673 O O . GLU A 1 846 ? -28.823 10.744 24.802 1.00 98.44 846 GLU A O 1
ATOM 6678 N N . ARG A 1 847 ? -27.030 10.337 23.507 1.00 98.25 847 ARG A N 1
ATOM 6679 C CA . ARG A 1 847 ? -26.539 9.202 24.316 1.00 98.25 847 ARG A CA 1
ATOM 6680 C C . ARG A 1 847 ? -26.212 9.640 25.743 1.00 98.25 847 ARG A C 1
ATOM 6682 O O . ARG A 1 847 ? -26.558 8.946 26.698 1.00 98.25 847 ARG A O 1
ATOM 6689 N N . LEU A 1 848 ? -25.601 10.814 25.900 1.00 98.50 848 LEU A N 1
ATOM 6690 C CA . LEU A 1 848 ? -25.260 11.370 27.209 1.00 98.50 848 LEU A CA 1
ATOM 6691 C C . LEU A 1 848 ? -26.492 11.877 27.974 1.00 98.50 848 LEU A C 1
ATOM 6693 O O . LEU A 1 848 ? -26.584 11.626 29.176 1.00 98.50 848 LEU A O 1
ATOM 6697 N N . LYS A 1 849 ? -27.479 12.479 27.294 1.00 98.38 849 LYS A N 1
ATOM 6698 C CA . LYS A 1 849 ? -28.805 12.779 27.866 1.00 98.38 849 LYS A CA 1
ATOM 6699 C C . LYS A 1 849 ? -29.484 11.513 28.388 1.00 98.38 849 LYS A C 1
ATOM 6701 O O . LYS A 1 849 ? -29.924 11.501 29.532 1.00 98.38 849 LYS A O 1
ATOM 6706 N N . ALA A 1 850 ? -29.511 10.439 27.598 1.00 98.44 850 ALA A N 1
ATOM 6707 C CA . ALA A 1 850 ? -30.112 9.166 27.996 1.00 98.44 850 ALA A CA 1
ATOM 6708 C C . ALA A 1 850 ? -29.382 8.497 29.178 1.00 98.44 850 ALA A C 1
ATOM 6710 O O . ALA A 1 850 ? -30.031 7.909 30.040 1.00 98.44 850 ALA A O 1
ATOM 6711 N N . LYS A 1 851 ? -28.047 8.608 29.249 1.00 98.44 851 LYS A N 1
ATOM 6712 C CA . LYS A 1 851 ? -27.239 8.027 30.335 1.00 98.44 851 LYS A CA 1
ATOM 6713 C C . LYS A 1 851 ? -27.321 8.812 31.652 1.00 98.44 851 LYS A C 1
ATOM 6715 O O . LYS A 1 851 ? -27.365 8.199 32.714 1.00 98.44 851 LYS A O 1
ATOM 6720 N N . TYR A 1 852 ? -27.285 10.145 31.596 1.00 98.56 852 TYR A N 1
ATOM 6721 C CA . TYR A 1 852 ? -27.141 11.004 32.782 1.00 98.56 852 TYR A CA 1
ATOM 6722 C C . TYR A 1 852 ? -28.423 11.738 33.198 1.00 98.56 852 TYR A C 1
ATOM 6724 O O . TYR A 1 852 ? -28.519 12.191 34.339 1.00 98.56 852 TYR A O 1
ATOM 6732 N N . GLY A 1 853 ? -29.400 11.889 32.298 1.00 98.38 853 GLY A N 1
ATOM 6733 C CA . GLY A 1 853 ? -30.649 12.637 32.495 1.00 98.38 853 GLY A CA 1
ATOM 6734 C C . GLY A 1 853 ? -30.458 14.157 32.578 1.00 98.38 853 GLY A C 1
ATOM 6735 O O . GLY A 1 853 ? -31.051 14.916 31.813 1.00 98.38 853 GLY A O 1
ATOM 6736 N N . THR A 1 854 ? -29.593 14.618 33.481 1.00 98.38 854 THR A N 1
ATOM 6737 C CA . THR A 1 854 ? -29.328 16.037 33.753 1.00 98.38 854 THR A CA 1
ATOM 6738 C C . THR A 1 854 ? -27.893 16.429 33.413 1.00 98.38 854 THR A C 1
ATOM 6740 O O . THR A 1 854 ? -26.961 15.635 33.562 1.00 98.38 854 THR A O 1
ATOM 6743 N N . ILE A 1 855 ? -27.697 17.694 33.029 1.00 98.38 855 ILE A N 1
ATOM 6744 C CA . ILE A 1 855 ? -26.358 18.253 32.807 1.00 98.38 855 ILE A CA 1
ATOM 6745 C C . ILE A 1 855 ? -25.512 18.241 34.091 1.00 98.38 855 ILE A C 1
ATOM 6747 O O . ILE A 1 855 ? -24.302 18.058 34.031 1.00 98.38 855 ILE A O 1
ATOM 6751 N N . ALA A 1 856 ? -26.143 18.367 35.264 1.00 98.56 856 ALA A N 1
ATOM 6752 C CA . ALA A 1 856 ? -25.468 18.319 36.558 1.00 98.56 856 ALA A CA 1
ATOM 6753 C C . ALA A 1 856 ? -24.832 16.943 36.826 1.00 98.56 856 ALA A C 1
ATOM 6755 O O . ALA A 1 856 ? -23.701 16.873 37.304 1.00 98.56 856 ALA A O 1
ATOM 6756 N N . ALA A 1 857 ? -25.516 15.853 36.459 1.00 98.62 857 ALA A N 1
ATOM 6757 C CA . ALA A 1 857 ? -24.975 14.500 36.573 1.00 98.62 857 ALA A CA 1
ATOM 6758 C C . ALA A 1 857 ? -23.824 14.241 35.580 1.00 98.62 857 ALA A C 1
ATOM 6760 O O . ALA A 1 857 ? -22.831 13.618 35.960 1.00 98.62 857 ALA A O 1
ATOM 6761 N N . LEU A 1 858 ? -23.909 14.773 34.349 1.00 98.44 858 LEU A N 1
ATOM 6762 C CA . LEU A 1 858 ? -22.780 14.778 33.407 1.00 98.44 858 LEU A CA 1
ATOM 6763 C C . LEU A 1 858 ? -21.591 15.547 34.002 1.00 98.44 858 LEU A C 1
ATOM 6765 O O . LEU A 1 858 ? -20.500 14.998 34.101 1.00 98.44 858 LEU A O 1
ATOM 6769 N N . ASN A 1 859 ? -21.810 16.788 34.445 1.00 98.25 859 ASN A N 1
ATOM 6770 C CA . ASN A 1 859 ? -20.786 17.663 35.018 1.00 98.25 859 ASN A CA 1
ATOM 6771 C C . ASN A 1 859 ? -20.074 17.028 36.220 1.00 98.25 859 ASN A C 1
ATOM 6773 O O . ASN A 1 859 ? -18.846 17.062 36.287 1.00 98.25 859 ASN A O 1
ATOM 6777 N N . ALA A 1 860 ? -20.816 16.382 37.123 1.00 98.00 860 ALA A N 1
ATOM 6778 C CA . ALA A 1 860 ? -20.245 15.657 38.256 1.00 98.00 860 ALA A CA 1
ATOM 6779 C C . ALA A 1 860 ? -19.378 14.457 37.826 1.00 98.00 860 ALA A C 1
ATOM 6781 O O . ALA A 1 860 ? -18.324 14.217 38.415 1.00 98.00 860 ALA A O 1
ATOM 6782 N N . ALA A 1 861 ? -19.787 13.715 36.790 1.00 97.88 861 ALA A N 1
ATOM 6783 C CA . ALA A 1 861 ? -19.042 12.560 36.290 1.00 97.88 861 ALA A CA 1
ATOM 6784 C C . ALA A 1 861 ? -17.817 12.947 35.442 1.00 97.88 861 ALA A C 1
ATOM 6786 O O . ALA A 1 861 ? -16.764 12.325 35.558 1.00 97.88 861 ALA A O 1
ATOM 6787 N N . TRP A 1 862 ? -17.949 13.968 34.593 1.00 97.69 862 TRP A N 1
ATOM 6788 C CA . TRP A 1 862 ? -16.922 14.433 33.654 1.00 97.69 862 TRP A CA 1
ATOM 6789 C C . TRP A 1 862 ? -15.996 15.514 34.238 1.00 97.69 862 TRP A C 1
ATOM 6791 O O . TRP A 1 862 ? -14.995 15.838 33.606 1.00 97.69 862 TRP A O 1
ATOM 6801 N N . ARG A 1 863 ? -16.295 16.041 35.438 1.00 96.31 863 ARG A N 1
ATOM 6802 C CA . ARG A 1 863 ? -15.599 17.171 36.096 1.00 96.31 863 ARG A CA 1
ATOM 6803 C C . ARG A 1 863 ? -15.652 18.465 35.272 1.00 96.31 863 ARG A C 1
ATOM 6805 O O . ARG A 1 863 ? -14.672 19.199 35.167 1.00 96.31 863 ARG A O 1
ATOM 6812 N N . THR A 1 864 ? -16.810 18.734 34.677 1.00 96.38 864 THR A N 1
ATOM 6813 C CA . THR A 1 864 ? -17.073 19.896 33.812 1.00 96.38 864 THR A CA 1
ATOM 6814 C C . THR A 1 864 ? -18.083 20.856 34.443 1.00 96.38 864 THR A C 1
ATOM 6816 O O . THR A 1 864 ? -18.683 20.555 35.471 1.00 96.38 864 THR A O 1
ATOM 6819 N N . ALA A 1 865 ? -18.273 22.026 33.828 1.00 96.56 865 ALA A N 1
ATOM 6820 C CA . ALA A 1 865 ? -19.202 23.062 34.284 1.00 96.56 865 ALA A CA 1
ATOM 6821 C C . ALA A 1 865 ? -20.033 23.634 33.117 1.00 96.56 865 ALA A C 1
ATOM 6823 O O . ALA A 1 865 ? -20.143 24.846 32.947 1.00 96.56 865 ALA A O 1
ATOM 6824 N N . TYR A 1 866 ? -20.591 22.762 32.271 1.00 97.19 866 TYR A N 1
ATOM 6825 C CA . TYR A 1 866 ? -21.514 23.179 31.211 1.00 97.19 866 TYR A CA 1
ATOM 6826 C C . TYR A 1 866 ? -22.823 23.682 31.834 1.00 97.19 866 TYR A C 1
ATOM 6828 O O . TYR A 1 866 ? -23.384 22.992 32.686 1.00 97.19 866 TYR A O 1
ATOM 6836 N N . ALA A 1 867 ? -23.302 24.860 31.425 1.00 97.44 867 ALA A N 1
ATOM 6837 C CA . ALA A 1 867 ? -24.507 25.471 31.996 1.00 97.44 867 ALA A CA 1
ATOM 6838 C C . ALA A 1 867 ? -25.760 24.604 31.771 1.00 97.44 867 ALA A C 1
ATOM 6840 O O . ALA A 1 867 ? -26.516 24.335 32.701 1.00 97.44 867 ALA A O 1
ATOM 6841 N N . ASP A 1 868 ? -25.930 24.116 30.543 1.00 98.25 868 ASP A N 1
ATOM 6842 C CA . ASP A 1 868 ? -26.997 23.212 30.132 1.00 98.25 868 ASP A CA 1
ATOM 6843 C C . ASP A 1 868 ? -26.533 22.290 28.985 1.00 98.25 868 ASP A C 1
ATOM 6845 O O . ASP A 1 868 ? -25.355 22.246 28.609 1.00 98.25 868 ASP A O 1
ATOM 6849 N N . TRP A 1 869 ? -27.469 21.512 28.440 1.00 98.25 869 TRP A N 1
ATOM 6850 C CA . TRP A 1 869 ? -27.210 20.613 27.318 1.00 98.25 869 TRP A CA 1
ATOM 6851 C C . TRP A 1 869 ? -26.912 21.330 25.990 1.00 98.25 869 TRP A C 1
ATOM 6853 O O . TRP A 1 869 ? -26.304 20.709 25.118 1.00 98.25 869 TRP A O 1
ATOM 6863 N N . GLU A 1 870 ? -27.303 22.594 25.825 1.00 97.88 870 GLU A N 1
ATOM 6864 C CA . GLU A 1 870 ? -27.023 23.400 24.631 1.00 97.88 870 GLU A CA 1
ATOM 6865 C C . GLU A 1 870 ? -25.622 24.023 24.716 1.00 97.88 870 GLU A C 1
ATOM 6867 O O . GLU A 1 870 ? -24.862 23.990 23.749 1.00 97.88 870 GLU A O 1
ATOM 6872 N N . GLY A 1 871 ? -25.195 24.453 25.908 1.00 96.88 871 GLY A N 1
ATOM 6873 C CA . GLY A 1 871 ? -23.799 24.788 26.209 1.00 96.88 871 GLY A CA 1
ATOM 6874 C C . GLY A 1 871 ? -22.834 23.612 25.983 1.00 96.88 871 GLY A C 1
ATOM 6875 O O . GLY A 1 871 ? -21.690 23.807 25.570 1.00 96.88 871 GLY A O 1
ATOM 6876 N N . PHE A 1 872 ? -23.297 22.374 26.186 1.00 97.69 872 PHE A N 1
ATOM 6877 C CA . PHE A 1 872 ? -22.533 21.168 25.846 1.00 97.69 872 PHE A CA 1
ATOM 6878 C C . PHE A 1 872 ? -22.593 20.791 24.348 1.00 97.69 872 PHE A C 1
ATOM 6880 O O . PHE A 1 872 ? -21.608 20.293 23.793 1.00 97.69 872 PHE A O 1
ATOM 6887 N N . LEU A 1 873 ? -23.714 21.052 23.664 1.00 98.25 873 LEU A N 1
ATOM 6888 C CA . LEU A 1 873 ? -23.835 20.861 22.212 1.00 98.25 873 LEU A CA 1
ATOM 6889 C C . LEU A 1 873 ? -22.974 21.868 21.426 1.00 98.25 873 LEU A C 1
ATOM 6891 O O . LEU A 1 873 ? -22.352 21.496 20.433 1.00 98.25 873 LEU A O 1
ATOM 6895 N N . SER A 1 874 ? -22.899 23.116 21.890 1.00 96.88 874 SER A N 1
ATOM 6896 C CA . SER A 1 874 ? -22.208 24.225 21.217 1.00 96.88 874 SER A CA 1
ATOM 6897 C C . SER A 1 874 ? -20.690 24.272 21.431 1.00 96.88 874 SER A C 1
ATOM 6899 O O . SER A 1 874 ? -19.980 24.766 20.554 1.00 96.88 874 SER A O 1
ATOM 6901 N N . THR A 1 875 ? -20.149 23.739 22.535 1.00 95.31 875 THR A N 1
ATOM 6902 C CA . THR A 1 875 ? -18.688 23.726 22.746 1.00 95.31 875 THR A CA 1
ATOM 6903 C C . THR A 1 875 ? -17.961 22.828 21.742 1.00 95.31 875 THR A C 1
ATOM 6905 O O . THR A 1 875 ? -18.297 21.657 21.590 1.00 95.31 875 THR A O 1
ATOM 6908 N N . THR A 1 876 ? -16.900 23.341 21.117 1.00 96.75 876 THR A N 1
ATOM 6909 C CA . THR A 1 876 ? -15.935 22.574 20.303 1.00 96.75 876 THR A CA 1
ATOM 6910 C C . THR A 1 876 ? -14.642 22.253 21.067 1.00 96.75 876 THR A C 1
ATOM 6912 O O . THR A 1 876 ? -13.685 21.725 20.497 1.00 96.75 876 THR A O 1
ATOM 6915 N N . THR A 1 877 ? -14.601 22.529 22.374 1.00 94.75 877 THR A N 1
ATOM 6916 C CA . THR A 1 877 ? -13.434 22.304 23.240 1.00 94.75 877 THR A CA 1
ATOM 6917 C C . THR A 1 877 ? -13.682 21.102 24.160 1.00 94.75 877 THR A C 1
ATOM 6919 O O . THR A 1 877 ? -14.551 21.177 25.037 1.00 94.75 877 THR A O 1
ATOM 6922 N N . PRO A 1 878 ? -12.941 19.984 24.001 1.00 93.50 878 PRO A N 1
ATOM 6923 C CA . PRO A 1 878 ? -12.999 18.853 24.927 1.00 93.50 878 PRO A CA 1
ATOM 6924 C C . PRO A 1 878 ? -12.561 19.232 26.355 1.00 93.50 878 PRO A C 1
ATOM 6926 O O . PRO A 1 878 ? -11.763 20.159 26.514 1.00 93.50 878 PRO A O 1
ATOM 6929 N N . PRO A 1 879 ? -13.010 18.500 27.394 1.00 92.06 879 PRO A N 1
ATOM 6930 C CA . PRO A 1 879 ? -12.520 18.677 28.761 1.00 92.06 879 PRO A CA 1
ATOM 6931 C C . PRO A 1 879 ? -10.993 18.547 28.858 1.00 92.06 879 PRO A C 1
ATOM 6933 O O . PRO A 1 879 ? -10.404 17.661 28.239 1.00 92.06 879 PRO A O 1
ATOM 6936 N N . ALA A 1 880 ? -10.362 19.395 29.677 1.00 88.12 880 ALA A N 1
ATOM 6937 C CA . ALA A 1 880 ? -8.923 19.320 29.944 1.00 88.12 880 ALA A CA 1
ATOM 6938 C C . ALA A 1 880 ? -8.543 18.046 30.725 1.00 88.12 880 ALA A C 1
ATOM 6940 O O . ALA A 1 880 ? -7.524 17.424 30.435 1.00 88.12 880 ALA A O 1
ATOM 6941 N N . ASP A 1 881 ? -9.392 17.622 31.669 1.00 90.75 881 ASP A N 1
ATOM 6942 C CA . ASP A 1 881 ? -9.336 16.289 32.270 1.00 90.75 881 ASP A CA 1
ATOM 6943 C C . ASP A 1 881 ? -10.327 15.356 31.559 1.00 90.75 881 ASP A C 1
ATOM 6945 O O . ASP A 1 881 ? -11.533 15.397 31.798 1.00 90.75 881 ASP A O 1
ATOM 6949 N N . LEU A 1 882 ? -9.820 14.482 30.688 1.00 92.44 882 LEU A N 1
ATOM 6950 C CA . LEU A 1 882 ? -10.643 13.468 30.023 1.00 92.44 882 LEU A CA 1
ATOM 6951 C C . LEU A 1 882 ? -10.964 12.258 30.919 1.00 92.44 882 LEU A C 1
ATOM 6953 O O . LEU A 1 882 ? -11.690 11.377 30.465 1.00 92.44 882 LEU A O 1
ATOM 6957 N N . THR A 1 883 ? -10.465 12.168 32.159 1.00 93.25 883 THR A N 1
ATOM 6958 C CA . THR A 1 883 ? -10.590 10.959 33.004 1.00 93.25 883 THR A CA 1
ATOM 6959 C C . THR A 1 883 ? -12.043 10.522 33.197 1.00 93.25 883 THR A C 1
ATOM 6961 O O . THR A 1 883 ? -12.342 9.339 33.044 1.00 93.25 883 THR A O 1
ATOM 6964 N N . GLY A 1 884 ? -12.953 11.465 33.468 1.00 94.44 884 GLY A N 1
ATOM 6965 C CA . GLY A 1 884 ? -14.384 11.176 33.612 1.00 94.44 884 GLY A CA 1
ATOM 6966 C C . GLY A 1 884 ? -15.099 10.873 32.289 1.00 94.44 884 GLY A C 1
ATOM 6967 O O . GLY A 1 884 ? -15.992 10.031 32.245 1.00 94.44 884 GLY A O 1
ATOM 6968 N N . ALA A 1 885 ? -14.669 11.507 31.194 1.00 97.00 885 ALA A N 1
ATOM 6969 C CA . ALA A 1 885 ? -15.291 11.381 29.874 1.00 97.00 885 ALA A CA 1
ATOM 6970 C C . ALA A 1 885 ? -14.821 10.151 29.072 1.00 97.00 885 ALA A C 1
ATOM 6972 O O . ALA A 1 885 ? -15.537 9.658 28.199 1.00 97.00 885 ALA A O 1
ATOM 6973 N N . LYS A 1 886 ? -13.610 9.641 29.336 1.00 96.00 886 LYS A N 1
ATOM 6974 C CA . LYS A 1 886 ? -12.903 8.670 28.479 1.00 96.00 886 LYS A CA 1
ATOM 6975 C C . LYS A 1 886 ? -13.695 7.392 28.194 1.00 96.00 886 LYS A C 1
ATOM 6977 O O . LYS A 1 886 ? -13.609 6.877 27.082 1.00 96.00 886 LYS A O 1
ATOM 6982 N N . ALA A 1 887 ? -14.456 6.892 29.169 1.00 97.62 887 ALA A N 1
ATOM 6983 C CA . ALA A 1 887 ? -15.286 5.699 28.999 1.00 97.62 887 ALA A CA 1
ATOM 6984 C C . ALA A 1 887 ? -16.449 5.937 28.018 1.00 97.62 887 ALA A C 1
ATOM 6986 O O . ALA A 1 887 ? -16.687 5.114 27.138 1.00 97.62 887 ALA A O 1
ATOM 6987 N N . ASP A 1 888 ? -17.118 7.089 28.112 1.00 98.38 888 ASP A N 1
ATOM 6988 C CA . ASP A 1 888 ? -18.235 7.451 27.232 1.00 98.38 888 ASP A CA 1
ATOM 6989 C C . ASP A 1 888 ? -17.770 7.758 25.812 1.00 98.38 888 ASP A C 1
ATOM 6991 O O . ASP A 1 888 ? -18.367 7.297 24.841 1.00 98.38 888 ASP A O 1
ATOM 6995 N N . LEU A 1 889 ? -16.653 8.476 25.683 1.00 98.31 889 LEU A N 1
ATOM 6996 C CA . LEU A 1 889 ? -16.042 8.758 24.386 1.00 98.31 889 LEU A CA 1
ATOM 6997 C C . LEU A 1 889 ? -15.535 7.482 23.698 1.00 98.31 889 LEU A C 1
ATOM 6999 O O . LEU A 1 889 ? -15.498 7.442 22.469 1.00 98.31 889 LEU A O 1
ATOM 7003 N N . ALA A 1 890 ? -15.190 6.438 24.463 1.00 97.88 890 ALA A N 1
ATOM 7004 C CA . ALA A 1 890 ? -14.834 5.130 23.921 1.00 97.88 890 ALA A CA 1
ATOM 7005 C C . ALA A 1 890 ? -16.048 4.263 23.554 1.00 97.88 890 ALA A C 1
ATOM 7007 O O . ALA A 1 890 ? -16.049 3.613 22.505 1.00 97.88 890 ALA A O 1
ATOM 7008 N N . ALA A 1 891 ? -17.111 4.297 24.361 1.00 98.19 891 ALA A N 1
ATOM 7009 C CA . ALA A 1 891 ? -18.383 3.668 24.014 1.00 98.19 891 ALA A CA 1
ATOM 7010 C C . ALA A 1 891 ? -18.959 4.271 22.719 1.00 98.19 891 ALA A C 1
ATOM 7012 O O . ALA A 1 891 ? -19.305 3.536 21.797 1.00 98.19 891 ALA A O 1
ATOM 7013 N N . PHE A 1 892 ? -18.958 5.603 22.596 1.00 98.38 892 PHE A N 1
ATOM 7014 C CA . PHE A 1 892 ? -19.445 6.290 21.400 1.00 98.38 892 PHE A CA 1
ATOM 7015 C C . PHE A 1 892 ? -18.546 6.081 20.169 1.00 98.38 892 PHE A C 1
ATOM 7017 O O . PHE A 1 892 ? -19.055 5.889 19.069 1.00 98.38 892 PHE A O 1
ATOM 7024 N N . ALA A 1 893 ? -17.217 6.037 20.328 1.00 97.75 893 ALA A N 1
ATOM 7025 C CA . ALA A 1 893 ? -16.316 5.657 19.233 1.00 97.75 893 ALA A CA 1
ATOM 7026 C C . ALA A 1 893 ? -16.564 4.216 18.742 1.00 97.75 893 ALA A C 1
ATOM 7028 O O . ALA A 1 893 ? -16.422 3.937 17.551 1.00 97.75 893 ALA A O 1
ATOM 7029 N N . THR A 1 894 ? -16.982 3.315 19.637 1.00 98.12 894 THR A N 1
ATOM 7030 C CA . THR A 1 894 ? -17.387 1.947 19.282 1.00 98.12 894 THR A CA 1
ATOM 7031 C C . THR A 1 894 ? -18.737 1.935 18.554 1.00 98.12 894 THR A C 1
ATOM 7033 O O . THR A 1 894 ? -18.847 1.301 17.508 1.00 98.12 894 THR A O 1
ATOM 7036 N N . GLU A 1 895 ? -19.733 2.703 19.017 1.00 98.25 895 GLU A N 1
ATOM 7037 C CA . GLU A 1 895 ? -21.016 2.884 18.310 1.00 98.25 895 GLU A CA 1
ATOM 7038 C C . GLU A 1 895 ? -20.825 3.489 16.905 1.00 98.25 895 GLU A C 1
ATOM 7040 O O . GLU A 1 895 ? -21.473 3.060 15.947 1.00 98.25 895 GLU A O 1
ATOM 7045 N N . MET A 1 896 ? -19.902 4.445 16.759 1.00 98.06 896 MET A N 1
ATOM 7046 C CA . MET A 1 896 ? -19.539 5.049 15.475 1.00 98.06 896 MET A CA 1
ATOM 7047 C C . MET A 1 896 ? -18.900 4.024 14.527 1.00 98.06 896 MET A C 1
ATOM 7049 O O . MET A 1 896 ? -19.304 3.936 13.367 1.00 98.06 896 MET A O 1
ATOM 7053 N N . ALA A 1 897 ? -17.956 3.212 15.015 1.00 97.75 897 ALA A N 1
ATOM 7054 C CA . ALA A 1 897 ? -17.342 2.148 14.222 1.00 97.75 897 ALA A CA 1
ATOM 7055 C C . ALA A 1 897 ? -18.369 1.089 13.789 1.00 97.75 897 ALA A C 1
ATOM 7057 O O . ALA A 1 897 ? -18.422 0.726 12.615 1.00 97.75 897 ALA A O 1
ATOM 7058 N N . GLU A 1 898 ? -19.236 0.632 14.696 1.00 98.44 898 GLU A N 1
ATOM 7059 C CA . GLU A 1 898 ? -20.307 -0.313 14.353 1.00 98.44 898 GLU A CA 1
ATOM 7060 C C . GLU A 1 898 ? -21.301 0.289 13.354 1.00 98.44 898 GLU A C 1
ATOM 7062 O O . GLU A 1 898 ? -21.694 -0.386 12.406 1.00 98.44 898 GLU A O 1
ATOM 7067 N N . THR A 1 899 ? -21.642 1.573 13.487 1.00 98.62 899 THR A N 1
ATOM 7068 C CA . THR A 1 899 ? -22.516 2.275 12.536 1.00 98.62 899 THR A CA 1
ATOM 7069 C C . THR A 1 899 ? -21.891 2.372 11.143 1.00 98.62 899 THR A C 1
ATOM 7071 O O . THR A 1 899 ? -22.581 2.066 10.171 1.00 98.62 899 THR A O 1
ATOM 7074 N N . TYR A 1 900 ? -20.595 2.689 11.035 1.00 98.44 900 TYR A N 1
ATOM 7075 C CA . TYR A 1 900 ? -19.848 2.681 9.769 1.00 98.44 900 TYR A CA 1
ATOM 7076 C C . TYR A 1 900 ? -19.960 1.320 9.056 1.00 98.44 900 TYR A C 1
ATOM 7078 O O . TYR A 1 900 ? -20.511 1.238 7.954 1.00 98.44 900 TYR A O 1
ATOM 7086 N N . TYR A 1 901 ? -19.534 0.228 9.709 1.00 98.75 901 TYR A N 1
ATOM 7087 C CA . TYR A 1 901 ? -19.540 -1.102 9.084 1.00 98.75 901 TYR A CA 1
ATOM 7088 C C . TYR A 1 901 ? -20.958 -1.614 8.799 1.00 98.75 901 TYR A C 1
ATOM 7090 O O . TYR A 1 901 ? -21.182 -2.276 7.783 1.00 98.75 901 TYR A O 1
ATOM 7098 N N . ARG A 1 902 ? -21.925 -1.312 9.674 1.00 98.81 902 ARG A N 1
ATOM 7099 C CA . ARG A 1 902 ? -23.324 -1.721 9.514 1.00 98.81 902 ARG A CA 1
ATOM 7100 C C . ARG A 1 902 ? -23.989 -1.029 8.326 1.00 98.81 902 ARG A C 1
ATOM 7102 O O . ARG A 1 902 ? -24.610 -1.712 7.517 1.00 98.81 902 ARG A O 1
ATOM 7109 N N . VAL A 1 903 ? -23.859 0.294 8.195 1.00 98.69 903 VAL A N 1
ATOM 7110 C CA . VAL A 1 903 ? -24.478 1.046 7.088 1.00 98.69 903 VAL A CA 1
ATOM 7111 C C . VAL A 1 903 ? -23.909 0.588 5.745 1.00 98.69 903 VAL A C 1
ATOM 7113 O O . VAL A 1 903 ? -24.684 0.299 4.834 1.00 98.69 903 VAL A O 1
ATOM 7116 N N . ILE A 1 904 ? -22.586 0.414 5.642 1.00 98.62 904 ILE A N 1
ATOM 7117 C CA . ILE A 1 904 ? -21.948 -0.129 4.433 1.00 98.62 904 ILE A CA 1
ATOM 7118 C C . ILE A 1 904 ? -22.483 -1.535 4.115 1.00 98.62 904 ILE A C 1
ATOM 7120 O O . ILE A 1 904 ? -22.895 -1.802 2.985 1.00 98.62 904 ILE A O 1
ATOM 7124 N N . LYS A 1 905 ? -22.546 -2.430 5.111 1.00 98.56 905 LYS A N 1
ATOM 7125 C CA . LYS A 1 905 ? -23.076 -3.793 4.944 1.00 98.56 905 LYS A CA 1
ATOM 7126 C C . LYS A 1 905 ? -24.529 -3.805 4.456 1.00 98.56 905 LYS A C 1
ATOM 7128 O O . LYS A 1 905 ? -24.869 -4.616 3.596 1.00 98.56 905 LYS A O 1
ATOM 7133 N N . GLU A 1 906 ? -25.371 -2.920 4.984 1.00 98.69 906 GLU A N 1
ATOM 7134 C CA . GLU A 1 906 ? -26.769 -2.767 4.570 1.00 98.69 906 GLU A CA 1
ATOM 7135 C C . GLU A 1 906 ? -26.903 -2.268 3.122 1.00 98.69 906 GLU A C 1
ATOM 7137 O O . GLU A 1 906 ? -27.778 -2.737 2.396 1.00 98.69 906 GLU A O 1
ATOM 7142 N N . GLU A 1 907 ? -26.086 -1.310 2.670 1.00 98.56 907 GLU A N 1
ATOM 7143 C CA . GLU A 1 907 ? -26.129 -0.845 1.273 1.00 98.56 907 GLU A CA 1
ATOM 7144 C C . GLU A 1 907 ? -25.573 -1.907 0.302 1.00 98.56 907 GLU A C 1
ATOM 7146 O O . GLU A 1 907 ? -26.250 -2.227 -0.676 1.00 98.56 907 GLU A O 1
ATOM 7151 N N . ILE A 1 908 ? -24.449 -2.566 0.628 1.00 98.31 908 ILE A N 1
ATOM 7152 C CA . ILE A 1 908 ? -23.888 -3.683 -0.164 1.00 98.31 908 ILE A CA 1
ATOM 7153 C C . ILE A 1 908 ? -24.914 -4.810 -0.348 1.00 98.31 908 ILE A C 1
ATOM 7155 O O . ILE A 1 908 ? -25.165 -5.243 -1.472 1.00 98.31 908 ILE A O 1
ATOM 7159 N N . LYS A 1 909 ? -25.536 -5.288 0.740 1.00 98.00 909 LYS A N 1
ATOM 7160 C CA . LYS A 1 909 ? -26.462 -6.434 0.681 1.00 98.00 909 LYS A CA 1
ATOM 7161 C C . LYS A 1 909 ? -27.830 -6.095 0.083 1.00 98.00 909 LYS A C 1
ATOM 7163 O O . LYS A 1 909 ? -28.516 -7.008 -0.366 1.00 98.00 909 LYS A O 1
ATOM 7168 N N . ARG A 1 910 ? -28.208 -4.812 0.032 1.00 98.06 910 ARG A N 1
ATOM 7169 C CA . ARG A 1 910 ? -29.360 -4.321 -0.745 1.00 98.06 910 ARG A CA 1
ATOM 7170 C C . ARG A 1 910 ? -29.070 -4.298 -2.244 1.00 98.06 910 ARG A C 1
ATOM 7172 O O . ARG A 1 910 ? -29.963 -4.629 -3.012 1.00 98.06 910 ARG A O 1
ATOM 7179 N N . ALA A 1 911 ? -27.860 -3.909 -2.651 1.00 97.75 911 ALA A N 1
ATOM 7180 C CA . ALA A 1 911 ? -27.466 -3.925 -4.058 1.00 97.75 911 ALA A CA 1
ATOM 7181 C C . ALA A 1 911 ? -27.318 -5.364 -4.584 1.00 97.75 911 ALA A C 1
ATOM 7183 O O . ALA A 1 911 ? -27.868 -5.693 -5.630 1.00 97.75 911 ALA A O 1
ATOM 7184 N N . ASN A 1 912 ? -26.644 -6.244 -3.832 1.00 97.44 912 ASN A N 1
ATOM 7185 C CA . ASN A 1 912 ? -26.662 -7.686 -4.082 1.00 97.44 912 ASN A CA 1
ATOM 7186 C C . ASN A 1 912 ? -26.356 -8.480 -2.788 1.00 97.44 912 ASN A C 1
ATOM 7188 O O . ASN A 1 912 ? -25.248 -8.368 -2.248 1.00 97.44 912 ASN A O 1
ATOM 7192 N N . PRO A 1 913 ? -27.271 -9.338 -2.290 1.00 96.06 913 PRO A N 1
ATOM 7193 C CA . PRO A 1 913 ? -27.051 -10.105 -1.061 1.00 96.06 913 PRO A CA 1
ATOM 7194 C C . PRO A 1 913 ? -25.896 -11.119 -1.168 1.00 96.06 913 PRO A C 1
ATOM 7196 O O . PRO A 1 913 ? -25.288 -11.469 -0.152 1.00 96.06 913 PRO A O 1
ATOM 7199 N N . GLY A 1 914 ? -25.549 -11.554 -2.383 1.00 95.25 914 GLY A N 1
ATOM 7200 C CA . GLY A 1 914 ? -24.435 -12.458 -2.663 1.00 95.25 914 GLY A CA 1
ATOM 7201 C C . GLY A 1 914 ? -23.049 -11.804 -2.640 1.00 95.25 914 GLY A C 1
ATOM 7202 O O . GLY A 1 914 ? -22.062 -12.520 -2.530 1.00 95.25 914 GLY A O 1
ATOM 7203 N N . LYS A 1 915 ? -22.929 -10.467 -2.695 1.00 97.62 915 LYS A N 1
ATOM 7204 C CA . LYS A 1 915 ? -21.611 -9.800 -2.718 1.00 97.62 915 LYS A CA 1
ATOM 7205 C C . LYS A 1 915 ? -20.948 -9.763 -1.352 1.00 97.62 915 LYS A C 1
ATOM 7207 O O . LYS A 1 915 ? -21.589 -9.417 -0.358 1.00 97.62 915 LYS A O 1
ATOM 7212 N N . LEU A 1 916 ? -19.662 -10.101 -1.296 1.00 98.75 916 LEU A N 1
ATOM 7213 C CA . LEU A 1 916 ? -18.888 -10.073 -0.059 1.00 98.75 916 LEU A CA 1
ATOM 7214 C C . LEU A 1 916 ? -18.505 -8.635 0.307 1.00 98.75 916 LEU A C 1
ATOM 7216 O O . LEU A 1 916 ? -17.956 -7.900 -0.513 1.00 98.75 916 LEU A O 1
ATOM 7220 N N . TYR A 1 917 ? -18.752 -8.247 1.558 1.00 98.75 917 TYR A N 1
ATOM 7221 C CA . TYR A 1 917 ? -18.137 -7.057 2.140 1.00 98.75 917 TYR A CA 1
ATOM 7222 C C . TYR A 1 917 ? -16.775 -7.432 2.736 1.00 98.75 917 TYR A C 1
ATOM 7224 O O . TYR A 1 917 ? -16.707 -8.231 3.677 1.00 98.75 917 TYR A O 1
ATOM 7232 N N . LEU A 1 918 ? -15.709 -6.855 2.176 1.00 98.69 918 LEU A N 1
ATOM 7233 C CA . LEU A 1 918 ? -14.310 -7.180 2.467 1.00 98.69 918 LEU A CA 1
ATOM 7234 C C . LEU A 1 918 ? -13.666 -6.249 3.515 1.00 98.69 918 LEU A C 1
ATOM 7236 O O . LEU A 1 918 ? -12.470 -6.362 3.777 1.00 98.69 918 LEU A O 1
ATOM 7240 N N . GLY A 1 919 ? -14.416 -5.318 4.114 1.00 97.50 919 GLY A N 1
ATOM 7241 C CA . GLY A 1 919 ? -13.896 -4.340 5.079 1.00 97.50 919 GLY A CA 1
ATOM 7242 C C . GLY A 1 919 ? -13.087 -3.199 4.443 1.00 97.50 919 GLY A C 1
ATOM 7243 O O . GLY A 1 919 ? -13.226 -2.928 3.252 1.00 97.50 919 GLY A O 1
ATOM 7244 N N . CYS A 1 920 ? -12.260 -2.525 5.252 1.00 96.00 920 CYS A N 1
ATOM 7245 C CA . CYS A 1 920 ? -11.629 -1.237 4.918 1.00 96.00 920 CYS A CA 1
ATOM 7246 C C . CYS A 1 920 ? -10.085 -1.223 4.972 1.00 96.00 920 CYS A C 1
ATOM 7248 O O . CYS A 1 920 ? -9.491 -0.168 5.200 1.00 96.00 920 CYS A O 1
ATOM 7250 N N . ARG A 1 921 ? -9.432 -2.385 4.797 1.00 96.44 921 ARG A N 1
ATOM 7251 C CA . ARG A 1 921 ? -7.974 -2.535 4.587 1.00 96.44 921 ARG A CA 1
ATOM 7252 C C . ARG A 1 921 ? -7.131 -1.828 5.663 1.00 96.44 921 ARG A C 1
ATOM 7254 O O . ARG A 1 921 ? -6.609 -0.739 5.450 1.00 96.44 921 ARG A O 1
ATOM 7261 N N . TYR A 1 922 ? -7.024 -2.426 6.851 1.00 94.38 922 TYR A N 1
ATOM 7262 C CA . TYR A 1 922 ? -6.302 -1.817 7.979 1.00 94.38 922 TYR A CA 1
ATOM 7263 C C . TYR A 1 922 ? -4.794 -1.691 7.731 1.00 94.38 922 TYR A C 1
ATOM 7265 O O . TYR A 1 922 ? -4.127 -2.703 7.526 1.00 94.38 922 TYR A O 1
ATOM 7273 N N . ALA A 1 923 ? -4.241 -0.486 7.881 1.00 85.69 923 ALA A N 1
ATOM 7274 C CA . ALA A 1 923 ? -2.800 -0.292 8.015 1.00 85.69 923 ALA A CA 1
ATOM 7275 C C . ALA A 1 923 ? -2.313 -0.773 9.394 1.00 85.69 923 ALA A C 1
ATOM 7277 O O . ALA A 1 923 ? -2.822 -0.340 10.432 1.00 85.69 923 ALA A O 1
ATOM 7278 N N . GLY A 1 924 ? -1.288 -1.628 9.418 1.00 73.75 924 GLY A N 1
ATOM 7279 C CA . GLY A 1 924 ? -0.621 -2.045 10.654 1.00 73.75 924 GLY A CA 1
ATOM 7280 C C . GLY A 1 924 ? -1.515 -2.859 11.599 1.00 73.75 924 GLY A C 1
ATOM 7281 O O . GLY A 1 924 ? -2.201 -3.789 11.179 1.00 73.75 924 GLY A O 1
ATOM 7282 N N . VAL A 1 925 ? -1.469 -2.544 12.900 1.00 76.44 925 VAL A N 1
ATOM 7283 C CA . VAL A 1 925 ? -2.235 -3.251 13.943 1.00 76.44 925 VAL A CA 1
ATOM 7284 C C . VAL A 1 925 ? -3.434 -2.392 14.378 1.00 76.44 925 VAL A C 1
ATOM 7286 O O . VAL A 1 925 ? -3.255 -1.471 15.182 1.00 76.44 925 VAL A O 1
ATOM 7289 N N . PRO A 1 926 ? -4.657 -2.657 13.878 1.00 83.06 926 PRO A N 1
ATOM 7290 C CA . PRO A 1 926 ? -5.853 -1.933 14.300 1.00 83.06 926 PRO A CA 1
ATOM 7291 C C . PRO A 1 926 ? -6.215 -2.238 15.759 1.00 83.06 926 PRO A C 1
ATOM 7293 O O . PRO A 1 926 ? -5.899 -3.297 16.305 1.00 83.06 926 PRO A O 1
ATOM 7296 N N . LYS A 1 927 ? -6.924 -1.303 16.396 1.00 90.38 927 LYS A N 1
ATOM 7297 C CA . LYS A 1 927 ? -7.408 -1.454 17.773 1.00 90.38 927 LYS A CA 1
ATOM 7298 C C . LYS A 1 927 ? -8.562 -2.457 17.837 1.00 90.38 927 LYS A C 1
ATOM 7300 O O . LYS A 1 927 ? -9.419 -2.477 16.956 1.00 90.38 927 LYS A O 1
ATOM 7305 N N . ASP A 1 928 ? -8.622 -3.223 18.926 1.00 94.25 928 ASP A N 1
ATOM 7306 C CA . ASP A 1 928 ? -9.576 -4.328 19.113 1.00 94.25 928 ASP A CA 1
ATOM 7307 C C . ASP A 1 928 ? -11.045 -3.923 18.846 1.00 94.25 928 ASP A C 1
ATOM 7309 O O . ASP A 1 928 ? -11.744 -4.575 18.072 1.00 94.25 928 ASP A O 1
ATOM 7313 N N . PHE A 1 929 ? -11.489 -2.775 19.378 1.00 95.06 929 PHE A N 1
ATOM 7314 C CA . PHE A 1 929 ? -12.865 -2.283 19.193 1.00 95.06 929 PHE A CA 1
ATOM 7315 C C . PHE A 1 929 ? -13.278 -2.155 17.712 1.00 95.06 929 PHE A C 1
ATOM 7317 O O . PHE A 1 929 ? -14.403 -2.503 17.357 1.00 95.06 929 PHE A O 1
ATOM 7324 N N . VAL A 1 930 ? -12.355 -1.740 16.835 1.00 96.44 930 VAL A N 1
ATOM 7325 C CA . VAL A 1 930 ? -12.587 -1.616 15.386 1.00 96.44 930 VAL A CA 1
ATOM 7326 C C . VAL A 1 930 ? -12.754 -2.992 14.747 1.00 96.44 930 VAL A C 1
ATOM 7328 O O . VAL A 1 930 ? -13.657 -3.199 13.940 1.00 96.44 930 VAL A O 1
ATOM 7331 N N . VAL A 1 931 ? -11.906 -3.950 15.130 1.00 97.62 931 VAL A N 1
ATOM 7332 C CA . VAL A 1 931 ? -11.930 -5.314 14.586 1.00 97.62 931 VAL A CA 1
ATOM 7333 C C . VAL A 1 931 ? -13.188 -6.059 15.037 1.00 97.62 931 VAL A C 1
ATOM 7335 O O . VAL A 1 931 ? -13.794 -6.765 14.233 1.00 97.62 931 VAL A O 1
ATOM 7338 N N . ARG A 1 932 ? -13.640 -5.869 16.286 1.00 97.81 932 ARG A N 1
ATOM 7339 C CA . ARG A 1 932 ? -14.917 -6.424 16.773 1.00 97.81 932 ARG A CA 1
ATOM 7340 C C . ARG A 1 932 ? -16.121 -5.790 16.079 1.00 97.81 932 ARG A C 1
ATOM 7342 O O . ARG A 1 932 ? -17.033 -6.522 15.695 1.00 97.81 932 ARG A O 1
ATOM 7349 N N . ALA A 1 933 ? -16.104 -4.474 15.855 1.00 98.06 933 ALA A N 1
ATOM 7350 C CA . ALA A 1 933 ? -17.134 -3.786 15.079 1.00 98.06 933 ALA A CA 1
ATOM 7351 C C . ALA A 1 933 ? -17.214 -4.324 13.639 1.00 98.06 933 ALA A C 1
ATOM 7353 O O . ALA A 1 933 ? -18.291 -4.679 13.162 1.00 98.06 933 ALA A O 1
ATOM 7354 N N . ALA A 1 934 ? -16.072 -4.486 12.969 1.00 98.38 934 ALA A N 1
ATOM 7355 C CA . ALA A 1 934 ? -16.011 -5.063 11.631 1.00 98.38 934 ALA A CA 1
ATOM 7356 C C . ALA A 1 934 ? -16.443 -6.535 11.600 1.00 98.38 934 ALA A C 1
ATOM 7358 O O . ALA A 1 934 ? -17.190 -6.938 10.711 1.00 98.38 934 ALA A O 1
ATOM 7359 N N . ALA A 1 935 ? -16.047 -7.350 12.583 1.00 98.31 935 ALA A N 1
ATOM 7360 C CA . ALA A 1 935 ? -16.401 -8.769 12.637 1.00 98.31 935 ALA A CA 1
ATOM 7361 C C . ALA A 1 935 ? -17.923 -9.010 12.710 1.00 98.31 935 ALA A C 1
ATOM 7363 O O . ALA A 1 935 ? -18.404 -10.014 12.178 1.00 98.31 935 ALA A O 1
ATOM 7364 N N . LYS A 1 936 ? -18.698 -8.081 13.285 1.00 98.31 936 LYS A N 1
ATOM 7365 C CA . LYS A 1 936 ? -20.172 -8.135 13.284 1.00 98.31 936 LYS A CA 1
ATOM 7366 C C . LYS A 1 936 ? -20.791 -8.020 11.883 1.00 98.31 936 LYS A C 1
ATOM 7368 O O . LYS A 1 936 ? -21.887 -8.531 11.670 1.00 98.31 936 LYS A O 1
ATOM 7373 N N . HIS A 1 937 ? -20.113 -7.375 10.929 1.00 98.62 937 HIS A N 1
ATOM 7374 C CA . HIS A 1 937 ? -20.731 -6.926 9.675 1.00 98.62 937 HIS A CA 1
ATOM 7375 C C . HIS A 1 937 ? -19.991 -7.370 8.405 1.00 98.62 937 HIS A C 1
ATOM 7377 O O . HIS A 1 937 ? -20.640 -7.769 7.438 1.00 98.62 937 HIS A O 1
ATOM 7383 N N . CYS A 1 938 ? -18.661 -7.365 8.381 1.00 98.75 938 CYS A N 1
ATOM 7384 C CA . CYS A 1 938 ? -17.869 -7.824 7.241 1.00 98.75 938 CYS A CA 1
ATOM 7385 C C . CYS A 1 938 ? -18.030 -9.337 7.017 1.00 98.75 938 CYS A C 1
ATOM 7387 O O . CYS A 1 938 ? -18.076 -10.125 7.972 1.00 98.75 938 CYS A O 1
ATOM 7389 N N . ASP A 1 939 ? -18.093 -9.748 5.748 1.00 98.81 939 ASP A N 1
ATOM 7390 C CA . ASP A 1 939 ? -18.028 -11.166 5.377 1.00 98.81 939 ASP A CA 1
ATOM 7391 C C . ASP A 1 939 ? -16.581 -11.672 5.491 1.00 98.81 939 ASP A C 1
ATOM 7393 O O . ASP A 1 939 ? -16.355 -12.764 6.010 1.00 98.81 939 ASP A O 1
ATOM 7397 N N . ILE A 1 940 ? -15.613 -10.835 5.092 1.00 98.81 940 ILE A N 1
ATOM 7398 C CA . ILE A 1 940 ? -14.162 -11.043 5.224 1.00 98.81 940 ILE A CA 1
ATOM 7399 C C . ILE A 1 940 ? -13.537 -9.773 5.824 1.00 98.81 940 ILE A C 1
ATOM 7401 O O . ILE A 1 940 ? -13.915 -8.666 5.451 1.00 98.81 940 ILE A O 1
ATOM 7405 N N . LEU A 1 941 ? -12.590 -9.911 6.757 1.00 98.62 941 LEU A N 1
ATOM 7406 C CA . LEU A 1 941 ? -11.808 -8.782 7.290 1.00 98.62 941 LEU A CA 1
ATOM 7407 C C . LEU A 1 941 ? -10.562 -8.531 6.424 1.00 98.62 941 LEU A C 1
ATOM 7409 O O . LEU A 1 941 ? -9.974 -9.492 5.932 1.00 98.62 941 LEU A O 1
ATOM 7413 N N . SER A 1 942 ? -10.107 -7.282 6.280 1.00 98.00 942 SER A N 1
ATOM 7414 C CA . SER A 1 942 ? -8.939 -6.955 5.442 1.00 98.00 942 SER A CA 1
ATOM 7415 C C . SER A 1 942 ? -7.876 -6.100 6.124 1.00 98.00 942 SER A C 1
ATOM 7417 O O . SER A 1 942 ? -8.178 -5.164 6.861 1.00 98.00 942 SER A O 1
ATOM 7419 N N . TYR A 1 943 ? -6.614 -6.435 5.852 1.00 97.62 943 TYR A N 1
ATOM 7420 C CA . TYR A 1 943 ? -5.423 -5.840 6.466 1.00 97.62 943 TYR A CA 1
ATOM 7421 C C . TYR A 1 943 ? -4.322 -5.656 5.414 1.00 97.62 943 TYR A C 1
ATOM 7423 O O . TYR A 1 943 ? -4.130 -6.532 4.572 1.00 97.62 943 TYR A O 1
ATOM 7431 N N . ASN A 1 944 ? -3.560 -4.571 5.509 1.00 97.00 944 ASN A N 1
ATOM 7432 C CA . ASN A 1 944 ? -2.350 -4.320 4.730 1.00 97.00 944 ASN A CA 1
ATOM 7433 C C . ASN A 1 944 ? -1.143 -4.678 5.617 1.00 97.00 944 ASN A C 1
ATOM 7435 O O . ASN A 1 944 ? -0.883 -4.015 6.626 1.00 97.00 944 ASN A O 1
ATOM 7439 N N . ILE A 1 945 ? -0.449 -5.781 5.305 1.00 94.25 945 ILE A N 1
ATOM 7440 C CA . ILE A 1 945 ? 0.511 -6.435 6.216 1.00 94.25 945 ILE A CA 1
ATOM 7441 C C . ILE A 1 945 ? 1.907 -6.490 5.577 1.00 94.25 945 ILE A C 1
ATOM 7443 O O . ILE A 1 945 ? 2.386 -7.530 5.115 1.00 94.25 945 ILE A O 1
ATOM 7447 N N . TYR A 1 946 ? 2.574 -5.337 5.600 1.00 93.00 946 TYR A N 1
ATOM 7448 C CA . TYR A 1 946 ? 3.947 -5.135 5.135 1.00 93.00 946 TYR A CA 1
ATOM 7449 C C . TYR A 1 946 ? 4.979 -5.672 6.145 1.00 93.00 946 TYR A C 1
ATOM 7451 O O . TYR A 1 946 ? 5.361 -5.000 7.102 1.00 93.00 946 TYR A O 1
ATOM 7459 N N . THR A 1 947 ? 5.406 -6.923 5.959 1.00 87.25 947 THR A N 1
ATOM 7460 C CA . THR A 1 947 ? 6.387 -7.631 6.806 1.00 87.25 947 THR A CA 1
ATOM 7461 C C . THR A 1 947 ? 6.927 -8.864 6.064 1.00 87.25 947 THR A C 1
ATOM 7463 O O . THR A 1 947 ? 6.158 -9.451 5.312 1.00 87.25 947 THR A O 1
ATOM 7466 N N . PRO A 1 948 ? 8.175 -9.335 6.257 1.00 84.88 948 PRO A N 1
ATOM 7467 C CA . PRO A 1 948 ? 8.693 -10.513 5.540 1.00 84.88 948 PRO A CA 1
ATOM 7468 C C . PRO A 1 948 ? 7.931 -11.836 5.762 1.00 84.88 948 PRO A C 1
ATOM 7470 O O . PRO A 1 948 ? 8.051 -12.750 4.956 1.00 84.88 948 PRO A O 1
ATOM 7473 N N . ASN A 1 949 ? 7.158 -11.974 6.846 1.00 85.88 949 ASN A N 1
ATOM 7474 C CA . ASN A 1 949 ? 6.414 -13.198 7.168 1.00 85.88 949 ASN A CA 1
ATOM 7475 C C . ASN A 1 949 ? 5.135 -12.868 7.972 1.00 85.88 949 ASN A C 1
ATOM 7477 O O . ASN A 1 949 ? 5.259 -12.254 9.034 1.00 85.88 949 ASN A O 1
ATOM 7481 N N . PRO A 1 950 ? 3.925 -13.293 7.549 1.00 91.00 950 PRO A N 1
ATOM 7482 C CA . PRO A 1 950 ? 2.673 -12.978 8.233 1.00 91.00 950 PRO A CA 1
ATOM 7483 C C . PRO A 1 950 ? 2.300 -13.985 9.339 1.00 91.00 950 PRO A C 1
ATOM 7485 O O . PRO A 1 950 ? 1.257 -13.828 9.968 1.00 91.00 950 PRO A O 1
ATOM 7488 N N . SER A 1 951 ? 3.102 -15.027 9.605 1.00 84.94 951 SER A N 1
ATOM 7489 C CA . SER A 1 951 ? 2.722 -16.147 10.492 1.00 84.94 951 SER A CA 1
ATOM 7490 C C . SER A 1 951 ? 2.496 -15.777 11.966 1.00 84.94 951 SER A C 1
ATOM 7492 O O . SER A 1 951 ? 1.997 -16.602 12.728 1.00 84.94 951 SER A O 1
ATOM 7494 N N . TRP A 1 952 ? 2.884 -14.570 12.386 1.00 81.19 952 TRP A N 1
ATOM 7495 C CA . TRP A 1 952 ? 2.622 -14.023 13.722 1.00 81.19 952 TRP A CA 1
ATOM 7496 C C . TRP A 1 952 ? 1.228 -13.388 13.859 1.00 81.19 952 TRP A C 1
ATOM 7498 O O . TRP A 1 952 ? 0.810 -13.103 14.983 1.00 81.19 952 TRP A O 1
ATOM 7508 N N . PHE A 1 953 ? 0.529 -13.141 12.745 1.00 90.25 953 PHE A N 1
ATOM 7509 C CA . PHE A 1 953 ? -0.778 -12.487 12.722 1.00 90.25 953 PHE A CA 1
ATOM 7510 C C . PHE A 1 953 ? -1.796 -13.236 13.590 1.00 90.25 953 PHE A C 1
ATOM 7512 O O . PHE A 1 953 ? -1.878 -14.461 13.556 1.00 90.25 953 PHE A O 1
ATOM 7519 N N . LYS A 1 954 ? -2.601 -12.491 14.354 1.00 91.31 954 LYS A N 1
ATOM 7520 C CA . LYS A 1 954 ? -3.728 -13.015 15.134 1.00 91.31 954 LYS A CA 1
ATOM 7521 C C . LYS A 1 954 ? -4.868 -12.003 15.132 1.00 91.31 954 LYS A C 1
ATOM 7523 O O . LYS A 1 954 ? -4.633 -10.797 15.180 1.00 91.31 954 LYS A O 1
ATOM 7528 N N . LEU A 1 955 ? -6.097 -12.509 15.114 1.00 95.31 955 LEU A N 1
ATOM 7529 C CA . LEU A 1 955 ? -7.287 -11.723 15.441 1.00 95.31 955 LEU A CA 1
ATOM 7530 C C . LEU A 1 955 ? -7.407 -11.559 16.971 1.00 95.31 955 LEU A C 1
ATOM 7532 O O . LEU A 1 955 ? -6.797 -12.339 17.710 1.00 95.31 955 LEU A O 1
ATOM 7536 N N . PRO A 1 956 ? -8.183 -10.577 17.467 1.00 95.19 956 PRO A N 1
ATOM 7537 C CA . PRO A 1 956 ? -8.470 -10.453 18.891 1.00 95.19 956 PRO A CA 1
ATOM 7538 C C . PRO A 1 956 ? -9.172 -11.687 19.463 1.00 95.19 956 PRO A C 1
ATOM 7540 O O . PRO A 1 956 ? -9.866 -12.418 18.755 1.00 95.19 956 PRO A O 1
ATOM 7543 N N . GLU A 1 957 ? -9.031 -11.898 20.770 1.00 94.06 957 GLU A N 1
ATOM 7544 C CA . GLU A 1 957 ? -9.600 -13.062 21.448 1.00 94.06 957 GLU A CA 1
ATOM 7545 C C . GLU A 1 957 ? -11.124 -13.155 21.257 1.00 94.06 957 GLU A C 1
ATOM 7547 O O . GLU A 1 957 ? -11.848 -12.166 21.405 1.00 94.06 957 GLU A O 1
ATOM 7552 N N . GLY A 1 958 ? -11.605 -14.344 20.883 1.00 95.81 958 GLY A N 1
ATOM 7553 C CA . GLY A 1 958 ? -13.005 -14.605 20.533 1.00 95.81 958 GLY A CA 1
ATOM 7554 C C . GLY A 1 958 ? -13.421 -14.204 19.108 1.00 95.81 958 GLY A C 1
ATOM 7555 O O . GLY A 1 958 ? -14.554 -14.482 18.723 1.00 95.81 958 GLY A O 1
ATOM 7556 N N . VAL A 1 959 ? -12.550 -13.581 18.302 1.00 97.50 959 VAL A N 1
ATOM 7557 C CA . VAL A 1 959 ? -12.865 -13.194 16.914 1.00 97.50 959 VAL A CA 1
ATOM 7558 C C . VAL A 1 959 ? -12.357 -14.252 15.928 1.00 97.50 959 VAL A C 1
ATOM 7560 O O . VAL A 1 959 ? -11.184 -14.275 15.567 1.00 97.50 959 VAL A O 1
ATOM 7563 N N . ASP A 1 960 ? -13.259 -15.107 15.442 1.00 97.69 960 ASP A N 1
ATOM 7564 C CA . ASP A 1 960 ? -12.970 -16.118 14.416 1.00 97.69 960 ASP A CA 1
ATOM 7565 C C . ASP A 1 960 ? -13.650 -15.769 13.082 1.00 97.69 960 ASP A C 1
ATOM 7567 O O . ASP A 1 960 ? -14.841 -16.007 12.884 1.00 97.69 960 ASP A O 1
ATOM 7571 N N . LYS A 1 961 ? -12.885 -15.181 12.156 1.00 98.44 961 LYS A N 1
ATOM 7572 C CA . LYS A 1 961 ? -13.353 -14.745 10.828 1.00 98.44 961 LYS A CA 1
ATOM 7573 C C . LYS A 1 961 ? -12.359 -15.114 9.721 1.00 98.44 961 LYS A C 1
ATOM 7575 O O . LYS A 1 961 ? -11.169 -15.255 10.014 1.00 98.44 961 LYS A O 1
ATOM 7580 N N . PRO A 1 962 ? -12.802 -15.224 8.456 1.00 98.75 962 PRO A N 1
ATOM 7581 C CA . PRO A 1 962 ? -11.900 -15.209 7.312 1.00 98.75 962 PRO A CA 1
ATOM 7582 C C . PRO A 1 962 ? -11.259 -13.819 7.160 1.00 98.75 962 PRO A C 1
ATOM 7584 O O . PRO A 1 962 ? -11.896 -12.788 7.394 1.00 98.75 962 PRO A O 1
ATOM 7587 N N . VAL A 1 963 ? -9.988 -13.801 6.766 1.00 98.69 963 VAL A N 1
ATOM 7588 C CA . VAL A 1 963 ? -9.149 -12.602 6.657 1.00 98.69 963 VAL A CA 1
ATOM 7589 C C . VAL A 1 963 ? -8.410 -12.600 5.321 1.00 98.69 963 VAL A C 1
ATOM 7591 O O . VAL A 1 963 ? -7.826 -13.609 4.934 1.00 98.69 963 VAL A O 1
ATOM 7594 N N . LEU A 1 964 ? -8.400 -11.466 4.631 1.00 98.69 964 LEU A N 1
ATOM 7595 C CA . LEU A 1 964 ? -7.725 -11.255 3.353 1.00 98.69 964 LEU A CA 1
ATOM 7596 C C . LEU A 1 964 ? -6.622 -10.207 3.529 1.00 98.69 964 LEU A C 1
ATOM 7598 O O . LEU A 1 964 ? -6.900 -9.087 3.963 1.00 98.69 964 LEU A O 1
ATOM 7602 N N . ILE A 1 965 ? -5.374 -10.548 3.197 1.00 98.50 965 ILE A N 1
ATOM 7603 C CA . ILE A 1 965 ? -4.303 -9.545 3.174 1.00 98.50 965 ILE A CA 1
ATOM 7604 C C . ILE A 1 965 ? -4.464 -8.732 1.891 1.00 98.50 965 ILE A C 1
ATOM 7606 O O . ILE A 1 965 ? -4.254 -9.253 0.798 1.00 98.50 965 ILE A O 1
ATOM 7610 N N . GLY A 1 966 ? -4.889 -7.478 2.035 1.00 97.62 966 GLY A N 1
ATOM 7611 C CA . GLY A 1 966 ? -5.229 -6.585 0.931 1.00 97.62 966 GLY A CA 1
ATOM 7612 C C . GLY A 1 966 ? -4.019 -5.967 0.233 1.00 97.62 966 GLY A C 1
ATOM 7613 O O . GLY A 1 966 ? -4.159 -5.555 -0.922 1.00 97.62 966 GLY A O 1
ATOM 7614 N N . GLU A 1 967 ? -2.872 -5.909 0.921 1.00 97.94 967 GLU A N 1
ATOM 7615 C CA . GLU A 1 967 ? -1.566 -5.478 0.404 1.00 97.94 967 GLU A CA 1
ATOM 7616 C C . GLU A 1 967 ? -0.413 -6.138 1.170 1.00 97.94 967 GLU A C 1
ATOM 7618 O O . GLU A 1 967 ? -0.426 -6.206 2.404 1.00 97.94 967 GLU A O 1
ATOM 7623 N N . PHE A 1 968 ? 0.618 -6.546 0.431 1.00 97.56 968 PHE A N 1
ATOM 7624 C CA . PHE A 1 968 ? 1.982 -6.756 0.919 1.00 97.56 968 PHE A CA 1
ATOM 7625 C C . PHE A 1 968 ? 2.978 -6.550 -0.233 1.00 97.56 968 PHE A C 1
ATOM 7627 O O . PHE A 1 968 ? 2.635 -6.800 -1.390 1.00 97.56 968 PHE A O 1
ATOM 7634 N N . HIS A 1 969 ? 4.201 -6.106 0.067 1.00 97.06 969 HIS A N 1
ATOM 7635 C CA . HIS A 1 969 ? 5.313 -6.088 -0.888 1.00 97.06 969 HIS A CA 1
ATOM 7636 C C . HIS A 1 969 ? 6.683 -6.051 -0.214 1.00 97.06 969 HIS A C 1
ATOM 7638 O O . HIS A 1 969 ? 6.809 -5.687 0.958 1.00 97.06 969 HIS A O 1
ATOM 7644 N N . PHE A 1 970 ? 7.699 -6.353 -1.021 1.00 93.44 970 PHE A N 1
ATOM 7645 C CA . PHE A 1 970 ? 9.125 -6.171 -0.756 1.00 93.44 970 PHE A CA 1
ATOM 7646 C C . PHE A 1 970 ? 9.816 -5.766 -2.064 1.00 93.44 970 PHE A C 1
ATOM 7648 O O . PHE A 1 970 ? 9.411 -6.220 -3.141 1.00 93.44 970 PHE A O 1
ATOM 7655 N N . GLY A 1 971 ? 10.877 -4.976 -1.967 1.00 91.31 971 GLY A N 1
ATOM 7656 C CA . GLY A 1 971 ? 11.652 -4.515 -3.114 1.00 91.31 971 GLY A CA 1
ATOM 7657 C C . GLY A 1 971 ? 13.148 -4.557 -2.851 1.00 91.31 971 GLY A C 1
ATOM 7658 O O . GLY A 1 971 ? 13.590 -4.621 -1.702 1.00 91.31 971 GLY A O 1
ATOM 7659 N N . ALA A 1 972 ? 13.930 -4.502 -3.923 1.00 88.75 972 ALA A N 1
ATOM 7660 C CA . ALA A 1 972 ? 15.383 -4.420 -3.848 1.00 88.75 972 ALA A CA 1
ATOM 7661 C C . ALA A 1 972 ? 15.923 -3.366 -4.821 1.00 88.75 972 ALA A C 1
ATOM 7663 O O . ALA A 1 972 ? 15.286 -3.018 -5.812 1.00 88.75 972 ALA A O 1
ATOM 7664 N N . LEU A 1 973 ? 17.106 -2.833 -4.518 1.00 86.44 973 LEU A N 1
ATOM 7665 C CA . LEU A 1 973 ? 17.711 -1.707 -5.244 1.00 86.44 973 LEU A CA 1
ATOM 7666 C C . LEU A 1 973 ? 18.733 -2.156 -6.306 1.00 86.44 973 LEU A C 1
ATOM 7668 O O . LEU A 1 973 ? 19.565 -1.369 -6.765 1.00 86.44 973 LEU A O 1
ATOM 7672 N N . ASP A 1 974 ? 18.644 -3.418 -6.733 1.00 87.44 974 ASP A N 1
ATOM 7673 C CA . ASP A 1 974 ? 19.414 -4.044 -7.814 1.00 87.44 974 ASP A CA 1
ATOM 7674 C C . ASP A 1 974 ? 18.752 -3.886 -9.204 1.00 87.44 974 ASP A C 1
ATOM 7676 O O . ASP A 1 974 ? 19.150 -4.550 -10.164 1.00 87.44 974 ASP A O 1
ATOM 7680 N N . ARG A 1 975 ? 17.738 -3.015 -9.317 1.00 91.81 975 ARG A N 1
ATOM 7681 C CA . ARG A 1 975 ? 16.990 -2.651 -10.541 1.00 91.81 975 ARG A CA 1
ATOM 7682 C C . ARG A 1 975 ? 16.744 -1.132 -10.601 1.00 91.81 975 ARG A C 1
ATOM 7684 O O . ARG A 1 975 ? 17.203 -0.403 -9.728 1.00 91.81 975 ARG A O 1
ATOM 7691 N N . GLY A 1 976 ? 16.093 -0.630 -11.651 1.00 87.38 976 GLY A N 1
ATOM 7692 C CA . GLY A 1 976 ? 15.993 0.809 -11.957 1.00 87.38 976 GLY A CA 1
ATOM 7693 C C . GLY A 1 976 ? 15.493 1.757 -10.844 1.00 87.38 976 GLY A C 1
ATOM 7694 O O . GLY A 1 976 ? 16.147 2.785 -10.642 1.00 87.38 976 GLY A O 1
ATOM 7695 N N . PRO A 1 977 ? 14.377 1.476 -10.137 1.00 90.56 977 PRO A N 1
ATOM 7696 C CA . PRO A 1 977 ? 13.771 2.438 -9.213 1.00 90.56 977 PRO A CA 1
ATOM 7697 C C . PRO A 1 977 ? 14.592 2.715 -7.946 1.00 90.56 977 PRO A C 1
ATOM 7699 O O . PRO A 1 977 ? 15.427 1.923 -7.513 1.00 90.56 977 PRO A O 1
ATOM 7702 N N . PHE A 1 978 ? 14.330 3.868 -7.325 1.00 85.81 978 PHE A N 1
ATOM 7703 C CA . PHE A 1 978 ? 15.155 4.402 -6.235 1.00 85.81 978 PHE A CA 1
ATOM 7704 C C . PHE A 1 978 ? 14.655 4.076 -4.822 1.00 85.81 978 PHE A C 1
ATOM 7706 O O . PHE A 1 978 ? 15.330 4.416 -3.852 1.00 85.81 978 PHE A O 1
ATOM 7713 N N . CYS A 1 979 ? 13.484 3.453 -4.687 1.00 86.69 979 CYS A N 1
ATOM 7714 C CA . CYS A 1 979 ? 12.885 3.080 -3.408 1.00 86.69 979 CYS A CA 1
ATOM 7715 C C . CYS A 1 979 ? 12.521 1.583 -3.423 1.00 86.69 979 CYS A C 1
ATOM 7717 O O . CYS A 1 979 ? 11.946 1.121 -4.402 1.00 86.69 979 CYS A O 1
ATOM 7719 N N . PRO A 1 980 ? 12.793 0.804 -2.361 1.00 84.81 980 PRO A N 1
ATOM 7720 C CA . PRO A 1 980 ? 12.490 -0.630 -2.309 1.00 84.81 980 PRO A CA 1
ATOM 7721 C C . PRO A 1 980 ? 11.048 -0.928 -1.845 1.00 84.81 980 PRO A C 1
ATOM 7723 O O . PRO A 1 980 ? 10.762 -2.004 -1.326 1.00 84.81 980 PRO A O 1
ATOM 7726 N N . GLY A 1 981 ? 10.141 0.047 -1.923 1.00 87.75 981 GLY A N 1
ATOM 7727 C CA . GLY A 1 981 ? 8.862 -0.030 -1.220 1.00 87.75 981 GLY A CA 1
ATOM 7728 C C . GLY A 1 981 ? 9.015 0.180 0.286 1.00 87.75 981 GLY A C 1
ATOM 7729 O O . GLY A 1 981 ? 9.831 0.987 0.734 1.00 87.75 981 GLY A O 1
ATOM 7730 N N . LEU A 1 982 ? 8.201 -0.530 1.067 1.00 85.44 982 LEU A N 1
ATOM 7731 C CA . LEU A 1 982 ? 8.155 -0.447 2.532 1.00 85.44 982 LEU A CA 1
ATOM 7732 C C . LEU A 1 982 ? 9.039 -1.485 3.246 1.00 85.44 982 LEU A C 1
ATOM 7734 O O . LEU A 1 982 ? 9.247 -1.377 4.452 1.00 85.44 982 LEU A O 1
ATOM 7738 N N . ILE A 1 983 ? 9.568 -2.478 2.523 1.00 84.88 983 ILE A N 1
ATOM 7739 C CA . ILE A 1 983 ? 10.464 -3.517 3.050 1.00 84.88 983 ILE A CA 1
ATOM 7740 C C . ILE A 1 983 ? 11.633 -3.685 2.075 1.00 84.88 983 ILE A C 1
ATOM 7742 O O . ILE A 1 983 ? 11.457 -4.219 0.979 1.00 84.88 983 ILE A O 1
ATOM 7746 N N . LEU A 1 984 ? 12.821 -3.239 2.494 1.00 83.19 984 LEU A N 1
ATOM 7747 C CA . LEU A 1 984 ? 14.071 -3.440 1.762 1.00 83.19 984 LEU A CA 1
ATOM 7748 C C . LEU A 1 984 ? 14.549 -4.888 1.893 1.00 83.19 984 LEU A C 1
ATOM 7750 O O . LEU A 1 984 ? 14.715 -5.388 3.006 1.00 83.19 984 LEU A O 1
ATOM 7754 N N . LEU A 1 985 ? 14.829 -5.507 0.750 1.00 85.31 985 LEU A N 1
ATOM 7755 C CA . LEU A 1 985 ? 15.585 -6.748 0.607 1.00 85.31 985 LEU A CA 1
ATOM 7756 C C . LEU A 1 985 ? 16.823 -6.504 -0.268 1.00 85.31 985 LEU A C 1
ATOM 7758 O O . LEU A 1 985 ? 16.924 -5.498 -0.974 1.00 85.31 985 LEU A O 1
ATOM 7762 N N . LYS A 1 986 ? 17.781 -7.425 -0.204 1.00 81.12 986 LYS A N 1
ATOM 7763 C CA . LYS A 1 986 ? 19.110 -7.292 -0.809 1.00 81.12 986 LYS A CA 1
ATOM 7764 C C . LYS A 1 986 ? 19.100 -7.269 -2.341 1.00 81.12 986 LYS A C 1
ATOM 7766 O O . LYS A 1 986 ? 19.792 -6.453 -2.942 1.00 81.12 986 LYS A O 1
ATOM 7771 N N . ASP A 1 987 ? 18.368 -8.188 -2.965 1.00 88.06 987 ASP A N 1
ATOM 7772 C CA . ASP A 1 987 ? 18.320 -8.387 -4.420 1.00 88.06 987 ASP A CA 1
ATOM 7773 C C . ASP A 1 987 ? 17.029 -9.115 -4.846 1.00 88.06 987 ASP A C 1
ATOM 7775 O O . ASP A 1 987 ? 16.267 -9.600 -4.000 1.00 88.06 987 ASP A O 1
ATOM 7779 N N . GLN A 1 988 ? 16.775 -9.228 -6.157 1.00 94.81 988 GLN A N 1
ATOM 7780 C CA . GLN A 1 988 ? 15.579 -9.920 -6.665 1.00 94.81 988 GLN A CA 1
ATOM 7781 C C . GLN A 1 988 ? 15.500 -11.414 -6.278 1.00 94.81 988 GLN A C 1
ATOM 7783 O O . GLN A 1 988 ? 14.405 -11.980 -6.289 1.00 94.81 988 GLN A O 1
ATOM 7788 N N . LYS A 1 989 ? 16.610 -12.070 -5.900 1.00 95.56 989 LYS A N 1
ATOM 7789 C CA . LYS A 1 989 ? 16.605 -13.481 -5.464 1.00 95.56 989 LYS A CA 1
ATOM 7790 C C . LYS A 1 989 ? 16.148 -13.608 -4.015 1.00 95.56 989 LYS A C 1
ATOM 7792 O O . LYS A 1 989 ? 15.373 -14.508 -3.696 1.00 95.56 989 LYS A O 1
ATOM 7797 N N . GLU A 1 990 ? 16.570 -12.695 -3.143 1.00 94.25 990 GLU A N 1
ATOM 7798 C CA . GLU A 1 990 ? 16.006 -12.598 -1.795 1.00 94.25 990 GLU A CA 1
ATOM 7799 C C . GLU A 1 990 ? 14.529 -12.185 -1.845 1.00 94.25 990 GLU A C 1
ATOM 7801 O O . GLU A 1 990 ? 13.706 -12.783 -1.153 1.00 94.25 990 GLU A O 1
ATOM 7806 N N . ARG A 1 991 ? 14.164 -11.252 -2.734 1.00 96.12 991 ARG A N 1
ATOM 7807 C CA . ARG A 1 991 ? 12.768 -10.865 -2.995 1.00 96.12 991 ARG A CA 1
ATOM 7808 C C . ARG A 1 991 ? 11.890 -12.058 -3.384 1.00 96.12 991 ARG A C 1
ATOM 7810 O O . ARG A 1 991 ? 10.823 -12.238 -2.798 1.00 96.12 991 ARG A O 1
ATOM 7817 N N . ALA A 1 992 ? 12.368 -12.904 -4.296 1.00 97.69 992 ALA A N 1
ATOM 7818 C CA . ALA A 1 992 ? 11.716 -14.157 -4.665 1.00 97.69 992 ALA A CA 1
ATOM 7819 C C . ALA A 1 992 ? 11.566 -15.116 -3.472 1.00 97.69 992 ALA A C 1
ATOM 7821 O O . ALA A 1 992 ? 10.472 -15.608 -3.200 1.00 97.69 992 ALA A O 1
ATOM 7822 N N . LYS A 1 993 ? 12.648 -15.344 -2.717 1.00 97.06 993 LYS A N 1
ATOM 7823 C CA . LYS A 1 993 ? 12.641 -16.223 -1.538 1.00 97.06 993 LYS A CA 1
ATOM 7824 C C . LYS A 1 993 ? 11.621 -15.766 -0.489 1.00 97.06 993 LYS A C 1
ATOM 7826 O O . LYS A 1 993 ? 10.807 -16.569 -0.040 1.00 97.06 993 LYS A O 1
ATOM 7831 N N . VAL A 1 994 ? 11.654 -14.487 -0.112 1.00 96.25 994 VAL A N 1
ATOM 7832 C CA . VAL A 1 994 ? 10.782 -13.921 0.929 1.00 96.25 994 VAL A CA 1
ATOM 7833 C C . VAL A 1 994 ? 9.322 -13.894 0.472 1.00 96.25 994 VAL A C 1
ATOM 7835 O O . VAL A 1 994 ? 8.434 -14.170 1.275 1.00 96.25 994 VAL A O 1
ATOM 7838 N N . TYR A 1 995 ? 9.053 -13.677 -0.822 1.00 98.25 995 TYR A N 1
ATOM 7839 C CA . TYR A 1 995 ? 7.725 -13.900 -1.399 1.00 98.25 995 TYR A CA 1
ATOM 7840 C C . TYR A 1 995 ? 7.239 -15.339 -1.164 1.00 98.25 995 TYR A C 1
ATOM 7842 O O . TYR A 1 995 ? 6.168 -15.548 -0.586 1.00 98.25 995 TYR A O 1
ATOM 7850 N N . GLY A 1 996 ? 8.048 -16.331 -1.547 1.00 97.44 996 GLY A N 1
ATOM 7851 C CA . GLY A 1 996 ? 7.721 -17.746 -1.380 1.00 97.44 996 GLY A CA 1
ATOM 7852 C C . GLY A 1 996 ? 7.501 -18.159 0.080 1.00 97.44 996 GLY A C 1
ATOM 7853 O O . GLY A 1 996 ? 6.649 -19.008 0.348 1.00 97.44 996 GLY A O 1
ATOM 7854 N N . GLU A 1 997 ? 8.221 -17.550 1.025 1.00 96.25 997 GLU A N 1
ATOM 7855 C CA . GLU A 1 997 ? 8.052 -17.755 2.470 1.00 96.25 997 GLU A CA 1
ATOM 7856 C C . GLU A 1 997 ? 6.776 -17.078 3.008 1.00 96.25 997 GLU A C 1
ATOM 7858 O O . GLU A 1 997 ? 6.014 -17.707 3.749 1.00 96.25 997 GLU A O 1
ATOM 7863 N N . TYR A 1 998 ? 6.483 -15.841 2.588 1.00 98.12 998 TYR A N 1
ATOM 7864 C CA . TYR A 1 998 ? 5.294 -15.087 3.001 1.00 98.12 998 TYR A CA 1
ATOM 7865 C C . TYR A 1 998 ? 3.994 -15.802 2.612 1.00 98.12 998 TYR A C 1
ATOM 7867 O O . TYR A 1 998 ? 3.118 -16.015 3.458 1.00 98.12 998 TYR A O 1
ATOM 7875 N N . VAL A 1 999 ? 3.863 -16.205 1.341 1.00 98.38 999 VAL A N 1
ATOM 7876 C CA . VAL A 1 999 ? 2.625 -16.822 0.837 1.00 98.38 999 VAL A CA 1
ATOM 7877 C C . VAL A 1 999 ? 2.418 -18.214 1.447 1.00 98.38 999 VAL A C 1
ATOM 7879 O O . VAL A 1 999 ? 1.302 -18.531 1.859 1.00 98.38 999 VAL A O 1
ATOM 7882 N N . ARG A 1 1000 ? 3.479 -19.015 1.635 1.00 97.31 1000 ARG A N 1
ATOM 7883 C CA . ARG A 1 1000 ? 3.405 -20.281 2.396 1.00 97.31 1000 ARG A CA 1
ATOM 7884 C C . ARG A 1 1000 ? 2.949 -20.062 3.842 1.00 97.31 1000 ARG A C 1
ATOM 7886 O O . ARG A 1 1000 ? 2.065 -20.777 4.316 1.00 97.31 1000 ARG A O 1
ATOM 7893 N N . GLY A 1 1001 ? 3.477 -19.039 4.520 1.00 95.44 1001 GLY A N 1
ATOM 7894 C CA . GLY A 1 1001 ? 3.031 -18.634 5.857 1.00 95.44 1001 GLY A CA 1
ATOM 7895 C C . GLY A 1 1001 ? 1.538 -18.282 5.905 1.00 95.44 1001 GLY A C 1
ATOM 7896 O O . GLY A 1 1001 ? 0.822 -18.714 6.813 1.00 95.44 1001 GLY A O 1
ATOM 7897 N N . ALA A 1 1002 ? 1.033 -17.579 4.888 1.00 97.81 1002 ALA A N 1
ATOM 7898 C CA . ALA A 1 1002 ? -0.389 -17.263 4.765 1.00 97.81 1002 ALA A CA 1
ATOM 7899 C C . ALA A 1 1002 ? -1.262 -18.505 4.488 1.00 97.81 1002 ALA A C 1
ATOM 7901 O O . ALA A 1 1002 ? -2.309 -18.686 5.115 1.00 97.81 1002 ALA A O 1
ATOM 7902 N N . LEU A 1 1003 ? -0.818 -19.408 3.609 1.00 98.00 1003 LEU A N 1
ATOM 7903 C CA . LEU A 1 1003 ? -1.502 -20.672 3.302 1.00 98.00 1003 LEU A CA 1
ATOM 7904 C C . LEU A 1 1003 ? -1.543 -21.627 4.511 1.00 98.00 1003 LEU A C 1
ATOM 7906 O O . LEU A 1 1003 ? -2.501 -22.396 4.664 1.00 98.00 1003 LEU A O 1
ATOM 7910 N N . ALA A 1 1004 ? -0.573 -21.550 5.423 1.00 95.94 1004 ALA A N 1
ATOM 7911 C CA . ALA A 1 1004 ? -0.617 -22.266 6.696 1.00 95.94 1004 ALA A CA 1
ATOM 7912 C C . ALA A 1 1004 ? -1.695 -21.713 7.655 1.00 95.94 1004 ALA A C 1
ATOM 7914 O O . ALA A 1 1004 ? -2.418 -22.500 8.270 1.00 95.94 1004 ALA A O 1
ATOM 7915 N N . HIS A 1 1005 ? -1.840 -20.386 7.751 1.00 97.06 1005 HIS A N 1
ATOM 7916 C CA . HIS A 1 1005 ? -2.626 -19.709 8.792 1.00 97.06 1005 HIS A CA 1
ATOM 7917 C C . HIS A 1 1005 ? -4.147 -19.993 8.728 1.00 97.06 1005 HIS A C 1
ATOM 7919 O O . HIS A 1 1005 ? -4.757 -19.824 7.666 1.00 97.06 1005 HIS A O 1
ATOM 7925 N N . PRO A 1 1006 ? -4.819 -20.342 9.847 1.00 97.25 1006 PRO A N 1
ATOM 7926 C CA . PRO A 1 1006 ? -6.218 -20.778 9.833 1.00 97.25 1006 PRO A CA 1
ATOM 7927 C C . PRO A 1 1006 ? -7.209 -19.711 9.357 1.00 97.25 1006 PRO A C 1
ATOM 7929 O O . PRO A 1 1006 ? -8.176 -20.059 8.688 1.00 97.25 1006 PRO A O 1
ATOM 7932 N N . ASN A 1 1007 ? -6.981 -18.425 9.636 1.00 98.31 1007 ASN A N 1
ATOM 7933 C CA . ASN A 1 1007 ? -7.905 -17.353 9.236 1.00 98.31 1007 ASN A CA 1
ATOM 7934 C C . ASN A 1 1007 ? -7.622 -16.741 7.854 1.00 98.31 1007 ASN A C 1
ATOM 7936 O O . ASN A 1 1007 ? -8.527 -16.141 7.285 1.00 98.31 1007 ASN A O 1
ATOM 7940 N N . LEU A 1 1008 ? -6.411 -16.881 7.299 1.00 98.56 1008 LEU A N 1
ATOM 7941 C CA . LEU A 1 1008 ? -6.047 -16.187 6.057 1.00 98.56 1008 LEU A CA 1
ATOM 7942 C C . LEU A 1 1008 ? -6.628 -16.917 4.836 1.00 98.56 1008 LEU A C 1
ATOM 7944 O O . LEU A 1 1008 ? -6.269 -18.065 4.581 1.00 98.56 1008 LEU A O 1
ATOM 7948 N N . VAL A 1 1009 ? -7.519 -16.259 4.092 1.00 98.81 1009 VAL A N 1
ATOM 7949 C CA . VAL A 1 1009 ? -8.193 -16.775 2.880 1.00 98.81 1009 VAL A CA 1
ATOM 7950 C C . VAL A 1 1009 ? -7.628 -16.210 1.573 1.00 98.81 1009 VAL A C 1
ATOM 7952 O O . VAL A 1 1009 ? -8.134 -16.523 0.496 1.00 98.81 1009 VAL A O 1
ATOM 7955 N N . GLY A 1 1010 ? -6.585 -15.385 1.657 1.00 98.62 1010 GLY A N 1
ATOM 7956 C CA . GLY A 1 1010 ? -5.868 -14.876 0.495 1.00 98.62 1010 GLY A CA 1
ATOM 7957 C C . GLY A 1 1010 ? -4.839 -13.800 0.821 1.00 98.62 1010 GLY A C 1
ATOM 7958 O O . GLY A 1 1010 ? -4.825 -13.259 1.933 1.00 98.62 1010 GLY A O 1
ATOM 7959 N N . VAL A 1 1011 ? -4.009 -13.482 -0.172 1.00 98.62 1011 VAL A N 1
ATOM 7960 C CA . VAL A 1 1011 ? -3.018 -12.398 -0.144 1.00 98.62 1011 VAL A CA 1
ATOM 7961 C C . VAL A 1 1011 ? -2.949 -11.683 -1.496 1.00 98.62 1011 VAL A C 1
ATOM 7963 O O . VAL A 1 1011 ? -2.938 -12.320 -2.552 1.00 98.62 1011 VAL A O 1
ATOM 7966 N N . HIS A 1 1012 ? -2.880 -10.352 -1.460 1.00 98.75 1012 HIS A N 1
ATOM 7967 C CA . HIS A 1 1012 ? -2.795 -9.484 -2.636 1.00 98.75 1012 HIS A CA 1
ATOM 7968 C C . HIS A 1 1012 ? -1.478 -8.704 -2.635 1.00 98.75 1012 HIS A C 1
ATOM 7970 O O . HIS A 1 1012 ? -1.207 -7.915 -1.731 1.00 98.75 1012 HIS A O 1
ATOM 7976 N N . TRP A 1 1013 ? -0.648 -8.936 -3.649 1.00 98.56 1013 TRP A N 1
ATOM 7977 C CA . TRP A 1 1013 ? 0.648 -8.278 -3.818 1.00 98.56 1013 TRP A CA 1
ATOM 7978 C C . TRP A 1 1013 ? 0.482 -6.829 -4.306 1.00 98.56 1013 TRP A C 1
ATOM 7980 O O . TRP A 1 1013 ? -0.213 -6.599 -5.292 1.00 98.56 1013 TRP A O 1
ATOM 7990 N N . HIS A 1 1014 ? 1.134 -5.849 -3.674 1.00 97.31 1014 HIS A N 1
ATOM 7991 C CA . HIS A 1 1014 ? 1.096 -4.442 -4.102 1.00 97.31 1014 HIS A CA 1
ATOM 7992 C C . HIS A 1 1014 ? 2.406 -4.045 -4.811 1.00 97.31 1014 HIS A C 1
ATOM 7994 O O . HIS A 1 1014 ? 3.364 -3.661 -4.150 1.00 97.31 1014 HIS A O 1
ATOM 8000 N N . GLN A 1 1015 ? 2.518 -4.044 -6.137 1.00 96.12 1015 GLN A N 1
ATOM 8001 C CA . GLN A 1 1015 ? 1.466 -4.035 -7.165 1.00 96.12 1015 GLN A CA 1
ATOM 8002 C C . GLN A 1 1015 ? 1.942 -4.767 -8.440 1.00 96.12 1015 GLN A C 1
ATOM 8004 O O . GLN A 1 1015 ? 3.037 -5.324 -8.459 1.00 96.12 1015 GLN A O 1
ATOM 8009 N N . PHE A 1 1016 ? 1.132 -4.808 -9.502 1.00 97.94 1016 PHE A N 1
ATOM 8010 C CA . PHE A 1 1016 ? 1.447 -5.576 -10.718 1.00 97.94 1016 PHE A CA 1
ATOM 8011 C C . PHE A 1 1016 ? 2.734 -5.121 -11.438 1.00 97.94 1016 PHE A C 1
ATOM 8013 O O . PHE A 1 1016 ? 3.529 -5.965 -11.853 1.00 97.94 1016 PHE A O 1
ATOM 8020 N N . SER A 1 1017 ? 2.989 -3.812 -11.516 1.00 97.50 1017 SER A N 1
ATOM 8021 C CA . SER A 1 1017 ? 4.146 -3.220 -12.213 1.00 97.50 1017 SER A CA 1
ATOM 8022 C C . SER A 1 1017 ? 4.837 -2.148 -11.365 1.00 97.50 1017 SER A C 1
ATOM 8024 O O . SER A 1 1017 ? 4.211 -1.563 -10.479 1.00 97.50 1017 SER A O 1
ATOM 8026 N N . ASP A 1 1018 ? 6.122 -1.883 -11.608 1.00 97.50 1018 ASP A N 1
ATOM 8027 C CA . ASP A 1 1018 ? 6.879 -0.858 -10.875 1.00 97.50 1018 ASP A CA 1
ATOM 8028 C C . ASP A 1 1018 ? 6.269 0.545 -11.030 1.00 97.50 1018 ASP A C 1
ATOM 8030 O O . ASP A 1 1018 ? 5.602 0.872 -12.016 1.00 97.50 1018 ASP A O 1
ATOM 8034 N N . GLN A 1 1019 ? 6.500 1.386 -10.023 1.00 96.12 1019 GLN A N 1
ATOM 8035 C CA . GLN A 1 1019 ? 6.154 2.803 -10.085 1.00 96.12 1019 GLN A CA 1
ATOM 8036 C C . GLN A 1 1019 ? 7.224 3.588 -10.858 1.00 96.12 1019 GLN A C 1
ATOM 8038 O O . GLN A 1 1019 ? 8.362 3.142 -11.005 1.00 96.12 1019 GLN A O 1
ATOM 8043 N N . ALA A 1 1020 ? 6.893 4.802 -11.304 1.00 95.81 1020 ALA A N 1
ATOM 8044 C CA . ALA A 1 1020 ? 7.847 5.663 -12.002 1.00 95.81 1020 ALA A CA 1
ATOM 8045 C C . ALA A 1 1020 ? 9.098 5.941 -11.149 1.00 95.81 1020 ALA A C 1
ATOM 8047 O O . ALA A 1 1020 ? 8.985 6.439 -10.030 1.00 95.81 1020 ALA A O 1
ATOM 8048 N N . THR A 1 1021 ? 10.295 5.733 -11.707 1.00 94.75 1021 THR A N 1
ATOM 8049 C CA . THR A 1 1021 ? 11.590 6.085 -11.084 1.00 94.75 1021 THR A CA 1
ATOM 8050 C C . THR A 1 1021 ? 11.625 7.554 -10.613 1.00 94.75 1021 THR A C 1
ATOM 8052 O O . THR A 1 1021 ? 12.139 7.872 -9.537 1.00 94.75 1021 THR A O 1
ATOM 8055 N N . SER A 1 1022 ? 11.003 8.444 -11.395 1.00 94.62 1022 SER A N 1
ATOM 8056 C CA . SER A 1 1022 ? 10.806 9.882 -11.148 1.00 94.62 1022 SER A CA 1
ATOM 8057 C C . SER A 1 1022 ? 9.611 10.232 -10.242 1.00 94.62 1022 SER A C 1
ATOM 8059 O O . SER A 1 1022 ? 9.275 11.405 -10.086 1.00 94.62 1022 SER A O 1
ATOM 8061 N N . GLY A 1 1023 ? 8.976 9.241 -9.619 1.00 93.81 1023 GLY A N 1
ATOM 8062 C CA . GLY A 1 1023 ? 7.976 9.410 -8.567 1.00 93.81 1023 GLY A CA 1
ATOM 8063 C C . GLY A 1 1023 ? 6.558 9.746 -9.031 1.00 93.81 1023 GLY A C 1
ATOM 8064 O O . GLY A 1 1023 ? 6.345 10.514 -9.971 1.00 93.81 1023 GLY A O 1
ATOM 8065 N N . ARG A 1 1024 ? 5.599 9.184 -8.291 1.00 93.19 1024 ARG A N 1
ATOM 8066 C CA . ARG A 1 1024 ? 4.150 9.438 -8.310 1.00 93.19 1024 ARG A CA 1
ATOM 8067 C C . ARG A 1 1024 ? 3.801 10.810 -7.688 1.00 93.19 1024 ARG A C 1
ATOM 8069 O O . ARG A 1 1024 ? 4.693 11.536 -7.246 1.00 93.19 1024 ARG A O 1
ATOM 8076 N N . PHE A 1 1025 ? 2.513 11.165 -7.613 1.00 91.81 1025 PHE A N 1
ATOM 8077 C CA . PHE A 1 1025 ? 2.013 12.416 -7.001 1.00 91.81 1025 PHE A CA 1
ATOM 8078 C C . PHE A 1 1025 ? 2.472 12.646 -5.546 1.00 91.81 1025 PHE A C 1
ATOM 8080 O O . PHE A 1 1025 ? 2.680 13.779 -5.131 1.00 91.81 1025 PHE A O 1
ATOM 8087 N N . ASP A 1 1026 ? 2.654 11.583 -4.767 1.00 89.00 1026 ASP A N 1
ATOM 8088 C CA . ASP A 1 1026 ? 3.124 11.595 -3.375 1.00 89.00 1026 ASP A CA 1
ATOM 8089 C C . ASP A 1 1026 ? 4.617 11.240 -3.247 1.00 89.00 1026 ASP A C 1
ATOM 8091 O O . ASP A 1 1026 ? 5.138 11.035 -2.146 1.00 89.00 1026 ASP A O 1
ATOM 8095 N N . GLY A 1 1027 ? 5.308 11.167 -4.386 1.00 89.94 1027 GLY A N 1
ATOM 8096 C CA . GLY A 1 1027 ? 6.726 10.862 -4.500 1.00 89.94 1027 GLY A CA 1
ATOM 8097 C C . GLY A 1 1027 ? 7.093 9.384 -4.430 1.00 89.94 1027 GLY A C 1
ATOM 8098 O O . GLY A 1 1027 ? 8.284 9.082 -4.403 1.00 89.94 1027 GLY A O 1
ATOM 8099 N N . GLU A 1 1028 ? 6.133 8.457 -4.414 1.00 90.69 1028 GLU A N 1
ATOM 8100 C CA . GLU A 1 1028 ? 6.449 7.025 -4.463 1.00 90.69 1028 GLU A CA 1
ATOM 8101 C C . GLU A 1 1028 ? 7.081 6.622 -5.807 1.00 90.69 1028 GLU A C 1
ATOM 8103 O O . GLU A 1 1028 ? 6.531 6.900 -6.871 1.00 90.69 1028 GLU A O 1
ATOM 8108 N N . ASN A 1 1029 ? 8.264 6.006 -5.744 1.00 93.06 1029 ASN A N 1
ATOM 8109 C CA . ASN A 1 1029 ? 9.068 5.515 -6.869 1.00 93.06 1029 ASN A CA 1
ATOM 8110 C C . ASN A 1 1029 ? 9.614 4.106 -6.569 1.00 93.06 1029 ASN A C 1
ATOM 8112 O O . ASN A 1 1029 ? 10.822 3.853 -6.588 1.00 93.06 1029 ASN A O 1
ATOM 8116 N N . MET A 1 1030 ? 8.699 3.221 -6.175 1.00 92.69 1030 MET A N 1
ATOM 8117 C CA . MET A 1 1030 ? 8.981 1.915 -5.594 1.00 92.69 1030 MET A CA 1
ATOM 8118 C C . MET A 1 1030 ? 9.249 0.810 -6.629 1.00 92.69 1030 MET A C 1
ATOM 8120 O O . MET A 1 1030 ? 8.480 0.631 -7.575 1.00 92.69 1030 MET A O 1
ATOM 8124 N N . GLN A 1 1031 ? 10.281 0.011 -6.351 1.00 94.56 1031 GLN A N 1
ATOM 8125 C CA . GLN A 1 1031 ? 10.585 -1.280 -6.968 1.00 94.56 1031 GLN A CA 1
ATOM 8126 C C . GLN A 1 1031 ? 9.727 -2.371 -6.295 1.00 94.56 1031 GLN A C 1
ATOM 8128 O O . GLN A 1 1031 ? 10.157 -3.013 -5.339 1.00 94.56 1031 GLN A O 1
ATOM 8133 N N . VAL A 1 1032 ? 8.471 -2.513 -6.717 1.00 96.06 1032 VAL A N 1
ATOM 8134 C CA . VAL A 1 1032 ? 7.458 -3.406 -6.110 1.00 96.06 1032 VAL A CA 1
ATOM 8135 C C . VAL A 1 1032 ? 6.550 -4.096 -7.141 1.00 96.06 1032 VAL A C 1
ATOM 8137 O O . VAL A 1 1032 ? 5.555 -4.712 -6.773 1.00 96.06 1032 VAL A O 1
ATOM 8140 N N . GLY A 1 1033 ? 6.875 -4.027 -8.427 1.00 97.50 1033 GLY A N 1
ATOM 8141 C CA . GLY A 1 1033 ? 6.168 -4.666 -9.533 1.00 97.50 1033 GLY A CA 1
ATOM 8142 C C . GLY A 1 1033 ? 6.566 -6.121 -9.755 1.00 97.50 1033 GLY A C 1
ATOM 8143 O O . GLY A 1 1033 ? 7.697 -6.522 -9.471 1.00 97.50 1033 GLY A O 1
ATOM 8144 N N . TRP A 1 1034 ? 5.665 -6.932 -10.303 1.00 98.25 1034 TRP A N 1
ATOM 8145 C CA . TRP A 1 1034 ? 6.046 -8.182 -10.974 1.00 98.25 1034 TRP A CA 1
ATOM 8146 C C . TRP A 1 1034 ? 6.611 -7.923 -12.377 1.00 98.25 1034 TRP A C 1
ATOM 8148 O O . TRP A 1 1034 ? 7.428 -8.717 -12.839 1.00 98.25 1034 TRP A O 1
ATOM 8158 N N . THR A 1 1035 ? 6.271 -6.793 -13.008 1.00 98.38 1035 THR A N 1
ATOM 8159 C CA . THR A 1 1035 ? 7.013 -6.226 -14.149 1.00 98.38 1035 THR A CA 1
ATOM 8160 C C . THR A 1 1035 ? 7.699 -4.909 -13.788 1.00 98.38 1035 THR A C 1
ATOM 8162 O O . THR A 1 1035 ? 7.302 -4.228 -12.841 1.00 98.38 1035 THR A O 1
ATOM 8165 N N . ASP A 1 1036 ? 8.683 -4.512 -14.589 1.00 98.06 1036 ASP A N 1
ATOM 8166 C CA . ASP A 1 1036 ? 9.223 -3.153 -14.592 1.00 98.06 1036 ASP A CA 1
ATOM 8167 C C . ASP A 1 1036 ? 8.329 -2.159 -15.378 1.00 98.06 1036 ASP A C 1
ATOM 8169 O O . ASP A 1 1036 ? 7.224 -2.497 -15.823 1.00 98.06 1036 ASP A O 1
ATOM 8173 N N . VAL A 1 1037 ? 8.819 -0.923 -15.546 1.00 97.88 1037 VAL A N 1
ATOM 8174 C CA . VAL A 1 1037 ? 8.207 0.149 -16.363 1.00 97.88 1037 VAL A CA 1
ATOM 8175 C C . VAL A 1 1037 ? 8.156 -0.172 -17.865 1.00 97.88 1037 VAL A C 1
ATOM 8177 O O . VAL A 1 1037 ? 7.354 0.403 -18.599 1.00 97.88 1037 VAL A O 1
ATOM 8180 N N . CYS A 1 1038 ? 8.974 -1.112 -18.330 1.00 98.44 1038 CYS A N 1
ATOM 8181 C CA . CYS A 1 1038 ? 9.057 -1.562 -19.716 1.00 98.44 1038 CYS A CA 1
ATOM 8182 C C . CYS A 1 1038 ? 8.166 -2.782 -20.002 1.00 98.44 1038 CYS A C 1
ATOM 8184 O O . CYS A 1 1038 ? 8.288 -3.404 -21.058 1.00 98.44 1038 CYS A O 1
ATOM 8186 N N . ASP A 1 1039 ? 7.282 -3.138 -19.063 1.00 98.44 1039 ASP A N 1
ATOM 8187 C CA . ASP A 1 1039 ? 6.450 -4.340 -19.115 1.00 98.44 1039 ASP A CA 1
ATOM 8188 C C . ASP A 1 1039 ? 7.274 -5.652 -19.157 1.00 98.44 1039 ASP A C 1
ATOM 8190 O O . ASP A 1 1039 ? 6.823 -6.685 -19.654 1.00 98.44 1039 ASP A O 1
ATOM 8194 N N . THR A 1 1040 ? 8.501 -5.647 -18.631 1.00 98.19 1040 THR A N 1
ATOM 8195 C CA . THR A 1 1040 ? 9.381 -6.824 -18.572 1.00 98.19 1040 THR A CA 1
ATOM 8196 C C . THR A 1 1040 ? 9.224 -7.541 -17.225 1.00 98.19 1040 THR A C 1
ATOM 8198 O O . THR A 1 1040 ? 9.423 -6.913 -16.183 1.00 98.19 1040 THR A O 1
ATOM 8201 N N . PRO A 1 1041 ? 8.862 -8.842 -17.186 1.00 97.94 1041 PRO A N 1
ATOM 8202 C CA . PRO A 1 1041 ? 8.673 -9.564 -15.926 1.00 97.94 1041 PRO A CA 1
ATOM 8203 C C . PRO A 1 1041 ? 9.974 -9.811 -15.145 1.00 97.94 1041 PRO A C 1
ATOM 8205 O O . PRO A 1 1041 ? 10.951 -10.329 -15.691 1.00 97.94 1041 PRO A O 1
ATOM 8208 N N . TYR A 1 1042 ? 9.951 -9.556 -13.834 1.00 97.56 1042 TYR A N 1
ATOM 8209 C CA . TYR A 1 1042 ? 11.021 -9.916 -12.901 1.00 97.56 1042 TYR A CA 1
ATOM 8210 C C . TYR A 1 1042 ? 11.030 -11.422 -12.642 1.00 97.56 1042 TYR A C 1
ATOM 8212 O O . TYR A 1 1042 ? 10.403 -11.915 -11.698 1.00 97.56 1042 TYR A O 1
ATOM 8220 N N . ARG A 1 1043 ? 11.743 -12.147 -13.511 1.00 95.81 1043 ARG A N 1
ATOM 8221 C CA . ARG A 1 1043 ? 11.783 -13.615 -13.577 1.00 95.81 1043 ARG A CA 1
ATOM 8222 C C . ARG A 1 1043 ? 11.995 -14.281 -12.227 1.00 95.81 1043 ARG A C 1
ATOM 8224 O O . ARG A 1 1043 ? 11.218 -15.165 -11.894 1.00 95.81 1043 ARG A O 1
ATOM 8231 N N . GLU A 1 1044 ? 12.947 -13.812 -11.420 1.00 97.00 1044 GLU A N 1
ATOM 8232 C CA . GLU A 1 1044 ? 13.214 -14.413 -10.109 1.00 97.00 1044 GLU A CA 1
ATOM 8233 C C . GLU A 1 1044 ? 11.964 -14.401 -9.213 1.00 97.00 1044 GLU A C 1
ATOM 8235 O O . GLU A 1 1044 ? 11.615 -15.411 -8.605 1.00 97.00 1044 GLU A O 1
ATOM 8240 N N . THR A 1 1045 ? 11.248 -13.272 -9.166 1.00 95.81 1045 THR A N 1
ATOM 8241 C CA . THR A 1 1045 ? 10.019 -13.142 -8.366 1.00 95.81 1045 THR A CA 1
ATOM 8242 C C . THR A 1 1045 ? 8.873 -13.939 -8.992 1.00 95.81 1045 THR A C 1
ATOM 8244 O O . THR A 1 1045 ? 8.211 -14.702 -8.294 1.00 95.81 1045 THR A O 1
ATOM 8247 N N . VAL A 1 1046 ? 8.669 -13.819 -10.308 1.00 97.75 1046 VAL A N 1
ATOM 8248 C CA . VAL A 1 1046 ? 7.597 -14.503 -11.055 1.00 97.75 1046 VAL A CA 1
ATOM 8249 C C . VAL A 1 1046 ? 7.714 -16.031 -10.984 1.00 97.75 1046 VAL A C 1
ATOM 8251 O O . VAL A 1 1046 ? 6.699 -16.716 -10.870 1.00 97.75 1046 VAL A O 1
ATOM 8254 N N . GLU A 1 1047 ? 8.928 -16.580 -10.976 1.00 97.75 1047 GLU A N 1
ATOM 8255 C CA . GLU A 1 1047 ? 9.166 -18.015 -10.794 1.00 97.75 1047 GLU A CA 1
ATOM 8256 C C . GLU A 1 1047 ? 8.710 -18.498 -9.406 1.00 97.75 1047 GLU A C 1
ATOM 8258 O O . GLU A 1 1047 ? 8.111 -19.569 -9.313 1.00 97.75 1047 GLU A O 1
ATOM 8263 N N . SER A 1 1048 ? 8.874 -17.698 -8.341 1.00 97.94 1048 SER A N 1
ATOM 8264 C CA . SER A 1 1048 ? 8.346 -18.039 -7.006 1.00 97.94 1048 SER A CA 1
ATOM 8265 C C . SER A 1 1048 ? 6.828 -17.832 -6.882 1.00 97.94 1048 SER A C 1
ATOM 8267 O O . SER A 1 1048 ? 6.151 -18.657 -6.262 1.00 97.94 1048 SER A O 1
ATOM 8269 N N . VAL A 1 1049 ? 6.268 -16.799 -7.531 1.00 98.25 1049 VAL A N 1
ATOM 8270 C CA . VAL A 1 1049 ? 4.806 -16.611 -7.673 1.00 98.25 1049 VAL A CA 1
ATOM 8271 C C . VAL A 1 1049 ? 4.186 -17.866 -8.302 1.00 98.25 1049 VAL A C 1
ATOM 8273 O O . VAL A 1 1049 ? 3.264 -18.457 -7.733 1.00 98.25 1049 VAL A O 1
ATOM 8276 N N . ARG A 1 1050 ? 4.779 -18.339 -9.408 1.00 98.19 1050 ARG A N 1
ATOM 8277 C CA . ARG A 1 1050 ? 4.402 -19.566 -10.123 1.00 98.19 1050 ARG A CA 1
ATOM 8278 C C . ARG A 1 1050 ? 4.583 -20.828 -9.277 1.00 98.19 1050 ARG A C 1
ATOM 8280 O O . ARG A 1 1050 ? 3.675 -21.656 -9.246 1.00 98.19 1050 ARG A O 1
ATOM 8287 N N . GLU A 1 1051 ? 5.707 -20.985 -8.578 1.00 97.00 1051 GLU A N 1
ATOM 8288 C CA . GLU A 1 1051 ? 5.996 -22.156 -7.734 1.00 97.00 1051 GLU A CA 1
ATOM 8289 C C . GLU A 1 1051 ? 4.911 -22.380 -6.665 1.00 97.00 1051 GLU A C 1
ATOM 8291 O O . GLU A 1 1051 ? 4.367 -23.485 -6.538 1.00 97.00 1051 GLU A O 1
ATOM 8296 N N . VAL A 1 1052 ? 4.558 -21.321 -5.928 1.00 96.69 1052 VAL A N 1
ATOM 8297 C CA . VAL A 1 1052 ? 3.526 -21.383 -4.885 1.00 96.69 1052 VAL A CA 1
ATOM 8298 C C . VAL A 1 1052 ? 2.130 -21.467 -5.502 1.00 96.69 1052 VAL A C 1
ATOM 8300 O O . VAL A 1 1052 ? 1.321 -22.278 -5.054 1.00 96.69 1052 VAL A O 1
ATOM 8303 N N . GLY A 1 1053 ? 1.850 -20.702 -6.561 1.00 96.94 1053 GLY A N 1
ATOM 8304 C CA . GLY A 1 1053 ? 0.557 -20.690 -7.248 1.00 96.94 1053 GLY A CA 1
ATOM 8305 C C . GLY A 1 1053 ? 0.163 -22.041 -7.862 1.00 96.94 1053 GLY A C 1
ATOM 8306 O O . GLY A 1 1053 ? -0.978 -22.479 -7.717 1.00 96.94 1053 GLY A O 1
ATOM 8307 N N . LEU A 1 1054 ? 1.115 -22.768 -8.460 1.00 95.81 1054 LEU A N 1
ATOM 8308 C CA . LEU A 1 1054 ? 0.903 -24.133 -8.971 1.00 95.81 1054 LEU A CA 1
ATOM 8309 C C . LEU A 1 1054 ? 0.601 -25.159 -7.862 1.00 95.81 1054 LEU A C 1
ATOM 8311 O O . LEU A 1 1054 ? -0.003 -26.196 -8.134 1.00 95.81 1054 LEU A O 1
ATOM 8315 N N . ASN A 1 1055 ? 0.995 -24.882 -6.615 1.00 95.62 1055 ASN A N 1
ATOM 8316 C CA . ASN A 1 1055 ? 0.795 -25.766 -5.462 1.00 95.62 1055 ASN A CA 1
ATOM 8317 C C . ASN A 1 1055 ? -0.235 -25.231 -4.447 1.00 95.62 1055 ASN A C 1
ATOM 8319 O O . ASN A 1 1055 ? -0.452 -25.868 -3.412 1.00 95.62 1055 ASN A O 1
ATOM 8323 N N . LEU A 1 1056 ? -0.894 -24.103 -4.749 1.00 97.19 1056 LEU A N 1
ATOM 8324 C CA . LEU A 1 1056 ? -1.693 -23.279 -3.832 1.00 97.19 1056 LEU A CA 1
ATOM 8325 C C . LEU A 1 1056 ? -2.617 -24.107 -2.926 1.00 97.19 1056 LEU A C 1
ATOM 8327 O O . LEU A 1 1056 ? -2.530 -24.049 -1.698 1.00 97.19 1056 LEU A O 1
ATOM 8331 N N . TYR A 1 1057 ? -3.463 -24.938 -3.536 1.00 97.62 1057 TYR A N 1
ATOM 8332 C CA . TYR A 1 1057 ? -4.457 -25.731 -2.815 1.00 97.62 1057 TYR A CA 1
ATOM 8333 C C . TYR A 1 1057 ? -3.871 -26.927 -2.069 1.00 97.62 1057 TYR A C 1
ATOM 8335 O O . TYR A 1 1057 ? -4.328 -27.229 -0.968 1.00 97.62 1057 TYR A O 1
ATOM 8343 N N . ARG A 1 1058 ? -2.797 -27.536 -2.584 1.00 95.38 1058 ARG A N 1
ATOM 8344 C CA . ARG A 1 1058 ? -2.090 -28.629 -1.901 1.00 95.38 1058 ARG A CA 1
ATOM 8345 C C . ARG A 1 1058 ? -1.394 -28.123 -0.639 1.00 95.38 1058 ARG A C 1
ATOM 8347 O O . ARG A 1 1058 ? -1.542 -28.726 0.421 1.00 95.38 1058 ARG A O 1
ATOM 8354 N N . ILE A 1 1059 ? -0.718 -26.973 -0.708 1.00 96.12 1059 ILE A N 1
ATOM 8355 C CA . ILE A 1 1059 ? -0.120 -26.322 0.471 1.00 96.12 1059 ILE A CA 1
ATOM 8356 C C . ILE A 1 1059 ? -1.225 -25.893 1.453 1.00 96.12 1059 ILE A C 1
ATOM 8358 O O . ILE A 1 1059 ? -1.136 -26.168 2.653 1.00 96.12 1059 ILE A O 1
ATOM 8362 N N . ARG A 1 1060 ? -2.331 -25.306 0.963 1.00 97.25 1060 ARG A N 1
ATOM 8363 C CA . ARG A 1 1060 ? -3.472 -24.917 1.813 1.00 97.25 1060 ARG A CA 1
ATOM 8364 C C . ARG A 1 1060 ? -4.101 -26.113 2.540 1.00 97.25 1060 ARG A C 1
ATOM 8366 O O . ARG A 1 1060 ? -4.414 -25.986 3.727 1.00 97.25 1060 ARG A O 1
ATOM 8373 N N . ALA A 1 1061 ? -4.244 -27.257 1.871 1.00 94.94 1061 ALA A N 1
ATOM 8374 C CA . ALA A 1 1061 ? -4.794 -28.496 2.422 1.00 94.94 1061 ALA A CA 1
ATOM 8375 C C . ALA A 1 1061 ? -3.830 -29.263 3.353 1.00 94.94 1061 ALA A C 1
ATOM 8377 O O . ALA A 1 1061 ? -4.296 -30.069 4.158 1.00 94.94 1061 ALA A O 1
ATOM 8378 N N . GLY A 1 1062 ? -2.519 -28.990 3.289 1.00 91.38 1062 GLY A N 1
ATOM 8379 C CA . GLY A 1 1062 ? -1.476 -29.704 4.045 1.00 91.38 1062 GLY A CA 1
ATOM 8380 C C . GLY A 1 1062 ? -0.864 -30.908 3.311 1.00 91.38 1062 GLY A C 1
ATOM 8381 O O . GLY A 1 1062 ? -0.239 -31.760 3.934 1.00 91.38 1062 GLY A O 1
ATOM 8382 N N . GLU A 1 1063 ? -1.047 -30.980 1.992 1.00 88.00 1063 GLU A N 1
ATOM 8383 C CA . GLU A 1 1063 ? -0.602 -32.052 1.084 1.00 88.00 1063 GLU A CA 1
ATOM 8384 C C . GLU A 1 1063 ? 0.734 -31.725 0.375 1.00 88.00 1063 GLU A C 1
ATOM 8386 O O . GLU A 1 1063 ? 1.241 -32.514 -0.429 1.00 88.00 1063 GLU A O 1
ATOM 8391 N N . ALA A 1 1064 ? 1.287 -30.541 0.654 1.00 80.25 1064 ALA A N 1
ATOM 8392 C CA . ALA A 1 1064 ? 2.585 -30.031 0.216 1.00 80.25 1064 ALA A CA 1
ATOM 8393 C C . ALA A 1 1064 ? 3.153 -29.063 1.283 1.00 80.25 1064 ALA A C 1
ATOM 8395 O O . ALA A 1 1064 ? 2.459 -28.741 2.252 1.00 80.25 1064 ALA A O 1
ATOM 8396 N N . LYS A 1 1065 ? 4.404 -28.615 1.110 1.00 65.56 1065 LYS A N 1
ATOM 8397 C CA . LYS A 1 1065 ? 5.100 -27.637 1.969 1.00 65.56 1065 LYS A CA 1
ATOM 8398 C C . LYS A 1 1065 ? 5.571 -26.434 1.149 1.00 65.56 1065 LYS A C 1
ATOM 8400 O O . LYS A 1 1065 ? 5.987 -26.654 -0.006 1.00 65.56 1065 LYS A O 1
#

Sequence (1065 aa):
MSRDIRRRDSFGSVLLYIGEGALHECASRRFASRRSAFADIRRADGEFEVARRRPPVQHERVKFARGAATLFGEVDGHAGKPRTRVFADDLVVVDAEHGDIVRHGELGAAAGQKDVRRAIVEGAEDARRLRQRDEPVFQPRTVRVVENLHTGAAASHFRPEGRPAGRRPEDVLACGDVTVGDAPTLGDEVPRRGPCDGPRVVMDKYGGRVARQDGWRGVAVEKDGRDGQVRMHAADVGRFGPADEDAVVFPFGPAQQVRRKGGFVADKFDFPVVSFAQEAVDAIELFAPGVGGEGRDDQYAEGWRGGIHGIIISKNGVHVQMFAWDVRKSCRERKQFPAQVWYNIDMKRILLGTVLIAVLHDATAGADELTLFDAATTPRESIAAQDGATLDWKPDMLTVRTKTAGGYPGFTVEGPWDLSAYGEIAVEFVGGGRENRCTVRLLNAGGRPDGKGCFITKFRVDPWRTQVRSQPIPPDLPGWRGILSELKGIRTWALPYLLWNTNTAGVALWNHEDVPVSTLNRKWVAQAAVYVNAPGAATAWSVRRIVARGKPIAAESLPAFARMSAAEFFPFIDEYGQFKHRDWPDKIHSDADLAAQREKEAKDLAAHPGPNGWDKWGGWADGPKFPATGGFSTVKWRGKWWIVDPDGNLWWSHGAVRVTPSSAITPLDGRTKWFARLPEPGSSEALFYTTKDELLYPYYGRNGFTRTYDFSAQNIRRKYGENWFEAWADLAHRRLRSWGCNTIANSSDRRICLMDRTPYTERFEVHSKPLAGHKGGWWDFADPFDPSFRAEARRQASEVFHREFADPWCIGFFVDNEQNWGEPHTLGVSTLKSPADQTAKRVLVERLKAKYGTIAALNAAWRTAYADWEGFLSTTTPPADLTGAKADLAAFATEMAETYYRVIKEEIKRANPGKLYLGCRYAGVPKDFVVRAAAKHCDILSYNIYTPNPSWFKLPEGVDKPVLIGEFHFGALDRGPFCPGLILLKDQKERAKVYGEYVRGALAHPNLVGVHWHQFSDQATSGRFDGENMQVGWTDVCDTPYRETVESVREVGLNLYRIRAGEAK

Secondary structure (DSSP, 8-state):
-----------------------------------------------------------------------------------PPPPP-------TTT------S-------TTTHHHHHHHHHHHHHHTTS------------------------------------------------------------------------TT------------------------------------------------------------------TTHHHHHHHHHHHTT------------S---------EEEEETTEEEEE-----TT--SS--------------HHHHHHHHHHHHHHHHHSTTSSEEEEEETTTS-GGGEEEETT-EEEE-SS-EEEEE-S-SS--EEEEEEEE--TT--EEEEEEEE-SS-EEEEEEEEETT--TTSTTEEEEEEEE-TT-EEEEEEEPPPP-HHHHHHHHH-TTS-GGGGGGGT-----TT----SGGGS--B---GGGEEEEEEEESS-SS-EEEEEEEEEEESPPPPGGGS-HHHH--HHHHSS-B-TTSSBTT---TT--SSHHHHHHHHHHHHHHHHH----TTB-TTS-BTTSPB----SS-EEEEETTEEEEE-TTSBEE-EEEEE---S---EEE-TTTGGGBS--PPTTSGGGGGGT---TTTHHHHHHTT---EEEHHHHHHHHHH-SSHHHHHHHHHHHHHHHTT--EE-SS--HHHHTTSSS-EEEEE-----B-TT---SSSPPB-TTSHHHHHHHHHIIIIISHHHHH-TTEEEEEESSS----STTHHHHHHHTS-TT-HHHHHHHHHHHHHHSSHHHHHHHHT---SSHHHHHH-----S--TTTHHHHHHHHHHHHHHHHHHHHHHHHHH-TTSEE----EESS--HHHHHHHHHH-SSEEEE--SS--TT--PPTT----EEEEEE--EESSSS-SB-TTSEESSHHHHHHHHHHHHHHHHHSSSEEEEEEE-SBPPPTT--TT---B---SB-TTS-B-HHHHHHHHHHHHHHHHHHHTS--

Foldseek 3Di:
DYDDDDDDDDDDDDDDDDDDDDDDDDDDDDDDDDDDDDDDDDDDDDDDDDDDDDDDDDDDDDDDDDDDDDDDDDDDDDDDDDDDDDDDDDDDDDDDDPDDDDDDDDDDDDDDPDVVVVVVVVVVVVVVVVVDDDDDDDDDDDDDDDDDDDDDDDDDDDDDDYDDDDDDDDDDDDDDDDDDDDDDDDDDDDDDDDDDDDDDQDADPFRDRDDDPPDDDDDDDDDDDDDDDDDDDDDDDDDDDDDDDDDDDDDDDDDDDDDDDDDDDDDDDDDDPPPVVVVVVVVVVVVDDDDDDDDDDDDDDDDDDWDWDDWDDDPVGIDTDTDGDDPPDDDDDDDDDDDDDDDPDPVVVVVVVVVCVVVVVVVVPPDFKDFQDALQDADCVQKDWPPPWDWDGDNQKIKIWDAQWADWTWMKGFDWDQLQFFFKKKWWKAAAQAKAWKKKKWAFDVGDPVLRQIWIAIFIDHHRDTDMAMDTQADDQPQVVQVVVQLPQALQQLVVVLFVLDDRPTGQDDDSVRHGSDPHPSGGTTMMIMTGGNDNHIGMMITRTMMGGDGHPDPVSGQPLSNDHPVVCWQQAELLLFGDRDDFPLDDPDLVSLQVLLVVVVVLLVVQQAADCADQLGFRNVADFDDQPLAKAWDFDPLFIFIAANRGGTAFAEEAAAAELQFAKFFDVSPVRNYPDDDDPPPPQVVQQPDDQPVQVVLLVVLVGPTIGGSSNVLQCSNPPPVRRVVSLVVSLSLCRSLLGQEHEESYDPVSLPPSRGAYEYEDEQPFDALQLAGDDVDGHRQLQDPSSLVSLLCCLVPVCLVLLVDRSYNAYEYAAADCLDPLLRVLLSLQLGALPRRLLVVLLVVCCVVQVFPVSVCVQQVHDQPGSVSSSGHNDDDPDCPSVRVSSNVSSLVRLLSNLASSLVSSCVSPVSHFHAYHAHEDDDDLSNLVSNLVRGQEYEYADEDLACLVDDHPPPRQHAYEHNEYFFAEPSTGASAGPSHYDSDLLVRQVSLLRHLLSLLPDRRYRYYYYHRAEFYRSSADSSNYRHRRHCYYSSRRGSVSNSVSSNVCSNCVVCSSVVNDD